Protein AF-0000000072258428 (afdb_homodimer)

Sequence (954 aa):
METIARENVQQAIDETFAAQRIQAKYNRLSSVKERKILLEKLQNWIKNNHSDIQRAIHADFKKPYAEIDLSEIFVVTSEIKHALKNLDHWVKPKKVPTPIPMLGTKSYVQYEPKGTSLIIAPWNYPFNLALGPLVSAIAAGCTAIIKPSEMTPHTSALLRRLVEETFDKSQVAVFEGEVEVAQVLLSKPFDHIFFTGSPAVGKIIMKAAAEHLSSITLELGGKSPAVIDNKADIKDAAEKIVWGKFVNCGQTCIAPDYILVHQAIKDEFLKELVQQIKKMYDPSKKGIEKSKDYARIVNSKHLKRMKNLLADAELKGAVKYFGGHVEEEENFFEPTVLTGLTEEMEVMQEEIFGPILPVISFADLEEAINYINLKPKPLALYVFSKDSENINKVFKETSSGGAVANDCVLHFLQNELPFGGVNNSGIGKAHGHFGFLAFSNEKSVLKQRVGLTASKPLYPPYGFAGKKIIDSLLKWFMETIARENVQQAIDETFAAQRIQAKYNRLSSVKERKILLEKLQNWIKNNHSDIQRAIHADFKKPYAEIDLSEIFVVTSEIKHALKNLDHWVKPKKVPTPIPMLGTKSYVQYEPKGTSLIIAPWNYPFNLALGPLVSAIAAGCTAIIKPSEMTPHTSALLRRLVEETFDKSQVAVFEGEVEVAQVLLSKPFDHIFFTGSPAVGKIIMKAAAEHLSSITLELGGKSPAVIDNKADIKDAAEKIVWGKFVNCGQTCIAPDYILVHQAIKDEFLKELVQQIKKMYDPSKKGIEKSKDYARIVNSKHLKRMKNLLADAELKGAVKYFGGHVEEEENFFEPTVLTGLTEEMEVMQEEIFGPILPVISFADLEEAINYINLKPKPLALYVFSKDSENINKVFKETSSGGAVANDCVLHFLQNELPFGGVNNSGIGKAHGHFGFLAFSNEKSVLKQRVGLTASKPLYPPYGFAGKKIIDSLLKWF

Solvent-accessible surface area (backbone atoms only — not comparable to full-atom values): 46592 Å² total; per-residue (Å²): 105,72,64,56,53,45,52,49,47,50,51,51,49,52,54,40,51,55,41,15,51,56,41,17,63,54,29,50,69,54,50,70,66,61,34,44,50,55,48,48,45,52,50,49,50,50,65,74,38,46,67,59,53,41,50,23,48,24,71,36,26,45,42,25,60,70,54,39,45,56,68,26,49,30,52,35,46,36,50,45,52,52,42,66,73,40,45,72,65,71,55,50,62,46,74,43,79,66,54,76,85,47,59,73,46,49,41,31,38,38,61,39,32,55,25,31,29,38,38,37,18,38,55,70,48,49,62,23,56,44,46,44,59,45,49,20,26,38,68,28,31,25,16,37,38,34,32,45,29,64,72,23,55,48,40,37,53,48,50,39,51,51,36,64,74,66,40,54,59,39,45,33,37,64,51,80,48,57,71,67,52,51,51,58,56,52,69,47,77,39,37,31,38,39,37,41,49,49,48,73,56,47,28,52,51,41,36,43,28,19,78,52,33,26,40,68,33,33,37,30,24,36,60,6,41,29,38,32,49,86,59,32,57,54,65,57,47,24,47,38,47,46,49,33,23,41,48,64,32,8,38,38,58,53,19,52,40,32,36,41,26,23,56,92,43,39,69,64,37,53,55,41,35,53,51,37,47,38,51,30,34,23,69,81,70,77,44,55,91,70,28,75,59,48,29,27,43,61,38,64,70,60,40,49,51,52,50,50,35,53,49,46,26,47,75,71,56,29,40,76,76,38,66,69,52,69,42,76,95,66,24,36,64,40,64,22,36,33,30,65,75,56,77,86,26,59,60,64,67,52,59,65,65,33,35,54,38,42,45,42,68,30,89,48,73,64,56,49,45,52,56,54,67,74,46,73,37,12,22,24,35,28,34,28,52,74,43,67,66,60,48,50,48,50,61,54,69,44,67,42,6,26,38,27,33,46,47,50,62,60,63,75,74,39,51,74,36,48,42,35,19,42,35,52,1,11,36,53,45,26,44,50,69,40,16,28,48,65,31,32,39,69,19,20,35,32,39,41,59,85,65,92,54,72,62,60,64,71,42,54,54,73,44,75,67,34,48,52,52,51,51,49,44,54,72,77,64,106,71,64,55,52,45,52,51,48,50,52,51,49,53,52,40,51,55,42,14,51,56,42,17,63,54,29,52,68,54,49,70,66,61,36,43,50,54,51,48,47,51,50,50,50,50,66,76,38,47,68,57,53,40,50,23,47,24,70,36,27,45,42,25,59,68,54,40,45,55,69,26,50,31,52,36,47,36,50,44,52,52,41,66,73,42,44,73,64,71,55,48,64,45,74,43,80,66,55,75,86,46,60,72,44,50,40,30,36,38,61,39,32,55,24,33,30,37,36,40,18,37,54,71,48,49,62,24,56,43,45,43,59,45,50,19,25,38,69,28,30,24,17,38,38,34,32,44,28,66,74,22,54,48,41,39,52,49,50,40,50,51,36,64,75,67,39,53,62,39,45,32,37,63,52,79,47,56,70,66,50,49,51,56,56,51,69,48,78,38,37,31,38,39,38,40,48,49,48,73,56,46,29,53,51,40,36,42,28,19,78,52,33,26,39,67,32,33,36,30,21,38,58,5,42,29,39,32,49,84,59,34,57,53,65,56,48,23,45,37,46,46,48,31,22,42,48,65,30,8,39,38,57,52,19,52,39,33,34,39,27,23,56,93,43,38,69,64,37,52,54,40,35,52,51,38,46,38,51,31,34,24,70,82,71,78,44,56,94,71,27,76,59,47,30,28,43,62,39,66,68,58,40,50,50,52,51,49,34,52,49,47,26,46,75,71,56,29,39,76,76,38,66,71,52,67,40,76,94,67,24,37,63,39,66,22,36,34,30,64,76,55,76,85,26,57,64,64,68,50,59,64,65,33,34,55,37,43,46,42,68,29,89,48,72,65,56,49,44,52,55,56,67,74,46,75,37,11,22,23,36,29,33,29,53,72,43,67,65,60,49,49,49,52,61,54,68,47,69,41,6,26,39,27,33,47,46,49,60,59,66,77,75,38,52,72,37,49,42,35,20,42,34,53,1,11,38,53,46,25,45,52,68,40,16,28,49,67,32,29,38,69,20,20,35,33,39,41,58,83,68,91,54,72,62,60,62,70,42,54,55,72,45,74,67,33,47,51,54,51,51,49,45,53,72,76,64

Radius of gyration: 29.47 Å; Cα contacts (8 Å, |Δi|>4): 2118; chains: 2; bounding box: 60×91×64 Å

InterPro domains:
  IPR012394 Aldehyde dehydrogenase NAD(P)-dependent [PIRSF036492] (10-473)
  IPR012394 Aldehyde dehydrogenase NAD(P)-dependent [PTHR43570] (10-469)
  IPR015590 Aldehyde dehydrogenase domain [PF00171] (5-445)
  IPR016160 Aldehyde dehydrogenase, cysteine active site [PS00070] (246-257)
  IPR016161 Aldehyde/histidinol dehydrogenase [SSF53720] (13-452)
  IPR016162 Aldehyde dehydrogenase, N-terminal [G3DSA:3.40.605.10] (28-443)
  IPR016163 Aldehyde dehydrogenase, C-terminal [G3DSA:3.40.309.10] (222-425)
  IPR029510 Aldehyde dehydrogenase, glutamic acid active site [PS00687] (218-225)

pLDDT: mean 96.4, std 6.34, range [39.91, 98.94]

Nearest PDB structures (foldseek):
  4h7n-assembly1_D  TM=9.033E-01  e=6.300E-34  Trichormus variabilis ATCC 29413
  1t90-assembly1_D  TM=8.951E-01  e=7.688E-31  Bacillus subtilis
  1uxv-assembly1_A  TM=9.005E-01  e=3.866E-30  Thermoproteus tenax
  1ky8-assembly1_A  TM=8.900E-01  e=6.277E-30  Thermoproteus tenax
  1uxn-assembly1_A  TM=8.991E-01  e=1.408E-29  Thermoproteus tenax

Secondary structure (DSSP, 8-state):
-HHHHHHHHHHHHHHHHHHHHHHHHHHTT--HHHHHHHHHHHHHHHHHTHHHHHHHHHHHH---HHHHIIIIIHHHHHHHHHHHHHHHHHHS-EEE---GGGTTEEEEEEEEE--EEEEE--SSSTTHHHHHHHHHHHHHT-EEEEE--TT-HHHHHHHHHHHHHHS-TTTEEE---SHHHHHHHHTS--SEEEEES-HHHHHHHHHHHHTTT-EEEEE-----EEEE-TTS-HHHHHHHHHHHHHGGGG--TTS--EEEEEGGGHHHHHHHHHHHHHHHH-TTSS-GGG-TT----SSHHHHHHHHHHHHHHHHTT-EEEE---EEGGGTEE--EEEES--TTSGGGTS---SSEEEEEEESSHHHHHHHHHTSPPPSEEEEE-S-HHHHHHHHHHS--SEEEES-SSGGGG-TTS-B---BTTEES-BSHHHHHHHTEEEEEEEEE-SS--TTGGGSSS--HHHHHHHHHHHHH-/-HHHHHHHHHHHHHHHHHHHHHHHHHHTT--HHHHHHHHHHHHHHHHHTHHHHHHHHHHHH---HHHHIIIIIHHHHHHHHHHHHHHHHHHS-EEE---GGGTTEEEEEEEEE--EEEEE--SSSTTHHHHHHHHHHHHHT-EEEEE--TT-HHHHHHHHHHHHHHS-TTTEEE---SHHHHHHHHTS--SEEEEES-HHHHHHHHHHHHTTT-EEEEE-----EEEE-TTS-HHHHHHHHHHHHHGGGG--TTS--EEEEEGGGHHHHHHHHHHHHHHHH-TTSS-GGG-TT----SSHHHHHHHHHHHHHHHHTT-EEEE---EEGGGTEE--EEEES--TTSGGGTS---SSEEEEEEESSHHHHHHHHHTSPPPSEEEEE-S-HHHHHHHHHHS--SEEEES-SSGGGG-TTS-B---BTTEES-BSHHHHHHHTEEEEEEEEE-SS--TTGGGSSS--HHHHHHHHHHHHH-

Organism: Indibacter alkaliphilus (strain CCUG 57479 / KCTC 22604 / LW1) (NCBI:txid1189612)

Structure (mmCIF, N/CA/C/O backbone):
data_AF-0000000072258428-model_v1
#
loop_
_entity.id
_entity.type
_entity.pdbx_description
1 polymer 'Aldehyde dehydrogenase'
#
loop_
_atom_site.group_PDB
_atom_site.id
_atom_site.type_symbol
_atom_site.label_atom_id
_atom_site.label_alt_id
_atom_site.label_comp_id
_atom_site.label_asym_id
_atom_site.label_entity_id
_atom_site.label_seq_id
_atom_site.pdbx_PDB_ins_code
_atom_site.Cartn_x
_atom_site.Cartn_y
_atom_site.Cartn_z
_atom_site.occupancy
_atom_site.B_iso_or_equiv
_atom_site.auth_seq_id
_atom_site.auth_comp_id
_atom_site.auth_asym_id
_atom_site.auth_atom_id
_atom_site.pdbx_PDB_model_num
ATOM 1 N N . MET A 1 1 ? 25.578 -24.094 22.656 1 41.66 1 MET A N 1
ATOM 2 C CA . MET A 1 1 ? 26.016 -24.047 21.266 1 41.66 1 MET A CA 1
ATOM 3 C C . MET A 1 1 ? 24.953 -23.391 20.391 1 41.66 1 MET A C 1
ATOM 5 O O . MET A 1 1 ? 25.266 -22.516 19.562 1 41.66 1 MET A O 1
ATOM 9 N N . GLU A 1 2 ? 23.688 -23.797 20.656 1 48.03 2 GLU A N 1
ATOM 10 C CA . GLU A 1 2 ? 22.562 -23.219 19.938 1 48.03 2 GLU A CA 1
ATOM 11 C C . GLU A 1 2 ? 22.359 -21.75 20.297 1 48.03 2 GLU A C 1
ATOM 13 O O . GLU A 1 2 ? 22.109 -20.922 19.422 1 48.03 2 GLU A O 1
ATOM 18 N N . THR A 1 3 ? 22.609 -21.5 21.609 1 46.88 3 THR A N 1
ATOM 19 C CA . THR A 1 3 ? 22.469 -20.125 22.078 1 46.88 3 THR A CA 1
ATOM 20 C C . THR A 1 3 ? 23.578 -19.234 21.531 1 46.88 3 THR A C 1
ATOM 22 O O . THR A 1 3 ? 23.328 -18.094 21.141 1 46.88 3 THR A O 1
ATOM 25 N N . ILE A 1 4 ? 24.797 -19.766 21.438 1 43.59 4 ILE A N 1
ATOM 26 C CA . ILE A 1 4 ? 25.938 -19.016 20.938 1 43.59 4 ILE A CA 1
ATOM 27 C C . ILE A 1 4 ? 25.766 -18.75 19.438 1 43.59 4 ILE A C 1
ATOM 29 O O . ILE A 1 4 ? 26.047 -17.641 18.953 1 43.59 4 ILE A O 1
ATOM 33 N N . ALA A 1 5 ? 25.328 -19.75 18.797 1 54.97 5 ALA A N 1
ATOM 34 C CA . ALA A 1 5 ? 25.078 -19.578 17.359 1 54.97 5 ALA A CA 1
ATOM 35 C C . ALA A 1 5 ? 24 -18.531 17.109 1 54.97 5 ALA A C 1
ATOM 37 O O . ALA A 1 5 ? 24.125 -17.688 16.219 1 54.97 5 ALA A O 1
ATOM 38 N N . ARG A 1 6 ? 23.172 -18.5 18.203 1 68.06 6 ARG A N 1
ATOM 39 C CA . ARG A 1 6 ? 22.078 -17.547 18.078 1 68.06 6 ARG A CA 1
ATOM 40 C C . ARG A 1 6 ? 22.578 -16.125 18.328 1 68.06 6 ARG A C 1
ATOM 42 O O . ARG A 1 6 ? 22.188 -15.195 17.609 1 68.06 6 ARG A O 1
ATOM 49 N N . GLU A 1 7 ? 23.312 -16.062 19.359 1 74.56 7 GLU A N 1
ATOM 50 C CA . GLU A 1 7 ? 23.859 -14.758 19.703 1 74.56 7 GLU A CA 1
ATOM 51 C C . GLU A 1 7 ? 24.781 -14.227 18.609 1 74.56 7 GLU A C 1
ATOM 53 O O . GLU A 1 7 ? 24.781 -13.023 18.328 1 74.56 7 GLU A O 1
ATOM 58 N N . ASN A 1 8 ? 25.359 -15.117 17.969 1 84.06 8 ASN A N 1
ATOM 59 C CA . ASN A 1 8 ? 26.266 -14.734 16.875 1 84.06 8 ASN A CA 1
ATOM 60 C C . ASN A 1 8 ? 25.484 -14.258 15.656 1 84.06 8 ASN A C 1
ATOM 62 O O . ASN A 1 8 ? 25.844 -13.242 15.047 1 84.06 8 ASN A O 1
ATOM 66 N N . VAL A 1 9 ? 24.344 -14.906 15.477 1 90.5 9 VAL A N 1
ATOM 67 C CA . VAL A 1 9 ? 23.547 -14.516 14.312 1 90.5 9 VAL A CA 1
ATOM 68 C C . VAL A 1 9 ? 22.875 -13.18 14.578 1 90.5 9 VAL A C 1
ATOM 70 O O . VAL A 1 9 ? 22.812 -12.32 13.695 1 90.5 9 VAL A O 1
ATOM 73 N N . GLN A 1 10 ? 22.406 -13.016 15.82 1 94.38 10 GLN A N 1
ATOM 74 C CA . GLN A 1 10 ? 21.781 -11.75 16.188 1 94.38 10 GLN A CA 1
ATOM 75 C C . GLN A 1 10 ? 22.75 -10.586 16.047 1 94.38 10 GLN A C 1
ATOM 77 O O . GLN A 1 10 ? 22.391 -9.531 15.523 1 94.38 10 GLN A O 1
ATOM 82 N N . GLN A 1 11 ? 23.938 -10.789 16.531 1 96.19 11 GLN A N 1
ATOM 83 C CA . GLN A 1 11 ? 24.953 -9.742 16.438 1 96.19 11 GLN A CA 1
ATOM 84 C C . GLN A 1 11 ? 25.281 -9.422 14.977 1 96.19 11 GLN A C 1
ATOM 86 O O . GLN A 1 11 ? 25.422 -8.25 14.609 1 96.19 11 GLN A O 1
ATOM 91 N N . ALA A 1 12 ? 25.391 -10.5 14.172 1 96.81 12 ALA A N 1
ATOM 92 C CA . ALA A 1 12 ? 25.672 -10.305 12.758 1 96.81 12 ALA A CA 1
ATOM 93 C C . ALA A 1 12 ? 24.547 -9.523 12.078 1 96.81 12 ALA A C 1
ATOM 95 O O . ALA A 1 12 ? 24.812 -8.641 11.25 1 96.81 12 ALA A O 1
ATOM 96 N N . ILE A 1 13 ? 23.359 -9.836 12.438 1 98.06 13 ILE A N 1
ATOM 97 C CA . ILE A 1 13 ? 22.203 -9.141 11.875 1 98.06 13 ILE A CA 1
ATOM 98 C C . ILE A 1 13 ? 22.203 -7.684 12.328 1 98.06 13 ILE A C 1
ATOM 100 O O . ILE A 1 13 ? 21.969 -6.781 11.516 1 98.06 13 ILE A O 1
ATOM 104 N N . ASP A 1 14 ? 22.484 -7.445 13.602 1 98 14 ASP A N 1
ATOM 105 C CA . ASP A 1 14 ? 22.516 -6.09 14.133 1 98 14 ASP A CA 1
ATOM 106 C C . ASP A 1 14 ? 23.562 -5.242 13.406 1 98 14 ASP A C 1
ATOM 108 O O . ASP A 1 14 ? 23.281 -4.102 13.023 1 98 14 ASP A O 1
ATOM 112 N N . GLU A 1 15 ? 24.719 -5.824 13.188 1 98.25 15 GLU A N 1
ATOM 113 C CA . GLU A 1 15 ? 25.812 -5.109 12.539 1 98.25 15 GLU A CA 1
ATOM 114 C C . GLU A 1 15 ? 25.484 -4.816 11.078 1 98.25 15 GLU A C 1
ATOM 116 O O . GLU A 1 15 ? 25.734 -3.707 10.594 1 98.25 15 GLU A O 1
ATOM 121 N N . THR A 1 16 ? 24.984 -5.824 10.414 1 98.62 16 THR A N 1
ATOM 122 C CA . THR A 1 16 ? 24.625 -5.664 9.016 1 98.62 16 THR A CA 1
ATOM 123 C C . THR A 1 16 ? 23.516 -4.629 8.852 1 98.62 16 THR A C 1
ATOM 125 O O . THR A 1 16 ? 23.578 -3.764 7.98 1 98.62 16 THR A O 1
ATOM 128 N N . PHE A 1 17 ? 22.531 -4.688 9.703 1 98.62 17 PHE A N 1
ATOM 129 C CA . PHE A 1 17 ? 21.406 -3.748 9.656 1 98.62 17 PHE A CA 1
ATOM 130 C C . PHE A 1 17 ? 21.891 -2.318 9.867 1 98.62 17 PHE A C 1
ATOM 132 O O . PHE A 1 17 ? 21.469 -1.404 9.156 1 98.62 17 PHE A O 1
ATOM 139 N N . ALA A 1 18 ? 22.719 -2.127 10.844 1 98.31 18 ALA A N 1
ATOM 140 C CA . ALA A 1 18 ? 23.281 -0.801 11.117 1 98.31 18 ALA A CA 1
ATOM 141 C C . ALA A 1 18 ? 24.047 -0.269 9.906 1 98.31 18 ALA A C 1
ATOM 143 O O . ALA A 1 18 ? 23.906 0.904 9.547 1 98.31 18 ALA A O 1
ATOM 144 N N . ALA A 1 19 ? 24.828 -1.139 9.32 1 98.62 19 ALA A N 1
ATOM 145 C CA . ALA A 1 19 ? 25.594 -0.749 8.141 1 98.62 19 ALA A CA 1
ATOM 146 C C . ALA A 1 19 ? 24.656 -0.395 6.984 1 98.62 19 ALA A C 1
ATOM 148 O O . ALA A 1 19 ? 24.938 0.542 6.227 1 98.62 19 ALA A O 1
ATOM 149 N N . GLN A 1 20 ? 23.594 -1.135 6.82 1 98.81 20 GLN A N 1
ATOM 150 C CA . GLN A 1 20 ? 22.672 -0.907 5.723 1 98.81 20 GLN A CA 1
ATOM 151 C C . GLN A 1 20 ? 21.875 0.379 5.934 1 98.81 20 GLN A C 1
ATOM 153 O O . GLN A 1 20 ? 21.5 1.054 4.973 1 98.81 20 GLN A O 1
ATOM 158 N N . ARG A 1 21 ? 21.609 0.751 7.156 1 98 21 ARG A N 1
ATOM 159 C CA . ARG A 1 21 ? 20.938 2.02 7.434 1 98 21 ARG A CA 1
ATOM 160 C C . ARG A 1 21 ? 21.797 3.197 6.98 1 98 21 ARG A C 1
ATOM 162 O O . ARG A 1 21 ? 21.281 4.172 6.426 1 98 21 ARG A O 1
ATOM 169 N N . ILE A 1 22 ? 23.078 3.08 7.227 1 97.62 22 ILE A N 1
ATOM 170 C CA . ILE A 1 22 ? 24 4.117 6.789 1 97.62 22 ILE A CA 1
ATOM 171 C C . ILE A 1 22 ? 24.047 4.164 5.266 1 97.62 22 ILE A C 1
ATOM 173 O O . ILE A 1 22 ? 23.953 5.238 4.668 1 97.62 22 ILE A O 1
ATOM 177 N N . GLN A 1 23 ? 24.172 2.994 4.66 1 98.31 23 GLN A N 1
ATOM 178 C CA . GLN A 1 23 ? 24.219 2.891 3.203 1 98.31 23 GLN A CA 1
ATOM 179 C C . GLN A 1 23 ? 22.922 3.422 2.574 1 98.31 23 GLN A C 1
ATOM 181 O O . GLN A 1 23 ? 22.953 4.043 1.511 1 98.31 23 GLN A O 1
ATOM 186 N N . ALA A 1 24 ? 21.812 3.184 3.205 1 98.19 24 ALA A N 1
ATOM 187 C CA . ALA A 1 24 ? 20.516 3.633 2.691 1 98.19 24 ALA A CA 1
ATOM 188 C C . ALA A 1 24 ? 20.469 5.156 2.584 1 98.19 24 ALA A C 1
ATOM 190 O O . ALA A 1 24 ? 19.875 5.699 1.649 1 98.19 24 ALA A O 1
ATOM 191 N N . LYS A 1 25 ? 21 5.82 3.512 1 95.5 25 LYS A N 1
ATOM 192 C CA . LYS A 1 25 ? 21.062 7.281 3.459 1 95.5 25 LYS A CA 1
ATOM 193 C C . LYS A 1 25 ? 21.875 7.75 2.252 1 95.5 25 LYS A C 1
ATOM 195 O O . LYS A 1 25 ? 21.484 8.695 1.567 1 95.5 25 LYS A O 1
ATOM 200 N N . TYR A 1 26 ? 22.922 7.031 2 1 95 26 TYR A N 1
ATOM 201 C CA . TYR A 1 26 ? 23.734 7.352 0.831 1 95 26 TYR A CA 1
ATOM 202 C C . TYR A 1 26 ? 22.984 7.027 -0.457 1 95 26 TYR A C 1
ATOM 204 O O . TYR A 1 26 ? 23.062 7.781 -1.433 1 95 26 TYR A O 1
ATOM 212 N N . ASN A 1 27 ? 22.25 5.91 -0.453 1 97.06 27 ASN A N 1
ATOM 213 C CA . ASN A 1 27 ? 21.531 5.449 -1.637 1 97.06 27 ASN A CA 1
ATOM 214 C C . ASN A 1 27 ? 20.469 6.449 -2.062 1 97.06 27 ASN A C 1
ATOM 216 O O . ASN A 1 27 ? 20.062 6.473 -3.227 1 97.06 27 ASN A O 1
ATOM 220 N N . ARG A 1 28 ? 19.953 7.211 -1.17 1 95.38 28 ARG A N 1
ATOM 221 C CA . ARG A 1 28 ? 18.938 8.219 -1.497 1 95.38 28 ARG A CA 1
ATOM 222 C C . ARG A 1 28 ? 19.453 9.18 -2.566 1 95.38 28 ARG A C 1
ATOM 224 O O . ARG A 1 28 ? 18.688 9.688 -3.375 1 95.38 28 ARG A O 1
ATOM 231 N N . LEU A 1 29 ? 20.766 9.32 -2.615 1 94.69 29 LEU A N 1
ATOM 232 C CA . LEU A 1 29 ? 21.375 10.242 -3.566 1 94.69 29 LEU A CA 1
ATOM 233 C C . LEU A 1 29 ? 22.016 9.484 -4.727 1 94.69 29 LEU A C 1
ATOM 235 O O . LEU A 1 29 ? 22.656 10.086 -5.594 1 94.69 29 LEU A O 1
ATOM 239 N N . SER A 1 30 ? 21.844 8.172 -4.742 1 95.12 30 SER A N 1
ATOM 240 C CA . SER A 1 30 ? 22.484 7.371 -5.785 1 95.12 30 SER A CA 1
ATOM 241 C C . SER A 1 30 ? 21.938 7.727 -7.164 1 95.12 30 SER A C 1
ATOM 243 O O . SER A 1 30 ? 20.75 8.031 -7.309 1 95.12 30 SER A O 1
ATOM 245 N N . SER A 1 31 ? 22.766 7.68 -8.148 1 96.81 31 SER A N 1
ATOM 246 C CA . SER A 1 31 ? 22.359 7.906 -9.531 1 96.81 31 SER A CA 1
ATOM 247 C C . SER A 1 31 ? 21.75 6.645 -10.141 1 96.81 31 SER A C 1
ATOM 249 O O . SER A 1 31 ? 21.969 5.539 -9.641 1 96.81 31 SER A O 1
ATOM 251 N N . VAL A 1 32 ? 21.016 6.867 -11.195 1 98 32 VAL A N 1
ATOM 252 C CA . VAL A 1 32 ? 20.453 5.746 -11.953 1 98 32 VAL A CA 1
ATOM 253 C C . VAL A 1 32 ? 21.594 4.848 -12.445 1 98 32 VAL A C 1
ATOM 255 O O . VAL A 1 32 ? 21.469 3.621 -12.43 1 98 32 VAL A O 1
ATOM 258 N N . LYS A 1 33 ? 22.703 5.438 -12.828 1 98.25 33 LYS A N 1
ATOM 259 C CA . LYS A 1 33 ? 23.859 4.691 -13.32 1 98.25 33 LYS A CA 1
ATOM 260 C C . LYS A 1 33 ? 24.391 3.74 -12.25 1 98.25 33 LYS A C 1
ATOM 262 O O . LYS A 1 33 ? 24.688 2.58 -12.539 1 98.25 33 LYS A O 1
ATOM 267 N N . GLU A 1 34 ? 24.516 4.199 -11.047 1 98.06 34 GLU A N 1
ATOM 268 C CA . GLU A 1 34 ? 25 3.373 -9.945 1 98.06 34 GLU A CA 1
ATOM 269 C C . GLU A 1 34 ? 24.078 2.186 -9.695 1 98.06 34 GLU A C 1
ATOM 271 O O . GLU A 1 34 ? 24.547 1.069 -9.453 1 98.06 34 GLU A O 1
ATOM 276 N N . ARG A 1 35 ? 22.781 2.408 -9.766 1 98.62 35 ARG A N 1
ATOM 277 C CA . ARG A 1 35 ? 21.812 1.347 -9.555 1 98.62 35 ARG A CA 1
ATOM 278 C C . ARG A 1 35 ? 21.844 0.328 -10.688 1 98.62 35 ARG A C 1
ATOM 280 O O . ARG A 1 35 ? 21.781 -0.879 -10.453 1 98.62 35 ARG A O 1
ATOM 287 N N . LYS A 1 36 ? 22 0.854 -11.93 1 98.75 36 LYS A N 1
ATOM 288 C CA . LYS A 1 36 ? 22.094 -0.025 -13.094 1 98.75 36 LYS A CA 1
ATOM 289 C C . LYS A 1 36 ? 23.344 -0.898 -13.016 1 98.75 36 LYS A C 1
ATOM 291 O O . LYS A 1 36 ? 23.312 -2.07 -13.391 1 98.75 36 LYS A O 1
ATOM 296 N N . ILE A 1 37 ? 24.422 -0.392 -12.5 1 98.75 37 ILE A N 1
ATOM 297 C CA . ILE A 1 37 ? 25.656 -1.148 -12.367 1 98.75 37 ILE A CA 1
ATOM 298 C C . ILE A 1 37 ? 25.438 -2.336 -11.438 1 98.75 37 ILE A C 1
ATOM 300 O O . ILE A 1 37 ? 25.906 -3.445 -11.711 1 98.75 37 ILE A O 1
ATOM 304 N N . LEU A 1 38 ? 24.75 -2.152 -10.352 1 98.69 38 LEU A N 1
ATOM 305 C CA . LEU A 1 38 ? 24.453 -3.238 -9.422 1 98.69 38 LEU A CA 1
ATOM 306 C C . LEU A 1 38 ? 23.594 -4.305 -10.086 1 98.69 38 LEU A C 1
ATOM 308 O O . LEU A 1 38 ? 23.812 -5.5 -9.891 1 98.69 38 LEU A O 1
ATOM 312 N N . LEU A 1 39 ? 22.609 -3.877 -10.875 1 98.88 39 LEU A N 1
ATOM 313 C CA . LEU A 1 39 ? 21.734 -4.816 -11.586 1 98.88 39 LEU A CA 1
ATOM 314 C C . LEU A 1 39 ? 22.531 -5.609 -12.617 1 98.88 39 LEU A C 1
ATOM 316 O O . LEU A 1 39 ? 22.312 -6.809 -12.789 1 98.88 39 LEU A O 1
ATOM 320 N N . GLU A 1 40 ? 23.438 -4.938 -13.266 1 98.75 40 GLU A N 1
ATOM 321 C CA . GLU A 1 40 ? 24.281 -5.602 -14.258 1 98.75 40 GLU A CA 1
ATOM 322 C C . GLU A 1 40 ? 25.203 -6.621 -13.602 1 98.75 40 GLU A C 1
ATOM 324 O O . GLU A 1 40 ? 25.438 -7.699 -14.156 1 98.75 40 GLU A O 1
ATOM 329 N N . LYS A 1 41 ? 25.734 -6.281 -12.414 1 98.75 41 LYS A N 1
ATOM 330 C CA . LYS A 1 41 ? 26.547 -7.238 -11.672 1 98.75 41 LYS A CA 1
ATOM 331 C C . LYS A 1 41 ? 25.734 -8.492 -11.336 1 98.75 41 LYS A C 1
ATOM 333 O O . LYS A 1 41 ? 26.25 -9.609 -11.453 1 98.75 41 LYS A O 1
ATOM 338 N N . LEU A 1 42 ? 24.531 -8.273 -10.945 1 98.81 42 LEU A N 1
ATOM 339 C CA . LEU A 1 42 ? 23.641 -9.391 -10.641 1 98.81 42 LEU A CA 1
ATOM 340 C C . LEU A 1 42 ? 23.391 -10.234 -11.883 1 98.81 42 LEU A C 1
ATOM 342 O O . LEU A 1 42 ? 23.484 -11.469 -11.828 1 98.81 42 LEU A O 1
ATOM 346 N N . GLN A 1 43 ? 23.094 -9.594 -12.969 1 98.25 43 GLN A N 1
ATOM 347 C CA . GLN A 1 43 ? 22.828 -10.273 -14.234 1 98.25 43 GLN A CA 1
ATOM 348 C C . GLN A 1 43 ? 24.047 -11.102 -14.672 1 98.25 43 GLN A C 1
ATOM 350 O O . GLN A 1 43 ? 23.906 -12.242 -15.094 1 98.25 43 GLN A O 1
ATOM 355 N N . ASN A 1 44 ? 25.203 -10.508 -14.555 1 98.38 44 ASN A N 1
ATOM 356 C CA . ASN A 1 44 ? 26.438 -11.172 -14.961 1 98.38 44 ASN A CA 1
ATOM 357 C C . ASN A 1 44 ? 26.734 -12.391 -14.086 1 98.38 44 ASN A C 1
ATOM 359 O O . ASN A 1 44 ? 27.156 -13.43 -14.578 1 98.38 44 ASN A O 1
ATOM 363 N N . TRP A 1 45 ? 26.5 -12.234 -12.812 1 98.75 45 TRP A N 1
ATOM 364 C CA . TRP A 1 45 ? 26.719 -13.375 -11.93 1 98.75 45 TRP A CA 1
ATOM 365 C C . TRP A 1 45 ? 25.812 -14.539 -12.32 1 98.75 45 TRP A C 1
ATOM 367 O O . TRP A 1 45 ? 26.266 -15.688 -12.391 1 98.75 45 TRP A O 1
ATOM 377 N N . ILE A 1 46 ? 24.578 -14.234 -12.586 1 98.56 46 ILE A N 1
ATOM 378 C CA . ILE A 1 46 ? 23.609 -15.266 -12.945 1 98.56 46 ILE A CA 1
ATOM 379 C C . ILE A 1 46 ? 24.047 -15.969 -14.234 1 98.56 46 ILE A C 1
ATOM 381 O O . ILE A 1 46 ? 24.031 -17.203 -14.305 1 98.56 46 ILE A O 1
ATOM 385 N N . LYS A 1 47 ? 24.469 -15.211 -15.188 1 97 47 LYS A N 1
ATOM 386 C CA . LYS A 1 47 ? 24.922 -15.758 -16.469 1 97 47 LYS A CA 1
ATOM 387 C C . LYS A 1 47 ? 26.141 -16.656 -16.281 1 97 47 LYS A C 1
ATOM 389 O O . LYS A 1 47 ? 26.203 -17.734 -16.859 1 97 47 LYS A O 1
ATOM 394 N N . ASN A 1 48 ? 27.016 -16.25 -15.445 1 97.88 48 ASN A N 1
ATOM 395 C CA . ASN A 1 48 ? 28.297 -16.938 -15.273 1 97.88 48 ASN A CA 1
ATOM 396 C C . ASN A 1 48 ? 28.156 -18.172 -14.375 1 97.88 48 ASN A C 1
ATOM 398 O O . ASN A 1 48 ? 29.031 -19.016 -14.336 1 97.88 48 ASN A O 1
ATOM 402 N N . ASN A 1 49 ? 27.062 -18.25 -13.672 1 98.44 49 ASN A N 1
ATOM 403 C CA . ASN A 1 49 ? 26.875 -19.359 -12.734 1 98.44 49 ASN A CA 1
ATOM 404 C C . ASN A 1 49 ? 25.594 -20.141 -13.047 1 98.44 49 ASN A C 1
ATOM 406 O O . ASN A 1 49 ? 24.953 -20.688 -12.141 1 98.44 49 ASN A O 1
ATOM 410 N N . HIS A 1 50 ? 25.203 -20.172 -14.273 1 97.69 50 HIS A N 1
ATOM 411 C CA . HIS A 1 50 ? 23.984 -20.797 -14.758 1 97.69 50 HIS A CA 1
ATOM 412 C C . HIS A 1 50 ? 23.891 -22.25 -14.312 1 97.69 50 HIS A C 1
ATOM 414 O O . HIS A 1 50 ? 22.891 -22.672 -13.734 1 97.69 50 HIS A O 1
ATOM 420 N N . SER A 1 51 ? 24.922 -23.031 -14.461 1 98.06 51 SER A N 1
ATOM 421 C CA . SER A 1 51 ? 24.938 -24.453 -14.125 1 98.06 51 SER A CA 1
ATOM 422 C C . SER A 1 51 ? 24.844 -24.672 -12.617 1 98.06 51 SER A C 1
ATOM 424 O O . SER A 1 51 ? 24.219 -25.609 -12.156 1 98.06 51 SER A O 1
ATOM 426 N N . ASP A 1 52 ? 25.516 -23.797 -11.867 1 98.69 52 ASP A N 1
ATOM 427 C CA . ASP A 1 52 ? 25.438 -23.891 -10.414 1 98.69 52 ASP A CA 1
ATOM 428 C C . ASP A 1 52 ? 24.016 -23.672 -9.914 1 98.69 52 ASP A C 1
ATOM 430 O O . ASP A 1 52 ? 23.578 -24.328 -8.969 1 98.69 52 ASP A O 1
ATOM 434 N N . ILE A 1 53 ? 23.344 -22.734 -10.539 1 98.81 53 ILE A N 1
ATOM 435 C CA . ILE A 1 53 ? 21.953 -22.453 -10.172 1 98.81 53 ILE A CA 1
ATOM 436 C C . ILE A 1 53 ? 21.094 -23.688 -10.445 1 98.81 53 ILE A C 1
ATOM 438 O O . ILE A 1 53 ? 20.328 -24.109 -9.578 1 98.81 53 ILE A O 1
ATOM 442 N N . GLN A 1 54 ? 21.25 -24.297 -11.625 1 98.44 54 GLN A N 1
ATOM 443 C CA . GLN A 1 54 ? 20.5 -25.484 -11.992 1 98.44 54 GLN A CA 1
ATOM 444 C C . GLN A 1 54 ? 20.734 -26.609 -10.984 1 98.44 54 GLN A C 1
ATOM 446 O O . GLN A 1 54 ? 19.766 -27.219 -10.492 1 98.44 54 GLN A O 1
ATOM 451 N N . ARG A 1 55 ? 21.984 -26.812 -10.68 1 98.75 55 ARG A N 1
ATOM 452 C CA . ARG A 1 55 ? 22.344 -27.938 -9.805 1 98.75 55 ARG A CA 1
ATOM 453 C C . ARG A 1 55 ? 21.797 -27.719 -8.398 1 98.75 55 ARG A C 1
ATOM 455 O O . ARG A 1 55 ? 21.312 -28.672 -7.77 1 98.75 55 ARG A O 1
ATOM 462 N N . ALA A 1 56 ? 21.891 -26.484 -7.91 1 98.81 56 ALA A N 1
ATOM 463 C CA . ALA A 1 56 ? 21.438 -26.203 -6.551 1 98.81 56 ALA A CA 1
ATOM 464 C C . ALA A 1 56 ? 19.938 -26.438 -6.418 1 98.81 56 ALA A C 1
ATOM 466 O O . ALA A 1 56 ? 19.484 -27.109 -5.492 1 98.81 56 ALA A O 1
ATOM 467 N N . ILE A 1 57 ? 19.141 -25.922 -7.34 1 98.75 57 ILE A N 1
ATOM 468 C CA . ILE A 1 57 ? 17.688 -26.031 -7.266 1 98.75 57 ILE A CA 1
ATOM 469 C C . ILE A 1 57 ? 17.281 -27.484 -7.484 1 98.75 57 ILE A C 1
ATOM 471 O O . ILE A 1 57 ? 16.406 -28 -6.785 1 98.75 57 ILE A O 1
ATOM 475 N N . HIS A 1 58 ? 17.953 -28.172 -8.469 1 98.62 58 HIS A N 1
ATOM 476 C CA . HIS A 1 58 ? 17.672 -29.578 -8.711 1 98.62 58 HIS A CA 1
ATOM 477 C C . HIS A 1 58 ? 17.938 -30.422 -7.469 1 98.62 58 HIS A C 1
ATOM 479 O O . HIS A 1 58 ? 17.188 -31.359 -7.168 1 98.62 58 HIS A O 1
ATOM 485 N N . ALA A 1 59 ? 18.938 -30.078 -6.809 1 98.56 59 ALA A N 1
ATOM 486 C CA . ALA A 1 59 ? 19.344 -30.844 -5.625 1 98.56 59 ALA A CA 1
ATOM 487 C C . ALA A 1 59 ? 18.297 -30.719 -4.523 1 98.56 59 ALA A C 1
ATOM 489 O O . ALA A 1 59 ? 18.156 -31.609 -3.68 1 98.56 59 ALA A O 1
ATOM 490 N N . ASP A 1 60 ? 17.547 -29.641 -4.48 1 98.31 60 ASP A N 1
ATOM 491 C CA . ASP A 1 60 ? 16.578 -29.391 -3.412 1 98.31 60 ASP A CA 1
ATOM 492 C C . ASP A 1 60 ? 15.297 -30.188 -3.637 1 98.31 60 ASP A C 1
ATOM 494 O O . ASP A 1 60 ? 14.711 -30.734 -2.689 1 98.31 60 ASP A O 1
ATOM 498 N N . PHE A 1 61 ? 14.82 -30.266 -4.867 1 96.38 61 PHE A N 1
ATOM 499 C CA . PHE A 1 61 ? 13.57 -31 -5.039 1 96.38 61 PHE A CA 1
ATOM 500 C C . PHE A 1 61 ? 13.406 -31.469 -6.48 1 96.38 61 PHE A C 1
ATOM 502 O O . PHE A 1 61 ? 12.297 -31.484 -7.012 1 96.38 61 PHE A O 1
ATOM 509 N N . LYS A 1 62 ? 14.492 -31.719 -7.223 1 97.69 62 LYS A N 1
ATOM 510 C CA . LYS A 1 62 ? 14.617 -32.406 -8.5 1 97.69 62 LYS A CA 1
ATOM 511 C C . LYS A 1 62 ? 13.836 -31.703 -9.594 1 97.69 62 LYS A C 1
ATOM 513 O O . LYS A 1 62 ? 13.266 -32.344 -10.477 1 97.69 62 LYS A O 1
ATOM 518 N N . LYS A 1 63 ? 13.68 -30.391 -9.445 1 98.06 63 LYS A N 1
ATOM 519 C CA . LYS A 1 63 ? 13.117 -29.641 -10.562 1 98.06 63 LYS A CA 1
ATOM 520 C C . LYS A 1 63 ? 13.953 -29.828 -11.82 1 98.06 63 LYS A C 1
ATOM 522 O O . LYS A 1 63 ? 15.188 -29.75 -11.773 1 98.06 63 LYS A O 1
ATOM 527 N N . PRO A 1 64 ? 13.266 -30.109 -12.984 1 97.31 64 PRO A N 1
ATOM 528 C CA . PRO A 1 64 ? 14.023 -30.297 -14.219 1 97.31 64 PRO A CA 1
ATOM 529 C C . PRO A 1 64 ? 14.797 -29.047 -14.641 1 97.31 64 PRO A C 1
ATOM 531 O O . PRO A 1 64 ? 14.305 -27.938 -14.484 1 97.31 64 PRO A O 1
ATOM 534 N N . TYR A 1 65 ? 16.031 -29.234 -15.188 1 96.81 65 TYR A N 1
ATOM 535 C CA . TYR A 1 65 ? 16.891 -28.125 -15.547 1 96.81 65 TYR A CA 1
ATOM 536 C C . TYR A 1 65 ? 16.188 -27.156 -16.5 1 96.81 65 TYR A C 1
ATOM 538 O O . TYR A 1 65 ? 16.266 -25.938 -16.328 1 96.81 65 TYR A O 1
ATOM 546 N N . ALA A 1 66 ? 15.469 -27.719 -17.484 1 95.75 66 ALA A N 1
ATOM 547 C CA . ALA A 1 66 ? 14.734 -26.875 -18.422 1 95.75 66 ALA A CA 1
ATOM 548 C C . ALA A 1 66 ? 13.688 -26.031 -17.703 1 95.75 66 ALA A C 1
ATOM 550 O O . ALA A 1 66 ? 13.492 -24.859 -18.031 1 95.75 66 ALA A O 1
ATOM 551 N N . GLU A 1 67 ? 13 -26.625 -16.766 1 97.19 67 GLU A N 1
ATOM 552 C CA . GLU A 1 67 ? 12.008 -25.906 -15.969 1 97.19 67 GLU A CA 1
ATOM 553 C C . GLU A 1 67 ? 12.656 -24.844 -15.102 1 97.19 67 GLU A C 1
ATOM 555 O O . GLU A 1 67 ? 12.117 -23.734 -14.953 1 97.19 67 GLU A O 1
ATOM 560 N N . ILE A 1 68 ? 13.852 -25.109 -14.5 1 98.06 68 ILE A N 1
ATOM 561 C CA . ILE A 1 68 ? 14.609 -24.141 -13.719 1 98.06 68 ILE A CA 1
ATOM 562 C C . ILE A 1 68 ? 14.953 -22.938 -14.578 1 98.06 68 ILE A C 1
ATOM 564 O O . ILE A 1 68 ? 14.766 -21.797 -14.156 1 98.06 68 ILE A O 1
ATOM 568 N N . ASP A 1 69 ? 15.383 -23.188 -15.773 1 97.06 69 ASP A N 1
ATOM 569 C CA . ASP A 1 69 ? 15.742 -22.109 -16.688 1 97.06 69 ASP A CA 1
ATOM 570 C C . ASP A 1 69 ? 14.547 -21.203 -16.969 1 97.06 69 ASP A C 1
ATOM 572 O O . ASP A 1 69 ? 14.672 -19.984 -16.984 1 97.06 69 ASP A O 1
ATOM 576 N N . LEU A 1 70 ? 13.414 -21.797 -17.109 1 94.94 70 LEU A N 1
ATOM 577 C CA . LEU A 1 70 ? 12.219 -21.062 -17.516 1 94.94 70 LEU A CA 1
ATOM 578 C C . LEU A 1 70 ? 11.594 -20.344 -16.328 1 94.94 70 LEU A C 1
ATOM 580 O O . LEU A 1 70 ? 11.25 -19.156 -16.438 1 94.94 70 LEU A O 1
ATOM 584 N N . SER A 1 71 ? 11.461 -21.047 -15.195 1 96.31 71 SER A N 1
ATOM 585 C CA . SER A 1 71 ? 10.625 -20.578 -14.102 1 96.31 71 SER A CA 1
ATOM 586 C C . SER A 1 71 ? 11.453 -19.859 -13.039 1 96.31 71 SER A C 1
ATOM 588 O O . SER A 1 71 ? 10.906 -19.172 -12.172 1 96.31 71 SER A O 1
ATOM 590 N N . GLU A 1 72 ? 12.812 -19.984 -13.086 1 97.62 72 GLU A N 1
ATOM 591 C CA . GLU A 1 72 ? 13.672 -19.391 -12.07 1 97.62 72 GLU A CA 1
ATOM 592 C C . GLU A 1 72 ? 14.641 -18.375 -12.68 1 97.62 72 GLU A C 1
ATOM 594 O O . GLU A 1 72 ? 14.609 -17.203 -12.344 1 97.62 72 GLU A O 1
ATOM 599 N N . ILE A 1 73 ? 15.344 -18.781 -13.641 1 97.88 73 ILE A N 1
ATOM 600 C CA . ILE A 1 73 ? 16.438 -17.969 -14.156 1 97.88 73 ILE A CA 1
ATOM 601 C C . ILE A 1 73 ? 15.875 -16.922 -15.133 1 97.88 73 ILE A C 1
ATOM 603 O O . ILE A 1 73 ? 16.125 -15.727 -14.969 1 97.88 73 ILE A O 1
ATOM 607 N N . PHE A 1 74 ? 15.078 -17.375 -16.125 1 96.12 74 PHE A N 1
ATOM 608 C CA . PHE A 1 74 ? 14.547 -16.469 -17.141 1 96.12 74 PHE A CA 1
ATOM 609 C C . PHE A 1 74 ? 13.719 -15.367 -16.5 1 96.12 74 PHE A C 1
ATOM 611 O O . PHE A 1 74 ? 13.82 -14.203 -16.891 1 96.12 74 PHE A O 1
ATOM 618 N N . VAL A 1 75 ? 12.938 -15.719 -15.523 1 96.31 75 VAL A N 1
ATOM 619 C CA . VAL A 1 75 ? 12.047 -14.758 -14.867 1 96.31 75 VAL A CA 1
ATOM 620 C C . VAL A 1 75 ? 12.875 -13.633 -14.25 1 96.31 75 VAL A C 1
ATOM 622 O O . VAL A 1 75 ? 12.539 -12.453 -14.406 1 96.31 75 VAL A O 1
ATOM 625 N N . VAL A 1 76 ? 13.992 -13.93 -13.602 1 98 76 VAL A N 1
ATOM 626 C CA . VAL A 1 76 ? 14.82 -12.945 -12.922 1 98 76 VAL A CA 1
ATOM 627 C C . VAL A 1 76 ? 15.57 -12.102 -13.945 1 98 76 VAL A C 1
ATOM 629 O O . VAL A 1 76 ? 15.617 -10.875 -13.836 1 98 76 VAL A O 1
ATOM 632 N N . THR A 1 77 ? 16.156 -12.766 -14.961 1 97.38 77 THR A N 1
ATOM 633 C CA . THR A 1 77 ? 16.922 -12.031 -15.961 1 97.38 77 THR A CA 1
ATOM 634 C C . THR A 1 77 ? 16.016 -11.109 -16.781 1 97.38 77 THR A C 1
ATOM 636 O O . THR A 1 77 ? 16.422 -10.016 -17.156 1 97.38 77 THR A O 1
ATOM 639 N N . SER A 1 78 ? 14.797 -11.586 -17.047 1 96.69 78 SER A N 1
ATOM 640 C CA . SER A 1 78 ? 13.82 -10.742 -17.734 1 96.69 78 SER A CA 1
ATOM 641 C C . SER A 1 78 ? 13.469 -9.516 -16.891 1 96.69 78 SER A C 1
ATOM 643 O O . SER A 1 78 ? 13.336 -8.414 -17.422 1 96.69 78 SER A O 1
ATOM 645 N N . GLU A 1 79 ? 13.328 -9.703 -15.617 1 97.38 79 GLU A N 1
ATOM 646 C CA . GLU A 1 79 ? 13.047 -8.594 -14.711 1 97.38 79 GLU A CA 1
ATOM 647 C C . GLU A 1 79 ? 14.195 -7.594 -14.688 1 97.38 79 GLU A C 1
ATOM 649 O O . GLU A 1 79 ? 13.969 -6.383 -14.703 1 97.38 79 GLU A O 1
ATOM 654 N N . ILE A 1 80 ? 15.422 -8.078 -14.609 1 98.5 80 ILE A N 1
ATOM 655 C CA . ILE A 1 80 ? 16.609 -7.219 -14.609 1 98.5 80 ILE A CA 1
ATOM 656 C C . ILE A 1 80 ? 16.656 -6.398 -15.891 1 98.5 80 ILE A C 1
ATOM 658 O O . ILE A 1 80 ? 16.844 -5.18 -15.852 1 98.5 80 ILE A O 1
ATOM 662 N N . LYS A 1 81 ? 16.469 -7.059 -17.016 1 97.5 81 LYS A N 1
ATOM 663 C CA . LYS A 1 81 ? 16.516 -6.379 -18.312 1 97.5 81 LYS A CA 1
ATOM 664 C C . LYS A 1 81 ? 15.43 -5.305 -18.422 1 97.5 81 LYS A C 1
ATOM 666 O O . LYS A 1 81 ? 15.68 -4.211 -18.922 1 97.5 81 LYS A O 1
ATOM 671 N N . HIS A 1 82 ? 14.242 -5.68 -17.969 1 97.56 82 HIS A N 1
ATOM 672 C CA . HIS A 1 82 ? 13.133 -4.727 -17.953 1 97.56 82 HIS A CA 1
ATOM 673 C C . HIS A 1 82 ? 13.484 -3.49 -17.141 1 97.56 82 HIS A C 1
ATOM 675 O O . HIS A 1 82 ? 13.227 -2.363 -17.562 1 97.56 82 HIS A O 1
ATOM 681 N N . ALA A 1 83 ? 14.055 -3.668 -15.969 1 98.56 83 ALA A N 1
ATOM 682 C CA . ALA A 1 83 ? 14.461 -2.562 -15.102 1 98.56 83 ALA A CA 1
ATOM 683 C C . ALA A 1 83 ? 15.547 -1.725 -15.766 1 98.56 83 ALA A C 1
ATOM 685 O O . ALA A 1 83 ? 15.477 -0.493 -15.766 1 98.56 83 ALA A O 1
ATOM 686 N N . LEU A 1 84 ? 16.547 -2.396 -16.297 1 98.56 84 LEU A N 1
ATOM 687 C CA . LEU A 1 84 ? 17.656 -1.692 -16.953 1 98.56 84 LEU A CA 1
ATOM 688 C C . LEU A 1 84 ? 17.141 -0.804 -18.078 1 98.56 84 LEU A C 1
ATOM 690 O O . LEU A 1 84 ? 17.625 0.318 -18.266 1 98.56 84 LEU A O 1
ATOM 694 N N . LYS A 1 85 ? 16.172 -1.299 -18.781 1 97.62 85 LYS A N 1
ATOM 695 C CA . LYS A 1 85 ? 15.625 -0.581 -19.938 1 97.62 85 LYS A CA 1
ATOM 696 C C . LYS A 1 85 ? 14.805 0.628 -19.484 1 97.62 85 LYS A C 1
ATOM 698 O O . LYS A 1 85 ? 14.805 1.663 -20.156 1 97.62 85 LYS A O 1
ATOM 703 N N . ASN A 1 86 ? 14.148 0.541 -18.344 1 98.38 86 ASN A N 1
ATOM 704 C CA . ASN A 1 86 ? 13.109 1.517 -18.047 1 98.38 86 ASN A CA 1
ATOM 705 C C . ASN A 1 86 ? 13.477 2.381 -16.844 1 98.38 86 ASN A C 1
ATOM 707 O O . ASN A 1 86 ? 12.812 3.377 -16.562 1 98.38 86 ASN A O 1
ATOM 711 N N . LEU A 1 87 ? 14.555 2.111 -16.141 1 98.69 87 LEU A N 1
ATOM 712 C CA . LEU A 1 87 ? 14.836 2.707 -14.844 1 98.69 87 LEU A CA 1
ATOM 713 C C . LEU A 1 87 ? 14.992 4.219 -14.961 1 98.69 87 LEU A C 1
ATOM 715 O O . LEU A 1 87 ? 14.578 4.961 -14.062 1 98.69 87 LEU A O 1
ATOM 719 N N . ASP A 1 88 ? 15.57 4.746 -16.078 1 98.44 88 ASP A N 1
ATOM 720 C CA . ASP A 1 88 ? 15.703 6.184 -16.281 1 98.44 88 ASP A CA 1
ATOM 721 C C . ASP A 1 88 ? 14.344 6.879 -16.234 1 98.44 88 ASP A C 1
ATOM 723 O O . ASP A 1 88 ? 14.219 7.969 -15.68 1 98.44 88 ASP A O 1
ATOM 727 N N . HIS A 1 89 ? 13.422 6.199 -16.797 1 98.06 89 HIS A N 1
ATOM 728 C CA . HIS A 1 89 ? 12.078 6.758 -16.844 1 98.06 89 HIS A CA 1
ATOM 729 C C . HIS A 1 89 ? 11.375 6.609 -15.5 1 98.06 89 HIS A C 1
ATOM 731 O O . HIS A 1 89 ? 10.672 7.523 -15.055 1 98.06 89 HIS A O 1
ATOM 737 N N . TRP A 1 90 ? 11.555 5.492 -14.82 1 98.31 90 TRP A N 1
ATOM 738 C CA . TRP A 1 90 ? 10.859 5.199 -13.57 1 98.31 90 TRP A CA 1
ATOM 739 C C . TRP A 1 90 ? 11.234 6.211 -12.492 1 98.31 90 TRP A C 1
ATOM 741 O O . TRP A 1 90 ? 10.391 6.598 -11.68 1 98.31 90 TRP A O 1
ATOM 751 N N . VAL A 1 91 ? 12.484 6.668 -12.5 1 97.69 91 VAL A N 1
ATOM 752 C CA . VAL A 1 91 ? 13 7.469 -11.398 1 97.69 91 VAL A CA 1
ATOM 753 C C . VAL A 1 91 ? 12.68 8.945 -11.625 1 97.69 91 VAL A C 1
ATOM 755 O O . VAL A 1 91 ? 12.797 9.758 -10.711 1 97.69 91 VAL A O 1
ATOM 758 N N . LYS A 1 92 ? 12.328 9.336 -12.859 1 97.31 92 LYS A N 1
ATOM 759 C CA . LYS A 1 92 ? 12.078 10.734 -13.188 1 97.31 92 LYS A CA 1
ATOM 760 C C . LYS A 1 92 ? 10.883 11.281 -12.414 1 97.31 92 LYS A C 1
ATOM 762 O O . LYS A 1 92 ? 9.82 10.656 -12.375 1 97.31 92 LYS A O 1
ATOM 767 N N . PRO A 1 93 ? 11.078 12.484 -11.75 1 97.19 93 PRO A N 1
ATOM 768 C CA . PRO A 1 93 ? 9.914 13.109 -11.117 1 97.19 93 PRO A CA 1
ATOM 769 C C . PRO A 1 93 ? 8.75 13.305 -12.086 1 97.19 93 PRO A C 1
ATOM 771 O O . PRO A 1 93 ? 8.969 13.633 -13.25 1 97.19 93 PRO A O 1
ATOM 774 N N . LYS A 1 94 ? 7.555 13.07 -11.617 1 97.56 94 LYS A N 1
ATOM 775 C CA . LYS A 1 94 ? 6.359 13.219 -12.445 1 97.56 94 LYS A CA 1
ATOM 776 C C . LYS A 1 94 ? 5.645 14.539 -12.148 1 97.56 94 LYS A C 1
ATOM 778 O O . LYS A 1 94 ? 4.98 14.672 -11.117 1 97.56 94 LYS A O 1
ATOM 783 N N . LYS A 1 95 ? 5.719 15.516 -13.039 1 97.5 95 LYS A N 1
ATOM 784 C CA . LYS A 1 95 ? 5.023 16.781 -12.883 1 97.5 95 LYS A CA 1
ATOM 785 C C . LYS A 1 95 ? 3.51 16.594 -12.922 1 97.5 95 LYS A C 1
ATOM 787 O O . LYS A 1 95 ? 3.008 15.719 -13.633 1 97.5 95 LYS A O 1
ATOM 792 N N . VAL A 1 96 ? 2.801 17.312 -12.164 1 96.62 96 VAL A N 1
ATOM 793 C CA . VAL A 1 96 ? 1.343 17.25 -12.164 1 96.62 96 VAL A CA 1
ATOM 794 C C . VAL A 1 96 ? 0.77 18.641 -12.484 1 96.62 96 VAL A C 1
ATOM 796 O O . VAL A 1 96 ? 1.426 19.656 -12.25 1 96.62 96 VAL A O 1
ATOM 799 N N . PRO A 1 97 ? -0.448 18.734 -12.938 1 94.25 97 PRO A N 1
ATOM 800 C CA . PRO A 1 97 ? -1.067 20.016 -13.266 1 94.25 97 PRO A CA 1
ATOM 801 C C . PRO A 1 97 ? -1.33 20.875 -12.031 1 94.25 97 PRO A C 1
ATOM 803 O O . PRO A 1 97 ? -1.536 20.344 -10.938 1 94.25 97 PRO A O 1
ATOM 806 N N . THR A 1 98 ? -1.313 22.125 -12.227 1 91.88 98 THR A N 1
ATOM 807 C CA . THR A 1 98 ? -1.635 23.094 -11.18 1 91.88 98 THR A CA 1
ATOM 808 C C . THR A 1 98 ? -3.098 23.516 -11.266 1 91.88 98 THR A C 1
ATOM 810 O O . THR A 1 98 ? -3.51 24.156 -12.242 1 91.88 98 THR A O 1
ATOM 813 N N . PRO A 1 99 ? -3.83 23.172 -10.242 1 88.88 99 PRO A N 1
ATOM 814 C CA . PRO A 1 99 ? -5.207 23.672 -10.258 1 88.88 99 PRO A CA 1
ATOM 815 C C . PRO A 1 99 ? -5.285 25.203 -10.211 1 88.88 99 PRO A C 1
ATOM 817 O O . PRO A 1 99 ? -4.383 25.844 -9.68 1 88.88 99 PRO A O 1
ATOM 820 N N . ILE A 1 100 ? -6.367 25.781 -10.57 1 85 100 ILE A N 1
ATOM 821 C CA . ILE A 1 100 ? -6.539 27.219 -10.742 1 85 100 ILE A CA 1
ATOM 822 C C . ILE A 1 100 ? -6.355 27.922 -9.398 1 85 100 ILE A C 1
ATOM 824 O O . ILE A 1 100 ? -5.621 28.906 -9.297 1 85 100 ILE A O 1
ATOM 828 N N . PRO A 1 101 ? -6.918 27.359 -8.352 1 84.5 101 PRO A N 1
ATOM 829 C CA . PRO A 1 101 ? -6.758 28.047 -7.07 1 84.5 101 PRO A CA 1
ATOM 830 C C . PRO A 1 101 ? -5.309 28.047 -6.582 1 84.5 101 PRO A C 1
ATOM 832 O O . PRO A 1 101 ? -4.969 28.781 -5.648 1 84.5 101 PRO A O 1
ATOM 835 N N . MET A 1 102 ? -4.465 27.344 -7.227 1 89.5 102 MET A N 1
ATOM 836 C CA . MET A 1 102 ? -3.09 27.203 -6.758 1 89.5 102 MET A CA 1
ATOM 837 C C . MET A 1 102 ? -2.107 27.75 -7.785 1 89.5 102 MET A C 1
ATOM 839 O O . MET A 1 102 ? -0.94 27.359 -7.809 1 89.5 102 MET A O 1
ATOM 843 N N . LEU A 1 103 ? -2.58 28.625 -8.672 1 88.25 103 LEU A N 1
ATOM 844 C CA . LEU A 1 103 ? -1.713 29.234 -9.672 1 88.25 103 LEU A CA 1
ATOM 845 C C . LEU A 1 103 ? -0.492 29.859 -9.016 1 88.25 103 LEU A C 1
ATOM 847 O O . LEU A 1 103 ? -0.609 30.516 -7.973 1 88.25 103 LEU A O 1
ATOM 851 N N . GLY A 1 104 ? 0.65 29.688 -9.602 1 89.88 104 GLY A N 1
ATOM 852 C CA . GLY A 1 104 ? 1.898 30.188 -9.047 1 89.88 104 GLY A CA 1
ATOM 853 C C . GLY A 1 104 ? 2.73 29.109 -8.375 1 89.88 104 GLY A C 1
ATOM 854 O O . GLY A 1 104 ? 3.887 29.344 -8.016 1 89.88 104 GLY A O 1
ATOM 855 N N . THR A 1 105 ? 2.152 27.922 -8.203 1 94.81 105 THR A N 1
ATOM 856 C CA . THR A 1 105 ? 2.879 26.797 -7.637 1 94.81 105 THR A CA 1
ATOM 857 C C . THR A 1 105 ? 3.312 25.828 -8.734 1 94.81 105 THR A C 1
ATOM 859 O O . THR A 1 105 ? 2.795 25.875 -9.852 1 94.81 105 THR A O 1
ATOM 862 N N . LYS A 1 106 ? 4.332 25.109 -8.492 1 96.75 106 LYS A N 1
ATOM 863 C CA . LYS A 1 106 ? 4.754 23.953 -9.273 1 96.75 106 LYS A CA 1
ATOM 864 C C . LYS A 1 106 ? 4.812 22.703 -8.406 1 96.75 106 LYS A C 1
ATOM 866 O O . LYS A 1 106 ? 5.273 22.75 -7.266 1 96.75 106 LYS A O 1
ATOM 871 N N . SER A 1 107 ? 4.25 21.609 -8.93 1 98 107 SER A N 1
ATOM 872 C CA . SER A 1 107 ? 4.168 20.391 -8.133 1 98 107 SER A CA 1
ATOM 873 C C . SER A 1 107 ? 4.617 19.172 -8.93 1 98 107 SER A C 1
ATOM 875 O O . SER A 1 107 ? 4.465 19.125 -10.148 1 98 107 SER A O 1
ATOM 877 N N . TYR A 1 108 ? 5.211 18.25 -8.297 1 98.5 108 TYR A N 1
ATOM 878 C CA . TYR A 1 108 ? 5.578 16.969 -8.898 1 98.5 108 TYR A CA 1
ATOM 879 C C . TYR A 1 108 ? 5.684 15.883 -7.84 1 98.5 108 TYR A C 1
ATOM 881 O O . TYR A 1 108 ? 5.746 16.172 -6.645 1 98.5 108 TYR A O 1
ATOM 889 N N . VAL A 1 109 ? 5.609 14.641 -8.242 1 98.44 109 VAL A N 1
ATOM 890 C CA . VAL A 1 109 ? 5.867 13.477 -7.395 1 98.44 109 VAL A CA 1
ATOM 891 C C . VAL A 1 109 ? 7.332 13.062 -7.523 1 98.44 109 VAL A C 1
ATOM 893 O O . VAL A 1 109 ? 7.812 12.797 -8.633 1 98.44 109 VAL A O 1
ATOM 896 N N . GLN A 1 110 ? 8 13.078 -6.441 1 98.06 110 GLN A N 1
ATOM 897 C CA . GLN A 1 110 ? 9.383 12.617 -6.398 1 98.06 110 GLN A CA 1
ATOM 898 C C . GLN A 1 110 ? 9.477 11.203 -5.844 1 98.06 110 GLN A C 1
ATOM 900 O O . GLN A 1 110 ? 8.93 10.906 -4.781 1 98.06 110 GLN A O 1
ATOM 905 N N . TYR A 1 111 ? 10.195 10.344 -6.609 1 98 111 TYR A N 1
ATOM 906 C CA . TYR A 1 111 ? 10.383 8.969 -6.152 1 98 111 TYR A CA 1
ATOM 907 C C . TYR A 1 111 ? 11.688 8.828 -5.379 1 98 111 TYR A C 1
ATOM 909 O O . TYR A 1 111 ? 12.758 9.18 -5.879 1 98 111 TYR A O 1
ATOM 917 N N . GLU A 1 112 ? 11.633 8.406 -4.164 1 97.94 112 GLU A N 1
ATOM 918 C CA . GLU A 1 112 ? 12.836 8.141 -3.373 1 97.94 112 GLU A CA 1
ATOM 919 C C . GLU A 1 112 ? 12.789 6.746 -2.746 1 97.94 112 GLU A C 1
ATOM 921 O O . GLU A 1 112 ? 11.711 6.23 -2.451 1 97.94 112 GLU A O 1
ATOM 926 N N . PRO A 1 113 ? 14 6.109 -2.555 1 98.62 113 PRO A N 1
ATOM 927 C CA . PRO A 1 113 ? 13.992 4.797 -1.908 1 98.62 113 PRO A CA 1
ATOM 928 C C . PRO A 1 113 ? 13.398 4.832 -0.501 1 98.62 113 PRO A C 1
ATOM 930 O O . PRO A 1 113 ? 13.625 5.793 0.241 1 98.62 113 PRO A O 1
ATOM 933 N N . LYS A 1 114 ? 12.648 3.807 -0.144 1 98.62 114 LYS A N 1
ATOM 934 C CA . LYS A 1 114 ? 12.102 3.729 1.209 1 98.62 114 LYS A CA 1
ATOM 935 C C . LYS A 1 114 ? 13.219 3.584 2.242 1 98.62 114 LYS A C 1
ATOM 937 O O . LYS A 1 114 ? 13.062 4.016 3.389 1 98.62 114 LYS A O 1
ATOM 942 N N . GLY A 1 115 ? 14.336 2.916 1.869 1 98.56 115 GLY A N 1
ATOM 943 C CA . GLY A 1 115 ? 15.453 2.775 2.785 1 98.56 115 GLY A CA 1
ATOM 944 C C . GLY A 1 115 ? 15.945 1.345 2.91 1 98.56 115 GLY A C 1
ATOM 945 O O . GLY A 1 115 ? 16.297 0.714 1.91 1 98.56 115 GLY A O 1
ATOM 946 N N . THR A 1 116 ? 15.953 0.78 4.113 1 98.81 116 THR A N 1
ATOM 947 C CA . THR A 1 116 ? 16.375 -0.591 4.383 1 98.81 116 THR A CA 1
ATOM 948 C C . THR A 1 116 ? 15.203 -1.558 4.23 1 98.81 116 THR A C 1
ATOM 950 O O . THR A 1 116 ? 14.102 -1.29 4.719 1 98.81 116 THR 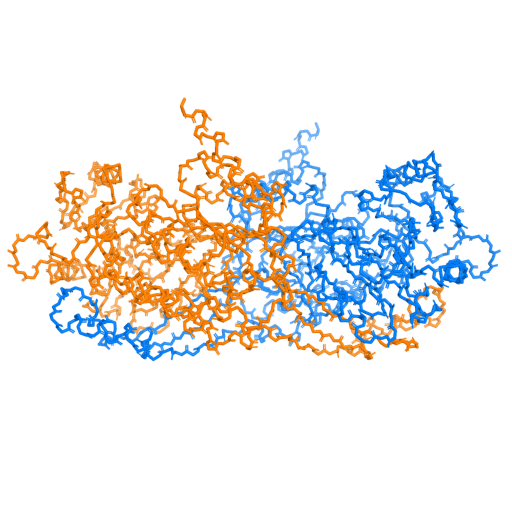A O 1
ATOM 953 N N . SER A 1 117 ? 15.445 -2.652 3.49 1 98.94 117 SER A N 1
ATOM 954 C CA . SER A 1 117 ? 14.344 -3.57 3.223 1 98.94 117 SER A CA 1
ATOM 955 C C . SER A 1 117 ? 14.703 -5 3.615 1 98.94 117 SER A C 1
ATOM 957 O O . SER A 1 117 ? 15.883 -5.348 3.699 1 98.94 117 SER A O 1
ATOM 959 N N . LEU A 1 118 ? 13.695 -5.738 3.975 1 98.94 118 LEU A N 1
ATOM 960 C CA . LEU A 1 118 ? 13.773 -7.164 4.262 1 98.94 118 LEU A CA 1
ATOM 961 C C . LEU A 1 118 ? 12.969 -7.969 3.24 1 98.94 118 LEU A C 1
ATOM 963 O O . LEU A 1 118 ? 11.82 -7.637 2.943 1 98.94 118 LEU A O 1
ATOM 967 N N . ILE A 1 119 ? 13.625 -8.953 2.633 1 98.94 119 ILE A N 1
ATOM 968 C CA . ILE A 1 119 ? 12.977 -9.867 1.701 1 98.94 119 ILE A CA 1
ATOM 969 C C . ILE A 1 119 ? 12.969 -11.281 2.287 1 98.94 119 ILE A C 1
ATOM 971 O O . ILE A 1 119 ? 14.023 -11.875 2.496 1 98.94 119 ILE A O 1
ATOM 975 N N . ILE A 1 120 ? 11.812 -11.766 2.604 1 98.88 120 ILE A N 1
ATOM 976 C CA . ILE A 1 120 ? 11.648 -13.133 3.074 1 98.88 120 ILE A CA 1
ATOM 977 C C . ILE A 1 120 ? 11.055 -13.992 1.962 1 98.88 120 ILE A C 1
ATOM 979 O O . ILE A 1 120 ? 9.883 -13.828 1.599 1 98.88 120 ILE A O 1
ATOM 983 N N . ALA A 1 121 ? 11.852 -14.914 1.464 1 98.62 121 ALA A N 1
ATOM 984 C CA . ALA A 1 121 ? 11.508 -15.641 0.247 1 98.62 121 ALA A CA 1
ATOM 985 C C . ALA A 1 121 ? 11.055 -17.062 0.569 1 98.62 121 ALA A C 1
ATOM 987 O O . ALA A 1 121 ? 11.586 -17.703 1.488 1 98.62 121 ALA A O 1
ATOM 988 N N . PRO A 1 122 ? 10.125 -17.625 -0.154 1 98.25 122 PRO A N 1
ATOM 989 C CA . PRO A 1 122 ? 9.641 -19 0.039 1 98.25 122 PRO A CA 1
ATOM 990 C C . PRO A 1 122 ? 10.531 -20.047 -0.637 1 98.25 122 PRO A C 1
ATOM 992 O O . PRO A 1 122 ? 11.539 -19.688 -1.258 1 98.25 122 PRO A O 1
ATOM 995 N N . TRP A 1 123 ? 10.117 -21.328 -0.541 1 98.38 123 TRP A N 1
ATOM 996 C CA . TRP A 1 123 ? 10.969 -22.422 -0.978 1 98.38 123 TRP A CA 1
ATOM 997 C C . TRP A 1 123 ? 10.57 -22.906 -2.371 1 98.38 123 TRP A C 1
ATOM 999 O O . TRP A 1 123 ? 11.312 -23.641 -3.018 1 98.38 123 TRP A O 1
ATOM 1009 N N . ASN A 1 124 ? 9.406 -22.469 -2.863 1 98.38 124 ASN A N 1
ATOM 1010 C CA . ASN A 1 124 ? 8.883 -23.172 -4.031 1 98.38 124 ASN A CA 1
ATOM 1011 C C . ASN A 1 124 ? 9.523 -22.672 -5.32 1 98.38 124 ASN A C 1
ATOM 1013 O O . ASN A 1 124 ? 9.656 -23.422 -6.289 1 98.38 124 ASN A O 1
ATOM 1017 N N . TYR A 1 125 ? 9.82 -21.5 -5.48 1 98.69 125 TYR A N 1
ATOM 1018 C CA . TYR A 1 125 ? 10.695 -20.859 -6.465 1 98.69 125 TYR A CA 1
ATOM 1019 C C . TYR A 1 125 ? 11.789 -20.047 -5.781 1 98.69 125 TYR A C 1
ATOM 1021 O O . TYR A 1 125 ? 11.797 -18.812 -5.875 1 98.69 125 TYR A O 1
ATOM 1029 N N . PRO A 1 126 ? 12.703 -20.766 -5.156 1 98.69 126 PRO A N 1
ATOM 1030 C CA . PRO A 1 126 ? 13.57 -20.156 -4.145 1 98.69 126 PRO A CA 1
ATOM 1031 C C . PRO A 1 126 ? 14.539 -19.125 -4.742 1 98.69 126 PRO A C 1
ATOM 1033 O O . PRO A 1 126 ? 14.984 -18.219 -4.043 1 98.69 126 PRO A O 1
ATOM 1036 N N . PHE A 1 127 ? 14.883 -19.234 -6.027 1 98.75 127 PHE A N 1
ATOM 1037 C CA . PHE A 1 127 ? 15.781 -18.297 -6.688 1 98.75 127 PHE A CA 1
ATOM 1038 C C . PHE A 1 127 ? 15.016 -17.078 -7.203 1 98.75 127 PHE A C 1
ATOM 1040 O O . PHE A 1 127 ? 15.32 -15.938 -6.844 1 98.75 127 PHE A O 1
ATOM 1047 N N . ASN A 1 128 ? 13.977 -17.359 -7.926 1 98.12 128 ASN A N 1
ATOM 1048 C CA . ASN A 1 128 ? 13.18 -16.312 -8.547 1 98.12 128 ASN A CA 1
ATOM 1049 C C . ASN A 1 128 ? 12.5 -15.43 -7.508 1 98.12 128 ASN A C 1
ATOM 1051 O O . ASN A 1 128 ? 12.516 -14.203 -7.621 1 98.12 128 ASN A O 1
ATOM 1055 N N . LEU A 1 129 ? 11.953 -16.031 -6.445 1 98.75 129 LEU A N 1
ATOM 1056 C CA . LEU A 1 129 ? 11.133 -15.289 -5.488 1 98.75 129 LEU A CA 1
ATOM 1057 C C . LEU A 1 129 ? 12.008 -14.586 -4.457 1 98.75 129 LEU A C 1
ATOM 1059 O O . LEU A 1 129 ? 11.539 -13.703 -3.736 1 98.75 129 LEU A O 1
ATOM 1063 N N . ALA A 1 130 ? 13.289 -14.867 -4.414 1 98.88 130 ALA A N 1
ATOM 1064 C CA . ALA A 1 130 ? 14.25 -14.102 -3.623 1 98.88 130 ALA A CA 1
ATOM 1065 C C . ALA A 1 130 ? 14.805 -12.93 -4.426 1 98.88 130 ALA A C 1
ATOM 1067 O O . ALA A 1 130 ? 14.906 -11.812 -3.916 1 98.88 130 ALA A O 1
ATOM 1068 N N . LEU A 1 131 ? 15.086 -13.172 -5.684 1 98.88 131 LEU A N 1
ATOM 1069 C CA . LEU A 1 131 ? 15.844 -12.195 -6.461 1 98.88 131 LEU A CA 1
ATOM 1070 C C . LEU A 1 131 ? 14.898 -11.219 -7.168 1 98.88 131 LEU A C 1
ATOM 1072 O O . LEU A 1 131 ? 15.273 -10.078 -7.441 1 98.88 131 LEU A O 1
ATOM 1076 N N . GLY A 1 132 ? 13.664 -11.656 -7.488 1 98.69 132 GLY A N 1
ATOM 1077 C CA . GLY A 1 132 ? 12.703 -10.734 -8.07 1 98.69 132 GLY A CA 1
ATOM 1078 C C . GLY A 1 132 ? 12.547 -9.453 -7.27 1 98.69 132 GLY A C 1
ATOM 1079 O O . GLY A 1 132 ? 12.836 -8.359 -7.773 1 98.69 132 GLY A O 1
ATOM 1080 N N . PRO A 1 133 ? 12.188 -9.633 -5.996 1 98.88 133 PRO A N 1
ATOM 1081 C CA . PRO A 1 133 ? 12.078 -8.445 -5.148 1 98.88 133 PRO A CA 1
ATOM 1082 C C . PRO A 1 133 ? 13.406 -7.719 -4.961 1 98.88 133 PRO A C 1
ATOM 1084 O O . PRO A 1 133 ? 13.438 -6.496 -4.809 1 98.88 133 PRO A O 1
ATOM 1087 N N . LEU A 1 134 ? 14.531 -8.445 -5.02 1 98.94 134 LEU A N 1
ATOM 1088 C CA . LEU A 1 134 ? 15.828 -7.789 -4.91 1 98.94 134 LEU A CA 1
ATOM 1089 C C . LEU A 1 134 ? 16.062 -6.836 -6.078 1 98.94 134 LEU A C 1
ATOM 1091 O O . LEU A 1 134 ? 16.578 -5.73 -5.891 1 98.94 134 LEU A O 1
ATOM 1095 N N . VAL A 1 135 ? 15.672 -7.246 -7.301 1 98.94 135 VAL A N 1
ATOM 1096 C CA . VAL A 1 135 ? 15.789 -6.387 -8.477 1 98.94 135 VAL A CA 1
ATOM 1097 C C . VAL A 1 135 ? 15.016 -5.086 -8.242 1 98.94 135 VAL A C 1
ATOM 1099 O O . VAL A 1 135 ? 15.523 -3.998 -8.516 1 98.94 135 VAL A O 1
ATOM 1102 N N . SER A 1 136 ? 13.797 -5.211 -7.691 1 98.88 136 SER A N 1
ATOM 1103 C CA . SER A 1 136 ? 12.977 -4.051 -7.391 1 98.88 136 SER A CA 1
ATOM 1104 C C . SER A 1 136 ? 13.633 -3.156 -6.344 1 98.88 136 SER A C 1
ATOM 1106 O O . SER A 1 136 ? 13.633 -1.931 -6.477 1 98.88 136 SER A O 1
ATOM 1108 N N . ALA A 1 137 ? 14.203 -3.768 -5.312 1 98.94 137 ALA A N 1
ATOM 1109 C CA . ALA A 1 137 ? 14.852 -3.025 -4.234 1 98.94 137 ALA A CA 1
ATOM 1110 C C . ALA A 1 137 ? 16.047 -2.236 -4.75 1 98.94 137 ALA A C 1
ATOM 1112 O O . ALA A 1 137 ? 16.188 -1.046 -4.465 1 98.94 137 ALA A O 1
ATOM 1113 N N . ILE A 1 138 ? 16.875 -2.902 -5.562 1 98.88 138 ILE A N 1
ATOM 1114 C CA . ILE A 1 138 ? 18.062 -2.268 -6.125 1 98.88 138 ILE A CA 1
ATOM 1115 C C . ILE A 1 138 ? 17.656 -1.141 -7.066 1 98.88 138 ILE A C 1
ATOM 1117 O O . ILE A 1 138 ? 18.203 -0.041 -7.012 1 98.88 138 ILE A O 1
ATOM 1121 N N . ALA A 1 139 ? 16.641 -1.427 -7.902 1 98.88 139 ALA A N 1
ATOM 1122 C CA . ALA A 1 139 ? 16.156 -0.422 -8.844 1 98.88 139 ALA A CA 1
ATOM 1123 C C . ALA A 1 139 ? 15.68 0.83 -8.117 1 98.88 139 ALA A C 1
ATOM 1125 O O . ALA A 1 139 ? 15.906 1.95 -8.578 1 98.88 139 ALA A O 1
ATOM 1126 N N . ALA A 1 140 ? 15.062 0.7 -6.984 1 98.81 140 ALA A N 1
ATOM 1127 C CA . ALA A 1 140 ? 14.523 1.822 -6.219 1 98.81 140 ALA A CA 1
ATOM 1128 C C . ALA A 1 140 ? 15.633 2.531 -5.438 1 98.81 140 ALA A C 1
ATOM 1130 O O . ALA A 1 140 ? 15.461 3.676 -5.012 1 98.81 140 ALA A O 1
ATOM 1131 N N . GLY A 1 141 ? 16.719 1.819 -5.176 1 98.75 141 GLY A N 1
ATOM 1132 C CA . GLY A 1 141 ? 17.828 2.377 -4.41 1 98.75 141 GLY A CA 1
ATOM 1133 C C . GLY A 1 141 ? 17.828 1.947 -2.957 1 98.75 141 GLY A C 1
ATOM 1134 O O . GLY A 1 141 ? 18.406 2.619 -2.105 1 98.75 141 GLY A O 1
ATOM 1135 N N . CYS A 1 142 ? 17.141 0.851 -2.621 1 98.88 142 CYS A N 1
ATOM 1136 C CA . CYS A 1 142 ? 17.094 0.35 -1.252 1 98.88 142 CYS A CA 1
ATOM 1137 C C . CYS A 1 142 ? 18.234 -0.619 -0.974 1 98.88 142 CYS A C 1
ATOM 1139 O O . CYS A 1 142 ? 18.781 -1.223 -1.899 1 98.88 142 CYS A O 1
ATOM 1141 N N . THR A 1 143 ? 18.609 -0.755 0.281 1 98.88 143 THR A N 1
ATOM 1142 C CA . THR A 1 143 ? 19.375 -1.912 0.727 1 98.88 143 THR A CA 1
ATOM 1143 C C . THR A 1 143 ? 18.453 -3.104 0.986 1 98.88 143 THR A C 1
ATOM 1145 O O . THR A 1 143 ? 17.234 -2.953 1.04 1 98.88 143 THR A O 1
ATOM 1148 N N . ALA A 1 144 ? 19.078 -4.309 1.093 1 98.94 144 ALA A N 1
ATOM 1149 C CA . ALA A 1 144 ? 18.203 -5.461 1.286 1 98.94 144 ALA A CA 1
ATOM 1150 C C . ALA A 1 144 ? 18.906 -6.547 2.104 1 98.94 144 ALA A C 1
ATOM 1152 O O . ALA A 1 144 ? 20.078 -6.824 1.899 1 98.94 144 ALA A O 1
ATOM 1153 N N . ILE A 1 145 ? 18.219 -7.051 3.047 1 98.94 145 ILE A N 1
ATOM 1154 C CA . ILE A 1 145 ? 18.547 -8.328 3.662 1 98.94 145 ILE A CA 1
ATOM 1155 C C . ILE A 1 145 ? 17.578 -9.406 3.178 1 98.94 145 ILE A C 1
ATOM 1157 O O . ILE A 1 145 ? 16.359 -9.203 3.199 1 98.94 145 ILE A O 1
ATOM 1161 N N . ILE A 1 146 ? 18.125 -10.484 2.682 1 98.94 146 ILE A N 1
ATOM 1162 C CA . ILE A 1 146 ? 17.312 -11.594 2.178 1 98.94 146 ILE A CA 1
ATOM 1163 C C . ILE A 1 146 ? 17.359 -12.75 3.172 1 98.94 146 ILE A C 1
ATOM 1165 O O . ILE A 1 146 ? 18.438 -13.133 3.648 1 98.94 146 ILE A O 1
ATOM 1169 N N . LYS A 1 147 ? 16.266 -13.219 3.562 1 98.81 147 LYS A N 1
ATOM 1170 C CA . LYS A 1 147 ? 16.141 -14.484 4.285 1 98.81 147 LYS A CA 1
ATOM 1171 C C . LYS A 1 147 ? 15.5 -15.555 3.414 1 98.81 147 LYS A C 1
ATOM 1173 O O . LYS A 1 147 ? 14.273 -15.648 3.336 1 98.81 147 LYS A O 1
ATOM 1178 N N . PRO A 1 148 ? 16.266 -16.469 2.811 1 98.5 148 PRO A N 1
ATOM 1179 C CA . PRO A 1 148 ? 15.711 -17.562 2.031 1 98.5 148 PRO A CA 1
ATOM 1180 C C . PRO A 1 148 ? 15.125 -18.672 2.908 1 98.5 148 PRO A C 1
ATOM 1182 O O . PRO A 1 148 ? 15.289 -18.656 4.129 1 98.5 148 PRO A O 1
ATOM 1185 N N . SER A 1 149 ? 14.43 -19.562 2.34 1 97.88 149 SER A N 1
ATOM 1186 C CA . SER A 1 149 ? 13.789 -20.641 3.086 1 97.88 149 SER A CA 1
ATOM 1187 C C . SER A 1 149 ? 14.789 -21.75 3.436 1 97.88 149 SER A C 1
ATOM 1189 O O . SER A 1 149 ? 15.633 -22.109 2.615 1 97.88 149 SER A O 1
ATOM 1191 N N . GLU A 1 150 ? 14.625 -22.281 4.641 1 96.69 150 GLU A N 1
ATOM 1192 C CA . GLU A 1 150 ? 15.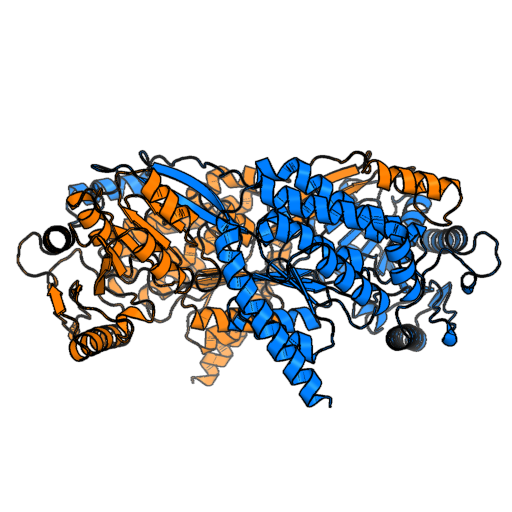484 -23.359 5.098 1 96.69 150 GLU A CA 1
ATOM 1193 C C . GLU A 1 150 ? 15.102 -24.688 4.43 1 96.69 150 GLU A C 1
ATOM 1195 O O . GLU A 1 150 ? 15.867 -25.656 4.473 1 96.69 150 GLU A O 1
ATOM 1200 N N . MET A 1 151 ? 14.055 -24.719 3.736 1 97.62 151 MET A N 1
ATOM 1201 C CA . MET A 1 151 ? 13.555 -25.953 3.127 1 97.62 151 MET A CA 1
ATOM 1202 C C . MET A 1 151 ? 14.281 -26.234 1.814 1 97.62 151 MET A C 1
ATOM 1204 O O . MET A 1 151 ? 14.18 -27.344 1.273 1 97.62 151 MET A O 1
ATOM 1208 N N . THR A 1 152 ? 14.984 -25.25 1.274 1 98.38 152 THR A N 1
ATOM 1209 C CA . THR A 1 152 ? 15.82 -25.406 0.091 1 98.38 152 THR A CA 1
ATOM 1210 C C . THR A 1 152 ? 17.266 -25 0.381 1 98.38 152 THR A C 1
ATOM 1212 O O . THR A 1 152 ? 17.719 -23.953 -0.106 1 98.38 152 THR A O 1
ATOM 1215 N N . PRO A 1 153 ? 17.953 -25.828 1.127 1 98.19 153 PRO A N 1
ATOM 1216 C CA . PRO A 1 153 ? 19.266 -25.453 1.665 1 98.19 153 PRO A CA 1
ATOM 1217 C C . PRO A 1 153 ? 20.312 -25.25 0.575 1 98.19 153 PRO A C 1
ATOM 1219 O O . PRO A 1 153 ? 21.203 -24.406 0.717 1 98.19 153 PRO A O 1
ATOM 1222 N N . HIS A 1 154 ? 20.266 -26.016 -0.548 1 98.69 154 HIS A N 1
ATOM 1223 C CA . HIS A 1 154 ? 21.25 -25.859 -1.615 1 98.69 154 HIS A CA 1
ATOM 1224 C C . HIS A 1 154 ? 21.094 -24.516 -2.311 1 98.69 154 HIS A C 1
ATOM 1226 O O . HIS A 1 154 ? 22.078 -23.844 -2.59 1 98.69 154 HIS A O 1
ATOM 1232 N N . THR A 1 155 ? 19.859 -24.109 -2.549 1 98.81 155 THR A N 1
ATOM 1233 C CA . THR A 1 155 ? 19.594 -22.812 -3.168 1 98.81 155 THR A CA 1
ATOM 1234 C C . THR A 1 155 ? 19.938 -21.688 -2.207 1 98.81 155 THR A C 1
ATOM 1236 O O . THR A 1 155 ? 20.484 -20.656 -2.619 1 98.81 155 THR A O 1
ATOM 1239 N N . SER A 1 156 ? 19.609 -21.859 -0.937 1 98.62 156 SER A N 1
ATOM 1240 C CA . SER A 1 156 ? 19.922 -20.844 0.062 1 98.62 156 SER A CA 1
ATOM 1241 C C . SER A 1 156 ? 21.422 -20.578 0.13 1 98.62 156 SER A C 1
ATOM 1243 O O . SER A 1 156 ? 21.859 -19.422 0.198 1 98.62 156 SER A O 1
ATOM 1245 N N . ALA A 1 157 ? 22.172 -21.641 0.098 1 98.56 157 ALA A N 1
ATOM 1246 C CA . ALA A 1 157 ? 23.641 -21.516 0.117 1 98.56 157 ALA A CA 1
ATOM 1247 C C . ALA A 1 157 ? 24.141 -20.812 -1.139 1 98.56 157 ALA A C 1
ATOM 1249 O O . ALA A 1 157 ? 25.062 -20 -1.074 1 98.56 157 ALA A O 1
ATOM 1250 N N . LEU A 1 158 ? 23.562 -21.141 -2.229 1 98.81 158 LEU A N 1
ATOM 1251 C CA . LEU A 1 158 ? 23.922 -20.5 -3.488 1 98.81 158 LEU A CA 1
ATOM 1252 C C . LEU A 1 158 ? 23.609 -19.016 -3.461 1 98.81 158 LEU A C 1
ATOM 1254 O O . LEU A 1 158 ? 24.391 -18.203 -3.949 1 98.81 158 LEU A O 1
ATOM 1258 N N . LEU A 1 159 ? 22.453 -18.641 -2.908 1 98.88 159 LEU A N 1
ATOM 1259 C CA . LEU A 1 159 ? 22.062 -17.234 -2.793 1 98.88 159 LEU A CA 1
ATOM 1260 C C . LEU A 1 159 ? 23.047 -16.469 -1.921 1 98.88 159 LEU A C 1
ATOM 1262 O O . LEU A 1 159 ? 23.391 -15.328 -2.225 1 98.88 159 LEU A O 1
ATOM 1266 N N . ARG A 1 160 ? 23.453 -17.078 -0.854 1 98.56 160 ARG A N 1
ATOM 1267 C CA . ARG A 1 160 ? 24.453 -16.453 -0.005 1 98.56 160 ARG A CA 1
ATOM 1268 C C . ARG A 1 160 ? 25.75 -16.188 -0.782 1 98.56 160 ARG A C 1
ATOM 1270 O O . ARG A 1 160 ? 26.297 -15.086 -0.719 1 98.56 160 ARG A O 1
ATOM 1277 N N . ARG A 1 161 ? 26.219 -17.203 -1.514 1 98.75 161 ARG A N 1
ATOM 1278 C CA . ARG A 1 161 ? 27.406 -17.047 -2.332 1 98.75 161 ARG A CA 1
ATOM 1279 C C . ARG A 1 161 ? 27.25 -15.938 -3.359 1 98.75 161 ARG A C 1
ATOM 1281 O O . ARG A 1 161 ? 28.125 -15.094 -3.516 1 98.75 161 ARG A O 1
ATOM 1288 N N . LEU A 1 162 ? 26.094 -15.945 -4.039 1 98.88 162 LEU A N 1
ATOM 1289 C CA . LEU A 1 162 ? 25.781 -14.93 -5.039 1 98.88 162 LEU A CA 1
ATOM 1290 C C . LEU A 1 162 ? 25.891 -13.531 -4.445 1 98.88 162 LEU A C 1
ATOM 1292 O O . LEU A 1 162 ? 26.578 -12.672 -5.004 1 98.88 162 LEU A O 1
ATOM 1296 N N . VAL A 1 163 ? 25.297 -13.359 -3.32 1 98.75 163 VAL A N 1
ATOM 1297 C CA . VAL A 1 163 ? 25.219 -12.039 -2.709 1 98.75 163 VAL A CA 1
ATOM 1298 C C . VAL A 1 163 ? 26.594 -11.625 -2.209 1 98.75 163 VAL A C 1
ATOM 1300 O O . VAL A 1 163 ? 27.031 -10.484 -2.424 1 98.75 163 VAL A O 1
ATOM 1303 N N . GLU A 1 164 ? 27.328 -12.539 -1.628 1 98.31 164 GLU A N 1
ATOM 1304 C CA . GLU A 1 164 ? 28.641 -12.25 -1.072 1 98.31 164 GLU A CA 1
ATOM 1305 C C . GLU A 1 164 ? 29.656 -11.953 -2.178 1 98.31 164 GLU A C 1
ATOM 1307 O O . GLU A 1 164 ? 30.578 -11.148 -1.99 1 98.31 164 GLU A O 1
ATOM 1312 N N . GLU A 1 165 ? 29.453 -12.562 -3.312 1 98.62 165 GLU A N 1
ATOM 1313 C CA . GLU A 1 165 ? 30.375 -12.375 -4.426 1 98.62 165 GLU A CA 1
ATOM 1314 C C . GLU A 1 165 ? 30.016 -11.141 -5.242 1 98.62 165 GLU A C 1
ATOM 1316 O O . GLU A 1 165 ? 30.828 -10.641 -6.02 1 98.62 165 GLU A O 1
ATOM 1321 N N . THR A 1 166 ? 28.812 -10.602 -5.082 1 98.62 166 THR A N 1
ATOM 1322 C CA . THR A 1 166 ? 28.312 -9.586 -6 1 98.62 166 THR A CA 1
ATOM 1323 C C . THR A 1 166 ? 28.188 -8.234 -5.297 1 98.62 166 THR A C 1
ATOM 1325 O O . THR A 1 166 ? 28.359 -7.188 -5.918 1 98.62 166 THR A O 1
ATOM 1328 N N . PHE A 1 167 ? 27.875 -8.266 -4.008 1 98.62 167 PHE A N 1
ATOM 1329 C CA . PHE A 1 167 ? 27.531 -7.031 -3.316 1 98.62 167 PHE A CA 1
ATOM 1330 C C . PHE A 1 167 ? 28.344 -6.891 -2.029 1 98.62 167 PHE A C 1
ATOM 1332 O O . PHE A 1 167 ? 28.797 -7.887 -1.463 1 98.62 167 PHE A O 1
ATOM 1339 N N . ASP A 1 168 ? 28.484 -5.609 -1.614 1 98.19 168 ASP A N 1
ATOM 1340 C CA . ASP A 1 168 ? 28.906 -5.352 -0.24 1 98.19 168 ASP A CA 1
ATOM 1341 C C . ASP A 1 168 ? 27.781 -5.648 0.743 1 98.19 168 ASP A C 1
ATOM 1343 O O . ASP A 1 168 ? 26.609 -5.398 0.447 1 98.19 168 ASP A O 1
ATOM 1347 N N . LYS A 1 169 ? 28.156 -6.148 1.922 1 97.88 169 LYS A N 1
ATOM 1348 C CA . LYS A 1 169 ? 27.172 -6.508 2.934 1 97.88 169 LYS A CA 1
ATOM 1349 C C . LYS A 1 169 ? 26.312 -5.309 3.322 1 97.88 169 LYS A C 1
ATOM 1351 O O . LYS A 1 169 ? 25.172 -5.469 3.756 1 97.88 169 LYS A O 1
ATOM 1356 N N . SER A 1 170 ? 26.828 -4.113 3.172 1 98.5 170 SER A N 1
ATOM 1357 C CA . SER A 1 170 ? 26.062 -2.9 3.463 1 98.5 170 SER A CA 1
ATOM 1358 C C . SER A 1 170 ? 25.016 -2.639 2.396 1 98.5 170 SER A C 1
ATOM 1360 O O . SER A 1 170 ? 24.094 -1.831 2.602 1 98.5 170 SER A O 1
ATOM 1362 N N . GLN A 1 171 ? 25.109 -3.229 1.226 1 98.62 171 GLN A N 1
ATOM 1363 C CA . GLN A 1 171 ? 24.141 -3.086 0.149 1 98.62 171 GLN A CA 1
ATOM 1364 C C . GLN A 1 171 ? 23.094 -4.195 0.201 1 98.62 171 GLN A C 1
ATOM 1366 O O . GLN A 1 171 ? 21.891 -3.922 0.233 1 98.62 171 GLN A O 1
ATOM 1371 N N . VAL A 1 172 ? 23.547 -5.418 0.131 1 98.88 172 VAL A N 1
ATOM 1372 C CA . VAL A 1 172 ? 22.703 -6.605 0.141 1 98.88 172 VAL A CA 1
ATOM 1373 C C . VAL A 1 172 ? 23.344 -7.695 0.998 1 98.88 172 VAL A C 1
ATOM 1375 O O . VAL A 1 172 ? 24.562 -7.898 0.946 1 98.88 172 VAL A O 1
ATOM 1378 N N . ALA A 1 173 ? 22.562 -8.383 1.802 1 98.88 173 ALA A N 1
ATOM 1379 C CA . ALA A 1 173 ? 23.047 -9.484 2.627 1 98.88 173 ALA A CA 1
ATOM 1380 C C . ALA A 1 173 ? 22.031 -10.617 2.684 1 98.88 173 ALA A C 1
ATOM 1382 O O . ALA A 1 173 ? 20.844 -10.414 2.406 1 98.88 173 ALA A O 1
ATOM 1383 N N . VAL A 1 174 ? 22.531 -11.789 2.996 1 98.75 174 VAL A N 1
ATOM 1384 C CA . VAL A 1 174 ? 21.672 -12.961 3.158 1 98.75 174 VAL A CA 1
ATOM 1385 C C . VAL A 1 174 ? 21.891 -13.562 4.547 1 98.75 174 VAL A C 1
ATOM 1387 O O . VAL A 1 174 ? 23.031 -13.695 5.004 1 98.75 174 VAL A O 1
ATOM 1390 N N . PHE A 1 175 ? 20.844 -13.828 5.23 1 98.44 175 PHE A N 1
ATOM 1391 C CA . PHE A 1 175 ? 20.906 -14.594 6.473 1 98.44 175 PHE A CA 1
ATOM 1392 C C . PHE A 1 175 ? 20.062 -15.859 6.367 1 98.44 175 PHE A C 1
ATOM 1394 O O . PHE A 1 175 ? 18.844 -15.781 6.168 1 98.44 175 PHE A O 1
ATOM 1401 N N . GLU A 1 176 ? 20.719 -16.984 6.477 1 97.06 176 GLU A N 1
ATOM 1402 C CA . GLU A 1 176 ? 20.047 -18.281 6.5 1 97.06 176 GLU A CA 1
ATOM 1403 C C . GLU A 1 176 ? 19.578 -18.641 7.906 1 97.06 176 GLU A C 1
ATOM 1405 O O . GLU A 1 176 ? 20.125 -18.141 8.891 1 97.06 176 GLU A O 1
ATOM 1410 N N . GLY A 1 177 ? 18.547 -19.438 8.008 1 93.19 177 GLY A N 1
ATOM 1411 C CA . GLY A 1 177 ? 18.047 -19.891 9.305 1 93.19 177 GLY A CA 1
ATOM 1412 C C . GLY A 1 177 ? 16.547 -20.125 9.32 1 93.19 177 GLY A C 1
ATOM 1413 O O . GLY A 1 177 ? 15.883 -20 8.281 1 93.19 177 GLY A O 1
ATOM 1414 N N . GLU A 1 178 ? 16.125 -20.484 10.445 1 93.31 178 GLU A N 1
ATOM 1415 C CA . GLU A 1 178 ? 14.719 -20.828 10.586 1 93.31 178 GLU A CA 1
ATOM 1416 C C . GLU A 1 178 ? 13.953 -19.703 11.281 1 93.31 178 GLU A C 1
ATOM 1418 O O . GLU A 1 178 ? 14.141 -18.531 10.961 1 93.31 178 GLU A O 1
ATOM 1423 N N . VAL A 1 179 ? 13.023 -20.094 12.078 1 91.75 179 VAL A N 1
ATOM 1424 C CA . VAL A 1 179 ? 12.055 -19.172 12.68 1 91.75 179 VAL A CA 1
ATOM 1425 C C . VAL A 1 179 ? 12.773 -18.188 13.594 1 91.75 179 VAL A C 1
ATOM 1427 O O . VAL A 1 179 ? 12.398 -17.016 13.656 1 91.75 179 VAL A O 1
ATOM 1430 N N . GLU A 1 180 ? 13.844 -18.547 14.211 1 93.81 180 GLU A N 1
ATOM 1431 C CA . GLU A 1 180 ? 14.547 -17.672 15.133 1 93.81 180 GLU A CA 1
ATOM 1432 C C . GLU A 1 180 ? 15.219 -16.516 14.391 1 93.81 180 GLU A C 1
ATOM 1434 O O . GLU A 1 180 ? 15.188 -15.375 14.852 1 93.81 180 GLU A O 1
ATOM 1439 N N . VAL A 1 181 ? 15.859 -16.828 13.281 1 96.5 181 VAL A N 1
ATOM 1440 C CA . VAL A 1 181 ? 16.5 -15.797 12.469 1 96.5 181 VAL A CA 1
ATOM 1441 C C . VAL A 1 181 ? 15.438 -14.828 11.945 1 96.5 181 VAL A C 1
ATOM 1443 O O . VAL A 1 181 ? 15.641 -13.609 11.984 1 96.5 181 VAL A O 1
ATOM 1446 N N . ALA A 1 182 ? 14.312 -15.391 11.508 1 97.06 182 ALA A N 1
ATOM 1447 C CA . ALA A 1 182 ? 13.219 -14.555 11.016 1 97.06 182 ALA A CA 1
ATOM 1448 C C . ALA A 1 182 ? 12.711 -13.609 12.102 1 97.06 182 ALA A C 1
ATOM 1450 O O . ALA A 1 182 ? 12.438 -12.438 11.828 1 97.06 182 ALA A O 1
ATOM 1451 N N . GLN A 1 183 ? 12.617 -14.102 13.289 1 96.56 183 GLN A N 1
ATOM 1452 C CA . GLN A 1 183 ? 12.125 -13.297 14.406 1 96.56 183 GLN A CA 1
ATOM 1453 C C . GLN A 1 183 ? 13.062 -12.141 14.719 1 96.56 183 GLN A C 1
ATOM 1455 O O . GLN A 1 183 ? 12.617 -11.023 14.977 1 96.56 183 GLN A O 1
ATOM 1460 N N . VAL A 1 184 ? 14.406 -12.453 14.695 1 97.75 184 VAL A N 1
ATOM 1461 C CA . VAL A 1 184 ? 15.391 -11.398 14.93 1 97.75 184 VAL A CA 1
ATOM 1462 C C . VAL A 1 184 ? 15.281 -10.336 13.836 1 97.75 184 VAL A C 1
ATOM 1464 O O . VAL A 1 184 ? 15.273 -9.141 14.125 1 97.75 184 VAL A O 1
ATOM 1467 N N . LEU A 1 185 ? 15.188 -10.781 12.648 1 98.56 185 LEU A N 1
ATOM 1468 C CA . LEU A 1 185 ? 15.086 -9.859 11.523 1 98.56 185 LEU A CA 1
ATOM 1469 C C . LEU A 1 185 ? 13.828 -9.008 11.633 1 98.56 185 LEU A C 1
ATOM 1471 O O . LEU A 1 185 ? 13.875 -7.789 11.453 1 98.56 185 LEU A O 1
ATOM 1475 N N . LEU A 1 186 ? 12.688 -9.625 11.992 1 98.31 186 LEU A N 1
ATOM 1476 C CA . LEU A 1 186 ? 11.398 -8.938 12.031 1 98.31 186 LEU A CA 1
ATOM 1477 C C . LEU A 1 186 ? 11.344 -7.961 13.203 1 98.31 186 LEU A C 1
ATOM 1479 O O . LEU A 1 186 ? 10.461 -7.098 13.25 1 98.31 186 LEU A O 1
ATOM 1483 N N . SER A 1 187 ? 12.242 -8.094 14.117 1 97.94 187 SER A N 1
ATOM 1484 C CA . SER A 1 187 ? 12.281 -7.176 15.25 1 97.94 187 SER A CA 1
ATOM 1485 C C . SER A 1 187 ? 12.984 -5.875 14.875 1 97.94 187 SER A C 1
ATOM 1487 O O . SER A 1 187 ? 12.922 -4.895 15.617 1 97.94 187 SER A O 1
ATOM 1489 N N . LYS A 1 188 ? 13.703 -5.832 13.719 1 98.31 188 LYS A N 1
ATOM 1490 C CA . LYS A 1 188 ? 14.414 -4.629 13.289 1 98.31 188 LYS A CA 1
ATOM 1491 C C . LYS A 1 188 ? 13.469 -3.66 12.586 1 98.31 188 LYS A C 1
ATOM 1493 O O . LYS A 1 188 ? 12.539 -4.082 11.898 1 98.31 188 LYS A O 1
ATOM 1498 N N . PRO A 1 189 ? 13.641 -2.424 12.75 1 98.25 189 PRO A N 1
ATOM 1499 C CA . PRO A 1 189 ? 12.781 -1.424 12.117 1 98.25 189 PRO A CA 1
ATOM 1500 C C . PRO A 1 189 ? 13.109 -1.212 10.641 1 98.25 189 PRO A C 1
ATOM 1502 O O . PRO A 1 189 ? 13.523 -0.117 10.25 1 98.25 189 PRO A O 1
ATOM 1505 N N . PHE A 1 190 ? 12.859 -2.205 9.812 1 98.88 190 PHE A N 1
ATOM 1506 C CA . PHE A 1 190 ? 13.008 -2.047 8.375 1 98.88 190 PHE A CA 1
ATOM 1507 C C . PHE A 1 190 ? 12.031 -1.01 7.836 1 98.88 190 PHE A C 1
ATOM 1509 O O . PHE A 1 190 ? 10.938 -0.837 8.391 1 98.88 190 PHE A O 1
ATOM 1516 N N . ASP A 1 191 ? 12.445 -0.332 6.777 1 98.81 191 ASP A N 1
ATOM 1517 C CA . ASP A 1 191 ? 11.531 0.602 6.121 1 98.81 191 ASP A CA 1
ATOM 1518 C C . ASP A 1 191 ? 10.484 -0.141 5.301 1 98.81 191 ASP A C 1
ATOM 1520 O O . ASP A 1 191 ? 9.367 0.346 5.129 1 98.81 191 ASP A O 1
ATOM 1524 N N . HIS A 1 192 ? 10.844 -1.274 4.742 1 98.94 192 HIS A N 1
ATOM 1525 C CA . HIS A 1 192 ? 9.93 -2.078 3.936 1 98.94 192 HIS A CA 1
ATOM 1526 C C . HIS A 1 192 ? 10.219 -3.568 4.098 1 98.94 192 HIS A C 1
ATOM 1528 O O . HIS A 1 192 ? 11.383 -3.979 4.137 1 98.94 192 HIS A O 1
ATOM 1534 N N . ILE A 1 193 ? 9.18 -4.363 4.215 1 98.94 193 ILE A N 1
ATOM 1535 C CA . ILE A 1 193 ? 9.281 -5.816 4.281 1 98.94 193 ILE A CA 1
ATOM 1536 C C . ILE A 1 193 ? 8.516 -6.441 3.121 1 98.94 193 ILE A C 1
ATOM 1538 O O . ILE A 1 193 ? 7.324 -6.172 2.943 1 98.94 193 ILE A O 1
ATOM 1542 N N . PHE A 1 194 ? 9.203 -7.203 2.307 1 98.94 194 PHE A N 1
ATOM 1543 C CA . PHE A 1 194 ? 8.617 -7.98 1.224 1 98.94 194 PHE A CA 1
ATOM 1544 C C . PHE A 1 194 ? 8.57 -9.461 1.585 1 98.94 194 PHE A C 1
ATOM 1546 O O . PHE A 1 194 ? 9.609 -10.07 1.854 1 98.94 194 PHE A O 1
ATOM 1553 N N . PHE A 1 195 ? 7.383 -10.016 1.574 1 98.88 195 PHE A N 1
ATOM 1554 C CA . PHE A 1 195 ? 7.211 -11.406 1.982 1 98.88 195 PHE A CA 1
ATOM 1555 C C . PHE A 1 195 ? 6.406 -12.18 0.945 1 98.88 195 PHE A C 1
ATOM 1557 O O . PHE A 1 195 ? 5.375 -11.703 0.469 1 98.88 195 PHE A O 1
ATOM 1564 N N . THR A 1 196 ? 6.875 -13.289 0.579 1 98.75 196 THR A N 1
ATOM 1565 C CA . THR A 1 196 ? 6.109 -14.25 -0.206 1 98.75 196 THR A CA 1
ATOM 1566 C C . THR A 1 196 ? 5.906 -15.547 0.573 1 98.75 196 THR A C 1
ATOM 1568 O O . THR A 1 196 ? 6.875 -16.156 1.038 1 98.75 196 THR A O 1
ATOM 1571 N N . GLY A 1 197 ? 4.688 -15.953 0.791 1 98 197 GLY A N 1
ATOM 1572 C CA . GLY A 1 197 ? 4.395 -17.172 1.531 1 98 197 GLY A CA 1
ATOM 1573 C C . GLY A 1 197 ? 2.914 -17.359 1.8 1 98 197 GLY A C 1
ATOM 1574 O O . GLY A 1 197 ? 2.074 -16.984 0.978 1 98 197 GLY A O 1
ATOM 1575 N N . SER A 1 198 ? 2.566 -18 2.893 1 97.19 198 SER A N 1
ATOM 1576 C CA . SER A 1 198 ? 1.178 -18.344 3.191 1 97.19 198 SER A CA 1
ATOM 1577 C C . SER A 1 198 ? 0.465 -17.188 3.887 1 97.19 198 SER A C 1
ATOM 1579 O O . SER A 1 198 ? 1.106 -16.344 4.516 1 97.19 198 SER A O 1
ATOM 1581 N N . PRO A 1 199 ? -0.894 -17.172 3.783 1 97.56 199 PRO A N 1
ATOM 1582 C CA . PRO A 1 199 ? -1.661 -16.156 4.516 1 97.56 199 PRO A CA 1
ATOM 1583 C C . PRO A 1 199 ? -1.404 -16.203 6.02 1 97.56 199 PRO A C 1
ATOM 1585 O O . PRO A 1 199 ? -1.311 -15.156 6.664 1 97.56 199 PRO A O 1
ATOM 1588 N N . ALA A 1 200 ? -1.211 -17.359 6.574 1 97.25 200 ALA A N 1
ATOM 1589 C CA . ALA A 1 200 ? -0.976 -17.5 8.008 1 97.25 200 ALA A CA 1
ATOM 1590 C C . ALA A 1 200 ? 0.301 -16.766 8.43 1 97.25 200 ALA A C 1
ATOM 1592 O O . ALA A 1 200 ? 0.306 -16.016 9.406 1 97.25 200 ALA A O 1
ATOM 1593 N N . VAL A 1 201 ? 1.359 -16.984 7.656 1 97.81 201 VAL A N 1
ATOM 1594 C CA . VAL A 1 201 ? 2.625 -16.328 7.977 1 97.81 201 VAL A CA 1
ATOM 1595 C C . VAL A 1 201 ? 2.541 -14.852 7.629 1 97.81 201 VAL A C 1
ATOM 1597 O O . VAL A 1 201 ? 3.127 -14.008 8.32 1 97.81 201 VAL A O 1
ATOM 1600 N N . GLY A 1 202 ? 1.763 -14.531 6.539 1 98.5 202 GLY A N 1
ATOM 1601 C CA . GLY A 1 202 ? 1.528 -13.133 6.199 1 98.5 202 GLY A CA 1
ATOM 1602 C C . GLY A 1 202 ? 0.961 -12.328 7.352 1 98.5 202 GLY A C 1
ATOM 1603 O O . GLY A 1 202 ? 1.366 -11.18 7.57 1 98.5 202 GLY A O 1
ATOM 1604 N N . LYS A 1 203 ? 0.025 -12.938 8.109 1 98.62 203 LYS A N 1
ATOM 1605 C CA . LYS A 1 203 ? -0.557 -12.281 9.281 1 98.62 203 LYS A CA 1
ATOM 1606 C C . LYS A 1 203 ? 0.507 -12 10.336 1 98.62 203 LYS A C 1
ATOM 1608 O O . LYS A 1 203 ? 0.525 -10.914 10.93 1 98.62 203 LYS A O 1
ATOM 1613 N N . ILE A 1 204 ? 1.423 -12.906 10.5 1 98.5 204 ILE A N 1
ATOM 1614 C CA . ILE A 1 204 ? 2.494 -12.766 11.484 1 98.5 204 ILE A CA 1
ATOM 1615 C C . ILE A 1 204 ? 3.424 -11.625 11.07 1 98.5 204 ILE A C 1
ATOM 1617 O O . ILE A 1 204 ? 3.791 -10.789 11.898 1 98.5 204 ILE A O 1
ATOM 1621 N N . ILE A 1 205 ? 3.789 -11.641 9.789 1 98.62 205 ILE A N 1
ATOM 1622 C CA . ILE A 1 205 ? 4.699 -10.633 9.258 1 98.62 205 ILE A CA 1
ATOM 1623 C C . ILE A 1 205 ? 4.066 -9.25 9.398 1 98.62 205 ILE A C 1
ATOM 1625 O O . ILE A 1 205 ? 4.73 -8.297 9.812 1 98.62 205 ILE A O 1
ATOM 1629 N N . MET A 1 206 ? 2.785 -9.133 9.023 1 98.81 206 MET A N 1
ATOM 1630 C CA . MET A 1 206 ? 2.084 -7.852 9.094 1 98.81 206 MET A CA 1
ATOM 1631 C C . MET A 1 206 ? 1.996 -7.355 10.531 1 98.81 206 MET A C 1
ATOM 1633 O O . MET A 1 206 ? 2.195 -6.168 10.789 1 98.81 206 MET A O 1
ATOM 1637 N N . LYS A 1 207 ? 1.76 -8.211 11.5 1 98.75 207 LYS A N 1
ATOM 1638 C CA . LYS A 1 207 ? 1.734 -7.84 12.906 1 98.75 207 LYS A CA 1
ATOM 1639 C C . LYS A 1 207 ? 3.104 -7.352 13.375 1 98.75 207 LYS A C 1
ATOM 1641 O O . LYS A 1 207 ? 3.199 -6.355 14.094 1 98.75 207 LYS A O 1
ATOM 1646 N N . ALA A 1 208 ? 4.164 -8.078 12.961 1 98.69 208 ALA A N 1
ATOM 1647 C CA . ALA A 1 208 ? 5.52 -7.68 13.328 1 98.69 208 ALA A CA 1
ATOM 1648 C C . ALA A 1 208 ? 5.879 -6.324 12.727 1 98.69 208 ALA A C 1
ATOM 1650 O O . ALA A 1 208 ? 6.512 -5.492 13.383 1 98.69 208 ALA A O 1
ATOM 1651 N N . ALA A 1 209 ? 5.484 -6.117 11.484 1 98.81 209 ALA A N 1
ATOM 1652 C CA . ALA A 1 209 ? 5.766 -4.871 10.781 1 98.81 209 ALA A CA 1
ATOM 1653 C C . ALA A 1 209 ? 5.117 -3.684 11.484 1 98.81 209 ALA A C 1
ATOM 1655 O O . ALA A 1 209 ? 5.648 -2.572 11.461 1 98.81 209 ALA A O 1
ATOM 1656 N N . ALA A 1 210 ? 3.953 -3.928 12.125 1 98.75 210 ALA A N 1
ATOM 1657 C CA . ALA A 1 210 ? 3.182 -2.881 12.789 1 98.75 210 ALA A CA 1
ATOM 1658 C C . ALA A 1 210 ? 3.975 -2.258 13.93 1 98.75 210 ALA A C 1
ATOM 1660 O O . ALA A 1 210 ? 3.816 -1.072 14.234 1 98.75 210 ALA A O 1
ATOM 1661 N N . GLU A 1 211 ? 4.891 -3.016 14.523 1 98.31 211 GLU A N 1
ATOM 1662 C CA . GLU A 1 211 ? 5.656 -2.533 15.664 1 98.31 211 GLU A CA 1
ATOM 1663 C C . GLU A 1 211 ? 6.488 -1.31 15.297 1 98.31 211 GLU A C 1
ATOM 1665 O O . GLU A 1 211 ? 6.738 -0.444 16.141 1 98.31 211 GLU A O 1
ATOM 1670 N N . HIS A 1 212 ? 6.891 -1.264 14.078 1 97.81 212 HIS A N 1
ATOM 1671 C CA . HIS A 1 212 ? 7.777 -0.188 13.648 1 97.81 212 HIS A CA 1
ATOM 1672 C C . HIS A 1 212 ? 7.172 0.594 12.484 1 97.81 212 HIS A C 1
ATOM 1674 O O . HIS A 1 212 ? 7.836 1.441 11.891 1 97.81 212 HIS A O 1
ATOM 1680 N N . LEU A 1 213 ? 5.93 0.263 12.156 1 98.56 213 LEU A N 1
ATOM 1681 C CA . LEU A 1 213 ? 5.25 0.867 11.016 1 98.56 213 LEU A CA 1
ATOM 1682 C C . LEU A 1 213 ? 6.074 0.704 9.75 1 98.56 213 LEU A C 1
ATOM 1684 O O . LEU A 1 213 ? 6.25 1.661 8.992 1 98.56 213 LEU A O 1
ATOM 1688 N N . SER A 1 214 ? 6.672 -0.494 9.547 1 98.81 214 SER A N 1
ATOM 1689 C CA . SER A 1 214 ? 7.258 -0.879 8.273 1 98.81 214 SER A CA 1
ATOM 1690 C C . SER A 1 214 ? 6.184 -1.087 7.211 1 98.81 214 SER A C 1
ATOM 1692 O O . SER A 1 214 ? 5.16 -1.725 7.473 1 98.81 214 SER A O 1
ATOM 1694 N N . SER A 1 215 ? 6.375 -0.439 6.055 1 98.75 215 SER A N 1
ATOM 1695 C CA . SER A 1 215 ? 5.48 -0.811 4.965 1 98.75 215 SER A CA 1
ATOM 1696 C C . SER A 1 215 ? 5.707 -2.256 4.531 1 98.75 215 SER A C 1
ATOM 1698 O O . SER A 1 215 ? 6.754 -2.838 4.816 1 98.75 215 SER A O 1
ATOM 1700 N N . ILE A 1 216 ? 4.656 -2.871 3.896 1 98.88 216 ILE A N 1
ATOM 1701 C CA . ILE A 1 216 ? 4.766 -4.293 3.584 1 98.88 216 ILE A CA 1
ATOM 1702 C C . ILE A 1 216 ? 4.27 -4.547 2.164 1 98.88 216 ILE A C 1
ATOM 1704 O O . ILE A 1 216 ? 3.416 -3.814 1.656 1 98.88 216 ILE A O 1
ATOM 1708 N N . THR A 1 217 ? 4.859 -5.449 1.462 1 98.88 217 THR A N 1
ATOM 1709 C CA . THR A 1 217 ? 4.316 -6.18 0.322 1 98.88 217 THR A CA 1
ATOM 1710 C C . THR A 1 217 ? 4.195 -7.668 0.641 1 98.88 217 THR A C 1
ATOM 1712 O O . THR A 1 217 ? 5.199 -8.336 0.89 1 98.88 217 THR A O 1
ATOM 1715 N N . LEU A 1 218 ? 2.986 -8.141 0.688 1 98.88 218 LEU A N 1
ATOM 1716 C CA . LEU A 1 218 ? 2.699 -9.539 0.995 1 98.88 218 LEU A CA 1
ATOM 1717 C C . LEU A 1 218 ? 2.182 -10.266 -0.238 1 98.88 218 LEU A C 1
ATOM 1719 O O . LEU A 1 218 ? 1.076 -9.992 -0.711 1 98.88 218 LEU A O 1
ATOM 1723 N N . GLU A 1 219 ? 3 -11.023 -0.845 1 98.44 219 GLU A N 1
ATOM 1724 C CA . GLU A 1 219 ? 2.559 -11.969 -1.865 1 98.44 219 GLU A CA 1
ATOM 1725 C C . GLU A 1 219 ? 2.174 -13.312 -1.246 1 98.44 219 GLU A C 1
ATOM 1727 O O . GLU A 1 219 ? 3.043 -14.094 -0.854 1 98.44 219 GLU A O 1
ATOM 1732 N N . LEU A 1 220 ? 0.888 -13.477 -1.279 1 97.81 220 LEU A N 1
ATOM 1733 C CA . LEU A 1 220 ? 0.417 -14.664 -0.576 1 97.81 220 LEU A CA 1
ATOM 1734 C C . LEU A 1 220 ? -0.225 -15.648 -1.545 1 97.81 220 LEU A C 1
ATOM 1736 O O . LEU A 1 220 ? 0.095 -15.656 -2.736 1 97.81 220 LEU A O 1
ATOM 1740 N N . GLY A 1 221 ? -0.953 -16.609 -1.185 1 93 221 GLY A N 1
ATOM 1741 C CA . GLY A 1 221 ? -1.588 -17.625 -2.016 1 93 221 GLY A CA 1
ATOM 1742 C C . GLY A 1 221 ? -3.1 -17.625 -1.893 1 93 221 GLY A C 1
ATOM 1743 O O . GLY A 1 221 ? -3.707 -16.609 -1.559 1 93 221 GLY A O 1
ATOM 1744 N N . GLY A 1 222 ? -3.68 -18.562 -2.262 1 89.88 222 GLY A N 1
ATOM 1745 C CA . GLY A 1 222 ? -5.113 -18.812 -2.221 1 89.88 222 GLY A CA 1
ATOM 1746 C C . GLY A 1 222 ? -5.555 -19.922 -3.156 1 89.88 222 GLY A C 1
ATOM 1747 O O . GLY A 1 222 ? -4.73 -20.516 -3.865 1 89.88 222 GLY A O 1
ATOM 1748 N N . LYS A 1 223 ? -6.801 -20.281 -3.072 1 96.94 223 LYS A N 1
ATOM 1749 C CA . LYS A 1 223 ? -7.359 -21.344 -3.912 1 96.94 223 LYS A CA 1
ATOM 1750 C C . LYS A 1 223 ? -7.766 -20.797 -5.277 1 96.94 223 LYS A C 1
ATOM 1752 O O . LYS A 1 223 ? -8.922 -20.422 -5.484 1 96.94 223 LYS A O 1
ATOM 1757 N N . SER A 1 224 ? -6.816 -20.75 -6.191 1 98.56 224 SER A N 1
ATOM 1758 C CA . SER A 1 224 ? -7.016 -20.188 -7.523 1 98.56 224 SER A CA 1
ATOM 1759 C C . SER A 1 224 ? -7.953 -21.047 -8.359 1 98.56 224 SER A C 1
ATOM 1761 O O . SER A 1 224 ? -7.625 -22.188 -8.68 1 98.56 224 SER A O 1
ATOM 1763 N N . PRO A 1 225 ? -9.07 -20.562 -8.781 1 98.81 225 PRO A N 1
ATOM 1764 C CA . PRO A 1 225 ? -10.016 -21.359 -9.57 1 98.81 225 PRO A CA 1
ATOM 1765 C C . PRO A 1 225 ? -9.742 -21.281 -11.07 1 98.81 225 PRO A C 1
ATOM 1767 O O . PRO A 1 225 ? -9.242 -20.266 -11.562 1 98.81 225 PRO A O 1
ATOM 1770 N N . ALA A 1 226 ? -10.07 -22.328 -11.766 1 98.94 226 ALA A N 1
ATOM 1771 C CA . ALA A 1 226 ? -10.172 -22.312 -13.227 1 98.94 226 ALA A CA 1
ATOM 1772 C C . ALA A 1 226 ? -11.578 -22.688 -13.688 1 98.94 226 ALA A C 1
ATOM 1774 O O . ALA A 1 226 ? -12.055 -23.797 -13.398 1 98.94 226 ALA A O 1
ATOM 1775 N N . VAL A 1 227 ? -12.219 -21.766 -14.336 1 98.94 227 VAL A N 1
ATOM 1776 C CA . VAL A 1 227 ? -13.57 -21.984 -14.836 1 98.94 227 VAL A CA 1
ATOM 1777 C C . VAL A 1 227 ? -13.516 -22.406 -16.297 1 98.94 227 VAL A C 1
ATOM 1779 O O . VAL A 1 227 ? -12.953 -21.688 -17.141 1 98.94 227 VAL A O 1
ATOM 1782 N N . ILE A 1 228 ? -14.094 -23.531 -16.641 1 98.94 228 ILE A N 1
ATOM 1783 C CA . ILE A 1 228 ? -14.18 -24.031 -18 1 98.94 228 ILE A CA 1
ATOM 1784 C C . ILE A 1 228 ? -15.641 -24.109 -18.438 1 98.94 228 ILE A C 1
ATOM 1786 O O . ILE A 1 228 ? -16.359 -25.031 -18.031 1 98.94 228 ILE A O 1
ATOM 1790 N N . ASP A 1 229 ? -16.031 -23.188 -19.281 1 98.44 229 ASP A N 1
ATOM 1791 C CA . ASP A 1 229 ? -17.438 -23.203 -19.672 1 98.44 229 ASP A CA 1
ATOM 1792 C C . ASP A 1 229 ? -17.672 -24.125 -20.875 1 98.44 229 ASP A C 1
ATOM 1794 O O . ASP A 1 229 ? -16.75 -24.812 -21.312 1 98.44 229 ASP A O 1
ATOM 1798 N N . ASN A 1 230 ? -18.938 -24.266 -21.391 1 98.06 230 ASN A N 1
ATOM 1799 C CA . ASN A 1 230 ? -19.281 -25.25 -22.406 1 98.06 230 ASN A CA 1
ATOM 1800 C C . ASN A 1 230 ? -18.828 -24.797 -23.797 1 98.06 230 ASN A C 1
ATOM 1802 O O . ASN A 1 230 ? -18.953 -25.547 -24.766 1 98.06 230 ASN A O 1
ATOM 1806 N N . LYS A 1 231 ? -18.219 -23.594 -23.891 1 98.12 231 LYS A N 1
ATOM 1807 C CA . LYS A 1 231 ? -17.719 -23.094 -25.172 1 98.12 231 LYS A CA 1
ATOM 1808 C C . LYS A 1 231 ? -16.203 -23.234 -25.266 1 98.12 231 LYS A C 1
ATOM 1810 O O . LYS A 1 231 ? -15.609 -22.922 -26.297 1 98.12 231 LYS A O 1
ATOM 1815 N N . ALA A 1 232 ? -15.562 -23.734 -24.266 1 98.44 232 ALA A N 1
ATOM 1816 C CA . ALA A 1 232 ? -14.109 -23.859 -24.203 1 98.44 232 ALA A CA 1
ATOM 1817 C C . ALA A 1 232 ? -13.609 -24.875 -25.234 1 98.44 232 ALA A C 1
ATOM 1819 O O . ALA A 1 232 ? -14.312 -25.828 -25.562 1 98.44 232 ALA A O 1
ATOM 1820 N N . ASP A 1 233 ? -12.438 -24.641 -25.75 1 98.44 233 ASP A N 1
ATOM 1821 C CA . ASP A 1 233 ? -11.695 -25.703 -26.438 1 98.44 233 ASP A CA 1
ATOM 1822 C C . ASP A 1 233 ? -11.109 -26.688 -25.438 1 98.44 233 ASP A C 1
ATOM 1824 O O . ASP A 1 233 ? -10.125 -26.391 -24.75 1 98.44 233 ASP A O 1
ATOM 1828 N N . ILE A 1 234 ? -11.68 -27.844 -25.406 1 98.5 234 ILE A N 1
ATOM 1829 C CA . ILE A 1 234 ? -11.406 -28.812 -24.344 1 98.5 234 ILE A CA 1
ATOM 1830 C C . ILE A 1 234 ? -9.93 -29.203 -24.375 1 98.5 234 ILE A C 1
ATOM 1832 O O . ILE A 1 234 ? -9.266 -29.25 -23.344 1 98.5 234 ILE A O 1
ATOM 1836 N N . LYS A 1 235 ? -9.414 -29.484 -25.547 1 97.94 235 LYS A N 1
ATOM 1837 C CA . LYS A 1 235 ? -8.023 -29.906 -25.672 1 97.94 235 LYS A CA 1
ATOM 1838 C C . LYS A 1 235 ? -7.066 -28.797 -25.25 1 97.94 235 LYS A C 1
ATOM 1840 O O . LYS A 1 235 ? -6.117 -29.047 -24.5 1 97.94 235 LYS A O 1
ATOM 1845 N N . ASP A 1 236 ? -7.316 -27.594 -25.734 1 97.81 236 ASP A N 1
ATOM 1846 C CA . ASP A 1 236 ? -6.504 -26.422 -25.375 1 97.81 236 ASP A CA 1
ATOM 1847 C C . ASP A 1 236 ? -6.52 -26.188 -23.875 1 97.81 236 ASP A C 1
ATOM 1849 O O . ASP A 1 236 ? -5.469 -25.984 -23.266 1 97.81 236 ASP A O 1
ATOM 1853 N N . ALA A 1 237 ? -7.699 -26.203 -23.281 1 98.56 237 ALA A N 1
ATOM 1854 C CA . ALA A 1 237 ? -7.871 -25.969 -21.844 1 98.56 237 ALA A CA 1
ATOM 1855 C C . ALA A 1 237 ? -7.133 -27.016 -21.016 1 98.56 237 ALA A C 1
ATOM 1857 O O . ALA A 1 237 ? -6.387 -26.672 -20.094 1 98.56 237 ALA A O 1
ATOM 1858 N N . ALA A 1 238 ? -7.305 -28.266 -21.391 1 98.69 238 ALA A N 1
ATOM 1859 C CA . ALA A 1 238 ? -6.68 -29.359 -20.641 1 98.69 238 ALA A CA 1
ATOM 1860 C C . ALA A 1 238 ? -5.156 -29.25 -20.688 1 98.69 238 ALA A C 1
ATOM 1862 O O . ALA A 1 238 ? -4.488 -29.391 -19.656 1 98.69 238 ALA A O 1
ATOM 1863 N N . GLU A 1 239 ? -4.648 -29.016 -21.906 1 98.06 239 GLU A N 1
ATOM 1864 C CA . GLU A 1 239 ? -3.201 -28.906 -22.062 1 98.06 239 GLU A CA 1
ATOM 1865 C C . GLU A 1 239 ? -2.627 -27.797 -21.188 1 98.06 239 GLU A C 1
ATOM 1867 O O . GLU A 1 239 ? -1.675 -28.016 -20.438 1 98.06 239 GLU A O 1
ATOM 1872 N N . LYS A 1 240 ? -3.217 -26.641 -21.25 1 98.19 240 LYS A N 1
ATOM 1873 C CA . LYS A 1 240 ? -2.725 -25.469 -20.531 1 98.19 240 LYS A CA 1
ATOM 1874 C C . LYS A 1 240 ? -2.922 -25.625 -19.031 1 98.19 240 LYS A C 1
ATOM 1876 O O . LYS A 1 240 ? -2.066 -25.203 -18.234 1 98.19 240 LYS A O 1
ATOM 1881 N N . ILE A 1 241 ? -4.008 -26.219 -18.578 1 98.75 241 ILE A N 1
ATOM 1882 C CA . ILE A 1 241 ? -4.293 -26.438 -17.172 1 98.75 241 ILE A CA 1
ATOM 1883 C C . ILE A 1 241 ? -3.324 -27.469 -16.594 1 98.75 241 ILE A C 1
ATOM 1885 O O . ILE A 1 241 ? -2.809 -27.297 -15.484 1 98.75 241 ILE A O 1
ATOM 1889 N N . VAL A 1 242 ? -3.055 -28.531 -17.375 1 98.69 242 VAL A N 1
ATOM 1890 C CA . VAL A 1 242 ? -2.141 -29.562 -16.906 1 98.69 242 VAL A CA 1
ATOM 1891 C C . VAL A 1 242 ? -0.756 -28.969 -16.672 1 98.69 242 VAL A C 1
ATOM 1893 O O . VAL A 1 242 ? -0.143 -29.188 -15.625 1 98.69 242 VAL A O 1
ATOM 1896 N N . TRP A 1 243 ? -0.312 -28.219 -17.594 1 97.88 243 TRP A N 1
ATOM 1897 C CA . TRP A 1 243 ? 0.981 -27.562 -17.391 1 97.88 243 TRP A CA 1
ATOM 1898 C C . TRP A 1 243 ? 0.939 -26.625 -16.203 1 97.88 243 TRP A C 1
ATOM 1900 O O . TRP A 1 243 ? 1.789 -26.703 -15.305 1 97.88 243 TRP A O 1
ATOM 1910 N N . GLY A 1 244 ? -0.056 -25.75 -16.141 1 98 244 GLY A N 1
ATOM 1911 C CA . GLY A 1 244 ? -0.17 -24.766 -15.086 1 98 244 GLY A CA 1
ATOM 1912 C C . GLY A 1 244 ? -0.275 -25.375 -13.703 1 98 244 GLY A C 1
ATOM 1913 O O . GLY A 1 244 ? 0.281 -24.844 -12.734 1 98 244 GLY A O 1
ATOM 1914 N N . LYS A 1 245 ? -0.949 -26.469 -13.586 1 98.62 245 LYS A N 1
ATOM 1915 C CA . LYS A 1 245 ? -1.181 -27.109 -12.289 1 98.62 245 LYS A CA 1
ATOM 1916 C C . LYS A 1 245 ? 0.046 -27.906 -11.844 1 98.62 245 LYS A C 1
ATOM 1918 O O . LYS A 1 245 ? 0.382 -27.906 -10.656 1 98.62 245 LYS A O 1
ATOM 1923 N N . PHE A 1 246 ? 0.729 -28.531 -12.812 1 98.56 246 PHE A N 1
ATOM 1924 C CA . PHE A 1 246 ? 1.675 -29.547 -12.367 1 98.56 246 PHE A CA 1
ATOM 1925 C C . PHE A 1 246 ? 3.109 -29.094 -12.586 1 98.56 246 PHE A C 1
ATOM 1927 O O . PHE A 1 246 ? 4.055 -29.766 -12.188 1 98.56 246 PHE A O 1
ATOM 1934 N N . VAL A 1 247 ? 3.338 -27.859 -13.234 1 97.62 247 VAL A N 1
ATOM 1935 C CA . VAL A 1 247 ? 4.668 -27.25 -13.195 1 97.62 247 VAL A CA 1
ATOM 1936 C C . VAL A 1 247 ? 5.141 -27.141 -11.75 1 97.62 247 VAL A C 1
ATOM 1938 O O . VAL A 1 247 ? 4.352 -26.844 -10.852 1 97.62 247 VAL A O 1
ATOM 1941 N N . ASN A 1 248 ? 6.418 -27.516 -11.531 1 98.31 248 ASN A N 1
ATOM 1942 C CA . ASN A 1 248 ? 7.008 -27.516 -10.203 1 98.31 248 ASN A CA 1
ATOM 1943 C C . ASN A 1 248 ? 6.262 -28.453 -9.258 1 98.31 248 ASN A C 1
ATOM 1945 O O . ASN A 1 248 ? 6.125 -28.156 -8.07 1 98.31 248 ASN A O 1
ATOM 1949 N N . CYS A 1 249 ? 5.68 -29.562 -9.828 1 98.38 249 CYS A N 1
ATOM 1950 C CA . CYS A 1 249 ? 4.934 -30.562 -9.07 1 98.38 249 CYS A CA 1
ATOM 1951 C C . CYS A 1 249 ? 3.754 -29.938 -8.344 1 98.38 249 CYS A C 1
ATOM 1953 O O . CYS A 1 249 ? 3.438 -30.312 -7.215 1 98.38 249 CYS A O 1
ATOM 1955 N N . GLY A 1 250 ? 3.195 -28.922 -8.914 1 98.38 250 GLY A N 1
ATOM 1956 C CA . GLY A 1 250 ? 2.016 -28.266 -8.375 1 98.38 250 GLY A CA 1
ATOM 1957 C C . GLY A 1 250 ? 2.326 -27.328 -7.219 1 98.38 250 GLY A C 1
ATOM 1958 O O . GLY A 1 250 ? 1.421 -26.719 -6.648 1 98.38 250 GLY A O 1
ATOM 1959 N N . GLN A 1 251 ? 3.576 -27.172 -6.84 1 98.44 251 GLN A N 1
ATOM 1960 C CA . GLN A 1 251 ? 3.992 -26.312 -5.742 1 98.44 251 GLN A CA 1
ATOM 1961 C C . GLN A 1 251 ? 4.148 -24.859 -6.207 1 98.44 251 GLN A C 1
ATOM 1963 O O . GLN A 1 251 ? 5.23 -24.281 -6.105 1 98.44 251 GLN A O 1
ATOM 1968 N N . THR A 1 252 ? 3.08 -24.312 -6.742 1 98.44 252 THR A N 1
ATOM 1969 C CA . THR A 1 252 ? 3.014 -22.984 -7.355 1 98.44 252 THR A CA 1
ATOM 1970 C C . THR A 1 252 ? 1.797 -22.219 -6.848 1 98.44 252 THR A C 1
ATOM 1972 O O . THR A 1 252 ? 0.663 -22.688 -6.977 1 98.44 252 THR A O 1
ATOM 1975 N N . CYS A 1 253 ? 1.955 -21.062 -6.336 1 97.38 253 CYS A N 1
ATOM 1976 C CA . CYS A 1 253 ? 0.914 -20.312 -5.645 1 97.38 253 CYS A CA 1
ATOM 1977 C C . CYS A 1 253 ? -0.182 -19.875 -6.613 1 97.38 253 CYS A C 1
ATOM 1979 O O . CYS A 1 253 ? -1.334 -19.703 -6.215 1 97.38 253 CYS A O 1
ATOM 1981 N N . ILE A 1 254 ? 0.17 -19.703 -7.898 1 98.25 254 ILE A N 1
ATOM 1982 C CA . ILE A 1 254 ? -0.829 -19.266 -8.867 1 98.25 254 ILE A CA 1
ATOM 1983 C C . ILE A 1 254 ? -1.262 -20.438 -9.734 1 98.25 254 ILE A C 1
ATOM 1985 O O . ILE A 1 254 ? -1.877 -20.25 -10.789 1 98.25 254 ILE A O 1
ATOM 1989 N N . ALA A 1 255 ? -0.947 -21.672 -9.383 1 98.5 255 ALA A N 1
ATOM 1990 C CA . ALA A 1 255 ? -1.459 -22.844 -10.078 1 98.5 255 ALA A CA 1
ATOM 1991 C C . ALA A 1 255 ? -2.973 -22.953 -9.914 1 98.5 255 ALA A C 1
ATOM 1993 O O . ALA A 1 255 ? -3.52 -22.609 -8.867 1 98.5 255 ALA A O 1
ATOM 1994 N N . PRO A 1 256 ? -3.668 -23.438 -10.992 1 98.62 256 PRO A N 1
ATOM 1995 C CA . PRO A 1 256 ? -5.066 -23.781 -10.734 1 98.62 256 PRO A CA 1
ATOM 1996 C C . PRO A 1 256 ? -5.23 -24.766 -9.57 1 98.62 256 PRO A C 1
ATOM 1998 O O . PRO A 1 256 ? -4.777 -25.906 -9.656 1 98.62 256 PRO A O 1
ATOM 2001 N N . ASP A 1 257 ? -5.902 -24.297 -8.547 1 98.56 257 ASP A N 1
ATOM 2002 C CA . ASP A 1 257 ? -6.02 -25.094 -7.332 1 98.56 257 ASP A CA 1
ATOM 2003 C C . ASP A 1 257 ? -7.23 -26.016 -7.391 1 98.56 257 ASP A C 1
ATOM 2005 O O . ASP A 1 257 ? -7.242 -27.078 -6.77 1 98.56 257 ASP A O 1
ATOM 2009 N N . TYR A 1 258 ? -8.273 -25.594 -8.094 1 98.75 258 TYR A N 1
ATOM 2010 C CA . TYR A 1 258 ? -9.43 -26.422 -8.398 1 98.75 258 TYR A CA 1
ATOM 2011 C C . TYR A 1 258 ? -10.086 -25.984 -9.703 1 98.75 258 TYR A C 1
ATOM 2013 O O . TYR A 1 258 ? -9.891 -24.859 -10.148 1 98.75 258 TYR A O 1
ATOM 2021 N N . ILE A 1 259 ? -10.844 -26.938 -10.289 1 98.88 259 ILE A N 1
ATOM 2022 C CA . ILE A 1 259 ? -11.492 -26.688 -11.578 1 98.88 259 ILE A CA 1
ATOM 2023 C C . ILE A 1 259 ? -13.008 -26.656 -11.398 1 98.88 259 ILE A C 1
ATOM 2025 O O . ILE A 1 259 ? -13.57 -27.5 -10.695 1 98.88 259 ILE A O 1
ATOM 2029 N N . LEU A 1 260 ? -13.609 -25.641 -11.914 1 98.88 260 LEU A N 1
ATOM 2030 C CA . LEU A 1 260 ? -15.047 -25.609 -12.164 1 98.88 260 LEU A CA 1
ATOM 2031 C C . LEU A 1 260 ? -15.352 -25.812 -13.641 1 98.88 260 LEU A C 1
ATOM 2033 O O . LEU A 1 260 ? -15.086 -24.922 -14.461 1 98.88 260 LEU A O 1
ATOM 2037 N N . VAL A 1 261 ? -15.898 -26.969 -14 1 98.88 261 VAL A N 1
ATOM 2038 C CA . VAL A 1 261 ? -16.125 -27.297 -15.406 1 98.88 261 VAL A CA 1
ATOM 2039 C C . VAL A 1 261 ? -17.625 -27.484 -15.656 1 98.88 261 VAL A C 1
ATOM 2041 O O . VAL A 1 261 ? -18.328 -28.078 -14.828 1 98.88 261 VAL A O 1
ATOM 2044 N N . HIS A 1 262 ? -18.141 -26.953 -16.75 1 98.81 262 HIS A N 1
ATOM 2045 C CA . HIS A 1 262 ? -19.531 -27.156 -17.109 1 98.81 262 HIS A CA 1
ATOM 2046 C C . HIS A 1 262 ? -19.875 -28.641 -17.203 1 98.81 262 HIS A C 1
ATOM 2048 O O . HIS A 1 262 ? -19.125 -29.406 -17.812 1 98.81 262 HIS A O 1
ATOM 2054 N N . GLN A 1 263 ? -20.984 -29 -16.688 1 98.56 263 GLN A N 1
ATOM 2055 C CA . GLN A 1 263 ? -21.375 -30.391 -16.562 1 98.56 263 GLN A CA 1
ATOM 2056 C C . GLN A 1 263 ? -21.453 -31.062 -17.922 1 98.56 263 GLN A C 1
ATOM 2058 O O . GLN A 1 263 ? -21.156 -32.25 -18.062 1 98.56 263 GLN A O 1
ATOM 2063 N N . ALA A 1 264 ? -21.75 -30.328 -18.953 1 98.44 264 ALA A N 1
ATOM 2064 C CA . ALA A 1 264 ? -21.969 -30.875 -20.297 1 98.44 264 ALA A CA 1
ATOM 2065 C C . ALA A 1 264 ? -20.656 -31.391 -20.891 1 98.44 264 ALA A C 1
ATOM 2067 O O . ALA A 1 264 ? -20.672 -32.219 -21.797 1 98.44 264 ALA A O 1
ATOM 2068 N N . ILE A 1 265 ? -19.531 -30.891 -20.422 1 98.44 265 ILE A N 1
ATOM 2069 C CA . ILE A 1 265 ? -18.266 -31.25 -21.062 1 98.44 265 ILE A CA 1
ATOM 2070 C C . ILE A 1 265 ? -17.344 -31.906 -20.047 1 98.44 265 ILE A C 1
ATOM 2072 O O . ILE A 1 265 ? -16.172 -32.188 -20.359 1 98.44 265 ILE A O 1
ATOM 2076 N N . LYS A 1 266 ? -17.766 -32.188 -18.875 1 98.56 266 LYS A N 1
ATOM 2077 C CA . LYS A 1 266 ? -16.922 -32.625 -17.766 1 98.56 266 LYS A CA 1
ATOM 2078 C C . LYS A 1 266 ? -16.203 -33.938 -18.125 1 98.56 266 LYS A C 1
ATOM 2080 O O . LYS A 1 266 ? -14.992 -34.031 -17.969 1 98.56 266 LYS A O 1
ATOM 2085 N N . ASP A 1 267 ? -16.953 -34.938 -18.656 1 98.5 267 ASP A N 1
ATOM 2086 C CA . ASP A 1 267 ? -16.375 -36.25 -18.938 1 98.5 267 ASP A CA 1
ATOM 2087 C C . ASP A 1 267 ? -15.289 -36.156 -20 1 98.5 267 ASP A C 1
ATOM 2089 O O . ASP A 1 267 ? -14.211 -36.719 -19.844 1 98.5 267 ASP A O 1
ATOM 2093 N N . GLU A 1 268 ? -15.633 -35.469 -21.047 1 98.69 268 GLU A N 1
ATOM 2094 C CA . GLU A 1 268 ? -14.648 -35.312 -22.125 1 98.69 268 GLU A CA 1
ATOM 2095 C C . GLU A 1 268 ? -13.414 -34.562 -21.609 1 98.69 268 GLU A C 1
ATOM 2097 O O . GLU A 1 268 ? -12.289 -34.906 -21.969 1 98.69 268 GLU A O 1
ATOM 2102 N N . PHE A 1 269 ? -13.648 -33.562 -20.812 1 98.75 269 PHE A N 1
ATOM 2103 C CA . PHE A 1 269 ? -12.562 -32.75 -20.25 1 98.75 269 PHE A CA 1
ATOM 2104 C C . PHE A 1 269 ? -11.656 -33.625 -19.375 1 98.75 269 PHE A C 1
ATOM 2106 O O . PHE A 1 269 ? -10.438 -33.531 -19.453 1 98.75 269 PHE A O 1
ATOM 2113 N N . LEU A 1 270 ? -12.211 -34.438 -18.5 1 98.81 270 LEU A N 1
ATOM 2114 C CA . LEU A 1 270 ? -11.453 -35.312 -17.609 1 98.81 270 LEU A CA 1
ATOM 2115 C C . LEU A 1 270 ? -10.578 -36.281 -18.406 1 98.81 270 LEU A C 1
ATOM 2117 O O . LEU A 1 270 ? -9.414 -36.469 -18.062 1 98.81 270 LEU A O 1
ATOM 2121 N N . LYS A 1 271 ? -11.164 -36.844 -19.469 1 98.75 271 LYS A N 1
ATOM 2122 C CA . LYS A 1 271 ? -10.398 -37.75 -20.328 1 98.75 271 LYS A CA 1
ATOM 2123 C C . LYS A 1 271 ? -9.211 -37.031 -20.953 1 98.75 271 LYS A C 1
ATOM 2125 O O . LYS A 1 271 ? -8.094 -37.562 -20.984 1 98.75 271 LYS A O 1
ATOM 2130 N N . GLU A 1 272 ? -9.523 -35.844 -21.359 1 98.69 272 GLU A N 1
ATOM 2131 C CA . GLU A 1 272 ? -8.469 -35.062 -22.016 1 98.69 272 GLU A CA 1
ATOM 2132 C C . GLU A 1 272 ? -7.387 -34.656 -21 1 98.69 272 GLU A C 1
ATOM 2134 O O . GLU A 1 272 ? -6.203 -34.625 -21.344 1 98.69 272 GLU A O 1
ATOM 2139 N N . LEU A 1 273 ? -7.746 -34.312 -19.781 1 98.62 273 LEU A N 1
ATOM 2140 C CA . LEU A 1 273 ? -6.789 -34 -18.734 1 98.62 273 LEU A CA 1
ATOM 2141 C C . LEU A 1 273 ? -5.777 -35.125 -18.547 1 98.62 273 LEU A C 1
ATOM 2143 O O . LEU A 1 273 ? -4.57 -34.875 -18.516 1 98.62 273 LEU A O 1
ATOM 2147 N N . VAL A 1 274 ? -6.301 -36.312 -18.453 1 98.56 274 VAL A N 1
ATOM 2148 C CA . VAL A 1 274 ? -5.457 -37.469 -18.219 1 98.56 274 VAL A CA 1
ATOM 2149 C C . VAL A 1 274 ? -4.523 -37.688 -19.406 1 98.56 274 VAL A C 1
ATOM 2151 O O . VAL A 1 274 ? -3.338 -38 -19.234 1 98.56 274 VAL A O 1
ATOM 2154 N N . GLN A 1 275 ? -5.117 -37.531 -20.594 1 98.44 275 GLN A N 1
ATOM 2155 C CA . GLN A 1 275 ? -4.309 -37.656 -21.797 1 98.44 275 GLN A CA 1
ATOM 2156 C C . GLN A 1 275 ? -3.146 -36.688 -21.812 1 98.44 275 GLN A C 1
ATOM 2158 O O . GLN A 1 275 ? -2.018 -37.031 -22.141 1 98.44 275 GLN A O 1
ATOM 2163 N N . GLN A 1 276 ? -3.42 -35.438 -21.422 1 98.38 276 GLN A N 1
ATOM 2164 C CA . GLN A 1 276 ? -2.385 -34.406 -21.422 1 98.38 276 GLN A CA 1
ATOM 2165 C C . GLN A 1 276 ? -1.35 -34.688 -20.328 1 98.38 276 GLN A C 1
ATOM 2167 O O . GLN A 1 276 ? -0.159 -34.438 -20.516 1 98.38 276 GLN A O 1
ATOM 2172 N N . ILE A 1 277 ? -1.742 -35.188 -19.141 1 98.69 277 ILE A N 1
ATOM 2173 C CA . ILE A 1 277 ? -0.819 -35.531 -18.062 1 98.69 277 ILE A CA 1
ATOM 2174 C C . ILE A 1 277 ? 0.167 -36.594 -18.547 1 98.69 277 ILE A C 1
ATOM 2176 O O . ILE A 1 277 ? 1.379 -36.469 -18.359 1 98.69 277 ILE A O 1
ATOM 2180 N N . LYS A 1 278 ? -0.366 -37.625 -19.203 1 98.19 278 LYS A N 1
ATOM 2181 C CA . LYS A 1 278 ? 0.476 -38.719 -19.703 1 98.19 278 LYS A CA 1
ATOM 2182 C C . LYS A 1 278 ? 1.406 -38.219 -20.812 1 98.19 278 LYS A C 1
ATOM 2184 O O . LYS A 1 278 ? 2.578 -38.594 -20.859 1 98.19 278 LYS A O 1
ATOM 2189 N N . LYS A 1 279 ? 0.857 -37.375 -21.672 1 97.38 279 LYS A N 1
ATOM 2190 C CA . LYS A 1 279 ? 1.654 -36.844 -22.766 1 97.38 279 LYS A CA 1
ATOM 2191 C C . LYS A 1 279 ? 2.842 -36.031 -22.234 1 97.38 279 LYS A C 1
ATOM 2193 O O . LYS A 1 279 ? 3.953 -36.156 -22.75 1 97.38 279 LYS A O 1
ATOM 2198 N N . MET A 1 280 ? 2.689 -35.25 -21.188 1 97.44 280 MET A N 1
ATOM 2199 C CA . MET A 1 280 ? 3.721 -34.344 -20.688 1 97.44 280 MET A CA 1
ATOM 2200 C C . MET A 1 280 ? 4.707 -35.125 -19.797 1 97.44 280 MET A C 1
ATOM 2202 O O . MET A 1 280 ? 5.91 -34.875 -19.859 1 97.44 280 MET A O 1
ATOM 2206 N N . TYR A 1 281 ? 4.211 -36.062 -19.016 1 97.75 281 TYR A N 1
ATOM 2207 C CA . TYR A 1 281 ? 5.062 -36.562 -17.922 1 97.75 281 TYR A CA 1
ATOM 2208 C C . TYR A 1 281 ? 5.344 -38.062 -18.078 1 97.75 281 TYR A C 1
ATOM 2210 O O . TYR A 1 281 ? 6.156 -38.594 -17.344 1 97.75 281 TYR A O 1
ATOM 2218 N N . ASP A 1 282 ? 4.684 -38.688 -19.031 1 97.06 282 ASP A N 1
ATOM 2219 C CA . ASP A 1 282 ? 4.93 -40.125 -19.297 1 97.06 282 ASP A CA 1
ATOM 2220 C C . ASP A 1 282 ? 4.867 -40.406 -20.797 1 97.06 282 ASP A C 1
ATOM 2222 O O . ASP A 1 282 ? 4.137 -41.312 -21.234 1 97.06 282 ASP A O 1
ATOM 2226 N N . PRO A 1 283 ? 5.625 -39.656 -21.516 1 93.5 283 PRO A N 1
ATOM 2227 C CA . PRO A 1 283 ? 5.531 -39.812 -22.969 1 93.5 283 PRO A CA 1
ATOM 2228 C C . PRO A 1 283 ? 6.004 -41.188 -23.422 1 93.5 283 PRO A C 1
ATOM 2230 O O . PRO A 1 283 ? 5.559 -41.688 -24.469 1 93.5 283 PRO A O 1
ATOM 2233 N N . SER A 1 284 ? 6.852 -41.875 -22.75 1 94.25 284 SER A N 1
ATOM 2234 C CA . SER A 1 284 ? 7.391 -43.188 -23.125 1 94.25 284 SER A CA 1
ATOM 2235 C C . SER A 1 284 ? 6.594 -44.312 -22.484 1 94.25 284 SER A C 1
ATOM 2237 O O . SER A 1 284 ? 6.902 -45.5 -22.688 1 94.25 284 SER A O 1
ATOM 2239 N N . LYS A 1 285 ? 5.613 -43.969 -21.688 1 95.44 285 LYS A N 1
ATOM 2240 C CA . LYS A 1 285 ? 4.723 -44.938 -21.047 1 95.44 285 LYS A CA 1
ATOM 2241 C C . LYS A 1 285 ? 5.496 -45.875 -20.109 1 95.44 285 LYS A C 1
ATOM 2243 O O . LYS A 1 285 ? 5.297 -47.094 -20.125 1 95.44 285 LYS A O 1
ATOM 2248 N N . LYS A 1 286 ? 6.418 -45.312 -19.391 1 96.44 286 LYS A N 1
ATOM 2249 C CA . LYS A 1 286 ? 7.227 -46.094 -18.438 1 96.44 286 LYS A CA 1
ATOM 2250 C C . LYS A 1 286 ? 6.844 -45.75 -17 1 96.44 286 LYS A C 1
ATOM 2252 O O . LYS A 1 286 ? 7.418 -46.312 -16.062 1 96.44 286 LYS A O 1
ATOM 2257 N N . GLY A 1 287 ? 5.898 -44.875 -16.844 1 96.62 287 GLY A N 1
ATOM 2258 C CA . GLY A 1 287 ? 5.516 -44.406 -15.523 1 96.62 287 GLY A CA 1
ATOM 2259 C C . GLY A 1 287 ? 5.996 -43 -15.227 1 96.62 287 GLY A C 1
ATOM 2260 O O . GLY A 1 287 ? 7.121 -42.625 -15.578 1 96.62 287 GLY A O 1
ATOM 2261 N N . ILE A 1 288 ? 5.121 -42.219 -14.594 1 97.62 288 ILE A N 1
ATOM 2262 C CA . ILE A 1 288 ? 5.414 -40.812 -14.344 1 97.62 288 ILE A CA 1
ATOM 2263 C C . ILE A 1 288 ? 6.535 -40.688 -13.312 1 97.62 288 ILE A C 1
ATOM 2265 O O . ILE A 1 288 ? 7.305 -39.719 -13.328 1 97.62 288 ILE A O 1
ATOM 2269 N N . GLU A 1 289 ? 6.703 -41.688 -12.375 1 96.31 289 GLU A N 1
ATOM 2270 C CA . GLU A 1 289 ? 7.742 -41.656 -11.352 1 96.31 289 GLU A CA 1
ATOM 2271 C C . GLU A 1 289 ? 9.133 -41.688 -11.969 1 96.31 289 GLU A C 1
ATOM 2273 O O . GLU A 1 289 ? 10.117 -41.281 -11.328 1 96.31 289 GLU A O 1
ATOM 2278 N N . LYS A 1 290 ? 9.211 -42.125 -13.25 1 95.88 290 LYS A N 1
ATOM 2279 C CA . LYS A 1 290 ? 10.492 -42.188 -13.953 1 95.88 290 LYS A CA 1
ATOM 2280 C C . LYS A 1 290 ? 10.68 -40.969 -14.859 1 95.88 290 LYS A C 1
ATOM 2282 O O . LYS A 1 290 ? 11.695 -40.844 -15.555 1 95.88 290 LYS A O 1
ATOM 2287 N N . SER A 1 291 ? 9.719 -40.094 -14.844 1 95.69 291 SER A N 1
ATOM 2288 C CA . SER A 1 291 ? 9.789 -38.906 -15.703 1 95.69 291 SER A CA 1
ATOM 2289 C C . SER A 1 291 ? 10.953 -38.031 -15.305 1 95.69 291 SER A C 1
ATOM 2291 O O . SER A 1 291 ? 11.094 -37.656 -14.133 1 95.69 291 SER A O 1
ATOM 2293 N N . LYS A 1 292 ? 11.766 -37.562 -16.25 1 94.06 292 LYS A N 1
ATOM 2294 C CA . LYS A 1 292 ? 12.844 -36.594 -16 1 94.06 292 LYS A CA 1
ATOM 2295 C C . LYS A 1 292 ? 12.328 -35.156 -16.016 1 94.06 292 LYS A C 1
ATOM 2297 O O . LYS A 1 292 ? 13.062 -34.219 -15.711 1 94.06 292 LYS A O 1
ATOM 2302 N N . ASP A 1 293 ? 11.055 -35 -16.344 1 96.75 293 ASP A N 1
ATOM 2303 C CA . ASP A 1 293 ? 10.492 -33.688 -16.547 1 96.75 293 ASP A CA 1
ATOM 2304 C C . ASP A 1 293 ? 9.484 -33.344 -15.445 1 96.75 293 ASP A C 1
ATOM 2306 O O . ASP A 1 293 ? 8.711 -32.406 -15.578 1 96.75 293 ASP A O 1
ATOM 2310 N N . TYR A 1 294 ? 9.461 -34.125 -14.422 1 97.75 294 TYR A N 1
ATOM 2311 C CA . TYR A 1 294 ? 8.531 -33.938 -13.32 1 97.75 294 TYR A CA 1
ATOM 2312 C C . TYR A 1 294 ? 9.273 -33.719 -12.008 1 97.75 294 TYR A C 1
ATOM 2314 O O . TYR A 1 294 ? 10.078 -34.562 -11.602 1 97.75 294 TYR A O 1
ATOM 2322 N N . ALA A 1 295 ? 9.055 -32.625 -11.359 1 98.12 295 ALA A N 1
ATOM 2323 C CA . ALA A 1 295 ? 9.711 -32.281 -10.094 1 98.12 295 ALA A CA 1
ATOM 2324 C C . ALA A 1 295 ? 9.164 -33.156 -8.961 1 98.12 295 ALA A C 1
ATOM 2326 O O . ALA A 1 295 ? 8.203 -33.906 -9.148 1 98.12 295 ALA A O 1
ATOM 2327 N N . ARG A 1 296 ? 9.844 -33.125 -7.824 1 98.5 296 ARG A N 1
ATOM 2328 C CA . ARG A 1 296 ? 9.422 -33.844 -6.625 1 98.5 296 ARG A CA 1
ATOM 2329 C C . ARG A 1 296 ? 8.891 -32.875 -5.57 1 98.5 296 ARG A C 1
ATOM 2331 O O . ARG A 1 296 ? 9.094 -31.672 -5.668 1 98.5 296 ARG A O 1
ATOM 2338 N N . ILE A 1 297 ? 8.094 -33.406 -4.656 1 98.62 297 ILE A N 1
ATOM 2339 C CA . ILE A 1 297 ? 7.699 -32.625 -3.486 1 98.62 297 ILE A CA 1
ATOM 2340 C C . ILE A 1 297 ? 8.938 -32.219 -2.695 1 98.62 297 ILE A C 1
ATOM 2342 O O . ILE A 1 297 ? 9.883 -33 -2.566 1 98.62 297 ILE A O 1
ATOM 2346 N N . VAL A 1 298 ? 8.977 -31.047 -2.135 1 98.38 298 VAL A N 1
ATOM 2347 C CA . VAL A 1 298 ? 10.172 -30.391 -1.62 1 98.38 298 VAL A CA 1
ATOM 2348 C C . VAL A 1 298 ? 10.781 -31.234 -0.502 1 98.38 298 VAL A C 1
ATOM 2350 O O . VAL A 1 298 ? 12.008 -31.312 -0.375 1 98.38 298 VAL A O 1
ATOM 2353 N N . ASN A 1 299 ? 9.945 -31.828 0.373 1 97.94 299 ASN A N 1
ATOM 2354 C CA . ASN A 1 299 ? 10.453 -32.656 1.472 1 97.94 299 ASN A CA 1
ATOM 2355 C C . ASN A 1 299 ? 9.391 -33.625 1.991 1 97.94 299 ASN A C 1
ATOM 2357 O O . ASN A 1 299 ? 8.258 -33.625 1.495 1 97.94 299 ASN A O 1
ATOM 2361 N N . SER A 1 300 ? 9.766 -34.375 2.973 1 98 300 SER A N 1
ATOM 2362 C CA . SER A 1 300 ? 8.906 -35.469 3.469 1 98 300 SER A CA 1
ATOM 2363 C C . SER A 1 300 ? 7.711 -34.906 4.23 1 98 300 SER A C 1
ATOM 2365 O O . SER A 1 300 ? 6.633 -35.5 4.23 1 98 300 SER A O 1
ATOM 2367 N N . LYS A 1 301 ? 7.891 -33.812 4.844 1 97.56 301 LYS A N 1
ATOM 2368 C CA . LYS A 1 301 ? 6.789 -33.188 5.578 1 97.56 301 LYS A CA 1
ATOM 2369 C C . LYS A 1 301 ? 5.66 -32.781 4.637 1 97.56 301 LYS A C 1
ATOM 2371 O O . LYS A 1 301 ? 4.488 -33.062 4.906 1 97.56 301 LYS A O 1
ATOM 2376 N N . HIS A 1 302 ? 6.02 -32.156 3.549 1 97.94 302 HIS A N 1
ATOM 2377 C CA . HIS A 1 302 ? 5.02 -31.734 2.574 1 97.94 302 HIS A CA 1
ATOM 2378 C C . HIS A 1 302 ? 4.422 -32.938 1.844 1 97.94 302 HIS A C 1
ATOM 2380 O O . HIS A 1 302 ? 3.246 -32.906 1.473 1 97.94 302 HIS A O 1
ATOM 2386 N N . LEU A 1 303 ? 5.277 -33.969 1.662 1 98.56 303 LEU A N 1
ATOM 2387 C CA . LEU A 1 303 ? 4.75 -35.188 1.071 1 98.56 303 LEU A CA 1
ATOM 2388 C C . LEU A 1 303 ? 3.676 -35.812 1.963 1 98.56 303 LEU A C 1
ATOM 2390 O O . LEU A 1 303 ? 2.625 -36.219 1.474 1 98.56 303 LEU A O 1
ATOM 2394 N N . LYS A 1 304 ? 3.957 -35.844 3.23 1 98.38 304 LYS A N 1
ATOM 2395 C CA . LYS A 1 304 ? 2.994 -36.375 4.188 1 98.38 304 LYS A CA 1
ATOM 2396 C C . LYS A 1 304 ? 1.705 -35.562 4.184 1 98.38 304 LYS A C 1
ATOM 2398 O O . LYS A 1 304 ? 0.61 -36.094 4.266 1 98.38 304 LYS A O 1
ATOM 2403 N N . ARG A 1 305 ? 1.815 -34.281 4.086 1 97.94 305 ARG A N 1
ATOM 2404 C CA . ARG A 1 305 ? 0.639 -33.406 4 1 97.94 305 ARG A CA 1
ATOM 2405 C C . ARG A 1 305 ? -0.207 -33.75 2.781 1 97.94 305 ARG A C 1
ATOM 2407 O O . ARG A 1 305 ? -1.432 -33.844 2.875 1 97.94 305 ARG A O 1
ATOM 2414 N N . MET A 1 306 ? 0.428 -33.969 1.656 1 98.12 306 MET A N 1
ATOM 2415 C CA . MET A 1 306 ? -0.274 -34.312 0.429 1 98.12 306 MET A CA 1
ATOM 2416 C C . MET A 1 306 ? -0.976 -35.688 0.581 1 98.12 306 MET A C 1
ATOM 2418 O O . MET A 1 306 ? -2.119 -35.844 0.148 1 98.12 306 MET A O 1
ATOM 2422 N N . LYS A 1 307 ? -0.254 -36.594 1.183 1 98.25 307 LYS A N 1
ATOM 2423 C CA . LYS A 1 307 ? -0.84 -37.906 1.429 1 98.25 307 LYS A CA 1
ATOM 2424 C C . LYS A 1 307 ? -2.086 -37.781 2.305 1 98.25 307 LYS A C 1
ATOM 2426 O O . LYS A 1 307 ? -3.094 -38.438 2.041 1 98.25 307 LYS A O 1
ATOM 2431 N N . ASN A 1 308 ? -1.988 -36.969 3.332 1 98.38 308 ASN A N 1
ATOM 2432 C CA . ASN A 1 308 ? -3.111 -36.781 4.246 1 98.38 308 ASN A CA 1
ATOM 2433 C C . ASN A 1 308 ? -4.297 -36.125 3.543 1 98.38 308 ASN A C 1
ATOM 2435 O O . ASN A 1 308 ? -5.449 -36.5 3.797 1 98.38 308 ASN A O 1
ATOM 2439 N N . LEU A 1 309 ? -4.047 -35.188 2.695 1 98.5 309 LEU A N 1
ATOM 2440 C CA . LEU A 1 309 ? -5.105 -34.531 1.935 1 98.5 309 LEU A CA 1
ATOM 2441 C C . LEU A 1 309 ? -5.836 -35.531 1.048 1 98.5 309 LEU A C 1
ATOM 2443 O O . LEU A 1 309 ? -7.066 -35.531 0.983 1 98.5 309 LEU A O 1
ATOM 2447 N N . LEU A 1 310 ? -5.043 -36.344 0.365 1 98.38 310 LEU A N 1
ATOM 2448 C CA . LEU A 1 310 ? -5.621 -37.344 -0.518 1 98.38 310 LEU A CA 1
ATOM 2449 C C . LEU A 1 310 ? -6.438 -38.344 0.277 1 98.38 310 LEU A C 1
ATOM 2451 O O . LEU A 1 310 ? -7.555 -38.688 -0.111 1 98.38 310 LEU A O 1
ATOM 2455 N N . ALA A 1 311 ? -5.883 -38.781 1.401 1 98.31 311 ALA A N 1
ATOM 2456 C CA . ALA A 1 311 ? -6.559 -39.75 2.25 1 98.31 311 ALA A CA 1
ATOM 2457 C C . ALA A 1 311 ? -7.875 -39.219 2.785 1 98.31 311 ALA A C 1
ATOM 2459 O O . ALA A 1 311 ? -8.891 -39.906 2.797 1 98.31 311 ALA A O 1
ATOM 2460 N N . ASP A 1 312 ? -7.844 -38 3.252 1 98.62 312 ASP A N 1
ATOM 2461 C CA . ASP A 1 312 ? -9.055 -37.344 3.748 1 98.62 312 ASP A CA 1
ATOM 2462 C C . ASP A 1 312 ? -10.125 -37.281 2.662 1 98.62 312 ASP A C 1
ATOM 2464 O O . ASP A 1 312 ? -11.297 -37.594 2.922 1 98.62 312 ASP A O 1
ATOM 2468 N N . ALA A 1 313 ? -9.734 -36.906 1.456 1 98.38 313 ALA A N 1
ATOM 2469 C CA . ALA A 1 313 ? -10.68 -36.781 0.342 1 98.38 313 ALA A CA 1
ATOM 2470 C C . ALA A 1 313 ? -11.305 -38.125 0.021 1 98.38 313 ALA A C 1
ATOM 2472 O O . ALA A 1 313 ? -12.523 -38.25 -0.144 1 98.38 313 ALA A O 1
ATOM 2473 N N . GLU A 1 314 ? -10.477 -39.156 -0.013 1 97.88 314 GLU A N 1
ATOM 2474 C CA . GLU A 1 314 ? -10.969 -40.5 -0.314 1 97.88 314 GLU A CA 1
ATOM 2475 C C . GLU A 1 314 ? -11.914 -41 0.773 1 97.88 314 GLU A C 1
ATOM 2477 O O . GLU A 1 314 ? -12.969 -41.562 0.475 1 97.88 314 GLU A O 1
ATOM 2482 N N . LEU A 1 315 ? -11.516 -40.75 2 1 98.25 315 LEU A N 1
ATOM 2483 C CA . LEU A 1 315 ? -12.328 -41.156 3.141 1 98.25 315 LEU A CA 1
ATOM 2484 C C . LEU A 1 315 ? -13.695 -40.469 3.102 1 98.25 315 LEU A C 1
ATOM 2486 O O . LEU A 1 315 ? -14.695 -41.094 3.514 1 98.25 315 LEU A O 1
ATOM 2490 N N . LYS A 1 316 ? -13.688 -39.344 2.588 1 98.25 316 LYS A N 1
ATOM 2491 C CA . LYS A 1 316 ? -14.922 -38.562 2.609 1 98.25 316 LYS A CA 1
ATOM 2492 C C . LYS A 1 316 ? -15.672 -38.688 1.288 1 98.25 316 LYS A C 1
ATOM 2494 O O . LYS A 1 316 ? -16.609 -37.938 1.03 1 98.25 316 LYS A O 1
ATOM 2499 N N . GLY A 1 317 ? -15.242 -39.5 0.385 1 97.94 317 GLY A N 1
ATOM 2500 C CA . GLY A 1 317 ? -16.078 -39.906 -0.732 1 97.94 317 GLY A CA 1
ATOM 2501 C C . GLY A 1 317 ? -15.562 -39.438 -2.072 1 97.94 317 GLY A C 1
ATOM 2502 O O . GLY A 1 317 ? -16.188 -39.688 -3.109 1 97.94 317 GLY A O 1
ATOM 2503 N N . ALA A 1 318 ? -14.43 -38.75 -2.1 1 98.19 318 ALA A N 1
ATOM 2504 C CA . ALA A 1 318 ? -13.859 -38.344 -3.377 1 98.19 318 ALA A CA 1
ATOM 2505 C C . ALA A 1 318 ? -13.43 -39.531 -4.211 1 98.19 318 ALA A C 1
ATOM 2507 O O . ALA A 1 318 ? -13.117 -40.594 -3.668 1 98.19 318 ALA A O 1
ATOM 2508 N N . VAL A 1 319 ? -13.477 -39.375 -5.516 1 98.06 319 VAL A N 1
ATOM 2509 C CA . VAL A 1 319 ? -13.039 -40.406 -6.449 1 98.06 319 VAL A CA 1
ATOM 2510 C C . VAL A 1 319 ? -11.711 -40 -7.086 1 98.06 319 VAL A C 1
ATOM 2512 O O . VAL A 1 319 ? -11.594 -38.906 -7.648 1 98.06 319 VAL A O 1
ATOM 2515 N N . LYS A 1 320 ? -10.734 -40.844 -6.941 1 98.12 320 LYS A N 1
ATOM 2516 C CA . LYS A 1 320 ? -9.477 -40.656 -7.66 1 98.12 320 LYS A CA 1
ATOM 2517 C C . LYS A 1 320 ? -9.633 -41 -9.141 1 98.12 320 LYS A C 1
ATOM 2519 O O . LYS A 1 320 ? -9.484 -42.156 -9.539 1 98.12 320 LYS A O 1
ATOM 2524 N N . TYR A 1 321 ? -9.898 -40.062 -9.914 1 98.5 321 TYR A N 1
ATOM 2525 C CA . TYR A 1 321 ? -10.094 -40.25 -11.352 1 98.5 321 TYR A CA 1
ATOM 2526 C C . TYR A 1 321 ? -8.789 -40.688 -12.023 1 98.5 321 TYR A C 1
ATOM 2528 O O . TYR A 1 321 ? -8.805 -41.438 -12.992 1 98.5 321 TYR A O 1
ATOM 2536 N N . PHE A 1 322 ? -7.719 -40.156 -11.555 1 98.5 322 PHE A N 1
ATOM 2537 C CA . PHE A 1 322 ? -6.395 -40.469 -12.062 1 98.5 322 PHE A CA 1
ATOM 2538 C C . PHE A 1 322 ? -5.336 -40.281 -10.984 1 98.5 322 PHE A C 1
ATOM 2540 O O . PHE A 1 322 ? -5.449 -39.375 -10.156 1 98.5 322 PHE A O 1
ATOM 2547 N N . GLY A 1 323 ? -4.273 -41.062 -11 1 98 323 GLY A N 1
ATOM 2548 C CA . GLY A 1 323 ? -3.082 -40.844 -10.203 1 98 323 GLY A CA 1
ATOM 2549 C C . GLY A 1 323 ? -3.191 -41.406 -8.797 1 98 323 GLY A C 1
ATOM 2550 O O . GLY A 1 323 ? -3.773 -42.469 -8.594 1 98 323 GLY A O 1
ATOM 2551 N N . GLY A 1 324 ? -2.465 -40.812 -7.836 1 96.06 324 GLY A N 1
ATOM 2552 C CA . GLY A 1 324 ? -2.508 -41.219 -6.438 1 96.06 324 GLY A CA 1
ATOM 2553 C C . GLY A 1 324 ? -1.3 -42 -6.004 1 96.06 324 GLY A C 1
ATOM 2554 O O . GLY A 1 324 ? -1.127 -42.281 -4.812 1 96.06 324 GLY A O 1
ATOM 2555 N N . HIS A 1 325 ? -0.438 -42.312 -6.941 1 97.31 325 HIS A N 1
ATOM 2556 C CA . HIS A 1 325 ? 0.759 -43.094 -6.602 1 97.31 325 HIS A CA 1
ATOM 2557 C C . HIS A 1 325 ? 1.77 -42.219 -5.855 1 97.31 325 HIS A C 1
ATOM 2559 O O . HIS A 1 325 ? 1.975 -41.062 -6.207 1 97.31 325 HIS A O 1
ATOM 2565 N N . VAL A 1 326 ? 2.314 -42.75 -4.773 1 98.12 326 VAL A N 1
ATOM 2566 C CA . VAL A 1 326 ? 3.293 -42.031 -3.969 1 98.12 326 VAL A CA 1
ATOM 2567 C C . VAL A 1 326 ? 4.523 -42.906 -3.74 1 98.12 326 VAL A C 1
ATOM 2569 O O . VAL A 1 326 ? 4.398 -44.125 -3.482 1 98.12 326 VAL A O 1
ATOM 2572 N N . GLU A 1 327 ? 5.66 -42.406 -3.975 1 98.06 327 GLU A N 1
ATOM 2573 C CA . GLU A 1 327 ? 6.914 -43.031 -3.555 1 98.06 327 GLU A CA 1
ATOM 2574 C C . GLU A 1 327 ? 7.621 -42.188 -2.502 1 98.06 327 GLU A C 1
ATOM 2576 O O . GLU A 1 327 ? 8.32 -41.219 -2.838 1 98.06 327 GLU A O 1
ATOM 2581 N N . GLU A 1 328 ? 7.578 -42.531 -1.274 1 97.31 328 GLU A N 1
ATOM 2582 C CA . GLU A 1 328 ? 8.016 -41.75 -0.135 1 97.31 328 GLU A CA 1
ATOM 2583 C C . GLU A 1 328 ? 9.516 -41.5 -0.174 1 97.31 328 GLU A C 1
ATOM 2585 O O . GLU A 1 328 ? 9.977 -40.375 0.122 1 97.31 328 GLU A O 1
ATOM 2590 N N . GLU A 1 329 ? 10.297 -42.5 -0.578 1 96.12 329 GLU A N 1
ATOM 2591 C CA . GLU A 1 329 ? 11.75 -42.406 -0.557 1 96.12 329 GLU A CA 1
ATOM 2592 C C . GLU A 1 329 ? 12.25 -41.375 -1.553 1 96.12 329 GLU A C 1
ATOM 2594 O O . GLU A 1 329 ? 13.344 -40.812 -1.396 1 96.12 329 GLU A O 1
ATOM 2599 N N . GLU A 1 330 ? 11.422 -41.062 -2.531 1 96.69 330 GLU A N 1
ATOM 2600 C CA . GLU A 1 330 ? 11.828 -40.125 -3.588 1 96.69 330 GLU A CA 1
ATOM 2601 C C . GLU A 1 330 ? 11.055 -38.812 -3.504 1 96.69 330 GLU A C 1
ATOM 2603 O O . GLU A 1 330 ? 11.172 -37.969 -4.383 1 96.69 330 GLU A O 1
ATOM 2608 N N . ASN A 1 331 ? 10.219 -38.688 -2.48 1 98.31 331 ASN A N 1
ATOM 2609 C CA . ASN A 1 331 ? 9.305 -37.562 -2.375 1 98.31 331 ASN A CA 1
ATOM 2610 C C . ASN A 1 331 ? 8.461 -37.406 -3.641 1 98.31 331 ASN A C 1
ATOM 2612 O O . ASN A 1 331 ? 8.211 -36.281 -4.082 1 98.31 331 ASN A O 1
ATOM 2616 N N . PHE A 1 332 ? 8.148 -38.531 -4.258 1 98.56 332 PHE A N 1
ATOM 2617 C CA . PHE A 1 332 ? 7.355 -38.531 -5.48 1 98.56 332 PHE A CA 1
ATOM 2618 C C . PHE A 1 332 ? 5.867 -38.625 -5.156 1 98.56 332 PHE A C 1
ATOM 2620 O O . PHE A 1 332 ? 5.445 -39.438 -4.332 1 98.56 332 PHE A O 1
ATOM 2627 N N . PHE A 1 333 ? 5.094 -37.781 -5.723 1 98.81 333 PHE A N 1
ATOM 2628 C CA . PHE A 1 333 ? 3.637 -37.781 -5.684 1 98.81 333 PHE A CA 1
ATOM 2629 C C . PHE A 1 333 ? 3.059 -37.625 -7.086 1 98.81 333 PHE A C 1
ATOM 2631 O O . PHE A 1 333 ? 3.322 -36.625 -7.758 1 98.81 333 PHE A O 1
ATOM 2638 N N . GLU A 1 334 ? 2.359 -38.594 -7.559 1 98.69 334 GLU A N 1
ATOM 2639 C CA . GLU A 1 334 ? 1.84 -38.625 -8.922 1 98.69 334 GLU A CA 1
ATOM 2640 C C . GLU A 1 334 ? 0.791 -37.531 -9.141 1 98.69 334 GLU A C 1
ATOM 2642 O O . GLU A 1 334 ? -0.04 -37.281 -8.266 1 98.69 334 GLU A O 1
ATOM 2647 N N . PRO A 1 335 ? 0.835 -36.812 -10.352 1 98.81 335 PRO A N 1
ATOM 2648 C CA . PRO A 1 335 ? -0.32 -35.969 -10.648 1 98.81 335 PRO A CA 1
ATOM 2649 C C . PRO A 1 335 ? -1.651 -36.656 -10.391 1 98.81 335 PRO A C 1
ATOM 2651 O O . PRO A 1 335 ? -1.857 -37.781 -10.859 1 98.81 335 PRO A O 1
ATOM 2654 N N . THR A 1 336 ? -2.504 -36.031 -9.625 1 98.88 336 THR A N 1
ATOM 2655 C CA . THR A 1 336 ? -3.73 -36.688 -9.188 1 98.88 336 THR A CA 1
ATOM 2656 C C . THR A 1 336 ? -4.949 -35.812 -9.5 1 98.88 336 THR A C 1
ATOM 2658 O O . THR A 1 336 ? -4.953 -34.625 -9.219 1 98.88 336 THR A O 1
ATOM 2661 N N . VAL A 1 337 ? -5.914 -36.406 -10.156 1 98.88 337 VAL A N 1
ATOM 2662 C CA . VAL A 1 337 ? -7.172 -35.75 -10.477 1 98.88 337 VAL A CA 1
ATOM 2663 C C . VAL A 1 337 ? -8.297 -36.344 -9.633 1 98.88 337 VAL A C 1
ATOM 2665 O O . VAL A 1 337 ? -8.5 -37.562 -9.633 1 98.88 337 VAL A O 1
ATOM 2668 N N . LEU A 1 338 ? -8.977 -35.5 -8.898 1 98.88 338 LEU A N 1
ATOM 2669 C CA . LEU A 1 338 ? -10.055 -35.969 -8.031 1 98.88 338 LEU A CA 1
ATOM 2670 C C . LEU A 1 338 ? -11.406 -35.438 -8.523 1 98.88 338 LEU A C 1
ATOM 2672 O O . LEU A 1 338 ? -11.508 -34.312 -9 1 98.88 338 LEU A O 1
ATOM 2676 N N . THR A 1 339 ? -12.43 -36.25 -8.438 1 98.62 339 THR A N 1
ATOM 2677 C CA . THR A 1 339 ? -13.828 -35.875 -8.641 1 98.62 339 THR A CA 1
ATOM 2678 C C . THR A 1 339 ? -14.68 -36.281 -7.441 1 98.62 339 THR A C 1
ATOM 2680 O O . THR A 1 339 ? -14.164 -36.844 -6.477 1 98.62 339 THR A O 1
ATOM 2683 N N . GLY A 1 340 ? -15.938 -35.906 -7.43 1 97.88 340 GLY A N 1
ATOM 2684 C CA . GLY A 1 340 ? -16.812 -36.219 -6.32 1 97.88 340 GLY A CA 1
ATOM 2685 C C . GLY A 1 340 ? -16.484 -35.469 -5.055 1 97.88 340 GLY A C 1
ATOM 2686 O O . GLY A 1 340 ? -16.516 -36.031 -3.957 1 97.88 340 GLY A O 1
ATOM 2687 N N . LEU A 1 341 ? -16.172 -34.281 -5.148 1 97.88 341 LEU A N 1
ATOM 2688 C CA . LEU A 1 341 ? -15.656 -33.469 -4.047 1 97.88 341 LEU A CA 1
ATOM 2689 C C . LEU A 1 341 ? -16.781 -32.781 -3.303 1 97.88 341 LEU A C 1
ATOM 2691 O O . LEU A 1 341 ? -17.812 -32.438 -3.898 1 97.88 341 LEU A O 1
ATOM 2695 N N . THR A 1 342 ? -16.609 -32.562 -1.999 1 96.38 342 THR A N 1
ATOM 2696 C CA . THR A 1 342 ? -17.469 -31.75 -1.157 1 96.38 342 THR A CA 1
ATOM 2697 C C . THR A 1 342 ? -16.656 -30.734 -0.36 1 96.38 342 THR A C 1
ATOM 2699 O O . THR A 1 342 ? -15.445 -30.891 -0.206 1 96.38 342 THR A O 1
ATOM 2702 N N . GLU A 1 343 ? -17.328 -29.766 0.154 1 95.88 343 GLU A N 1
ATOM 2703 C CA . GLU A 1 343 ? -16.656 -28.688 0.864 1 95.88 343 GLU A CA 1
ATOM 2704 C C . GLU A 1 343 ? -16.031 -29.172 2.172 1 95.88 343 GLU A C 1
ATOM 2706 O O . GLU A 1 343 ? -15.195 -28.5 2.762 1 95.88 343 GLU A O 1
ATOM 2711 N N . GLU A 1 344 ? -16.422 -30.297 2.662 1 96.81 344 GLU A N 1
ATOM 2712 C CA . GLU A 1 344 ? -15.93 -30.828 3.934 1 96.81 344 GLU A CA 1
ATOM 2713 C C . GLU A 1 344 ? -14.531 -31.406 3.787 1 96.81 344 GLU A C 1
ATOM 2715 O O . GLU A 1 344 ? -13.852 -31.656 4.785 1 96.81 344 GLU A O 1
ATOM 2720 N N . MET A 1 345 ? -14.195 -31.734 2.551 1 98.19 345 MET A N 1
ATOM 2721 C CA . MET A 1 345 ? -12.883 -32.312 2.287 1 98.19 345 MET A CA 1
ATOM 2722 C C . MET A 1 345 ? -11.781 -31.266 2.457 1 98.19 345 MET A C 1
ATOM 2724 O O . MET A 1 345 ? -11.914 -30.141 1.994 1 98.19 345 MET A O 1
ATOM 2728 N N . GLU A 1 346 ? -10.633 -31.609 3.033 1 97.94 346 GLU A N 1
ATOM 2729 C CA . GLU A 1 346 ? -9.531 -30.688 3.32 1 97.94 346 GLU A CA 1
ATOM 2730 C C . GLU A 1 346 ? -8.953 -30.109 2.037 1 97.94 346 GLU A C 1
ATOM 2732 O O . GLU A 1 346 ? -8.539 -28.953 2.01 1 97.94 346 GLU A O 1
ATOM 2737 N N . VAL A 1 347 ? -8.969 -30.875 0.96 1 98.06 347 VAL A N 1
ATOM 2738 C CA . VAL A 1 347 ? -8.422 -30.453 -0.322 1 98.06 347 VAL A CA 1
ATOM 2739 C C . VAL A 1 347 ? -9.219 -29.266 -0.847 1 98.06 347 VAL A C 1
ATOM 2741 O O . VAL A 1 347 ? -8.742 -28.516 -1.703 1 98.06 347 VAL A O 1
ATOM 2744 N N . MET A 1 348 ? -10.445 -29.047 -0.305 1 97.62 348 MET A N 1
ATOM 2745 C CA . MET A 1 348 ? -11.305 -27.969 -0.798 1 97.62 348 MET A CA 1
ATOM 2746 C C . MET A 1 348 ? -11.289 -26.781 0.161 1 97.62 348 MET A C 1
ATOM 2748 O O . MET A 1 348 ? -11.938 -25.766 -0.099 1 97.62 348 MET A O 1
ATOM 2752 N N . GLN A 1 349 ? -10.539 -26.875 1.271 1 94.19 349 GLN A N 1
ATOM 2753 C CA . GLN A 1 349 ? -10.586 -25.859 2.309 1 94.19 349 GLN A CA 1
ATOM 2754 C C . GLN A 1 349 ? -9.422 -24.875 2.17 1 94.19 349 GLN A C 1
ATOM 2756 O O . GLN A 1 349 ? -9.625 -23.672 2.076 1 94.19 349 GLN A O 1
ATOM 2761 N N . GLU A 1 350 ? -8.18 -25.359 2.117 1 90.12 350 GLU A N 1
ATOM 2762 C CA . GLU A 1 350 ? -7 -24.5 1.983 1 90.12 350 GLU A CA 1
ATOM 2763 C C . GLU A 1 350 ? -6.227 -24.828 0.707 1 90.12 350 GLU A C 1
ATOM 2765 O O . GLU A 1 350 ? -6.477 -25.844 0.066 1 90.12 350 GLU A O 1
ATOM 2770 N N . GLU A 1 351 ? -5.375 -23.875 0.358 1 96.31 351 GLU A N 1
ATOM 2771 C CA . GLU A 1 351 ? -4.523 -24.062 -0.813 1 96.31 351 GLU A CA 1
ATOM 2772 C C . GLU A 1 351 ? -3.805 -25.406 -0.766 1 96.31 351 GLU A C 1
ATOM 2774 O O . GLU A 1 351 ? -3.193 -25.75 0.247 1 96.31 351 GLU A O 1
ATOM 2779 N N . ILE A 1 352 ? -3.867 -26.125 -1.84 1 98.25 352 ILE A N 1
ATOM 2780 C CA . ILE A 1 352 ? -3.309 -27.484 -1.915 1 98.25 352 ILE A CA 1
ATOM 2781 C C . ILE A 1 352 ? -1.786 -27.406 -2.01 1 98.25 352 ILE A C 1
ATOM 2783 O O . ILE A 1 352 ? -1.077 -28.047 -1.229 1 98.25 352 ILE A O 1
ATOM 2787 N N . PHE A 1 353 ? -1.345 -26.547 -2.922 1 98.06 353 PHE A N 1
ATOM 2788 C CA . PHE A 1 353 ? 0.087 -26.328 -3.094 1 98.06 353 PHE A CA 1
ATOM 2789 C C . PHE A 1 353 ? 0.81 -27.656 -3.324 1 98.06 353 PHE A C 1
ATOM 2791 O O . PHE A 1 353 ? 1.801 -27.953 -2.654 1 98.06 353 PHE A O 1
ATOM 2798 N N . GLY A 1 354 ? 0.344 -28.469 -4.258 1 98.5 354 GLY A N 1
ATOM 2799 C CA . GLY A 1 354 ? 0.814 -29.797 -4.648 1 98.5 354 GLY A CA 1
ATOM 2800 C C . GLY A 1 354 ? 0.071 -30.359 -5.844 1 98.5 354 GLY A C 1
ATOM 2801 O O . GLY A 1 354 ? -0.788 -29.688 -6.422 1 98.5 354 GLY A O 1
ATOM 2802 N N . PRO A 1 355 ? 0.406 -31.547 -6.223 1 98.69 355 PRO A N 1
ATOM 2803 C CA . PRO A 1 355 ? -0.064 -32.062 -7.516 1 98.69 355 PRO A CA 1
ATOM 2804 C C . PRO A 1 355 ? -1.392 -32.812 -7.406 1 98.69 355 PRO A C 1
ATOM 2806 O O . PRO A 1 355 ? -1.546 -33.875 -7.984 1 98.69 355 PRO A O 1
ATOM 2809 N N . ILE A 1 356 ? -2.346 -32.219 -6.703 1 98.88 356 ILE A N 1
ATOM 2810 C CA . ILE A 1 356 ? -3.717 -32.719 -6.625 1 98.88 356 ILE A CA 1
ATOM 2811 C C . ILE A 1 356 ? -4.668 -31.688 -7.262 1 98.88 356 ILE A C 1
ATOM 2813 O O . ILE A 1 356 ? -4.629 -30.5 -6.934 1 98.88 356 ILE A O 1
ATOM 2817 N N . LEU A 1 357 ? -5.477 -32.125 -8.211 1 98.88 357 LEU A N 1
ATOM 2818 C CA . LEU A 1 357 ? -6.367 -31.25 -8.953 1 98.88 357 LEU A CA 1
ATOM 2819 C C . LEU A 1 357 ? -7.824 -31.672 -8.781 1 98.88 357 LEU A C 1
ATOM 2821 O O . LEU A 1 357 ? -8.289 -32.594 -9.453 1 98.88 357 LEU A O 1
ATOM 2825 N N . PRO A 1 358 ? -8.555 -31.016 -7.883 1 98.81 358 PRO A N 1
ATOM 2826 C CA . PRO A 1 358 ? -10 -31.25 -7.758 1 98.81 358 PRO A CA 1
ATOM 2827 C C . PRO A 1 358 ? -10.789 -30.703 -8.945 1 98.81 358 PRO A C 1
ATOM 2829 O O . PRO A 1 358 ? -10.539 -29.578 -9.398 1 98.81 358 PRO A O 1
ATOM 2832 N N . VAL A 1 359 ? -11.719 -31.484 -9.438 1 98.88 359 VAL A N 1
ATOM 2833 C CA . VAL A 1 359 ? -12.586 -31.062 -10.539 1 98.88 359 VAL A CA 1
ATOM 2834 C C . VAL A 1 359 ? -14.047 -31.172 -10.109 1 98.88 359 VAL A C 1
ATOM 2836 O O . VAL A 1 359 ? -14.523 -32.25 -9.758 1 98.88 359 VAL A O 1
ATOM 2839 N N . ILE A 1 360 ? -14.672 -30 -10.078 1 98.06 360 ILE A N 1
ATOM 2840 C CA . ILE A 1 360 ? -16.078 -29.891 -9.742 1 98.06 360 ILE A CA 1
ATOM 2841 C C . ILE A 1 360 ? -16.875 -29.391 -10.945 1 98.06 360 ILE A C 1
ATOM 2843 O O . ILE A 1 360 ? -16.328 -28.656 -11.781 1 98.06 360 ILE A O 1
ATOM 2847 N N . SER A 1 361 ? -18.109 -29.859 -11.055 1 97.94 361 SER A N 1
ATOM 2848 C CA . SER A 1 361 ? -18.922 -29.406 -12.18 1 97.94 361 SER A CA 1
ATOM 2849 C C . SER A 1 361 ? -19.875 -28.281 -11.758 1 97.94 361 SER A C 1
ATOM 2851 O O . SER A 1 361 ? -20.156 -28.125 -10.57 1 97.94 361 SER A O 1
ATOM 2853 N N . PHE A 1 362 ? -20.266 -27.453 -12.641 1 98.38 362 PHE A N 1
ATOM 2854 C CA . PHE A 1 362 ? -21.312 -26.469 -12.469 1 98.38 362 PHE A CA 1
ATOM 2855 C C . PHE A 1 362 ? -22.312 -26.531 -13.625 1 98.38 362 PHE A C 1
ATOM 2857 O O . PHE A 1 362 ? -21.984 -27.047 -14.695 1 98.38 362 PHE A O 1
ATOM 2864 N N . ALA A 1 363 ? -23.531 -26.094 -13.414 1 98.19 363 ALA A N 1
ATOM 2865 C CA . ALA A 1 363 ? -24.594 -26.172 -14.422 1 98.19 363 ALA A CA 1
ATOM 2866 C C . ALA A 1 363 ? -24.672 -24.875 -15.234 1 98.19 363 ALA A C 1
ATOM 2868 O O . ALA A 1 363 ? -24.859 -24.906 -16.453 1 98.19 363 ALA A O 1
ATOM 2869 N N . ASP A 1 364 ? -24.562 -23.75 -14.625 1 97.38 364 ASP A N 1
ATOM 2870 C CA . ASP A 1 364 ? -24.547 -22.469 -15.32 1 97.38 364 ASP A CA 1
ATOM 2871 C C . ASP A 1 364 ? -23.453 -21.562 -14.75 1 97.38 364 ASP A C 1
ATOM 2873 O O . ASP A 1 364 ? -23.016 -21.734 -13.617 1 97.38 364 ASP A O 1
ATOM 2877 N N . LEU A 1 365 ? -23.062 -20.641 -15.555 1 98.25 365 LEU A N 1
ATOM 2878 C CA . LEU A 1 365 ? -21.922 -19.797 -15.258 1 98.25 365 LEU A CA 1
ATOM 2879 C C . LEU A 1 365 ? -22.125 -19.047 -13.938 1 98.25 365 LEU A C 1
ATOM 2881 O O . LEU A 1 365 ? -21.156 -18.812 -13.203 1 98.25 365 LEU A O 1
ATOM 2885 N N . GLU A 1 366 ? -23.344 -18.703 -13.539 1 98.12 366 GLU A N 1
ATOM 2886 C CA . GLU A 1 366 ? -23.656 -18.016 -12.289 1 98.12 366 GLU A CA 1
ATOM 2887 C C . GLU A 1 366 ? -23.297 -18.859 -11.078 1 98.12 366 GLU A C 1
ATOM 2889 O O . GLU A 1 366 ? -22.828 -18.344 -10.062 1 98.12 366 GLU A O 1
ATOM 2894 N N . GLU A 1 367 ? -23.562 -20.125 -11.234 1 98.38 367 GLU A N 1
ATOM 2895 C CA . GLU A 1 367 ? -23.203 -21.047 -10.164 1 98.38 367 GLU A CA 1
ATOM 2896 C C . GLU A 1 367 ? -21.703 -21.031 -9.891 1 98.38 367 GLU A C 1
ATOM 2898 O O . GLU A 1 367 ? -21.281 -21.016 -8.734 1 98.38 367 GLU A O 1
ATOM 2903 N N . ALA A 1 368 ? -20.891 -21.062 -10.938 1 98.62 368 ALA A N 1
ATOM 2904 C CA . ALA A 1 368 ? -19.438 -21.016 -10.797 1 98.62 368 ALA A CA 1
ATOM 2905 C C . ALA A 1 368 ? -18.984 -19.703 -10.156 1 98.62 368 ALA A C 1
ATOM 2907 O O . ALA A 1 368 ? -18.172 -19.703 -9.234 1 98.62 368 ALA A O 1
ATOM 2908 N N . ILE A 1 369 ? -19.531 -18.609 -10.594 1 98.44 369 ILE A N 1
ATOM 2909 C CA . ILE A 1 369 ? -19.188 -17.281 -10.094 1 98.44 369 ILE A CA 1
ATOM 2910 C C . ILE A 1 369 ? -19.547 -17.172 -8.617 1 98.44 369 ILE A C 1
ATOM 2912 O O . ILE A 1 369 ? -18.75 -16.703 -7.805 1 98.44 369 ILE A O 1
ATOM 2916 N N . ASN A 1 370 ? -20.766 -17.625 -8.258 1 97.94 370 ASN A N 1
ATOM 2917 C CA . ASN A 1 370 ? -21.203 -17.594 -6.871 1 97.94 370 ASN A CA 1
ATOM 2918 C C . ASN A 1 370 ? -20.312 -18.453 -5.977 1 97.94 370 ASN A C 1
ATOM 2920 O O . ASN A 1 370 ? -20 -18.062 -4.852 1 97.94 370 ASN A O 1
ATOM 2924 N N . TYR A 1 371 ? -19.922 -19.594 -6.508 1 98.06 371 TYR A N 1
ATOM 2925 C CA . TYR A 1 371 ? -19.047 -20.484 -5.762 1 98.06 371 TYR A CA 1
ATOM 2926 C C . TYR A 1 371 ? -17.719 -19.812 -5.438 1 98.06 371 TYR A C 1
ATOM 2928 O O . TYR A 1 371 ? -17.234 -19.891 -4.309 1 98.06 371 TYR A O 1
ATOM 2936 N N . ILE A 1 372 ? -17.141 -19.156 -6.402 1 98.12 372 ILE A N 1
ATOM 2937 C CA . ILE A 1 372 ? -15.875 -18.453 -6.246 1 98.12 372 ILE A CA 1
ATOM 2938 C C . ILE A 1 372 ? -16.031 -17.328 -5.223 1 98.12 372 ILE A C 1
ATOM 2940 O O . ILE A 1 372 ? -15.172 -17.156 -4.348 1 98.12 372 ILE A O 1
ATOM 2944 N N . ASN A 1 373 ? -17.141 -16.625 -5.246 1 97.12 373 ASN A N 1
ATOM 2945 C CA . ASN A 1 373 ? -17.359 -15.445 -4.402 1 97.12 373 ASN A CA 1
ATOM 2946 C C . ASN A 1 373 ? -17.625 -15.844 -2.955 1 97.12 373 ASN A C 1
ATOM 2948 O O . ASN A 1 373 ? -17.578 -14.992 -2.059 1 97.12 373 ASN A O 1
ATOM 2952 N N . LEU A 1 374 ? -17.875 -17.125 -2.699 1 95.31 374 LEU A N 1
ATOM 2953 C CA . LEU A 1 374 ? -18.094 -17.609 -1.343 1 95.31 374 LEU A CA 1
ATOM 2954 C C . LEU A 1 374 ? -16.75 -17.859 -0.645 1 95.31 374 LEU A C 1
ATOM 2956 O O . LEU A 1 374 ? -16.719 -18.031 0.576 1 95.31 374 LEU A O 1
ATOM 2960 N N . LYS A 1 375 ? -15.695 -17.859 -1.377 1 96 375 LYS A N 1
ATOM 2961 C CA . LYS A 1 375 ? -14.367 -18.156 -0.854 1 96 375 LYS A CA 1
ATOM 2962 C C . LYS A 1 375 ? -13.508 -16.891 -0.786 1 96 375 LYS A C 1
ATOM 2964 O O . LYS A 1 375 ? -13.867 -15.859 -1.365 1 96 375 LYS A O 1
ATOM 2969 N N . PRO A 1 376 ? -12.359 -16.953 0.022 1 96.5 376 PRO A N 1
ATOM 2970 C CA . PRO A 1 376 ? -11.453 -15.797 0.008 1 96.5 376 PRO A CA 1
ATOM 2971 C C . PRO A 1 376 ? -10.961 -15.453 -1.396 1 96.5 376 PRO A C 1
ATOM 2973 O O . PRO A 1 376 ? -10.82 -16.344 -2.24 1 96.5 376 PRO A O 1
ATOM 2976 N N . LYS A 1 377 ? -10.711 -14.156 -1.674 1 97.56 377 LYS A N 1
ATOM 2977 C CA . LYS A 1 377 ? -10.211 -13.711 -2.973 1 97.56 377 LYS A CA 1
ATOM 2978 C C . LYS A 1 377 ? -8.898 -14.398 -3.326 1 97.56 377 LYS A C 1
ATOM 2980 O O . LYS A 1 377 ? -7.926 -14.312 -2.574 1 97.56 377 LYS A O 1
ATOM 2985 N N . PRO A 1 378 ? -8.859 -15.07 -4.434 1 98.19 378 PRO A N 1
ATOM 2986 C CA . PRO A 1 378 ? -7.656 -15.836 -4.789 1 98.19 378 PRO A CA 1
ATOM 2987 C C . PRO A 1 378 ? -6.559 -14.961 -5.387 1 98.19 378 PRO A C 1
ATOM 2989 O O . PRO A 1 378 ? -6.816 -13.812 -5.773 1 98.19 378 PRO A O 1
ATOM 2992 N N . LEU A 1 379 ? -5.34 -15.492 -5.461 1 98.5 379 LEU A N 1
ATOM 2993 C CA . LEU A 1 379 ? -4.215 -14.805 -6.082 1 98.5 379 LEU A CA 1
ATOM 2994 C C . LEU A 1 379 ? -4.383 -14.75 -7.598 1 98.5 379 LEU A C 1
ATOM 2996 O O . LEU A 1 379 ? -4.059 -13.734 -8.227 1 98.5 379 LEU A O 1
ATOM 3000 N N . ALA A 1 380 ? -4.902 -15.859 -8.117 1 98.69 380 ALA A N 1
ATOM 3001 C CA . ALA A 1 380 ? -5.137 -15.938 -9.562 1 98.69 380 ALA A CA 1
ATOM 3002 C C . ALA A 1 380 ? -6.484 -16.594 -9.859 1 98.69 380 ALA A C 1
ATOM 3004 O O . ALA A 1 380 ? -6.988 -17.375 -9.062 1 98.69 380 ALA A O 1
ATOM 3005 N N . LEU A 1 381 ? -7.078 -16.219 -10.93 1 98.81 381 LEU A N 1
ATOM 3006 C CA . LEU A 1 381 ? -8.32 -16.766 -11.445 1 98.81 381 LEU A CA 1
ATOM 3007 C C . LEU A 1 381 ? -8.211 -17.031 -12.945 1 98.81 381 LEU A C 1
ATOM 3009 O O . LEU A 1 381 ? -7.684 -16.203 -13.688 1 98.81 381 LEU A O 1
ATOM 3013 N N . TYR A 1 382 ? -8.695 -18.172 -13.422 1 98.94 382 TYR A N 1
ATOM 3014 C CA . TYR A 1 382 ? -8.57 -18.562 -14.828 1 98.94 382 TYR A CA 1
ATOM 3015 C C . TYR A 1 382 ? -9.938 -18.859 -15.43 1 98.94 382 TYR A C 1
ATOM 3017 O O . TYR A 1 382 ? -10.805 -19.422 -14.766 1 98.94 382 TYR A O 1
ATOM 3025 N N . VAL A 1 383 ? -10.086 -18.469 -16.656 1 98.88 383 VAL A N 1
ATOM 3026 C CA . VAL A 1 383 ? -11.305 -18.781 -17.406 1 98.88 383 VAL A CA 1
ATOM 3027 C C . VAL A 1 383 ? -10.938 -19.312 -18.781 1 98.88 383 VAL A C 1
ATOM 3029 O O . VAL A 1 383 ? -10.078 -18.75 -19.469 1 98.88 383 VAL A O 1
ATOM 3032 N N . PHE A 1 384 ? -11.523 -20.375 -19.141 1 98.88 384 PHE A N 1
ATOM 3033 C CA . PHE A 1 384 ? -11.383 -20.953 -20.469 1 98.88 384 PHE A CA 1
ATOM 3034 C C . PHE A 1 384 ? -12.719 -20.922 -21.219 1 98.88 384 PHE A C 1
ATOM 3036 O O . PHE A 1 384 ? -13.688 -21.547 -20.781 1 98.88 384 PHE A O 1
ATOM 3043 N N . SER A 1 385 ? -12.812 -20.172 -22.203 1 98.75 385 SER A N 1
ATOM 3044 C CA . SER A 1 385 ? -14 -19.984 -23.031 1 98.75 385 SER A CA 1
ATOM 3045 C C . SER A 1 385 ? -13.648 -19.344 -24.375 1 98.75 385 SER A C 1
ATOM 3047 O O . SER A 1 385 ? -12.688 -18.578 -24.469 1 98.75 385 SER A O 1
ATOM 3049 N N . LYS A 1 386 ? -14.398 -19.641 -25.453 1 98.12 386 LYS A N 1
ATOM 3050 C CA . LYS A 1 386 ? -14.297 -18.922 -26.719 1 98.12 386 LYS A CA 1
ATOM 3051 C C . LYS A 1 386 ? -15.281 -17.75 -26.766 1 98.12 386 LYS A C 1
ATOM 3053 O O . LYS A 1 386 ? -15.281 -16.969 -27.719 1 98.12 386 LYS A O 1
ATOM 3058 N N . ASP A 1 387 ? -16.078 -17.656 -25.719 1 98 387 ASP A N 1
ATOM 3059 C CA . ASP A 1 387 ? -17.078 -16.594 -25.625 1 98 387 ASP A CA 1
ATOM 3060 C C . ASP A 1 387 ? -16.547 -15.422 -24.797 1 98 387 ASP A C 1
ATOM 3062 O O . ASP A 1 387 ? -16.438 -15.523 -23.578 1 98 387 ASP A O 1
ATOM 3066 N N . SER A 1 388 ? -16.328 -14.328 -25.453 1 97.62 388 SER A N 1
ATOM 3067 C CA . SER A 1 388 ? -15.742 -13.156 -24.797 1 97.62 388 SER A CA 1
ATOM 3068 C C . SER A 1 388 ? -16.688 -12.602 -23.734 1 97.62 388 SER A C 1
ATOM 3070 O O . SER A 1 388 ? -16.234 -12.055 -22.719 1 97.62 388 SER A O 1
ATOM 3072 N N . GLU A 1 389 ? -17.969 -12.734 -23.922 1 98.06 389 GLU A N 1
ATOM 3073 C CA . GLU A 1 389 ? -18.922 -12.242 -22.938 1 98.06 389 GLU A CA 1
ATOM 3074 C C . GLU A 1 389 ? -18.844 -13.047 -21.641 1 98.06 389 GLU A C 1
ATOM 3076 O O . GLU A 1 389 ? -18.922 -12.484 -20.547 1 98.06 389 GLU A O 1
ATOM 3081 N N . ASN A 1 390 ? -18.719 -14.391 -21.797 1 98.44 390 ASN A N 1
ATOM 3082 C CA . ASN A 1 390 ? -18.562 -15.234 -20.625 1 98.44 390 ASN A CA 1
ATOM 3083 C C . ASN A 1 390 ? -17.281 -14.906 -19.859 1 98.44 390 ASN A C 1
ATOM 3085 O O . ASN A 1 390 ? -17.281 -14.828 -18.625 1 98.44 390 ASN A O 1
ATOM 3089 N N . ILE A 1 391 ? -16.188 -14.727 -20.609 1 98.62 391 ILE A N 1
ATOM 3090 C CA . ILE A 1 391 ? -14.914 -14.375 -20 1 98.62 391 ILE A CA 1
ATOM 3091 C C . ILE A 1 391 ? -15.055 -13.078 -19.219 1 98.62 391 ILE A C 1
ATOM 3093 O O . ILE A 1 391 ? -14.688 -13.023 -18.031 1 98.62 391 ILE A O 1
ATOM 3097 N N . ASN A 1 392 ? -15.609 -12.086 -19.828 1 97.69 392 ASN A N 1
ATOM 3098 C CA . ASN A 1 392 ? -15.766 -10.773 -19.203 1 97.69 392 ASN A CA 1
ATOM 3099 C C . ASN A 1 392 ? -16.672 -10.844 -17.984 1 97.69 392 ASN A C 1
ATOM 3101 O O . ASN A 1 392 ? -16.438 -10.172 -16.984 1 97.69 392 ASN A O 1
ATOM 3105 N N . LYS A 1 393 ? -17.719 -11.648 -18.125 1 97.94 393 LYS A N 1
ATOM 3106 C CA . LYS A 1 393 ? -18.641 -11.812 -17 1 97.94 393 LYS A CA 1
ATOM 3107 C C . LYS A 1 393 ? -17.922 -12.367 -15.781 1 97.94 393 LYS A C 1
ATOM 3109 O O . LYS A 1 393 ? -18.062 -11.844 -14.672 1 97.94 393 LYS A O 1
ATOM 3114 N N . VAL A 1 394 ? -17.094 -13.367 -15.93 1 98.5 394 VAL A N 1
ATOM 3115 C CA . VAL A 1 394 ? -16.359 -13.969 -14.82 1 98.5 394 VAL A CA 1
ATOM 3116 C C . VAL A 1 394 ? -15.375 -12.953 -14.242 1 98.5 394 VAL A C 1
ATOM 3118 O O . VAL A 1 394 ? -15.305 -12.781 -13.023 1 98.5 394 VAL A O 1
ATOM 3121 N N . PHE A 1 395 ? -14.633 -12.258 -15.109 1 98 395 PHE A N 1
ATOM 3122 C CA . PHE A 1 395 ? -13.625 -11.297 -14.664 1 98 395 PHE A CA 1
ATOM 3123 C C . PHE A 1 395 ? -14.266 -10.164 -13.875 1 98 395 PHE A C 1
ATOM 3125 O O . PHE A 1 395 ? -13.727 -9.727 -12.859 1 98 395 PHE A O 1
ATOM 3132 N N . LYS A 1 396 ? -15.461 -9.734 -14.25 1 96.5 396 LYS A N 1
ATOM 3133 C CA . LYS A 1 396 ? -16.109 -8.578 -13.641 1 96.5 396 LYS A CA 1
ATOM 3134 C C . LYS A 1 396 ? -16.828 -8.961 -12.352 1 96.5 396 LYS A C 1
ATOM 3136 O O . LYS A 1 396 ? -16.922 -8.164 -11.422 1 96.5 396 LYS A O 1
ATOM 3141 N N . GLU A 1 397 ? -17.312 -10.188 -12.328 1 97.56 397 GLU A N 1
ATOM 3142 C CA . GLU A 1 397 ? -18.188 -10.562 -11.227 1 97.56 397 GLU A CA 1
ATOM 3143 C C . GLU A 1 397 ? -17.406 -11.32 -10.141 1 97.56 397 GLU A C 1
ATOM 3145 O O . GLU A 1 397 ? -18 -11.797 -9.172 1 97.56 397 GLU A O 1
ATOM 3150 N N . THR A 1 398 ? -16.094 -11.453 -10.305 1 97.88 398 THR A N 1
ATOM 3151 C CA . THR A 1 398 ? -15.227 -12.016 -9.281 1 97.88 398 THR A CA 1
ATOM 3152 C C . THR A 1 398 ? -14.047 -11.086 -9.008 1 97.88 398 THR A C 1
ATOM 3154 O O . THR A 1 398 ? -13.812 -10.133 -9.758 1 97.88 398 THR A O 1
ATOM 3157 N N . SER A 1 399 ? -13.414 -11.266 -7.871 1 97.81 399 SER A N 1
ATOM 3158 C CA . SER A 1 399 ? -12.211 -10.523 -7.516 1 97.81 399 SER A CA 1
ATOM 3159 C C . SER A 1 399 ? -11.008 -11.453 -7.348 1 97.81 399 SER A C 1
ATOM 3161 O O . SER A 1 399 ? -11.148 -12.57 -6.84 1 97.81 399 SER A O 1
ATOM 3163 N N . SER A 1 400 ? -9.875 -11.047 -7.805 1 98.62 400 SER A N 1
ATOM 3164 C CA . SER A 1 400 ? -8.625 -11.797 -7.707 1 98.62 400 SER A CA 1
ATOM 3165 C C . SER A 1 400 ? -7.418 -10.883 -7.887 1 98.62 400 SER A C 1
ATOM 3167 O O . SER A 1 400 ? -7.566 -9.719 -8.25 1 98.62 400 SER A O 1
ATOM 3169 N N . GLY A 1 401 ? -6.227 -11.406 -7.531 1 98.38 401 GLY A N 1
ATOM 3170 C CA . GLY A 1 401 ? -5.004 -10.688 -7.852 1 98.38 401 GLY A CA 1
ATOM 3171 C C . GLY A 1 401 ? -4.758 -10.555 -9.344 1 98.38 401 GLY A C 1
ATOM 3172 O O . GLY A 1 401 ? -4.578 -9.445 -9.852 1 98.38 401 GLY A O 1
ATOM 3173 N N . GLY A 1 402 ? -4.77 -11.664 -10.031 1 98.44 402 GLY A N 1
ATOM 3174 C CA . GLY A 1 402 ? -4.684 -11.742 -11.477 1 98.44 402 GLY A CA 1
ATOM 3175 C C . GLY A 1 402 ? -5.777 -12.594 -12.094 1 98.44 402 GLY A C 1
ATOM 3176 O O . GLY A 1 402 ? -6.344 -13.461 -11.43 1 98.44 402 GLY A O 1
ATOM 3177 N N . ALA A 1 403 ? -6.121 -12.312 -13.297 1 98.75 403 ALA A N 1
ATOM 3178 C CA . ALA A 1 403 ? -7.098 -13.078 -14.062 1 98.75 403 ALA A CA 1
ATOM 3179 C C . ALA A 1 403 ? -6.59 -13.367 -15.469 1 98.75 403 ALA A C 1
ATOM 3181 O O . ALA A 1 403 ? -6.086 -12.469 -16.156 1 98.75 403 ALA A O 1
ATOM 3182 N N . VAL A 1 404 ? -6.68 -14.594 -15.883 1 98.81 404 VAL A N 1
ATOM 3183 C CA . VAL A 1 404 ? -6.152 -15 -17.188 1 98.81 404 VAL A CA 1
ATOM 3184 C C . VAL A 1 404 ? -7.223 -15.758 -17.969 1 98.81 404 VAL A C 1
ATOM 3186 O O . VAL A 1 404 ? -7.875 -16.656 -17.422 1 98.81 404 VAL A O 1
ATOM 3189 N N . ALA A 1 405 ? -7.434 -15.367 -19.188 1 98.75 405 ALA A N 1
ATOM 3190 C CA . ALA A 1 405 ? -8.336 -16.094 -20.078 1 98.75 405 ALA A CA 1
ATOM 3191 C C . ALA A 1 405 ? -7.555 -16.984 -21.031 1 98.75 405 ALA A C 1
ATOM 3193 O O . ALA A 1 405 ? -6.602 -16.547 -21.672 1 98.75 405 ALA A O 1
ATOM 3194 N N . ASN A 1 406 ? -7.898 -18.234 -21.047 1 98.44 406 ASN A N 1
ATOM 3195 C CA . ASN A 1 406 ? -7.406 -19.25 -21.969 1 98.44 406 ASN A CA 1
ATOM 3196 C C . ASN A 1 406 ? -5.91 -19.484 -21.797 1 98.44 406 ASN A C 1
ATOM 3198 O O . ASN A 1 406 ? -5.18 -19.641 -22.781 1 98.44 406 ASN A O 1
ATOM 3202 N N . ASP A 1 407 ? -5.477 -19.453 -20.609 1 97.88 407 ASP A N 1
ATOM 3203 C CA . ASP A 1 407 ? -4.137 -19.828 -20.188 1 97.88 407 ASP A CA 1
ATOM 3204 C C . ASP A 1 407 ? -4.035 -19.891 -18.672 1 97.88 407 ASP A C 1
ATOM 3206 O O . ASP A 1 407 ? -5.02 -19.641 -17.969 1 97.88 407 ASP A O 1
ATOM 3210 N N . CYS A 1 408 ? -2.908 -20.312 -18.156 1 96.81 408 CYS A N 1
ATOM 3211 C CA . CYS A 1 408 ? -2.615 -20.328 -16.719 1 96.81 408 CYS A CA 1
ATOM 3212 C C . CYS A 1 408 ? -1.21 -19.812 -16.453 1 96.81 408 CYS A C 1
ATOM 3214 O O . CYS A 1 408 ? -0.321 -19.938 -17.297 1 96.81 408 CYS A O 1
ATOM 3216 N N . VAL A 1 409 ? -1.005 -19.125 -15.336 1 96.56 409 VAL A N 1
ATOM 3217 C CA . VAL A 1 409 ? 0.285 -18.828 -14.719 1 96.56 409 VAL A CA 1
ATOM 3218 C C . VAL A 1 409 ? 1.017 -17.766 -15.539 1 96.56 409 VAL A C 1
ATOM 3220 O O . VAL A 1 409 ? 1.866 -17.031 -15.016 1 96.56 409 VAL A O 1
ATOM 3223 N N . LEU A 1 410 ? 0.649 -17.531 -16.797 1 95.25 410 LEU A N 1
ATOM 3224 C CA . LEU A 1 410 ? 1.411 -16.781 -17.797 1 95.25 410 LEU A CA 1
ATOM 3225 C C . LEU A 1 410 ? 1.526 -15.305 -17.391 1 95.25 410 LEU A C 1
ATOM 3227 O O . LEU A 1 410 ? 2.514 -14.648 -17.719 1 95.25 410 LEU A O 1
ATOM 3231 N N . HIS A 1 411 ? 0.562 -14.836 -16.656 1 96.25 411 HIS A N 1
ATOM 3232 C CA . HIS A 1 411 ? 0.534 -13.422 -16.297 1 96.25 411 HIS A CA 1
ATOM 3233 C C . HIS A 1 411 ? 1.7 -13.062 -15.383 1 96.25 411 HIS A C 1
ATOM 3235 O O . HIS A 1 411 ? 2.092 -11.898 -15.289 1 96.25 411 HIS A O 1
ATOM 3241 N N . PHE A 1 412 ? 2.303 -14.039 -14.75 1 96.44 412 PHE A N 1
ATOM 3242 C CA . PHE A 1 412 ? 3.455 -13.805 -13.883 1 96.44 412 PHE A CA 1
ATOM 3243 C C . PHE A 1 412 ? 4.645 -13.305 -14.695 1 96.44 412 PHE A C 1
ATOM 3245 O O . PHE A 1 412 ? 5.469 -12.539 -14.188 1 96.44 412 PHE A O 1
ATOM 3252 N N . LEU A 1 413 ? 4.738 -13.688 -15.922 1 94.25 413 LEU A N 1
ATOM 3253 C CA . LEU A 1 413 ? 5.891 -13.391 -16.766 1 94.25 413 LEU A CA 1
ATOM 3254 C C . LEU A 1 413 ? 5.746 -12.031 -17.422 1 94.25 413 LEU A C 1
ATOM 3256 O O . LEU A 1 413 ? 6.688 -11.531 -18.047 1 94.25 413 LEU A O 1
ATOM 3260 N N . GLN A 1 414 ? 4.57 -11.43 -17.344 1 95.25 414 GLN A N 1
ATOM 3261 C CA . GLN A 1 414 ? 4.309 -10.133 -17.953 1 95.25 414 GLN A CA 1
ATOM 3262 C C . GLN A 1 414 ? 4.828 -9 -17.062 1 95.25 414 GLN A C 1
ATOM 3264 O O . GLN A 1 414 ? 4.121 -8.539 -16.172 1 95.25 414 GLN A O 1
ATOM 3269 N N . ASN A 1 415 ? 5.945 -8.406 -17.375 1 95.12 415 ASN A N 1
ATOM 3270 C CA . ASN A 1 415 ? 6.633 -7.445 -16.516 1 95.12 415 ASN A CA 1
ATOM 3271 C C . ASN A 1 415 ? 5.891 -6.113 -16.469 1 95.12 415 ASN A C 1
ATOM 3273 O O . ASN A 1 415 ? 6.176 -5.27 -15.609 1 95.12 415 ASN A O 1
ATOM 3277 N N . GLU A 1 416 ? 4.949 -5.941 -17.391 1 96.62 416 GLU A N 1
ATOM 3278 C CA . GLU A 1 416 ? 4.215 -4.684 -17.438 1 96.62 416 GLU A CA 1
ATOM 3279 C C . GLU A 1 416 ? 2.955 -4.738 -16.578 1 96.62 416 GLU A C 1
ATOM 3281 O O . GLU A 1 416 ? 2.258 -3.734 -16.422 1 96.62 416 GLU A O 1
ATOM 3286 N N . LEU A 1 417 ? 2.664 -5.875 -16.031 1 97.88 417 LEU A N 1
ATOM 3287 C CA . LEU A 1 417 ? 1.505 -6.043 -15.156 1 97.88 417 LEU A CA 1
ATOM 3288 C C . LEU A 1 417 ? 1.923 -6.059 -13.688 1 97.88 417 LEU A C 1
ATOM 3290 O O . LEU A 1 417 ? 2.977 -6.598 -13.344 1 97.88 417 LEU A O 1
ATOM 3294 N N . PRO A 1 418 ? 1.039 -5.457 -12.82 1 98.19 418 PRO A N 1
ATOM 3295 C CA . PRO A 1 418 ? 1.271 -5.691 -11.391 1 98.19 418 PRO A CA 1
ATOM 3296 C C . PRO A 1 418 ? 1.042 -7.145 -10.992 1 98.19 418 PRO A C 1
ATOM 3298 O O . PRO A 1 418 ? 0.114 -7.789 -11.484 1 98.19 418 PRO A O 1
ATOM 3301 N N . PHE A 1 419 ? 1.95 -7.621 -10.195 1 98.38 419 PHE A N 1
ATOM 3302 C CA . PHE A 1 419 ? 1.74 -8.938 -9.602 1 98.38 419 PHE A CA 1
ATOM 3303 C C . PHE A 1 419 ? 1.469 -8.812 -8.109 1 98.38 419 PHE A C 1
ATOM 3305 O O . PHE A 1 419 ? 2.201 -8.125 -7.391 1 98.38 419 PHE A O 1
ATOM 3312 N N . GLY A 1 420 ? 0.449 -9.453 -7.637 1 97.94 420 GLY A N 1
ATOM 3313 C CA . GLY A 1 420 ? 0.102 -9.445 -6.227 1 97.94 420 GLY A CA 1
ATOM 3314 C C . GLY A 1 420 ? -1.354 -9.789 -5.969 1 97.94 420 GLY A C 1
ATOM 3315 O O . GLY A 1 420 ? -2.172 -9.781 -6.891 1 97.94 420 GLY A O 1
ATOM 3316 N N . GLY A 1 421 ? -1.66 -10.117 -4.773 1 98.06 421 GLY A N 1
ATOM 3317 C CA . GLY A 1 421 ? -3.004 -10.539 -4.406 1 98.06 421 GLY A CA 1
ATOM 3318 C C . GLY A 1 421 ? -3.869 -9.391 -3.908 1 98.06 421 GLY A C 1
ATOM 3319 O O . GLY A 1 421 ? -3.6 -8.227 -4.207 1 98.06 421 GLY A O 1
ATOM 3320 N N . VAL A 1 422 ? -4.973 -9.766 -3.332 1 98.25 422 VAL A N 1
ATOM 3321 C CA . VAL A 1 422 ? -5.949 -8.867 -2.729 1 98.25 422 VAL A CA 1
ATOM 3322 C C . VAL A 1 422 ? -6.52 -9.5 -1.461 1 98.25 422 VAL A C 1
ATOM 3324 O O . VAL A 1 422 ? -7.129 -10.57 -1.513 1 98.25 422 VAL A O 1
ATOM 3327 N N . ASN A 1 423 ? -6.25 -8.844 -0.294 1 97.88 423 ASN A N 1
ATOM 3328 C CA . ASN A 1 423 ? -6.668 -9.305 1.025 1 97.88 423 ASN A CA 1
ATOM 3329 C C . ASN A 1 423 ? -6.059 -10.664 1.362 1 97.88 423 ASN A C 1
ATOM 3331 O O . ASN A 1 423 ? -4.836 -10.805 1.438 1 97.88 423 ASN A O 1
ATOM 3335 N N . ASN A 1 424 ? -6.797 -11.68 1.357 1 96.94 424 ASN A N 1
ATOM 3336 C CA . ASN A 1 424 ? -6.297 -12.977 1.79 1 96.94 424 ASN A CA 1
ATOM 3337 C C . ASN A 1 424 ? -5.145 -13.453 0.915 1 96.94 424 ASN A C 1
ATOM 3339 O O . ASN A 1 424 ? -4.254 -14.172 1.387 1 96.94 424 ASN A O 1
ATOM 3343 N N . SER A 1 425 ? -5.203 -13.07 -0.337 1 98.25 425 SER A N 1
ATOM 3344 C CA . SER A 1 425 ? -4.172 -13.539 -1.253 1 98.25 425 SER A CA 1
ATOM 3345 C C . SER A 1 425 ? -2.988 -12.578 -1.293 1 98.25 425 SER A C 1
ATOM 3347 O O . SER A 1 425 ? -2 -12.828 -1.985 1 98.25 425 SER A O 1
ATOM 3349 N N . GLY A 1 426 ? -3.121 -11.445 -0.611 1 98.44 426 GLY A N 1
ATOM 3350 C CA . GLY A 1 426 ? -1.931 -10.609 -0.518 1 98.44 426 GLY A CA 1
ATOM 3351 C C . GLY A 1 426 ? -2.244 -9.133 -0.402 1 98.44 426 GLY A C 1
ATOM 3352 O O . GLY A 1 426 ? -3.406 -8.727 -0.497 1 98.44 426 GLY A O 1
ATOM 3353 N N . ILE A 1 427 ? -1.244 -8.289 -0.13 1 98.69 427 ILE A N 1
ATOM 3354 C CA . ILE A 1 427 ? -1.278 -6.832 -0.02 1 98.69 427 ILE A CA 1
ATOM 3355 C C . ILE A 1 427 ? -0.08 -6.23 -0.752 1 98.69 427 ILE A C 1
ATOM 3357 O O . ILE A 1 427 ? 1.059 -6.656 -0.546 1 98.69 427 ILE A O 1
ATOM 3361 N N . GLY A 1 428 ? -0.345 -5.215 -1.638 1 98.12 428 GLY A N 1
ATOM 3362 C CA . GLY A 1 428 ? 0.714 -4.609 -2.43 1 98.12 428 GLY A CA 1
ATOM 3363 C C . GLY A 1 428 ? 0.913 -5.281 -3.773 1 98.12 428 GLY A C 1
ATOM 3364 O O . GLY A 1 428 ? 0.307 -6.32 -4.051 1 98.12 428 GLY A O 1
ATOM 3365 N N . LYS A 1 429 ? 1.661 -4.719 -4.613 1 98.44 429 LYS A N 1
ATOM 3366 C CA . LYS A 1 429 ? 1.967 -5.219 -5.949 1 98.44 429 LYS A CA 1
ATOM 3367 C C . LYS A 1 429 ? 3.471 -5.227 -6.207 1 98.44 429 LYS A C 1
ATOM 3369 O O . LYS A 1 429 ? 4.215 -4.465 -5.582 1 98.44 429 LYS A O 1
ATOM 3374 N N . ALA A 1 430 ? 3.891 -6.051 -7.094 1 97.44 430 ALA A N 1
ATOM 3375 C CA . ALA A 1 430 ? 5.301 -6.227 -7.434 1 97.44 430 ALA A CA 1
ATOM 3376 C C . ALA A 1 430 ? 5.5 -6.27 -8.945 1 97.44 430 ALA A C 1
ATOM 3378 O O . ALA A 1 430 ? 4.586 -5.957 -9.711 1 97.44 430 ALA A O 1
ATOM 3379 N N . HIS A 1 431 ? 6.711 -6.484 -9.438 1 96.56 431 HIS A N 1
ATOM 3380 C CA . HIS A 1 431 ? 7.168 -6.648 -10.812 1 96.56 431 HIS A CA 1
ATOM 3381 C C . HIS A 1 431 ? 7.273 -5.305 -11.523 1 96.56 431 HIS A C 1
ATOM 3383 O O . HIS A 1 431 ? 6.449 -4.414 -11.312 1 96.56 431 HIS A O 1
ATOM 3389 N N . GLY A 1 432 ? 8.305 -5.145 -12.281 1 97.5 432 GLY A N 1
ATOM 3390 C CA . GLY A 1 432 ? 8.469 -3.979 -13.141 1 97.5 432 GLY A CA 1
ATOM 3391 C C . GLY A 1 432 ? 8.336 -2.666 -12.391 1 97.5 432 GLY A C 1
ATOM 3392 O O . GLY A 1 432 ? 8.953 -2.48 -11.336 1 97.5 432 GLY A O 1
ATOM 3393 N N . HIS A 1 433 ? 7.551 -1.809 -13 1 98.25 433 HIS A N 1
ATOM 3394 C CA . HIS A 1 433 ? 7.336 -0.493 -12.406 1 98.25 433 HIS A CA 1
ATOM 3395 C C . HIS A 1 433 ? 6.633 -0.604 -11.055 1 98.25 433 HIS A C 1
ATOM 3397 O O . HIS A 1 433 ? 6.91 0.179 -10.141 1 98.25 433 HIS A O 1
ATOM 3403 N N . PHE A 1 434 ? 5.746 -1.577 -10.914 1 98.5 434 PHE A N 1
ATOM 3404 C CA . PHE A 1 434 ? 5.012 -1.752 -9.672 1 98.5 434 PHE A CA 1
ATOM 3405 C C . PHE A 1 434 ? 5.938 -2.217 -8.555 1 98.5 434 PHE A C 1
ATOM 3407 O O . PHE A 1 434 ? 5.777 -1.82 -7.395 1 98.5 434 PHE A O 1
ATOM 3414 N N . GLY A 1 435 ? 6.914 -3.078 -8.922 1 98.75 435 GLY A N 1
ATOM 3415 C CA . GLY A 1 435 ? 7.941 -3.438 -7.957 1 98.75 435 GLY A CA 1
ATOM 3416 C C . GLY A 1 435 ? 8.805 -2.26 -7.535 1 98.75 435 GLY A C 1
ATOM 3417 O O . GLY A 1 435 ? 9.102 -2.096 -6.352 1 98.75 435 GLY A O 1
ATOM 3418 N N . PHE A 1 436 ? 9.195 -1.391 -8.57 1 98.81 436 PHE A N 1
ATOM 3419 C CA . PHE A 1 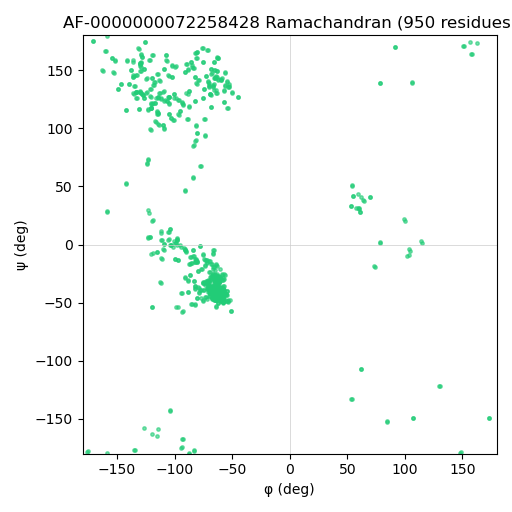436 ? 9.914 -0.154 -8.289 1 98.81 436 PHE A CA 1
ATOM 3420 C C . PHE A 1 436 ? 9.141 0.716 -7.309 1 98.81 436 PHE A C 1
ATOM 3422 O O . PHE A 1 436 ? 9.695 1.201 -6.32 1 98.81 436 PHE A O 1
ATOM 3429 N N . LEU A 1 437 ? 7.883 0.84 -7.465 1 98.75 437 LEU A N 1
ATOM 3430 C CA . LEU A 1 437 ? 7.043 1.675 -6.609 1 98.75 437 LEU A CA 1
ATOM 3431 C C . LEU A 1 437 ? 6.922 1.074 -5.215 1 98.75 437 LEU A C 1
ATOM 3433 O O . LEU A 1 437 ? 6.895 1.804 -4.223 1 98.75 437 LEU A O 1
ATOM 3437 N N . ALA A 1 438 ? 6.848 -0.268 -5.113 1 98.69 438 ALA A N 1
ATOM 3438 C CA . ALA A 1 438 ? 6.711 -0.937 -3.822 1 98.69 438 ALA A CA 1
ATOM 3439 C C . ALA A 1 438 ? 7.863 -0.575 -2.893 1 98.69 438 ALA A C 1
ATOM 3441 O O . ALA A 1 438 ? 7.684 -0.496 -1.674 1 98.69 438 ALA A O 1
ATOM 3442 N N . PHE A 1 439 ? 9.023 -0.278 -3.492 1 98.88 439 PHE A N 1
ATOM 3443 C CA . PHE A 1 439 ? 10.211 0.025 -2.703 1 98.88 439 PHE A CA 1
ATOM 3444 C C . PHE A 1 439 ? 10.508 1.52 -2.727 1 98.88 439 PHE A C 1
ATOM 3446 O O . PHE A 1 439 ? 11.586 1.949 -2.307 1 98.88 439 PHE A O 1
ATOM 3453 N N . SER A 1 440 ? 9.539 2.324 -3.244 1 98.69 440 SER A N 1
ATOM 3454 C CA . SER A 1 440 ? 9.742 3.764 -3.359 1 98.69 440 SER A CA 1
ATOM 3455 C C . SER A 1 440 ? 8.703 4.539 -2.553 1 98.69 440 SER A C 1
ATOM 3457 O O . SER A 1 440 ? 7.566 4.09 -2.406 1 98.69 440 SER A O 1
ATOM 3459 N N . ASN A 1 441 ? 9.141 5.602 -1.983 1 98.44 441 ASN A N 1
ATOM 3460 C CA . ASN A 1 441 ? 8.242 6.617 -1.444 1 98.44 441 ASN A CA 1
ATOM 3461 C C . ASN A 1 441 ? 7.848 7.637 -2.508 1 98.44 441 ASN A C 1
ATOM 3463 O O . ASN A 1 441 ? 8.711 8.273 -3.115 1 98.44 441 ASN A O 1
ATOM 3467 N N . GLU A 1 442 ? 6.539 7.727 -2.791 1 98.31 442 GLU A N 1
ATOM 3468 C CA . GLU A 1 442 ? 6.027 8.766 -3.676 1 98.31 442 GLU A CA 1
ATOM 3469 C C . GLU A 1 442 ? 5.832 10.086 -2.926 1 98.31 442 GLU A C 1
ATOM 3471 O O . GLU A 1 442 ? 4.727 10.391 -2.475 1 98.31 442 GLU A O 1
ATOM 3476 N N . LYS A 1 443 ? 6.871 10.883 -2.906 1 98.25 443 LYS A N 1
ATOM 3477 C CA . LYS A 1 443 ? 6.895 12.133 -2.15 1 98.25 443 LYS A CA 1
ATOM 3478 C C . LYS A 1 443 ? 6.23 13.258 -2.932 1 98.25 443 LYS A C 1
ATOM 3480 O O . LYS A 1 443 ? 6.633 13.562 -4.059 1 98.25 443 LYS A O 1
ATOM 3485 N N . SER A 1 444 ? 5.23 13.891 -2.383 1 98.44 444 SER A N 1
ATOM 3486 C CA . SER A 1 444 ? 4.621 15.078 -2.973 1 98.44 444 SER A CA 1
ATOM 3487 C C . SER A 1 444 ? 5.504 16.312 -2.783 1 98.44 444 SER A C 1
ATOM 3489 O O . SER A 1 444 ? 5.895 16.625 -1.659 1 98.44 444 SER A O 1
ATOM 3491 N N . VAL A 1 445 ? 5.797 16.969 -3.848 1 98.62 445 VAL A N 1
ATOM 3492 C CA . VAL A 1 445 ? 6.609 18.188 -3.773 1 98.62 445 VAL A CA 1
ATOM 3493 C C . VAL A 1 445 ? 5.832 19.359 -4.348 1 98.62 445 VAL A C 1
ATOM 3495 O O . VAL A 1 445 ? 5.262 19.266 -5.438 1 98.62 445 VAL A O 1
ATOM 3498 N N . LEU A 1 446 ? 5.727 20.391 -3.629 1 98.56 446 LEU A N 1
ATOM 3499 C CA . LEU A 1 446 ? 5.117 21.641 -4.07 1 98.56 446 LEU A CA 1
ATOM 3500 C C . LEU A 1 446 ? 6.07 22.812 -3.852 1 98.56 446 LEU A C 1
ATOM 3502 O O . LEU A 1 446 ? 6.625 22.969 -2.764 1 98.56 446 LEU A O 1
ATOM 3506 N N . LYS A 1 447 ? 6.352 23.578 -4.855 1 98 447 LYS A N 1
ATOM 3507 C CA . LYS A 1 447 ? 7.164 24.797 -4.777 1 98 447 LYS A CA 1
ATOM 3508 C C . LYS A 1 447 ? 6.324 26.031 -5.035 1 98 447 LYS A C 1
ATOM 3510 O O . LYS A 1 447 ? 5.59 26.109 -6.02 1 98 447 LYS A O 1
ATOM 3515 N N . GLN A 1 448 ? 6.391 26.875 -4.164 1 96.5 448 GLN A N 1
ATOM 3516 C CA . GLN A 1 448 ? 5.684 28.156 -4.258 1 96.5 448 GLN A CA 1
ATOM 3517 C C . GLN A 1 448 ? 6.66 29.312 -4.477 1 96.5 448 GLN A C 1
ATOM 3519 O O . GLN A 1 448 ? 7.82 29.234 -4.07 1 96.5 448 GLN A O 1
ATOM 3524 N N . ARG A 1 449 ? 6.211 30.344 -5.133 1 92.81 449 ARG A N 1
ATOM 3525 C CA . ARG A 1 449 ? 7.039 31.531 -5.289 1 92.81 449 ARG A CA 1
ATOM 3526 C C . ARG A 1 449 ? 7.098 32.344 -3.996 1 92.81 449 ARG A C 1
ATOM 3528 O O . ARG A 1 449 ? 6.223 32.219 -3.139 1 92.81 449 ARG A O 1
ATOM 3535 N N . VAL A 1 450 ? 8.156 33.125 -3.896 1 93.25 450 VAL A N 1
ATOM 3536 C CA . VAL A 1 450 ? 8.297 34.062 -2.783 1 93.25 450 VAL A CA 1
ATOM 3537 C C . VAL A 1 450 ? 7.492 35.312 -3.062 1 93.25 450 VAL A C 1
ATOM 3539 O O . VAL A 1 450 ? 7.441 35.781 -4.203 1 93.25 450 VAL A O 1
ATOM 3542 N N . GLY A 1 451 ? 6.836 35.844 -2.143 1 89.44 451 GLY A N 1
ATOM 3543 C CA . GLY A 1 451 ? 6.062 37.062 -2.297 1 89.44 451 GLY A CA 1
ATOM 3544 C C . GLY A 1 451 ? 4.566 36.844 -2.318 1 89.44 451 GLY A C 1
ATOM 3545 O O . GLY A 1 451 ? 4.066 35.906 -1.66 1 89.44 451 GLY A O 1
ATOM 3546 N N . LEU A 1 452 ? 3.875 37.625 -2.975 1 84 452 LEU A N 1
ATOM 3547 C CA . LEU A 1 452 ? 2.42 37.531 -2.986 1 84 452 LEU A CA 1
ATOM 3548 C C . LEU A 1 452 ? 1.948 36.281 -3.717 1 84 452 LEU A C 1
ATOM 3550 O O . LEU A 1 452 ? 2.438 35.969 -4.805 1 84 452 LEU A O 1
ATOM 3554 N N . THR A 1 453 ? 1.064 35.562 -3.014 1 87.5 453 THR A N 1
ATOM 3555 C CA . THR A 1 453 ? 0.482 34.344 -3.561 1 87.5 453 THR A CA 1
ATOM 3556 C C . THR A 1 453 ? -1.035 34.344 -3.396 1 87.5 453 THR A C 1
ATOM 3558 O O . THR A 1 453 ? -1.584 35.188 -2.666 1 87.5 453 THR A O 1
ATOM 3561 N N . ALA A 1 454 ? -1.709 33.438 -4.027 1 80.5 454 ALA A N 1
ATOM 3562 C CA . ALA A 1 454 ? -3.164 33.344 -3.975 1 80.5 454 ALA A CA 1
ATOM 3563 C C . ALA A 1 454 ? -3.627 32.875 -2.598 1 80.5 454 ALA A C 1
ATOM 3565 O O . ALA A 1 454 ? -4.797 33.031 -2.24 1 80.5 454 ALA A O 1
ATOM 3566 N N . SER A 1 455 ? -2.711 32.375 -1.806 1 84.81 455 SER A N 1
ATOM 3567 C CA . SER A 1 455 ? -3.074 31.812 -0.504 1 84.81 455 SER A CA 1
ATOM 3568 C C . SER A 1 455 ? -3.102 32.906 0.568 1 84.81 455 SER A C 1
ATOM 3570 O O . SER A 1 455 ? -3.836 32.781 1.552 1 84.81 455 SER A O 1
ATOM 3572 N N . LYS A 1 456 ? -2.402 33.938 0.431 1 86.81 456 LYS A N 1
ATOM 3573 C CA . LYS A 1 456 ? -2.17 34.906 1.496 1 86.81 456 LYS A CA 1
ATOM 3574 C C . LYS A 1 456 ? -3.455 35.656 1.85 1 86.81 456 LYS A C 1
ATOM 3576 O O . LYS A 1 456 ? -3.74 35.875 3.027 1 86.81 456 LYS A O 1
ATOM 3581 N N . PRO A 1 457 ? -4.27 35.938 0.815 1 84.19 457 PRO A N 1
ATOM 3582 C CA . PRO A 1 457 ? -5.527 36.594 1.154 1 84.19 457 PRO A CA 1
ATOM 3583 C C . PRO A 1 457 ? -6.457 35.719 1.987 1 84.19 457 PRO A C 1
ATOM 3585 O O . PRO A 1 457 ? -7.453 36.188 2.529 1 84.19 457 PRO A O 1
ATOM 3588 N N . LEU A 1 458 ? -6.027 34.5 2.176 1 87.62 458 LEU A N 1
ATOM 3589 C CA . LEU A 1 458 ? -6.879 33.531 2.889 1 87.62 458 LEU A CA 1
ATOM 3590 C C . LEU A 1 458 ? -6.438 33.406 4.344 1 87.62 458 LEU A C 1
ATOM 3592 O O . LEU A 1 458 ? -7.031 32.625 5.105 1 87.62 458 LEU A O 1
ATOM 3596 N N . TYR A 1 459 ? -5.426 34.188 4.711 1 92.44 459 TYR A N 1
ATOM 3597 C CA . TYR A 1 459 ? -4.938 34.188 6.086 1 92.44 459 TYR A CA 1
ATOM 3598 C C . TYR A 1 459 ? -5.785 35.094 6.973 1 92.44 459 TYR A C 1
ATOM 3600 O O . TYR A 1 459 ? -6.379 36.062 6.496 1 92.44 459 TYR A O 1
ATOM 3608 N N . PRO A 1 460 ? -5.863 34.781 8.297 1 93.25 460 PRO A N 1
ATOM 3609 C CA . PRO A 1 460 ? -6.473 35.75 9.211 1 93.25 460 PRO A CA 1
ATOM 3610 C C . PRO A 1 460 ? -5.711 37.062 9.273 1 93.25 460 PRO A C 1
ATOM 3612 O O . PRO A 1 460 ? -4.535 37.125 8.906 1 93.25 460 PRO A O 1
ATOM 3615 N N . PRO A 1 461 ? -6.336 38.062 9.719 1 94.56 461 PRO A N 1
ATOM 3616 C CA . PRO A 1 461 ? -7.738 38.156 10.133 1 94.56 461 PRO A CA 1
ATOM 3617 C C . PRO A 1 461 ? -8.711 38.062 8.953 1 94.56 461 PRO A C 1
ATOM 3619 O O . PRO A 1 461 ? -8.438 38.594 7.871 1 94.56 461 PRO A O 1
ATOM 3622 N N . TYR A 1 462 ? -9.742 37.312 9.273 1 91.31 462 TYR A N 1
ATOM 3623 C CA . TYR A 1 462 ? -10.766 37.125 8.25 1 91.31 462 TYR A CA 1
ATOM 3624 C C . TYR A 1 462 ? -11.711 38.344 8.211 1 91.31 462 TYR A C 1
ATOM 3626 O O . TYR A 1 462 ? -12.445 38.594 9.172 1 91.31 462 TYR A O 1
ATOM 3634 N N . GLY A 1 463 ? -11.453 39.312 7.305 1 85.38 463 GLY A N 1
ATOM 3635 C CA . GLY A 1 463 ? -12.336 40.438 7.121 1 85.38 463 GLY A CA 1
ATOM 3636 C C . GLY A 1 463 ? -13.359 40.219 6.02 1 85.38 463 GLY A C 1
ATOM 3637 O O . GLY A 1 463 ? -13.578 39.094 5.57 1 85.38 463 GLY A O 1
ATOM 3638 N N . PHE A 1 464 ? -14.062 41.25 5.785 1 83.38 464 PHE A N 1
ATOM 3639 C CA . PHE A 1 464 ? -15.117 41.188 4.781 1 83.38 464 PHE A CA 1
ATOM 3640 C C . PHE A 1 464 ? -14.562 40.719 3.439 1 83.38 464 PHE A C 1
ATOM 3642 O O . PHE A 1 464 ? -15.164 39.875 2.775 1 83.38 464 PHE A O 1
ATOM 3649 N N . ALA A 1 465 ? -13.469 41.188 3.062 1 82.06 465 ALA A N 1
ATOM 3650 C CA . ALA A 1 465 ? -12.852 40.844 1.784 1 82.06 465 ALA A CA 1
ATOM 3651 C C . ALA A 1 465 ? -12.406 39.406 1.764 1 82.06 465 ALA A C 1
ATOM 3653 O O . ALA A 1 465 ? -12.617 38.688 0.775 1 82.06 465 ALA A O 1
ATOM 3654 N N . GLY A 1 466 ? -11.773 39 2.857 1 84.31 466 GLY A N 1
ATOM 3655 C CA . GLY A 1 466 ? -11.352 37.625 2.961 1 84.31 466 GLY A CA 1
ATOM 3656 C C . GLY A 1 466 ? -12.5 36.625 2.869 1 84.31 466 GLY A C 1
ATOM 3657 O O . GLY A 1 466 ? -12.406 35.625 2.164 1 84.31 466 GLY A O 1
ATOM 3658 N N . LYS A 1 467 ? -13.555 36.969 3.441 1 87.25 467 LYS A N 1
ATOM 3659 C CA . LYS A 1 467 ? -14.75 36.125 3.418 1 87.25 467 LYS A CA 1
ATOM 3660 C C . LYS A 1 467 ? -15.32 36.031 2.01 1 87.25 467 LYS A C 1
ATOM 3662 O O . LYS A 1 467 ? -15.781 34.969 1.594 1 87.25 467 LYS A O 1
ATOM 3667 N N . LYS A 1 468 ? -15.25 37.062 1.298 1 87.38 468 LYS A N 1
ATOM 3668 C CA . LYS A 1 468 ? -15.758 37.062 -0.07 1 87.38 468 LYS A CA 1
ATOM 3669 C C . LYS A 1 468 ? -14.922 36.188 -0.976 1 87.38 468 LYS A C 1
ATOM 3671 O O . LYS A 1 468 ? -15.461 35.5 -1.848 1 87.38 468 LYS A O 1
ATOM 3676 N N . ILE A 1 469 ? -13.703 36.219 -0.784 1 85.94 469 ILE A N 1
ATOM 3677 C CA . ILE A 1 469 ? -12.805 35.375 -1.575 1 85.94 469 ILE A CA 1
ATOM 3678 C C . ILE A 1 469 ? -13.055 33.906 -1.255 1 85.94 469 ILE A C 1
ATOM 3680 O O . ILE A 1 469 ? -13.141 33.062 -2.16 1 85.94 469 ILE A O 1
ATOM 3684 N N . ILE A 1 470 ? -13.25 33.625 -0.034 1 87.94 470 ILE A N 1
ATOM 3685 C CA . ILE A 1 470 ? -13.5 32.25 0.409 1 87.94 470 ILE A CA 1
ATOM 3686 C C . ILE A 1 470 ? -14.836 31.781 -0.147 1 87.94 470 ILE A C 1
ATOM 3688 O O . ILE A 1 470 ? -14.93 30.656 -0.649 1 87.94 470 ILE A O 1
ATOM 3692 N N . ASP A 1 471 ? -15.773 32.656 -0.095 1 87.81 471 ASP A N 1
ATOM 3693 C CA . ASP A 1 471 ? -17.078 32.344 -0.656 1 87.81 471 ASP A CA 1
ATOM 3694 C C . ASP A 1 471 ? -16.984 32.031 -2.148 1 87.81 471 ASP A C 1
ATOM 3696 O O . ASP A 1 471 ? -17.625 31.109 -2.646 1 87.81 471 ASP A O 1
ATOM 3700 N N . SER A 1 472 ? -16.188 32.75 -2.816 1 85.62 472 SER A N 1
ATOM 3701 C CA . SER A 1 472 ? -15.977 32.562 -4.246 1 85.62 472 SER A CA 1
ATOM 3702 C C . SER A 1 472 ? -15.289 31.219 -4.516 1 85.62 472 SER A C 1
ATOM 3704 O O . SER A 1 472 ? -15.633 30.531 -5.477 1 85.62 472 SER A O 1
ATOM 3706 N N . LEU A 1 473 ? -14.391 30.844 -3.691 1 85.31 473 LEU A N 1
ATOM 3707 C CA . LEU A 1 473 ? -13.695 29.562 -3.811 1 85.31 473 LEU A CA 1
ATOM 3708 C C . LEU A 1 473 ? -14.672 28.406 -3.648 1 85.31 473 LEU A C 1
ATOM 3710 O O . LEU A 1 473 ? -14.633 27.453 -4.422 1 85.31 473 LEU A O 1
ATOM 3714 N N . LEU A 1 474 ? -15.531 28.547 -2.766 1 85.56 474 LEU A N 1
ATOM 3715 C CA . LEU A 1 474 ? -16.5 27.5 -2.484 1 85.56 474 LEU A CA 1
ATOM 3716 C C . LEU A 1 474 ? -17.5 27.344 -3.637 1 85.56 474 LEU A C 1
ATOM 3718 O O . LEU A 1 474 ? -17.906 26.234 -3.967 1 85.56 474 LEU A O 1
ATOM 3722 N N . LYS A 1 475 ? -17.797 28.547 -4.203 1 83.56 475 LYS A N 1
ATOM 3723 C CA . LYS A 1 475 ? -18.812 28.578 -5.254 1 83.56 475 LYS A CA 1
ATOM 3724 C C . LYS A 1 475 ? -18.266 28.016 -6.562 1 83.56 475 LYS A C 1
ATOM 3726 O O . LYS A 1 475 ? -18.953 27.281 -7.27 1 83.56 475 LYS A O 1
ATOM 3731 N N . TRP A 1 476 ? -16.984 28.219 -6.797 1 78 476 TRP A N 1
ATOM 3732 C CA . TRP A 1 476 ? -16.516 27.969 -8.156 1 78 476 TRP A CA 1
ATOM 3733 C C . TRP A 1 476 ? -15.586 26.75 -8.188 1 78 476 TRP A C 1
ATOM 3735 O O . TRP A 1 476 ? -15.344 26.188 -9.258 1 78 476 TRP A O 1
ATOM 3745 N N . PHE A 1 477 ? -15.211 26.359 -6.898 1 78.06 477 PHE A N 1
ATOM 3746 C CA . PHE A 1 477 ? -14.234 25.266 -6.914 1 78.06 477 PHE A CA 1
ATOM 3747 C C . PHE A 1 477 ? -14.562 24.234 -5.848 1 78.06 477 PHE A C 1
ATOM 3749 O O . PHE A 1 477 ? -15.023 24.578 -4.758 1 78.06 477 PHE A O 1
ATOM 3756 N N . MET B 1 1 ? -26.75 -1.319 31.578 1 39.91 1 MET B N 1
ATOM 3757 C CA . MET B 1 1 ? -27.094 -0.281 30.609 1 39.91 1 MET B CA 1
ATOM 3758 C C . MET B 1 1 ? -25.969 -0.085 29.609 1 39.91 1 MET B C 1
ATOM 3760 O O . MET B 1 1 ? -26.219 -0.027 28.391 1 39.91 1 MET B O 1
ATOM 3764 N N . GLU B 1 2 ? -24.688 -0.112 30.188 1 48.62 2 GLU B N 1
ATOM 3765 C CA . GLU B 1 2 ? -23.516 0.034 29.328 1 48.62 2 GLU B CA 1
ATOM 3766 C C . GLU B 1 2 ? -23.312 -1.207 28.469 1 48.62 2 GLU B C 1
ATOM 3768 O O . GLU B 1 2 ? -22.984 -1.097 27.281 1 48.62 2 GLU B O 1
ATOM 3773 N N . THR B 1 3 ? -23.625 -2.355 29.109 1 46.91 3 THR B N 1
ATOM 3774 C CA . THR B 1 3 ? -23.469 -3.611 28.375 1 46.91 3 THR B CA 1
ATOM 3775 C C . THR B 1 3 ? -24.547 -3.754 27.312 1 46.91 3 THR B C 1
ATOM 3777 O O . THR B 1 3 ? -24.266 -4.211 26.188 1 46.91 3 THR B O 1
ATOM 3780 N N . ILE B 1 4 ? -25.766 -3.322 27.609 1 45 4 ILE B N 1
ATOM 3781 C CA . ILE B 1 4 ? -26.875 -3.414 26.656 1 45 4 ILE B CA 1
ATOM 3782 C C . ILE B 1 4 ? -26.641 -2.453 25.5 1 45 4 ILE B C 1
ATOM 3784 O O . ILE B 1 4 ? -26.859 -2.803 24.328 1 45 4 ILE B O 1
ATOM 3788 N N . ALA B 1 5 ? -26.156 -1.309 25.797 1 55.81 5 ALA B N 1
ATOM 3789 C CA . ALA B 1 5 ? -25.859 -0.338 24.75 1 55.81 5 ALA B CA 1
ATOM 3790 C C . ALA B 1 5 ? -24.719 -0.835 23.844 1 55.81 5 ALA B C 1
ATOM 3792 O O . ALA B 1 5 ? -24.797 -0.704 22.625 1 55.81 5 ALA B O 1
ATOM 3793 N N . ARG B 1 6 ? -23.906 -1.575 24.609 1 69.19 6 ARG B N 1
ATOM 3794 C CA . ARG B 1 6 ? -22.781 -2.139 23.859 1 69.19 6 ARG B CA 1
ATOM 3795 C C . ARG B 1 6 ? -23.25 -3.26 22.938 1 69.19 6 ARG B C 1
ATOM 3797 O O . ARG B 1 6 ? -22.812 -3.35 21.781 1 69.19 6 ARG B O 1
ATOM 3804 N N . GLU B 1 7 ? -24.062 -4.152 23.516 1 74.88 7 GLU B N 1
ATOM 3805 C CA . GLU B 1 7 ? -24.578 -5.262 22.719 1 74.88 7 GLU B CA 1
ATOM 3806 C C . GLU B 1 7 ? -25.438 -4.754 21.562 1 74.88 7 GLU B C 1
ATOM 3808 O O . GLU B 1 7 ? -25.391 -5.32 20.469 1 74.88 7 GLU B O 1
ATOM 3813 N N . ASN B 1 8 ? -26.047 -3.709 21.781 1 84.38 8 ASN B N 1
ATOM 3814 C CA . ASN B 1 8 ? -26.875 -3.119 20.734 1 84.38 8 ASN B CA 1
ATOM 3815 C C . ASN B 1 8 ? -26.047 -2.518 19.609 1 84.38 8 ASN B C 1
ATOM 3817 O O . ASN B 1 8 ? -26.344 -2.713 18.438 1 84.38 8 ASN B O 1
ATOM 3821 N N . VAL B 1 9 ? -24.906 -1.982 20.031 1 90.5 9 VAL B N 1
ATOM 3822 C CA . VAL B 1 9 ? -24.062 -1.374 19.031 1 90.5 9 VAL B CA 1
ATOM 3823 C C . VAL B 1 9 ? -23.359 -2.465 18.219 1 90.5 9 VAL B C 1
ATOM 3825 O O . VAL B 1 9 ? -23.234 -2.354 16.984 1 90.5 9 VAL B O 1
ATOM 3828 N N . GLN B 1 10 ? -22.953 -3.521 18.922 1 94.5 10 GLN B N 1
ATOM 3829 C CA . GLN B 1 10 ? -22.312 -4.641 18.234 1 94.5 10 GLN B CA 1
ATOM 3830 C C . GLN B 1 10 ? -23.266 -5.273 17.219 1 94.5 10 GLN B C 1
ATOM 3832 O O . GLN B 1 10 ? -22.859 -5.57 16.094 1 94.5 10 GLN B O 1
ATOM 3837 N N . GLN B 1 11 ? -24.469 -5.484 17.625 1 96.31 11 GLN B N 1
ATOM 3838 C CA . GLN B 1 11 ? -25.469 -6.07 16.734 1 96.31 11 GLN B CA 1
ATOM 3839 C C . GLN B 1 11 ? -25.719 -5.172 15.531 1 96.31 11 GLN B C 1
ATOM 3841 O O . GLN B 1 11 ? -25.812 -5.656 14.398 1 96.31 11 GLN B O 1
ATOM 3846 N N . ALA B 1 12 ? -25.828 -3.861 15.805 1 96.88 12 ALA B N 1
ATOM 3847 C CA . ALA B 1 12 ? -26.031 -2.906 14.719 1 96.88 12 ALA B CA 1
ATOM 3848 C C . ALA B 1 12 ? -24.859 -2.926 13.734 1 96.88 12 ALA B C 1
ATOM 3850 O O . ALA B 1 12 ? -25.062 -2.865 12.523 1 96.88 12 ALA B O 1
ATOM 3851 N N . ILE B 1 13 ? -23.688 -3.023 14.258 1 98.06 13 ILE B N 1
ATOM 3852 C CA . ILE B 1 13 ? -22.484 -3.074 13.43 1 98.06 13 ILE B CA 1
ATOM 3853 C C . ILE B 1 13 ? -22.484 -4.363 12.609 1 98.06 13 ILE B C 1
ATOM 3855 O O . ILE B 1 13 ? -22.203 -4.348 11.406 1 98.06 13 ILE B O 1
ATOM 3859 N N . ASP B 1 14 ? -22.812 -5.48 13.25 1 98.06 14 ASP B N 1
ATOM 3860 C CA . ASP B 1 14 ? -22.844 -6.77 12.562 1 98.06 14 ASP B CA 1
ATOM 3861 C C . ASP B 1 14 ? -23.828 -6.746 11.398 1 98.06 14 ASP B C 1
ATOM 3863 O O . ASP B 1 14 ? -23.516 -7.203 10.297 1 98.06 14 ASP B O 1
ATOM 3867 N N . GLU B 1 15 ? -25 -6.18 11.641 1 98.25 15 GLU B N 1
ATOM 3868 C CA . GLU B 1 15 ? -26.047 -6.125 10.625 1 98.25 15 GLU B CA 1
ATOM 3869 C C . GLU B 1 15 ? -25.656 -5.219 9.469 1 98.25 15 GLU B C 1
ATOM 3871 O O . GLU B 1 15 ? -25.844 -5.566 8.305 1 98.25 15 GLU B O 1
ATOM 3876 N N . THR B 1 16 ? -25.141 -4.066 9.82 1 98.62 16 THR B N 1
ATOM 3877 C CA . THR B 1 16 ? -24.719 -3.113 8.805 1 98.62 16 THR B CA 1
ATOM 3878 C C . THR B 1 16 ? -23.578 -3.691 7.969 1 98.62 16 THR B C 1
ATOM 3880 O O . THR B 1 16 ? -23.594 -3.594 6.738 1 98.62 16 THR B O 1
ATOM 3883 N N . PHE B 1 17 ? -22.625 -4.328 8.617 1 98.62 17 PHE B N 1
ATOM 3884 C CA . PHE B 1 17 ? -21.484 -4.926 7.926 1 98.62 17 PHE B CA 1
ATOM 3885 C C . PHE B 1 17 ? -21.953 -6.008 6.957 1 98.62 17 PHE B C 1
ATOM 3887 O O . PHE B 1 17 ? -21.484 -6.074 5.82 1 98.62 17 PHE B O 1
ATOM 3894 N N . ALA B 1 18 ? -22.812 -6.852 7.418 1 98.31 18 ALA B N 1
ATOM 3895 C CA . ALA B 1 18 ? -23.359 -7.91 6.562 1 98.31 18 ALA B CA 1
ATOM 3896 C C . ALA B 1 18 ? -24.047 -7.328 5.336 1 98.31 18 ALA B C 1
ATOM 3898 O O . ALA B 1 18 ? -23.875 -7.824 4.219 1 98.31 18 ALA B O 1
ATOM 3899 N N . ALA B 1 19 ? -24.844 -6.301 5.574 1 98.62 19 ALA B N 1
ATOM 3900 C CA . ALA B 1 19 ? -25.531 -5.641 4.473 1 98.62 19 ALA B CA 1
ATOM 3901 C C . ALA B 1 19 ? -24.547 -5.016 3.494 1 98.62 19 ALA B C 1
ATOM 3903 O O . ALA B 1 19 ? -24.766 -5.051 2.281 1 98.62 19 ALA B O 1
ATOM 3904 N N . GLN B 1 20 ? -23.484 -4.434 3.99 1 98.75 20 GLN B N 1
ATOM 3905 C CA . GLN B 1 20 ? -22.5 -3.773 3.146 1 98.75 20 GLN B CA 1
ATOM 3906 C C . GLN B 1 20 ? -21.688 -4.793 2.35 1 98.75 20 GLN B C 1
ATOM 3908 O O . GLN B 1 20 ? -21.266 -4.512 1.228 1 98.75 20 GLN B O 1
ATOM 3913 N N . ARG B 1 21 ? -21.469 -5.965 2.875 1 98 21 ARG B N 1
ATOM 3914 C CA . ARG B 1 21 ? -20.797 -7.02 2.125 1 98 21 ARG B CA 1
ATOM 3915 C C . ARG B 1 21 ? -21.609 -7.426 0.898 1 98 21 ARG B C 1
ATOM 3917 O O . ARG B 1 21 ? -21.047 -7.652 -0.175 1 98 21 ARG B O 1
ATOM 3924 N N . ILE B 1 22 ? -22.891 -7.5 1.094 1 97.62 22 ILE B N 1
ATOM 3925 C CA . ILE B 1 22 ? -23.781 -7.824 -0.018 1 97.62 22 ILE B CA 1
ATOM 3926 C C . ILE B 1 22 ? -23.75 -6.699 -1.05 1 97.62 22 ILE B C 1
ATOM 3928 O O . ILE B 1 22 ? -23.594 -6.949 -2.248 1 97.62 22 ILE B O 1
ATOM 3932 N N . GLN B 1 23 ? -23.875 -5.48 -0.567 1 98.25 23 GLN B N 1
ATOM 3933 C CA . GLN B 1 23 ? -23.844 -4.312 -1.439 1 98.25 23 GLN B CA 1
ATOM 3934 C C . GLN B 1 23 ? -22.531 -4.211 -2.193 1 98.25 23 GLN B C 1
ATOM 3936 O O . GLN B 1 23 ? -22.5 -3.814 -3.359 1 98.25 23 GL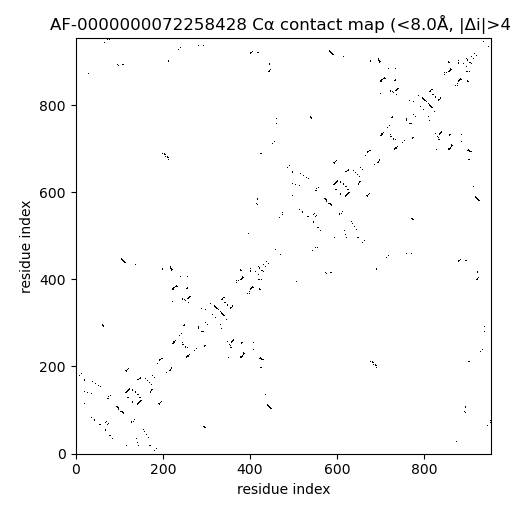N B O 1
ATOM 3941 N N . ALA B 1 24 ? -21.438 -4.559 -1.555 1 98.19 24 ALA B N 1
ATOM 3942 C CA . ALA B 1 24 ? -20.109 -4.492 -2.17 1 98.19 24 ALA B CA 1
ATOM 3943 C C . ALA B 1 24 ? -20.031 -5.398 -3.391 1 98.19 24 ALA B C 1
ATOM 3945 O O . ALA B 1 24 ? -19.375 -5.059 -4.383 1 98.19 24 ALA B O 1
ATOM 3946 N N . LYS B 1 25 ? -20.594 -6.527 -3.314 1 95.44 25 LYS B N 1
ATOM 3947 C CA . LYS B 1 25 ? -20.625 -7.434 -4.461 1 95.44 25 LYS B CA 1
ATOM 3948 C C . LYS B 1 25 ? -21.359 -6.805 -5.641 1 95.44 25 LYS B C 1
ATOM 3950 O O . LYS B 1 25 ? -20.922 -6.91 -6.785 1 95.44 25 LYS B O 1
ATOM 3955 N N . TYR B 1 26 ? -22.422 -6.125 -5.309 1 94.88 26 TYR B N 1
ATOM 3956 C CA . TYR B 1 26 ? -23.172 -5.426 -6.348 1 94.88 26 TYR B CA 1
ATOM 3957 C C . TYR B 1 26 ? -22.359 -4.258 -6.906 1 94.88 26 TYR B C 1
ATOM 3959 O O . TYR B 1 26 ? -22.375 -4.004 -8.117 1 94.88 26 TYR B O 1
ATOM 3967 N N . ASN B 1 27 ? -21.656 -3.549 -6.035 1 97 27 ASN B N 1
ATOM 3968 C CA . ASN B 1 27 ? -20.891 -2.369 -6.422 1 97 27 ASN B CA 1
ATOM 3969 C C . ASN B 1 27 ? -19.766 -2.719 -7.406 1 97 27 ASN B C 1
ATOM 3971 O O . ASN B 1 27 ? -19.312 -1.858 -8.156 1 97 27 ASN B O 1
ATOM 3975 N N . ARG B 1 28 ? -19.297 -3.92 -7.383 1 95.19 28 ARG B N 1
ATOM 3976 C CA . ARG B 1 28 ? -18.25 -4.348 -8.312 1 95.19 28 ARG B CA 1
ATOM 3977 C C . ARG B 1 28 ? -18.703 -4.145 -9.758 1 95.19 28 ARG B C 1
ATOM 3979 O O . ARG B 1 28 ? -17.875 -3.875 -10.633 1 95.19 28 ARG B O 1
ATOM 3986 N N . LEU B 1 29 ? -20 -4.156 -9.961 1 94.56 29 LEU B N 1
ATOM 3987 C CA . LEU B 1 29 ? -20.547 -4.016 -11.305 1 94.56 29 LEU B CA 1
ATOM 3988 C C . LEU B 1 29 ? -21.141 -2.625 -11.508 1 94.56 29 LEU B C 1
ATOM 3990 O O . LEU B 1 29 ? -21.734 -2.338 -12.555 1 94.56 29 LEU B O 1
ATOM 3994 N N . SER B 1 30 ? -21 -1.77 -10.5 1 95.06 30 SER B N 1
ATOM 3995 C CA . SER B 1 30 ? -21.594 -0.444 -10.594 1 95.06 30 SER B CA 1
ATOM 3996 C C . SER B 1 30 ? -20.984 0.36 -11.734 1 95.06 30 SER B C 1
ATOM 3998 O O . SER B 1 30 ? -19.797 0.25 -12.008 1 95.06 30 SER B O 1
ATOM 4000 N N . SER B 1 31 ? -21.766 1.159 -12.391 1 96.75 31 SER B N 1
ATOM 4001 C CA . SER B 1 31 ? -21.297 2.053 -13.438 1 96.75 31 SER B CA 1
ATOM 4002 C C . SER B 1 31 ? -20.688 3.32 -12.852 1 96.75 31 SER B C 1
ATOM 4004 O O . SER B 1 31 ? -20.953 3.672 -11.703 1 96.75 31 SER B O 1
ATOM 4006 N N . VAL B 1 32 ? -19.906 3.955 -13.672 1 98 32 VAL B N 1
ATOM 4007 C CA . VAL B 1 32 ? -19.344 5.246 -13.289 1 98 32 VAL B CA 1
ATOM 4008 C C . VAL B 1 32 ? -20.469 6.23 -12.984 1 98 32 VA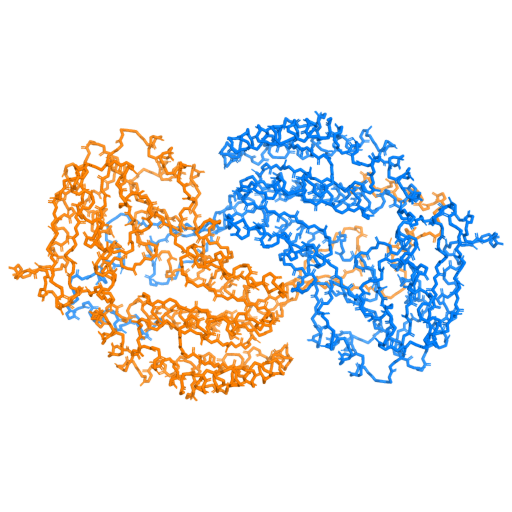L B C 1
ATOM 4010 O O . VAL B 1 32 ? -20.375 7.012 -12.039 1 98 32 VAL B O 1
ATOM 4013 N N . LYS B 1 33 ? -21.547 6.164 -13.727 1 98.25 33 LYS B N 1
ATOM 4014 C CA . LYS B 1 33 ? -22.703 7.047 -13.531 1 98.25 33 LYS B CA 1
ATOM 4015 C C . LYS B 1 33 ? -23.297 6.871 -12.141 1 98.25 33 LYS B C 1
ATOM 4017 O O . LYS B 1 33 ? -23.609 7.852 -11.461 1 98.25 33 LYS B O 1
ATOM 4022 N N . GLU B 1 34 ? -23.469 5.652 -11.711 1 98.06 34 GLU B N 1
ATOM 4023 C CA . GLU B 1 34 ? -24.016 5.371 -10.391 1 98.06 34 GLU B CA 1
ATOM 4024 C C . GLU B 1 34 ? -23.125 5.938 -9.281 1 98.06 34 GLU B C 1
ATOM 4026 O O . GLU B 1 34 ? -23.625 6.488 -8.305 1 98.06 34 GLU B O 1
ATOM 4031 N N . ARG B 1 35 ? -21.844 5.809 -9.445 1 98.62 35 ARG B N 1
ATOM 4032 C CA . ARG B 1 35 ? -20.891 6.32 -8.461 1 98.62 35 ARG B CA 1
ATOM 4033 C C . ARG B 1 35 ? -20.906 7.848 -8.43 1 98.62 35 ARG B C 1
ATOM 4035 O O . ARG B 1 35 ? -20.875 8.453 -7.355 1 98.62 35 ARG B O 1
ATOM 4042 N N . LYS B 1 36 ? -20.984 8.461 -9.641 1 98.81 36 LYS B N 1
ATOM 4043 C CA . LYS B 1 36 ? -21.047 9.914 -9.734 1 98.81 36 LYS B CA 1
ATOM 4044 C C . LYS B 1 36 ? -22.328 10.453 -9.078 1 98.81 36 LYS B C 1
ATOM 4046 O O . LYS B 1 36 ? -22.297 11.5 -8.43 1 98.81 36 LYS B O 1
ATOM 4051 N N . ILE B 1 37 ? -23.406 9.758 -9.172 1 98.75 37 ILE B N 1
ATOM 4052 C CA . ILE B 1 37 ? -24.656 10.172 -8.57 1 98.75 37 ILE B CA 1
ATOM 4053 C C . ILE B 1 37 ? -24.516 10.234 -7.051 1 98.75 37 ILE B C 1
ATOM 4055 O O . ILE B 1 37 ? -24.984 11.172 -6.41 1 98.75 37 ILE B O 1
ATOM 4059 N N . LEU B 1 38 ? -23.875 9.273 -6.461 1 98.69 38 LEU B N 1
ATOM 4060 C CA . LEU B 1 38 ? -23.641 9.273 -5.02 1 98.69 38 LEU B CA 1
ATOM 4061 C C . LEU B 1 38 ? -22.781 10.453 -4.602 1 98.69 38 LEU B C 1
ATOM 4063 O O . LEU B 1 38 ? -23.031 11.086 -3.578 1 98.69 38 LEU B O 1
ATOM 4067 N N . LEU B 1 39 ? -21.734 10.75 -5.395 1 98.88 39 LEU B N 1
ATOM 4068 C CA . LEU B 1 39 ? -20.859 11.883 -5.105 1 98.88 39 LEU B CA 1
ATOM 4069 C C . LEU B 1 39 ? -21.625 13.195 -5.211 1 98.88 39 LEU B C 1
ATOM 4071 O O . LEU B 1 39 ? -21.406 14.102 -4.402 1 98.88 39 LEU B O 1
ATOM 4075 N N . GLU B 1 40 ? -22.484 13.266 -6.168 1 98.75 40 GLU B N 1
ATOM 4076 C CA . GLU B 1 40 ? -23.297 14.469 -6.352 1 98.75 40 GLU B CA 1
ATOM 4077 C C . GLU B 1 40 ? -24.266 14.656 -5.191 1 98.75 40 GLU B C 1
ATOM 4079 O O . GLU B 1 40 ? -24.5 15.781 -4.746 1 98.75 40 GLU B O 1
ATOM 4084 N N . LYS B 1 41 ? -24.844 13.555 -4.711 1 98.75 41 LYS B N 1
ATOM 4085 C CA . LYS B 1 41 ? -25.703 13.633 -3.535 1 98.75 41 LYS B CA 1
ATOM 4086 C C . LYS B 1 41 ? -24.953 14.172 -2.33 1 98.75 41 LYS B C 1
ATOM 4088 O O . LYS B 1 41 ? -25.469 15 -1.581 1 98.75 41 LYS B O 1
ATOM 4093 N N . LEU B 1 42 ? -23.766 13.703 -2.188 1 98.81 42 LEU B N 1
ATOM 4094 C CA . LEU B 1 42 ? -22.906 14.172 -1.1 1 98.81 42 LEU B CA 1
ATOM 4095 C C . LEU B 1 42 ? -22.609 15.664 -1.25 1 98.81 42 LEU B C 1
ATOM 4097 O O . LEU B 1 42 ? -22.734 16.422 -0.288 1 98.81 42 LEU B O 1
ATOM 4101 N N . GLN B 1 43 ? -22.25 16.062 -2.438 1 98.31 43 GLN B N 1
ATOM 4102 C CA 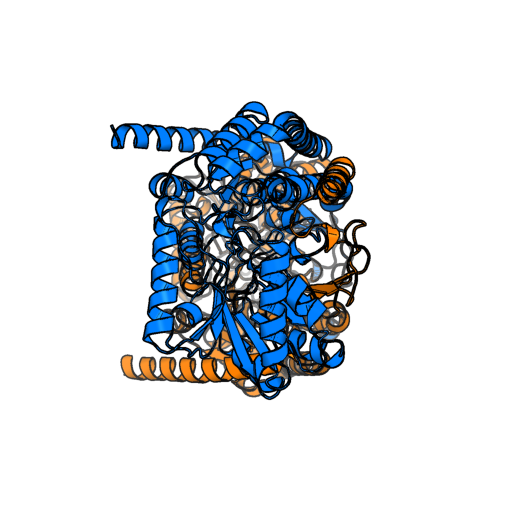. GLN B 1 43 ? -21.953 17.469 -2.73 1 98.31 43 GLN B CA 1
ATOM 4103 C C . GLN B 1 43 ? -23.156 18.359 -2.445 1 98.31 43 GLN B C 1
ATOM 4105 O O . GLN B 1 43 ? -23.016 19.422 -1.85 1 98.31 43 GLN B O 1
ATOM 4110 N N . ASN B 1 44 ? -24.297 17.906 -2.865 1 98.38 44 ASN B N 1
ATOM 4111 C CA . ASN B 1 44 ? -25.531 18.688 -2.68 1 98.38 44 ASN B CA 1
ATOM 4112 C C . ASN B 1 44 ? -25.891 18.812 -1.203 1 98.38 44 ASN B C 1
ATOM 4114 O O . ASN B 1 44 ? -26.312 19.875 -0.758 1 98.38 44 ASN B O 1
ATOM 4118 N N . TRP B 1 45 ? -25.719 17.75 -0.493 1 98.75 45 TRP B N 1
ATOM 4119 C CA . TRP B 1 45 ? -26 17.828 0.938 1 98.75 45 TRP B CA 1
ATOM 4120 C C . TRP B 1 45 ? -25.109 18.859 1.606 1 98.75 45 TRP B C 1
ATOM 4122 O O . TRP B 1 45 ? -25.578 19.672 2.412 1 98.75 45 TRP B O 1
ATOM 4132 N N . ILE B 1 46 ? -23.844 18.844 1.262 1 98.56 46 ILE B N 1
ATOM 4133 C CA . ILE B 1 46 ? -22.891 19.766 1.852 1 98.56 46 ILE B CA 1
ATOM 4134 C C . ILE B 1 46 ? -23.281 21.203 1.53 1 98.56 46 ILE B C 1
ATOM 4136 O O . ILE B 1 46 ? -23.297 22.062 2.414 1 98.56 46 ILE B O 1
ATOM 4140 N N . LYS B 1 47 ? -23.641 21.438 0.319 1 97 47 LYS B N 1
ATOM 4141 C CA . LYS B 1 47 ? -24.047 22.781 -0.119 1 97 47 LYS B CA 1
ATOM 4142 C C . LYS B 1 47 ? -25.281 23.25 0.628 1 97 47 LYS B C 1
ATOM 4144 O O . LYS B 1 47 ? -25.344 24.391 1.065 1 97 47 LYS B O 1
ATOM 4149 N N . ASN B 1 48 ? -26.188 22.375 0.818 1 97.94 48 ASN B N 1
ATOM 4150 C CA . ASN B 1 48 ? -27.484 22.719 1.398 1 97.94 48 ASN B CA 1
ATOM 4151 C C . ASN B 1 48 ? -27.406 22.828 2.918 1 97.94 48 ASN B C 1
ATOM 4153 O O . ASN B 1 48 ? -28.312 23.375 3.551 1 97.94 48 ASN B O 1
ATOM 4157 N N . ASN B 1 49 ? -26.359 22.328 3.494 1 98.44 49 ASN B N 1
ATOM 4158 C CA . ASN B 1 49 ? -26.234 22.328 4.949 1 98.44 49 ASN B CA 1
ATOM 4159 C C . ASN B 1 49 ? -24.984 23.062 5.398 1 98.44 49 ASN B C 1
ATOM 4161 O O . ASN B 1 49 ? -24.391 22.703 6.426 1 98.44 49 ASN B O 1
ATOM 4165 N N . HIS B 1 50 ? -24.516 24 4.629 1 97.69 50 HIS B N 1
ATOM 4166 C CA . HIS B 1 50 ? -23.297 24.75 4.848 1 97.69 50 HIS B CA 1
ATOM 4167 C C . HIS B 1 50 ? -23.25 25.359 6.246 1 97.69 50 HIS B C 1
ATOM 4169 O O . HIS B 1 50 ? -22.281 25.172 6.984 1 97.69 50 HIS B O 1
ATOM 4175 N N . SER B 1 51 ? -24.281 26 6.691 1 98.06 51 SER B N 1
ATOM 4176 C CA . SER B 1 51 ? -24.344 26.672 7.984 1 98.06 51 SER B CA 1
ATOM 4177 C C . SER B 1 51 ? -24.328 25.672 9.133 1 98.06 51 SER B C 1
ATOM 4179 O O . SER B 1 51 ? -23.75 25.938 10.18 1 98.06 51 SER B O 1
ATOM 4181 N N . ASP B 1 52 ? -25 24.547 8.938 1 98.69 52 ASP B N 1
ATOM 4182 C CA . ASP B 1 52 ? -25 23.5 9.953 1 98.69 52 ASP B CA 1
ATOM 4183 C C . ASP B 1 52 ? -23.609 22.938 10.18 1 98.69 52 ASP B C 1
ATOM 4185 O O . ASP B 1 52 ? -23.219 22.656 11.312 1 98.69 52 ASP B O 1
ATOM 4189 N N . ILE B 1 53 ? -22.875 22.812 9.094 1 98.81 53 ILE B N 1
ATOM 4190 C CA . ILE B 1 53 ? -21.516 22.312 9.18 1 98.81 53 ILE B CA 1
ATOM 4191 C C . ILE B 1 53 ? -20.656 23.297 9.969 1 98.81 53 ILE B C 1
ATOM 4193 O O . ILE B 1 53 ? -19.953 22.906 10.898 1 98.81 53 ILE B O 1
ATOM 4197 N N . GLN B 1 54 ? -20.781 24.609 9.664 1 98.38 54 GLN B N 1
ATOM 4198 C CA . GLN B 1 54 ? -20.031 25.641 10.359 1 98.38 54 GLN B CA 1
ATOM 4199 C C . GLN B 1 54 ? -20.328 25.625 11.859 1 98.38 54 GLN B C 1
ATOM 4201 O O . GLN B 1 54 ? -19.422 25.625 12.68 1 98.38 54 GLN B O 1
ATOM 4206 N N . ARG B 1 55 ? -21.609 25.547 12.164 1 98.69 55 ARG B N 1
ATOM 4207 C CA . ARG B 1 55 ? -22.031 25.609 13.555 1 98.69 55 ARG B CA 1
ATOM 4208 C C . ARG B 1 55 ? -21.547 24.406 14.344 1 98.69 55 ARG B C 1
ATOM 4210 O O . ARG B 1 55 ? -21.109 24.531 15.484 1 98.69 55 ARG B O 1
ATOM 4217 N N . ALA B 1 56 ? -21.625 23.219 13.711 1 98.81 56 ALA B N 1
ATOM 4218 C CA . ALA B 1 56 ? -21.234 22 14.398 1 98.81 56 ALA B CA 1
ATOM 4219 C C . ALA B 1 56 ? -19.734 22.016 14.727 1 98.81 56 ALA B C 1
ATOM 4221 O O . ALA B 1 56 ? -19.344 21.75 15.867 1 98.81 56 ALA B O 1
ATOM 4222 N N . ILE B 1 57 ? -18.906 22.359 13.781 1 98.75 57 ILE B N 1
ATOM 4223 C CA . ILE B 1 57 ? -17.469 22.344 13.977 1 98.75 57 ILE B CA 1
ATOM 4224 C C . ILE B 1 57 ? -17.062 23.453 14.953 1 98.75 57 ILE B C 1
ATOM 4226 O O . ILE B 1 57 ? -16.234 23.234 15.844 1 98.75 57 ILE B O 1
ATOM 4230 N N . HIS B 1 58 ? -17.703 24.672 14.805 1 98.62 58 HIS B N 1
ATOM 4231 C CA . HIS B 1 58 ? -17.438 25.766 15.727 1 98.62 58 HIS B CA 1
ATOM 4232 C C . HIS B 1 58 ? -17.781 25.375 17.156 1 98.62 58 HIS B C 1
ATOM 4234 O O . HIS B 1 58 ? -17.062 25.75 18.094 1 98.62 58 HIS B O 1
ATOM 4240 N N . ALA B 1 59 ? -18.812 24.672 17.281 1 98.56 59 ALA B N 1
ATOM 4241 C CA . ALA B 1 59 ? -19.281 24.281 18.609 1 98.56 59 ALA B CA 1
ATOM 4242 C C . ALA B 1 59 ? -18.281 23.344 19.281 1 98.56 59 ALA B C 1
ATOM 4244 O O . ALA B 1 59 ? -18.203 23.281 20.516 1 98.56 59 ALA B O 1
ATOM 4245 N N . ASP B 1 60 ? -17.516 22.594 18.531 1 98.38 60 ASP B N 1
ATOM 4246 C CA . ASP B 1 60 ? -16.594 21.609 19.078 1 98.38 60 ASP B CA 1
ATOM 4247 C C . ASP B 1 60 ? -15.312 22.266 19.609 1 98.38 60 ASP B C 1
ATOM 4249 O O . ASP B 1 60 ? -14.789 21.891 20.656 1 98.38 60 ASP B O 1
ATOM 4253 N N . PHE B 1 61 ? -14.781 23.234 18.891 1 96.44 61 PHE B N 1
ATOM 4254 C CA . PHE B 1 61 ? -13.539 23.812 19.375 1 96.44 61 PHE B CA 1
ATOM 4255 C C . PHE B 1 61 ? -13.32 25.203 18.797 1 96.44 61 PHE B C 1
ATOM 4257 O O . PHE B 1 61 ? -12.18 25.594 18.531 1 96.44 61 PHE B O 1
ATOM 4264 N N . LYS B 1 62 ? -14.383 25.969 18.453 1 97.69 62 LYS B N 1
ATOM 4265 C CA . LYS B 1 62 ? -14.461 27.391 18.141 1 97.69 62 LYS B CA 1
ATOM 4266 C C . LYS B 1 62 ? -13.609 27.734 16.922 1 97.69 62 LYS B C 1
ATOM 4268 O O . LYS B 1 62 ? -13.016 28.812 16.859 1 97.69 62 LYS B O 1
ATOM 4273 N N . LYS B 1 63 ? -13.445 26.766 16.047 1 98.06 63 LYS B N 1
ATOM 4274 C CA . LYS B 1 63 ? -12.82 27.094 14.773 1 98.06 63 LYS B CA 1
ATOM 4275 C C . LYS B 1 63 ? -13.602 28.188 14.047 1 98.06 63 LYS B C 1
ATOM 4277 O O . LYS B 1 63 ? -14.828 28.125 13.969 1 98.06 63 LYS B O 1
ATOM 4282 N N . PRO B 1 64 ? -12.867 29.25 13.539 1 97.31 64 PRO B N 1
ATOM 4283 C CA . PRO B 1 64 ? -13.562 30.328 12.852 1 97.31 64 PRO B CA 1
ATOM 4284 C C . PRO B 1 64 ? -14.289 29.859 11.594 1 97.31 64 PRO B C 1
ATOM 4286 O O . PRO B 1 64 ? -13.781 29 10.867 1 97.31 64 PRO B O 1
ATOM 4289 N N . TYR B 1 65 ? -15.492 30.406 11.32 1 96.88 65 TYR B N 1
ATOM 4290 C CA . TYR B 1 65 ? -16.312 29.984 10.203 1 96.88 65 TYR B CA 1
ATOM 4291 C C . TYR B 1 65 ? -15.547 30.047 8.891 1 96.88 65 TYR B C 1
ATOM 4293 O O . TYR B 1 65 ? -15.609 29.125 8.07 1 96.88 65 TYR B O 1
ATOM 4301 N N . ALA B 1 66 ? -14.797 31.156 8.703 1 95.81 66 ALA B N 1
ATOM 4302 C CA . ALA B 1 66 ? -14.008 31.297 7.488 1 95.81 66 ALA B CA 1
ATOM 4303 C C . ALA B 1 66 ? -12.977 30.188 7.363 1 95.81 66 ALA B C 1
ATOM 4305 O O . ALA B 1 66 ? -12.742 29.672 6.266 1 95.81 66 ALA B O 1
ATOM 4306 N N . GLU B 1 67 ? -12.344 29.828 8.461 1 97.19 67 GLU B N 1
ATOM 4307 C CA . GLU B 1 67 ? -11.375 28.75 8.469 1 97.19 67 GLU B CA 1
ATOM 4308 C C . GLU B 1 67 ? -12.047 27.406 8.195 1 97.19 67 GLU B C 1
ATOM 4310 O O . GLU B 1 67 ? -11.484 26.562 7.488 1 97.19 67 GLU B O 1
ATOM 4315 N N . ILE B 1 68 ? -13.266 27.156 8.742 1 98.06 68 ILE B N 1
ATOM 4316 C CA . ILE B 1 68 ? -14.039 25.938 8.484 1 98.06 68 ILE B CA 1
ATOM 4317 C C . ILE B 1 68 ? -14.312 25.812 6.988 1 98.06 68 ILE B C 1
ATOM 4319 O O . ILE B 1 68 ? -14.133 24.75 6.406 1 98.06 68 ILE B O 1
ATOM 4323 N N . ASP B 1 69 ? -14.703 26.906 6.387 1 97.12 69 ASP B N 1
ATOM 4324 C CA . ASP B 1 69 ? -15 26.906 4.957 1 97.12 69 ASP B CA 1
ATOM 4325 C C . ASP B 1 69 ? -13.773 26.5 4.145 1 97.12 69 ASP B C 1
ATOM 4327 O O . ASP B 1 69 ? -13.875 25.719 3.195 1 97.12 69 ASP B O 1
ATOM 4331 N N . LEU B 1 70 ? -12.656 26.969 4.551 1 95 70 LEU B N 1
ATOM 4332 C CA . LEU B 1 70 ? -11.43 26.766 3.787 1 95 70 LEU B CA 1
ATOM 4333 C C . LEU B 1 70 ? -10.844 25.391 4.039 1 95 70 LEU B C 1
ATOM 4335 O O . LEU B 1 70 ? -10.477 24.688 3.098 1 95 70 LEU B O 1
ATOM 4339 N N . SER B 1 71 ? -10.766 24.969 5.32 1 96.31 71 SER B N 1
ATOM 4340 C CA . SER B 1 71 ? -9.969 23.812 5.711 1 96.31 71 SER B CA 1
ATOM 4341 C C . SER B 1 71 ? -10.836 22.562 5.82 1 96.31 71 SER B C 1
ATOM 4343 O O . SER B 1 71 ? -10.312 21.453 5.895 1 96.31 71 SER B O 1
ATOM 4345 N N . GLU B 1 72 ? -12.188 22.719 5.828 1 97.62 72 GLU B N 1
ATOM 4346 C CA . GLU B 1 72 ? -13.086 21.578 6.004 1 97.62 72 GLU B CA 1
ATOM 4347 C C . GLU B 1 72 ? -14 21.406 4.801 1 97.62 72 GLU B C 1
ATOM 4349 O O . GLU B 1 72 ? -13.977 20.359 4.137 1 97.62 72 GLU B O 1
ATOM 4354 N N . ILE B 1 73 ? -14.664 22.406 4.445 1 97.94 73 ILE B N 1
ATOM 4355 C CA . ILE B 1 73 ? -15.719 22.297 3.439 1 97.94 73 ILE B CA 1
ATOM 4356 C C . ILE B 1 73 ? -15.102 22.344 2.043 1 97.94 73 ILE B C 1
ATOM 4358 O O . ILE B 1 73 ? -15.32 21.438 1.229 1 97.94 73 ILE B O 1
ATOM 4362 N N . PHE B 1 74 ? -14.266 23.359 1.774 1 96.19 74 PHE B N 1
ATOM 4363 C CA . PHE B 1 74 ? -13.664 23.531 0.455 1 96.19 74 PHE B CA 1
ATOM 4364 C C . PHE B 1 74 ? -12.844 22.312 0.068 1 96.19 74 PHE B C 1
ATOM 4366 O O . PHE B 1 74 ? -12.906 21.859 -1.076 1 96.19 74 PHE B O 1
ATOM 4373 N N . VAL B 1 75 ? -12.109 21.781 1 1 96.31 75 VAL B N 1
ATOM 4374 C CA . VAL B 1 75 ? -11.234 20.641 0.743 1 96.31 75 VAL B CA 1
ATOM 4375 C C . VAL B 1 75 ? -12.062 19.453 0.251 1 96.31 75 VAL B C 1
ATOM 4377 O O . VAL B 1 75 ? -11.695 18.797 -0.727 1 96.31 75 VAL B O 1
ATOM 4380 N N . VAL B 1 76 ? -13.219 19.188 0.849 1 98 76 VAL B N 1
ATOM 4381 C CA . VAL B 1 76 ? -14.055 18.047 0.51 1 98 76 VAL B CA 1
ATOM 4382 C C . VAL B 1 76 ? -14.742 18.297 -0.832 1 98 76 VAL B C 1
ATOM 4384 O O . VAL B 1 76 ? -14.766 17.406 -1.693 1 98 76 VAL B O 1
ATOM 4387 N N . THR B 1 77 ? -15.289 19.516 -1.009 1 97.44 77 THR B N 1
ATOM 4388 C CA . THR B 1 77 ? -16 19.797 -2.246 1 97.44 77 THR B CA 1
ATOM 4389 C C . THR B 1 77 ? -15.047 19.797 -3.436 1 97.44 77 THR B C 1
ATOM 4391 O O . THR B 1 77 ? -15.414 19.375 -4.535 1 97.44 77 THR B O 1
ATOM 4394 N N . SER B 1 78 ? -13.828 20.281 -3.203 1 96.69 78 SER B N 1
ATOM 4395 C CA . SER B 1 78 ? -12.805 20.234 -4.246 1 96.69 78 SER B CA 1
ATOM 4396 C C . SER B 1 78 ? -12.469 18.797 -4.617 1 96.69 78 SER B C 1
ATOM 4398 O O . SER B 1 78 ? -12.281 18.484 -5.797 1 96.69 78 SER B O 1
ATOM 4400 N N . GLU B 1 79 ? -12.383 17.953 -3.639 1 97.44 79 GLU B N 1
ATOM 4401 C CA . GLU B 1 79 ? -12.117 16.531 -3.873 1 97.44 79 GLU B CA 1
ATOM 4402 C C . GLU B 1 79 ? -13.242 15.891 -4.672 1 97.44 79 GLU B C 1
ATOM 4404 O O . GLU B 1 79 ? -12.992 15.109 -5.59 1 97.44 79 GLU B O 1
ATOM 4409 N N . ILE B 1 80 ? -14.492 16.172 -4.312 1 98.56 80 ILE B N 1
ATOM 4410 C CA . ILE B 1 80 ? -15.656 15.641 -5.012 1 98.56 80 ILE B CA 1
ATOM 4411 C C . ILE B 1 80 ? -15.625 16.078 -6.473 1 98.56 80 ILE B C 1
ATOM 4413 O O . ILE B 1 80 ? -15.789 15.258 -7.379 1 98.56 80 ILE B O 1
ATOM 4417 N N . LYS B 1 81 ? -15.391 17.359 -6.695 1 97.56 81 LYS B N 1
ATOM 4418 C CA . LYS B 1 81 ? -15.375 17.906 -8.055 1 97.56 81 LYS B CA 1
ATOM 4419 C C . LYS B 1 81 ? -14.266 17.266 -8.883 1 97.56 81 LYS B C 1
ATOM 4421 O O . LYS B 1 81 ? -14.461 16.938 -10.055 1 97.56 81 LYS B O 1
ATOM 4426 N N . HIS B 1 82 ? -13.102 17.141 -8.258 1 97.56 82 HIS B N 1
ATOM 4427 C CA . HIS B 1 82 ? -11.977 16.484 -8.922 1 97.56 82 HIS B CA 1
ATOM 4428 C C . HIS B 1 82 ? -12.336 15.062 -9.344 1 97.56 82 HIS B C 1
ATOM 4430 O O . HIS B 1 82 ? -12.031 14.648 -10.461 1 97.56 82 HIS B O 1
ATOM 4436 N N . ALA B 1 83 ? -12.961 14.305 -8.477 1 98.56 83 ALA B N 1
ATOM 4437 C CA . ALA B 1 83 ? -13.383 12.938 -8.773 1 98.56 83 ALA B CA 1
ATOM 4438 C C . ALA B 1 83 ? -14.422 12.914 -9.883 1 98.56 83 ALA B C 1
ATOM 4440 O O . ALA B 1 83 ? -14.328 12.117 -10.82 1 98.56 83 ALA B O 1
ATOM 4441 N N . LEU B 1 84 ? -15.414 13.789 -9.773 1 98.56 84 LEU B N 1
ATOM 4442 C CA . LEU B 1 84 ? -16.469 13.844 -10.781 1 98.56 84 LEU B CA 1
ATOM 4443 C C . LEU B 1 84 ? -15.891 14.109 -12.164 1 98.56 84 LEU B C 1
ATOM 4445 O O . LEU B 1 84 ? -16.344 13.523 -13.148 1 98.56 84 LEU B O 1
ATOM 4449 N N . LYS B 1 85 ? -14.898 14.945 -12.203 1 97.69 85 LYS B N 1
ATOM 4450 C CA . LYS B 1 85 ? -14.281 15.328 -13.469 1 97.69 85 LYS B CA 1
ATOM 4451 C C . LYS B 1 85 ? -13.461 14.188 -14.055 1 97.69 85 LYS B C 1
ATOM 4453 O O . LYS B 1 85 ? -13.406 14.023 -15.273 1 97.69 85 LYS B O 1
ATOM 4458 N N . ASN B 1 86 ? -12.859 13.359 -13.219 1 98.38 86 ASN B N 1
ATOM 4459 C CA . ASN B 1 86 ? -11.812 12.477 -13.711 1 98.38 86 ASN B CA 1
ATOM 4460 C C . ASN B 1 86 ? -12.219 11.008 -13.602 1 98.38 86 ASN B C 1
ATOM 4462 O O . ASN B 1 86 ? -11.539 10.125 -14.141 1 98.38 86 ASN B O 1
ATOM 4466 N N . LEU B 1 87 ? -13.336 10.68 -12.992 1 98.69 87 LEU B N 1
ATOM 4467 C CA . LEU B 1 87 ? -13.656 9.305 -12.609 1 98.69 87 LEU B CA 1
ATOM 4468 C C . LEU B 1 87 ? -13.766 8.414 -13.844 1 98.69 87 LEU B C 1
ATOM 4470 O O . LEU B 1 87 ? -13.375 7.242 -13.797 1 98.69 87 LEU B O 1
ATOM 4474 N N . ASP B 1 88 ? -14.297 8.93 -14.992 1 98.44 88 ASP B N 1
ATOM 4475 C CA . ASP B 1 88 ? -14.391 8.156 -16.219 1 98.44 88 ASP B CA 1
ATOM 4476 C C . ASP B 1 88 ? -13.023 7.641 -16.656 1 98.44 88 ASP B C 1
ATOM 4478 O O . ASP B 1 88 ? -12.898 6.5 -17.109 1 98.44 88 ASP B O 1
ATOM 4482 N N . HIS B 1 89 ? -12.086 8.484 -16.469 1 98.06 89 HIS B N 1
ATOM 4483 C CA . HIS B 1 89 ? -10.727 8.133 -16.859 1 98.06 89 HIS B CA 1
ATOM 4484 C C . HIS B 1 89 ? -10.094 7.195 -15.836 1 98.06 89 HIS B C 1
ATOM 4486 O O . HIS B 1 89 ? -9.398 6.242 -16.203 1 98.06 89 HIS B O 1
ATOM 4492 N N . TRP B 1 90 ? -10.328 7.406 -14.562 1 98.31 90 TRP B N 1
ATOM 4493 C CA . TRP B 1 90 ? -9.695 6.633 -13.5 1 98.31 90 TRP B CA 1
ATOM 4494 C C . TRP B 1 90 ? -10.102 5.164 -13.578 1 98.31 90 TRP B C 1
ATOM 4496 O O . TRP B 1 90 ? -9.289 4.277 -13.312 1 98.31 90 TRP B O 1
ATOM 4506 N N . VAL B 1 91 ? -11.336 4.891 -13.992 1 97.69 91 VAL B N 1
ATOM 4507 C CA . VAL B 1 91 ? -11.891 3.543 -13.898 1 97.69 91 VAL B CA 1
ATOM 4508 C C . VAL B 1 91 ? -11.523 2.75 -15.156 1 97.69 91 VAL B C 1
ATOM 4510 O O . VAL B 1 91 ? -11.656 1.525 -15.188 1 97.69 91 VAL B O 1
ATOM 4513 N N . LYS B 1 92 ? -11.102 3.428 -16.234 1 97.31 92 LYS B N 1
ATOM 4514 C CA . LYS B 1 92 ? -10.812 2.764 -17.5 1 97.31 92 LYS B CA 1
ATOM 4515 C C . LYS B 1 92 ? -9.641 1.795 -17.344 1 97.31 92 LYS B C 1
ATOM 4517 O O . LYS B 1 92 ? -8.594 2.15 -16.797 1 97.31 92 LYS B O 1
ATOM 4522 N N . PRO B 1 93 ? -9.844 0.5 -17.844 1 97.19 93 PRO B N 1
ATOM 4523 C CA . PRO B 1 93 ? -8.695 -0.411 -17.844 1 97.19 93 PRO B CA 1
ATOM 4524 C C . PRO B 1 93 ? -7.484 0.172 -18.562 1 97.19 93 PRO B C 1
ATOM 4526 O O . PRO B 1 93 ? -7.633 0.85 -19.594 1 97.19 93 PRO B O 1
ATOM 4529 N N . LYS B 1 94 ? -6.312 -0.048 -18.031 1 97.56 94 LYS B N 1
ATOM 4530 C CA . LYS B 1 94 ? -5.074 0.454 -18.625 1 97.56 94 LYS B CA 1
ATOM 4531 C C . LYS B 1 94 ? -4.355 -0.643 -19.406 1 97.56 94 LYS B C 1
ATOM 4533 O O . LYS B 1 94 ? -3.746 -1.535 -18.812 1 97.56 94 LYS B O 1
ATOM 4538 N N . LYS B 1 95 ? -4.363 -0.594 -20.719 1 97.44 95 LYS B N 1
ATOM 4539 C CA . LYS B 1 95 ? -3.65 -1.557 -21.547 1 97.44 95 LYS B CA 1
ATOM 4540 C C . LYS B 1 95 ? -2.141 -1.438 -21.359 1 97.44 95 LYS B C 1
ATOM 4542 O O . LYS B 1 95 ? -1.624 -0.342 -21.125 1 97.44 95 LYS B O 1
ATOM 4547 N N . VAL B 1 96 ? -1.468 -2.51 -21.375 1 96.62 96 VAL B N 1
ATOM 4548 C CA . VAL B 1 96 ? -0.013 -2.504 -21.266 1 96.62 96 VAL B CA 1
ATOM 4549 C C . VAL B 1 96 ? 0.604 -3.172 -22.5 1 96.62 96 VAL B C 1
ATOM 4551 O O . VAL B 1 96 ? -0.04 -3.994 -23.156 1 96.62 96 VAL B O 1
ATOM 4554 N N . PRO B 1 97 ? 1.857 -2.906 -22.797 1 94.25 97 PRO B N 1
ATOM 4555 C CA . PRO B 1 97 ? 2.518 -3.51 -23.969 1 94.25 97 PRO B CA 1
ATOM 4556 C C . PRO B 1 97 ? 2.736 -5.012 -23.797 1 94.25 97 PRO B C 1
ATOM 4558 O O . PRO B 1 97 ? 2.877 -5.504 -22.672 1 94.25 97 PRO B O 1
ATOM 4561 N N . THR B 1 98 ? 2.752 -5.688 -24.891 1 91.81 98 THR B N 1
ATOM 4562 C CA . THR B 1 98 ? 3.043 -7.113 -24.938 1 91.81 98 THR B CA 1
ATOM 4563 C C . THR B 1 98 ? 4.516 -7.359 -25.25 1 91.81 98 THR B C 1
ATOM 4565 O O . THR B 1 98 ? 4.98 -7.043 -26.344 1 91.81 98 THR B O 1
ATOM 4568 N N . PRO B 1 99 ? 5.199 -7.926 -24.297 1 88.62 99 PRO B N 1
ATOM 4569 C CA . PRO B 1 99 ? 6.586 -8.273 -24.625 1 88.62 99 PRO B CA 1
ATOM 4570 C C . PRO B 1 99 ? 6.684 -9.312 -25.734 1 88.62 99 PRO B C 1
ATOM 4572 O O . PRO B 1 99 ? 5.77 -10.117 -25.922 1 88.62 99 PRO B O 1
ATOM 4575 N N . ILE B 1 100 ? 7.789 -9.438 -26.375 1 84.94 100 ILE B N 1
ATOM 4576 C CA . ILE B 1 100 ? 7.992 -10.258 -27.562 1 84.94 100 ILE B CA 1
ATOM 4577 C C . ILE B 1 100 ? 7.762 -11.727 -27.219 1 84.94 100 ILE B C 1
ATOM 4579 O O . ILE B 1 100 ? 7.039 -12.43 -27.922 1 84.94 100 ILE B O 1
ATOM 4583 N N . PRO B 1 101 ? 8.273 -12.164 -26.078 1 84.31 101 PRO B N 1
ATOM 4584 C CA . PRO B 1 101 ? 8.07 -13.578 -25.766 1 84.31 101 PRO B CA 1
ATOM 4585 C C . PRO B 1 101 ? 6.602 -13.914 -25.516 1 84.31 101 PRO B C 1
ATOM 4587 O O . PRO B 1 101 ? 6.234 -15.094 -25.469 1 84.31 101 PRO B O 1
ATOM 4590 N N . MET B 1 102 ? 5.77 -12.953 -25.453 1 89.31 102 MET B N 1
ATOM 4591 C CA . MET B 1 102 ? 4.371 -13.18 -25.094 1 89.31 102 MET B CA 1
ATOM 4592 C C . MET B 1 102 ? 3.445 -12.742 -26.234 1 89.31 102 MET B C 1
ATOM 4594 O O . MET B 1 102 ? 2.275 -12.438 -26 1 89.31 102 MET B O 1
ATOM 4598 N N . LEU B 1 103 ? 3.986 -12.648 -27.438 1 88.19 103 LEU B N 1
ATOM 4599 C CA . LEU B 1 103 ? 3.176 -12.273 -28.594 1 88.19 103 LEU B CA 1
ATOM 4600 C C . LEU B 1 103 ? 1.94 -13.164 -28.703 1 88.19 103 LEU B C 1
ATOM 4602 O O . LEU B 1 103 ? 2.023 -14.375 -28.516 1 88.19 103 LEU B O 1
ATOM 4606 N N . GLY B 1 104 ? 0.821 -12.57 -28.984 1 89.81 104 GLY B N 1
ATOM 4607 C CA . GLY B 1 104 ? -0.441 -13.289 -29.062 1 89.81 104 GLY B CA 1
ATOM 4608 C C . GLY B 1 104 ? -1.323 -13.078 -27.844 1 89.81 104 GLY B C 1
ATOM 4609 O O . GLY B 1 104 ? -2.488 -13.484 -27.844 1 89.81 104 GLY B O 1
ATOM 4610 N N . THR B 1 105 ? -0.783 -12.438 -26.812 1 94.81 105 THR B N 1
ATOM 4611 C CA . THR B 1 105 ? -1.556 -12.117 -25.625 1 94.81 105 THR B CA 1
ATOM 4612 C C . THR B 1 105 ? -1.958 -10.641 -25.625 1 94.81 105 THR B C 1
ATOM 4614 O O . THR B 1 105 ? -1.389 -9.836 -26.359 1 94.81 105 THR B O 1
ATOM 4617 N N . LYS B 1 106 ? -3.002 -10.336 -24.984 1 96.75 106 LYS B N 1
ATOM 4618 C CA . LYS B 1 106 ? -3.408 -8.977 -24.625 1 96.75 106 LYS B CA 1
ATOM 4619 C C . LYS B 1 106 ? -3.533 -8.82 -23.109 1 96.75 106 LYS B C 1
ATOM 4621 O O . LYS B 1 106 ? -4.051 -9.703 -22.438 1 96.75 106 LYS B O 1
ATOM 4626 N N . SER B 1 107 ? -2.965 -7.727 -22.594 1 97.94 107 SER B N 1
ATOM 4627 C CA . SER B 1 107 ? -2.941 -7.543 -21.156 1 97.94 107 SER B CA 1
ATOM 4628 C C . SER B 1 107 ? -3.383 -6.137 -20.766 1 97.94 107 SER B C 1
ATOM 4630 O O . SER B 1 107 ? -3.17 -5.184 -21.531 1 97.94 107 SER B O 1
ATOM 4632 N N . TYR B 1 108 ? -4.023 -5.992 -19.688 1 98.5 108 TYR B N 1
ATOM 4633 C CA . TYR B 1 108 ? -4.391 -4.695 -19.125 1 98.5 108 TYR B CA 1
ATOM 4634 C C . TYR B 1 108 ? -4.566 -4.789 -17.609 1 98.5 108 TYR B C 1
ATOM 4636 O O . TYR B 1 108 ? -4.68 -5.883 -17.062 1 98.5 108 TYR B O 1
ATOM 4644 N N . VAL B 1 109 ? -4.5 -3.691 -16.938 1 98.44 109 VAL B N 1
ATOM 4645 C CA . VAL B 1 109 ? -4.82 -3.568 -15.516 1 98.44 109 VAL B CA 1
ATOM 4646 C C . VAL B 1 109 ? -6.285 -3.162 -15.352 1 98.44 109 VAL B C 1
ATOM 4648 O O . VAL B 1 109 ? -6.715 -2.139 -15.883 1 98.44 109 VAL B O 1
ATOM 4651 N N . GLN B 1 110 ? -6.996 -3.971 -14.695 1 98.06 110 GLN B N 1
ATOM 4652 C CA . GLN B 1 110 ? -8.391 -3.676 -14.383 1 98.06 110 GLN B CA 1
ATOM 4653 C C . GLN B 1 110 ? -8.539 -3.174 -12.953 1 98.06 110 GLN B C 1
ATOM 4655 O O . GLN B 1 110 ? -8.055 -3.803 -12.016 1 98.06 110 GLN B O 1
ATOM 4660 N N . TYR B 1 111 ? -9.242 -2.023 -12.836 1 97.94 111 TYR B N 1
ATOM 4661 C CA . TYR B 1 111 ? -9.477 -1.472 -11.508 1 97.94 111 TYR B CA 1
ATOM 4662 C C . TYR B 1 111 ? -10.82 -1.938 -10.953 1 97.94 111 TYR B C 1
ATOM 4664 O O . TYR B 1 111 ? -11.859 -1.764 -11.594 1 97.94 111 TYR B O 1
ATOM 4672 N N . GLU B 1 112 ? -10.828 -2.574 -9.828 1 97.88 112 GLU B N 1
ATOM 4673 C CA . GLU B 1 112 ? -12.07 -2.975 -9.172 1 97.88 112 GLU B CA 1
ATOM 4674 C C . GLU B 1 112 ? -12.078 -2.545 -7.707 1 97.88 112 GLU B C 1
ATOM 4676 O O . GLU B 1 112 ? -11.023 -2.455 -7.074 1 97.88 112 GLU B O 1
ATOM 4681 N N . PRO B 1 113 ? -13.312 -2.246 -7.156 1 98.62 113 PRO B N 1
ATOM 4682 C CA . PRO B 1 113 ? -13.367 -1.881 -5.738 1 98.62 113 PRO B CA 1
ATOM 4683 C C . PRO B 1 113 ? -12.836 -2.986 -4.828 1 98.62 113 PRO B C 1
ATOM 4685 O O . PRO B 1 113 ? -13.078 -4.168 -5.082 1 98.62 113 PRO B O 1
ATOM 4688 N N . LYS B 1 114 ? -12.125 -2.609 -3.783 1 98.62 114 LYS B N 1
ATOM 4689 C CA . LYS B 1 114 ? -11.641 -3.596 -2.818 1 98.62 114 LYS B CA 1
ATOM 4690 C C . LYS B 1 114 ? -12.805 -4.258 -2.088 1 98.62 114 LYS B C 1
ATOM 4692 O O . LYS B 1 114 ? -12.703 -5.41 -1.658 1 98.62 114 LYS B O 1
ATOM 4697 N N . GLY B 1 115 ? -13.922 -3.508 -1.876 1 98.56 115 GLY B N 1
ATOM 4698 C CA . GLY B 1 115 ? -15.086 -4.086 -1.229 1 98.56 115 GLY B CA 1
ATOM 4699 C C . GLY B 1 115 ? -15.617 -3.244 -0.082 1 98.56 115 GLY B C 1
ATOM 4700 O O . GLY B 1 115 ? -15.93 -2.066 -0.265 1 98.56 115 GLY B O 1
ATOM 4701 N N . THR B 1 116 ? -15.688 -3.791 1.13 1 98.81 116 THR B N 1
ATOM 4702 C CA . THR B 1 116 ? -16.141 -3.092 2.326 1 98.81 116 THR B CA 1
ATOM 4703 C C . THR B 1 116 ? -14.992 -2.371 3.01 1 98.81 116 THR B C 1
ATOM 4705 O O . THR B 1 116 ? -13.906 -2.938 3.176 1 98.81 116 THR B O 1
ATOM 4708 N N . SER B 1 117 ? -15.227 -1.099 3.348 1 98.94 117 SER B N 1
ATOM 4709 C CA . SER B 1 117 ? -14.133 -0.32 3.918 1 98.94 117 SER B CA 1
ATOM 4710 C C . SER B 1 117 ? -14.539 0.317 5.242 1 98.94 117 SER B C 1
ATOM 4712 O O . SER B 1 117 ? -15.727 0.502 5.508 1 98.94 117 SER B O 1
ATOM 4714 N N . LEU B 1 118 ? -13.562 0.514 6.082 1 98.94 118 LEU B N 1
ATOM 4715 C CA . LEU B 1 118 ? -13.68 1.228 7.348 1 98.94 118 LEU B CA 1
ATOM 4716 C C . LEU B 1 118 ? -12.852 2.508 7.328 1 98.94 118 LEU B C 1
ATOM 4718 O O . LEU B 1 118 ? -11.68 2.492 6.934 1 98.94 118 LEU B O 1
ATOM 4722 N N . ILE B 1 119 ? -13.5 3.625 7.652 1 98.94 119 ILE B N 1
ATOM 4723 C CA . ILE B 1 119 ? -12.828 4.914 7.77 1 98.94 119 ILE B CA 1
ATOM 4724 C C . ILE B 1 119 ? -12.875 5.391 9.219 1 98.94 119 ILE B C 1
ATOM 4726 O O . ILE B 1 119 ? -13.953 5.645 9.766 1 98.94 119 ILE B O 1
ATOM 4730 N N . ILE B 1 120 ? -11.734 5.438 9.844 1 98.88 120 ILE B N 1
ATOM 4731 C CA . ILE B 1 120 ? -11.633 5.969 11.203 1 98.88 120 ILE B CA 1
ATOM 4732 C C . ILE B 1 120 ? -11 7.359 11.156 1 98.88 120 ILE B C 1
ATOM 4734 O O . ILE B 1 120 ? -9.812 7.504 10.844 1 98.88 120 ILE B O 1
ATOM 4738 N N . ALA B 1 121 ? -11.789 8.359 11.492 1 98.62 121 ALA B N 1
ATOM 4739 C CA . ALA B 1 121 ? -11.406 9.75 11.266 1 98.62 121 ALA B CA 1
ATOM 4740 C C . ALA B 1 121 ? -11.008 10.422 12.578 1 98.62 121 ALA B C 1
ATOM 4742 O O . ALA B 1 121 ? -11.594 10.148 13.633 1 98.62 121 ALA B O 1
ATOM 4743 N N . PRO B 1 122 ? -10.062 11.32 12.578 1 98.25 122 PRO B N 1
ATOM 4744 C CA . PRO B 1 122 ? -9.617 12.055 13.766 1 98.25 122 PRO B CA 1
ATOM 4745 C C . PRO B 1 122 ? -10.492 13.266 14.078 1 98.25 122 PRO B C 1
ATOM 4747 O O . PRO B 1 122 ? -11.461 13.531 13.367 1 98.25 122 PRO B O 1
ATOM 4750 N N . TRP B 1 123 ? -10.102 14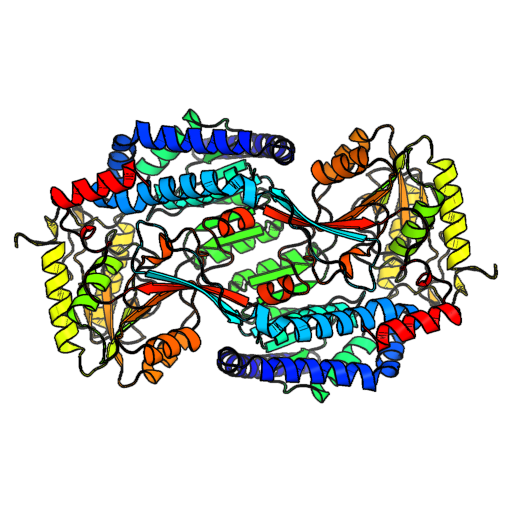.031 15.125 1 98.38 123 TRP B N 1
ATOM 4751 C CA . TRP B 1 123 ? -10.961 15.094 15.641 1 98.38 123 TRP B CA 1
ATOM 4752 C C . TRP B 1 123 ? -10.508 16.453 15.109 1 98.38 123 TRP B C 1
ATOM 4754 O O . TRP B 1 123 ? -11.242 17.438 15.219 1 98.38 123 TRP B O 1
ATOM 4764 N N . ASN B 1 124 ? -9.312 16.516 14.508 1 98.38 124 ASN B N 1
ATOM 4765 C CA . ASN B 1 124 ? -8.758 17.844 14.312 1 98.38 124 ASN B CA 1
ATOM 4766 C C . ASN B 1 124 ? -9.328 18.516 13.062 1 98.38 124 ASN B C 1
ATOM 4768 O O . ASN B 1 124 ? -9.438 19.734 13 1 98.38 124 ASN B O 1
ATOM 4772 N N . TYR B 1 125 ? -9.586 17.875 12.055 1 98.69 125 TYR B N 1
ATOM 4773 C CA . TYR B 1 125 ? -10.406 18.234 10.906 1 98.69 125 TYR B CA 1
ATOM 4774 C C . TYR B 1 125 ? -11.508 17.203 10.672 1 98.69 125 TYR B C 1
ATOM 4776 O O . TYR B 1 125 ? -11.492 16.469 9.68 1 98.69 125 TYR B O 1
ATOM 4784 N N . PRO B 1 126 ? -12.469 17.203 11.586 1 98.69 126 PRO B N 1
ATOM 4785 C CA . PRO B 1 126 ? -13.367 16.062 11.742 1 98.69 126 PRO B CA 1
ATOM 4786 C C . PRO B 1 126 ? -14.281 15.867 10.531 1 98.69 126 PRO B C 1
ATOM 4788 O O . PRO B 1 126 ? -14.742 14.75 10.273 1 98.69 126 PRO B O 1
ATOM 4791 N N . PHE B 1 127 ? -14.57 16.922 9.758 1 98.81 127 PHE B N 1
ATOM 4792 C CA . PHE B 1 127 ? -15.422 16.828 8.578 1 98.81 127 PHE B CA 1
ATOM 4793 C C . PHE B 1 127 ? -14.602 16.422 7.359 1 98.81 127 PHE B C 1
ATOM 4795 O O . PHE B 1 127 ? -14.906 15.406 6.715 1 98.81 127 PHE B O 1
ATOM 4802 N N . ASN B 1 128 ? -13.547 17.125 7.148 1 98.19 128 ASN B N 1
ATOM 4803 C CA . ASN B 1 128 ? -12.695 16.891 5.98 1 98.19 128 ASN B CA 1
ATOM 4804 C C . ASN B 1 128 ? -12.047 15.516 6.02 1 98.19 128 ASN B C 1
ATOM 4806 O O . ASN B 1 128 ? -12.031 14.805 5.012 1 98.19 128 ASN B O 1
ATOM 4810 N N . LEU B 1 129 ? -11.562 15.086 7.195 1 98.75 129 LEU B N 1
ATOM 4811 C CA . LEU B 1 129 ? -10.773 13.859 7.289 1 98.75 129 LEU B CA 1
ATOM 4812 C C . LEU B 1 129 ? -11.68 12.641 7.391 1 98.75 129 LEU B C 1
ATOM 4814 O O . LEU B 1 129 ? -11.219 11.508 7.211 1 98.75 129 LEU B O 1
ATOM 4818 N N . ALA B 1 130 ? -12.961 12.82 7.574 1 98.88 130 ALA B N 1
ATOM 4819 C CA . ALA B 1 130 ? -13.945 11.742 7.461 1 98.88 130 ALA B CA 1
ATOM 4820 C C . ALA B 1 130 ? -14.438 11.602 6.023 1 98.88 130 ALA B C 1
ATOM 4822 O O . ALA B 1 130 ? -14.539 10.484 5.5 1 98.88 130 ALA B O 1
ATOM 4823 N N . LEU B 1 131 ? -14.664 12.711 5.387 1 98.88 131 LEU B N 1
ATOM 4824 C CA . LEU B 1 131 ? -15.359 12.688 4.102 1 98.88 131 LEU B CA 1
ATOM 4825 C C . LEU B 1 131 ? -14.367 12.562 2.949 1 98.88 131 LEU B C 1
ATOM 4827 O O . LEU B 1 131 ? -14.703 12.031 1.89 1 98.88 131 LEU B O 1
ATOM 4831 N N . GLY B 1 132 ? -13.133 13.07 3.119 1 98.69 132 GLY B N 1
ATOM 4832 C CA . GLY B 1 132 ? -12.125 12.891 2.084 1 98.69 132 GLY B CA 1
ATOM 4833 C C . GLY B 1 132 ? -11.977 11.445 1.641 1 98.69 132 GLY B C 1
ATOM 4834 O O . GLY B 1 132 ? -12.219 11.125 0.476 1 98.69 132 GLY B O 1
ATOM 4835 N N . PRO B 1 133 ? -11.68 10.586 2.619 1 98.88 133 PRO B N 1
ATOM 4836 C CA . PRO B 1 133 ? -11.578 9.164 2.277 1 98.88 133 PRO B CA 1
ATOM 4837 C C . PRO B 1 133 ? -12.906 8.586 1.793 1 98.88 133 PRO B C 1
ATOM 4839 O O . PRO B 1 133 ? -12.914 7.672 0.961 1 98.88 133 PRO B O 1
ATOM 4842 N N . LEU B 1 134 ? -14.039 9.117 2.258 1 98.94 134 LEU B N 1
ATOM 4843 C CA . LEU B 1 134 ? -15.328 8.641 1.774 1 98.94 134 LEU B CA 1
ATOM 4844 C C . LEU B 1 134 ? -15.484 8.906 0.281 1 98.94 134 LEU B C 1
ATOM 4846 O O . LEU B 1 134 ? -15.984 8.055 -0.457 1 98.94 134 LEU B O 1
ATOM 4850 N N . VAL B 1 135 ? -15.055 10.094 -0.184 1 98.94 135 VAL B N 1
ATOM 4851 C CA . VAL B 1 135 ? -15.102 10.422 -1.604 1 98.94 135 VAL B CA 1
ATOM 4852 C C . VAL B 1 135 ? -14.312 9.391 -2.4 1 98.94 135 VAL B C 1
ATOM 4854 O O . VAL B 1 135 ? -14.781 8.898 -3.43 1 98.94 135 VAL B O 1
ATOM 4857 N N . SER B 1 136 ? -13.117 9.023 -1.898 1 98.88 136 SER B N 1
ATOM 4858 C CA . SER B 1 136 ? -12.281 8.023 -2.549 1 98.88 136 SER B CA 1
ATOM 4859 C C . SER B 1 136 ? -12.969 6.664 -2.578 1 98.88 136 SER B C 1
ATOM 4861 O O . SER B 1 136 ? -12.938 5.969 -3.596 1 98.88 136 SER B O 1
ATOM 4863 N N . ALA B 1 137 ? -13.602 6.289 -1.469 1 98.94 137 ALA B N 1
ATOM 4864 C CA . ALA B 1 137 ? -14.281 5 -1.36 1 98.94 137 ALA B CA 1
ATOM 4865 C C . ALA B 1 137 ? -15.438 4.902 -2.352 1 98.94 137 ALA B C 1
ATOM 4867 O O . ALA B 1 137 ? -15.562 3.912 -3.074 1 98.94 137 ALA B O 1
ATOM 4868 N N . ILE B 1 138 ? -16.25 5.969 -2.404 1 98.88 138 ILE B N 1
ATOM 4869 C CA . ILE B 1 138 ? -17.391 6.004 -3.307 1 98.88 138 ILE B CA 1
ATOM 4870 C C . ILE B 1 138 ? -16.906 5.977 -4.754 1 98.88 138 ILE B C 1
ATOM 4872 O O . ILE B 1 138 ? -17.438 5.23 -5.578 1 98.88 138 ILE B O 1
ATOM 4876 N N . ALA B 1 139 ? -15.867 6.781 -5.039 1 98.88 139 ALA B N 1
ATOM 4877 C CA . ALA B 1 139 ? -15.32 6.828 -6.391 1 98.88 139 ALA B CA 1
ATOM 4878 C C . ALA B 1 139 ? -14.852 5.449 -6.844 1 98.88 139 ALA B C 1
ATOM 4880 O O . ALA B 1 139 ? -15.039 5.074 -8 1 98.88 139 ALA B O 1
ATOM 4881 N N . ALA B 1 140 ? -14.289 4.66 -5.984 1 98.81 140 ALA B N 1
ATOM 4882 C CA . ALA B 1 140 ? -13.766 3.338 -6.316 1 98.81 140 ALA B CA 1
ATOM 4883 C C . ALA B 1 140 ? -14.883 2.307 -6.395 1 98.81 140 ALA B C 1
ATOM 4885 O O . ALA B 1 140 ? -14.711 1.23 -6.973 1 98.81 140 ALA B O 1
ATOM 4886 N N . GLY B 1 141 ? -16 2.594 -5.734 1 98.75 141 GLY B N 1
ATOM 4887 C CA . GLY B 1 141 ? -17.141 1.675 -5.711 1 98.75 141 GLY B CA 1
ATOM 4888 C C . GLY B 1 141 ? -17.203 0.851 -4.441 1 98.75 141 GLY B C 1
ATOM 4889 O O . GLY B 1 141 ? -17.812 -0.221 -4.426 1 98.75 141 GLY B O 1
ATOM 4890 N N . CYS B 1 142 ? -16.578 1.29 -3.357 1 98.88 142 CYS B N 1
ATOM 4891 C CA . CYS B 1 142 ? -16.578 0.577 -2.086 1 98.88 142 CYS B CA 1
ATOM 4892 C C . CYS B 1 142 ? -17.766 1.021 -1.224 1 98.88 142 CYS B C 1
ATOM 4894 O O . CYS B 1 142 ? -18.281 2.125 -1.396 1 98.88 142 CYS B O 1
ATOM 4896 N N . THR B 1 143 ? -18.188 0.176 -0.317 1 98.88 143 THR B N 1
ATOM 4897 C CA . THR B 1 143 ? -19 0.607 0.816 1 98.88 143 THR B CA 1
ATOM 4898 C C . THR B 1 143 ? -18.125 1.168 1.929 1 98.88 143 THR B C 1
ATOM 4900 O O . THR B 1 143 ? -16.906 1.009 1.901 1 98.88 143 THR B O 1
ATOM 4903 N N . ALA B 1 144 ? -18.781 1.879 2.881 1 98.94 144 ALA B N 1
ATOM 4904 C CA . ALA B 1 144 ? -17.938 2.463 3.922 1 98.94 144 ALA B CA 1
ATOM 4905 C C . ALA B 1 144 ? -18.688 2.564 5.246 1 98.94 144 ALA B C 1
ATOM 4907 O O . ALA B 1 144 ? -19.875 2.926 5.27 1 98.94 144 ALA B O 1
ATOM 4908 N N . ILE B 1 145 ? -18.062 2.166 6.273 1 98.94 145 ILE B N 1
ATOM 4909 C CA . ILE B 1 145 ? -18.438 2.541 7.629 1 98.94 145 ILE B CA 1
ATOM 4910 C C . ILE B 1 145 ? -17.469 3.586 8.172 1 98.94 145 ILE B C 1
ATOM 4912 O O . ILE B 1 145 ? -16.25 3.412 8.086 1 98.94 145 ILE B O 1
ATOM 4916 N N . ILE B 1 146 ? -18.016 4.68 8.641 1 98.94 146 ILE B N 1
ATOM 4917 C CA . ILE B 1 146 ? -17.219 5.77 9.188 1 98.94 146 ILE B CA 1
ATOM 4918 C C . ILE B 1 146 ? -17.328 5.77 10.711 1 98.94 146 ILE B C 1
ATOM 4920 O O . ILE B 1 146 ? -18.422 5.676 11.266 1 98.94 146 ILE B O 1
ATOM 4924 N N . LYS B 1 147 ? -16.266 5.754 11.375 1 98.81 147 LYS B N 1
ATOM 4925 C CA . LYS B 1 147 ? -16.203 6.023 12.805 1 98.81 147 LYS B CA 1
ATOM 4926 C C . LYS B 1 147 ? -15.539 7.371 13.086 1 98.81 147 LYS B C 1
ATOM 4928 O O . LYS B 1 147 ? -14.312 7.461 13.164 1 98.81 147 LYS B O 1
ATOM 4933 N N . PRO B 1 148 ? -16.297 8.445 13.344 1 98.5 148 PRO B N 1
ATOM 4934 C CA . PRO B 1 148 ? -15.727 9.742 13.695 1 98.5 148 PRO B CA 1
ATOM 4935 C C . PRO B 1 148 ? -15.211 9.789 15.133 1 98.5 148 PRO B C 1
ATOM 4937 O O . PRO B 1 148 ? -15.43 8.852 15.898 1 98.5 148 PRO B O 1
ATOM 4940 N N . SER B 1 149 ? -14.508 10.781 15.477 1 97.88 149 SER B N 1
ATOM 4941 C CA . SER B 1 149 ? -13.922 10.898 16.812 1 97.88 149 SER B CA 1
ATOM 4942 C C . SER B 1 149 ? -14.953 11.367 17.828 1 97.88 149 SER B C 1
ATOM 4944 O O . SER B 1 149 ? -15.773 12.242 17.531 1 97.88 149 SER B O 1
ATOM 4946 N N . GLU B 1 150 ? -14.867 10.812 19.016 1 96.75 150 GLU B N 1
ATOM 4947 C CA . GLU B 1 150 ? -15.766 11.195 20.109 1 96.75 150 GLU B CA 1
ATOM 4948 C C . GLU B 1 150 ? -15.383 12.547 20.688 1 96.75 150 GLU B C 1
ATOM 4950 O O . GLU B 1 150 ? -16.172 13.164 21.406 1 96.75 150 GLU B O 1
ATOM 4955 N N . MET B 1 151 ? -14.297 13.078 20.312 1 97.62 151 MET B N 1
ATOM 4956 C CA . MET B 1 151 ? -13.797 14.328 20.875 1 97.62 151 MET B CA 1
ATOM 4957 C C . MET B 1 151 ? -14.469 15.523 20.203 1 97.62 151 MET B C 1
ATOM 4959 O O . MET B 1 151 ? -14.375 16.656 20.688 1 97.62 151 MET B O 1
ATOM 4963 N N . THR B 1 152 ? -15.125 15.305 19.062 1 98.38 152 THR B N 1
ATOM 4964 C CA . THR B 1 152 ? -15.906 16.328 18.375 1 98.38 152 THR B CA 1
ATOM 4965 C C . THR B 1 152 ? -17.344 15.867 18.188 1 98.38 152 THR B C 1
ATOM 4967 O O . THR B 1 152 ? -17.766 15.57 17.062 1 98.38 152 THR B O 1
ATOM 4970 N N . PRO B 1 153 ? -18.094 15.859 19.281 1 98.19 153 PRO B N 1
ATOM 4971 C CA . PRO B 1 153 ? -19.422 15.234 19.281 1 98.19 153 PRO B CA 1
ATOM 4972 C C . PRO B 1 153 ? -20.422 15.953 18.375 1 98.19 153 PRO B C 1
ATOM 4974 O O . PRO B 1 153 ? -21.297 15.312 17.781 1 98.19 153 PRO B O 1
ATOM 4977 N N . HIS B 1 154 ? -20.328 17.297 18.234 1 98.69 154 HIS B N 1
ATOM 4978 C CA . HIS B 1 154 ? -21.266 18.031 17.375 1 98.69 154 HIS B CA 1
ATOM 4979 C C . HIS B 1 154 ? -21.047 17.672 15.906 1 98.69 154 HIS B C 1
ATOM 4981 O O . HIS B 1 154 ? -22.016 17.469 15.164 1 98.69 154 HIS B O 1
ATOM 4987 N N . THR B 1 155 ? -19.797 17.578 15.5 1 98.81 155 THR B N 1
ATOM 4988 C CA . THR B 1 155 ? -19.484 17.188 14.125 1 98.81 155 THR B CA 1
ATOM 4989 C C . THR B 1 155 ? -19.844 15.734 13.875 1 98.81 155 THR B C 1
ATOM 4991 O O . THR B 1 155 ? -20.344 15.383 12.797 1 98.81 155 THR B O 1
ATOM 4994 N N . SER B 1 156 ? -19.578 14.875 14.844 1 98.62 156 SER B N 1
ATOM 4995 C CA . SER B 1 156 ? -19.906 13.461 14.711 1 98.62 156 SER B CA 1
ATOM 4996 C C . SER B 1 156 ? -21.406 13.266 14.484 1 98.62 156 SER B C 1
ATOM 4998 O O . SER B 1 156 ? -21.812 12.469 13.633 1 98.62 156 SER B O 1
ATOM 5000 N N . ALA B 1 157 ? -22.188 14 15.242 1 98.56 157 ALA B N 1
ATOM 5001 C CA . ALA B 1 157 ? -23.641 13.93 15.094 1 98.56 157 ALA B CA 1
ATOM 5002 C C . ALA B 1 157 ? -24.062 14.43 13.719 1 98.56 157 ALA B C 1
ATOM 5004 O O . ALA B 1 157 ? -24.984 13.875 13.102 1 98.56 157 ALA B O 1
ATOM 5005 N N . LEU B 1 158 ? -23.453 15.469 13.289 1 98.81 158 LEU B N 1
ATOM 5006 C CA . LEU B 1 158 ? -23.75 16.016 11.969 1 98.81 158 LEU B CA 1
ATOM 5007 C C . LEU B 1 158 ? -23.406 15.016 10.867 1 98.81 158 LEU B C 1
ATOM 5009 O O . LEU B 1 158 ? -24.141 14.875 9.898 1 98.81 158 LEU B O 1
ATOM 5013 N N . LEU B 1 159 ? -22.266 14.328 10.992 1 98.88 159 LEU B N 1
ATOM 5014 C CA . LEU B 1 159 ? -21.859 13.32 10.023 1 98.88 159 LEU B CA 1
ATOM 5015 C C . LEU B 1 159 ? -22.859 12.18 9.969 1 98.88 159 LEU B C 1
ATOM 5017 O O . LEU B 1 159 ? -23.172 11.664 8.891 1 98.88 159 LEU B O 1
ATOM 5021 N N . ARG B 1 160 ? -23.312 11.773 11.102 1 98.62 160 ARG B N 1
ATOM 5022 C CA . ARG B 1 160 ? -24.344 10.742 11.133 1 98.62 160 ARG B CA 1
ATOM 5023 C C . ARG B 1 160 ? -25.594 11.188 10.367 1 98.62 160 ARG B C 1
ATOM 5025 O O . ARG B 1 160 ? -26.125 10.438 9.555 1 98.62 160 ARG B O 1
ATOM 5032 N N . ARG B 1 161 ? -26.047 12.414 10.641 1 98.75 161 ARG B N 1
ATOM 5033 C CA . ARG B 1 161 ? -27.203 12.961 9.945 1 98.75 161 ARG B CA 1
ATOM 5034 C C . ARG B 1 161 ? -26.969 13.008 8.438 1 98.75 161 ARG B C 1
ATOM 5036 O O . ARG B 1 161 ? -27.812 12.594 7.656 1 98.75 161 ARG B O 1
ATOM 5043 N N . LEU B 1 162 ? -25.781 13.516 8.055 1 98.88 162 LEU B N 1
ATOM 5044 C CA . LEU B 1 162 ? -25.406 13.602 6.648 1 98.88 162 LEU B CA 1
ATOM 5045 C C . LEU B 1 162 ? -25.531 12.242 5.969 1 98.88 162 LEU B C 1
ATOM 5047 O O . LEU B 1 162 ? -26.172 12.125 4.922 1 98.88 162 LEU B O 1
ATOM 5051 N N . VAL B 1 163 ? -24.969 11.266 6.602 1 98.75 163 VAL B N 1
ATOM 5052 C CA . VAL B 1 163 ? -24.891 9.938 6 1 98.75 163 VAL B CA 1
ATOM 5053 C C . VAL B 1 163 ? -26.297 9.312 5.949 1 98.75 163 VAL B C 1
ATOM 5055 O O . VAL B 1 163 ? -26.688 8.742 4.93 1 98.75 163 VAL B O 1
ATOM 5058 N N . GLU B 1 164 ? -27.062 9.484 6.988 1 98.31 164 GLU B N 1
ATOM 5059 C CA . GLU B 1 164 ? -28.391 8.898 7.066 1 98.31 164 GLU B CA 1
ATOM 5060 C C . GLU B 1 164 ? -29.344 9.57 6.078 1 98.31 164 GLU B C 1
ATOM 5062 O O . GLU B 1 164 ? -30.25 8.922 5.551 1 98.31 164 GLU B O 1
ATOM 5067 N N . GLU B 1 165 ? -29.109 10.82 5.812 1 98.62 165 GLU B N 1
ATOM 5068 C CA . GLU B 1 165 ? -29.969 11.562 4.902 1 98.62 165 GLU B CA 1
ATOM 5069 C C . GLU B 1 165 ? -29.547 11.367 3.451 1 98.62 165 GLU B C 1
ATOM 5071 O O . GLU B 1 165 ? -30.312 11.648 2.529 1 98.62 165 GLU B O 1
ATOM 5076 N N . THR B 1 166 ? -28.344 10.875 3.199 1 98.62 166 THR B N 1
ATOM 5077 C CA . THR B 1 166 ? -27.781 10.898 1.853 1 98.62 166 THR B CA 1
ATOM 5078 C C . THR B 1 166 ? -27.672 9.484 1.292 1 98.62 166 THR B C 1
ATOM 5080 O O . THR B 1 166 ? -27.797 9.273 0.083 1 98.62 166 THR B O 1
ATOM 5083 N N . PHE B 1 167 ? -27.422 8.516 2.172 1 98.62 167 PHE B N 1
ATOM 5084 C CA . PHE B 1 167 ? -27.078 7.176 1.7 1 98.62 167 PHE B CA 1
ATOM 5085 C C . PHE B 1 167 ? -27.938 6.125 2.395 1 98.62 167 PHE B C 1
ATOM 5087 O O . PHE B 1 167 ? -28.438 6.352 3.496 1 98.62 167 PHE B O 1
ATOM 5094 N N . ASP B 1 168 ? -28.078 4.977 1.691 1 98.19 168 ASP B N 1
ATOM 5095 C CA . ASP B 1 168 ? -28.547 3.773 2.369 1 98.19 168 ASP B CA 1
ATOM 5096 C C . ASP B 1 168 ? -27.469 3.195 3.281 1 98.19 168 ASP B C 1
ATOM 5098 O O . ASP B 1 168 ? -26.281 3.23 2.949 1 98.19 168 ASP B O 1
ATOM 5102 N N . LYS B 1 169 ? -27.922 2.629 4.406 1 97.88 169 LYS B N 1
ATOM 5103 C CA . LYS B 1 169 ? -26.984 2.076 5.383 1 97.88 169 LYS B CA 1
ATOM 5104 C C . LYS B 1 169 ? -26.125 0.982 4.758 1 97.88 169 LYS B C 1
ATOM 5106 O O . LYS B 1 169 ? -25 0.732 5.211 1 97.88 169 LYS B O 1
ATOM 5111 N N . SER B 1 170 ? -26.594 0.337 3.73 1 98.5 170 SER B N 1
ATOM 5112 C CA . SER B 1 170 ? -25.828 -0.688 3.029 1 98.5 170 SER B CA 1
ATOM 5113 C C . SER B 1 170 ? -24.719 -0.071 2.189 1 98.5 170 SER B C 1
ATOM 5115 O O . SER B 1 170 ? -23.812 -0.771 1.749 1 98.5 170 SER B O 1
ATOM 5117 N N . GLN B 1 171 ? -24.781 1.207 1.872 1 98.62 171 GLN B N 1
ATOM 5118 C CA . GLN B 1 171 ? -23.75 1.913 1.107 1 98.62 171 GLN B CA 1
ATOM 5119 C C . GLN B 1 171 ? -22.734 2.576 2.031 1 98.62 171 GLN B C 1
ATOM 5121 O O . GLN B 1 171 ? -21.531 2.35 1.898 1 98.62 171 GLN B O 1
ATOM 5126 N N . VAL B 1 172 ? -23.219 3.428 2.895 1 98.88 172 VAL B N 1
ATOM 5127 C CA . VAL B 1 172 ? -22.406 4.176 3.84 1 98.88 172 VAL B CA 1
ATOM 5128 C C . VAL B 1 172 ? -23.109 4.25 5.191 1 98.88 172 VAL B C 1
ATOM 5130 O O . VAL B 1 172 ? -24.312 4.441 5.258 1 98.88 172 VAL B O 1
ATOM 5133 N N . ALA B 1 173 ? -22.375 4.074 6.27 1 98.88 173 ALA B N 1
ATOM 5134 C CA . ALA B 1 173 ? -22.922 4.18 7.621 1 98.88 173 ALA B CA 1
ATOM 5135 C C . ALA B 1 173 ? -21.922 4.852 8.562 1 98.88 173 ALA B C 1
ATOM 5137 O O . ALA B 1 173 ? -20.734 4.902 8.281 1 98.88 173 ALA B O 1
ATOM 5138 N N . VAL B 1 174 ? -22.453 5.387 9.641 1 98.75 174 VAL B N 1
ATOM 5139 C CA . VAL B 1 174 ? -21.641 6.012 10.672 1 98.75 174 VAL B CA 1
ATOM 5140 C C . VAL B 1 174 ? -21.938 5.363 12.023 1 98.75 174 VAL B C 1
ATOM 5142 O O . VAL B 1 174 ? -23.094 5.129 12.367 1 98.75 174 VAL B O 1
ATOM 5145 N N . PHE B 1 175 ? -20.922 4.988 12.719 1 98.44 175 PHE B N 1
ATOM 5146 C CA . PHE B 1 175 ? -21.062 4.547 14.102 1 98.44 175 PHE B CA 1
ATOM 5147 C C . PHE B 1 175 ? -20.234 5.434 15.031 1 98.44 175 PHE B C 1
ATOM 5149 O O . PHE B 1 175 ? -19.016 5.512 14.898 1 98.44 175 PHE B O 1
ATOM 5156 N N . GLU B 1 176 ? -20.922 6.105 15.922 1 97.06 176 GLU B N 1
ATOM 5157 C CA . GLU B 1 176 ? -20.266 6.918 16.953 1 97.06 176 GLU B CA 1
ATOM 5158 C C . GLU B 1 176 ? -19.875 6.07 18.156 1 97.06 176 GLU B C 1
ATOM 5160 O O . GLU B 1 176 ? -20.453 5.004 18.391 1 97.06 176 GLU B O 1
ATOM 5165 N N . GLY B 1 177 ? -18.875 6.488 18.891 1 93.19 177 GLY B N 1
ATOM 5166 C CA . GLY B 1 177 ? -18.438 5.785 20.078 1 93.19 177 GLY B CA 1
ATOM 5167 C C . GLY B 1 177 ? -16.953 5.898 20.328 1 93.19 177 GLY B C 1
ATOM 5168 O O . GLY B 1 177 ? -16.234 6.594 19.594 1 93.19 177 GLY B O 1
ATOM 5169 N N . GLU B 1 178 ? -16.578 5.266 21.359 1 93.25 178 GLU B N 1
ATOM 5170 C CA . GLU B 1 178 ? -15.18 5.348 21.766 1 93.25 178 GLU B CA 1
ATOM 5171 C C . GLU B 1 178 ? -14.43 4.07 21.406 1 93.25 178 GLU B C 1
ATOM 5173 O O . GLU B 1 178 ? -14.57 3.551 20.297 1 93.25 178 GLU B O 1
ATOM 5178 N N . VAL B 1 179 ? -13.562 3.701 22.266 1 91.75 179 VAL B N 1
ATOM 5179 C CA . VAL B 1 179 ? -12.602 2.627 22.016 1 91.75 179 VAL B CA 1
ATOM 5180 C C . VAL B 1 179 ? -13.352 1.308 21.828 1 91.75 179 VAL B C 1
ATOM 5182 O O . VAL B 1 179 ? -12.953 0.483 21 1 91.75 179 VAL B O 1
ATOM 5185 N N . GLU B 1 180 ? -14.445 1.097 22.453 1 93.88 180 GLU B N 1
ATOM 5186 C CA . GLU B 1 180 ? -15.18 -0.162 22.359 1 93.88 180 GLU B CA 1
ATOM 5187 C C . GLU B 1 180 ? -15.789 -0.334 20.969 1 93.88 180 GLU B C 1
ATOM 5189 O O . GLU B 1 180 ? -15.75 -1.429 20.406 1 93.88 180 GLU B O 1
ATOM 5194 N N . VAL B 1 181 ? -16.391 0.726 20.453 1 96.56 181 VAL B N 1
ATOM 5195 C CA . VAL B 1 181 ? -16.969 0.693 19.109 1 96.56 181 VAL B CA 1
ATOM 5196 C C . VAL B 1 181 ? -15.867 0.432 18.094 1 96.56 181 VAL B C 1
ATOM 5198 O O . VAL B 1 181 ? -16.047 -0.384 17.188 1 96.56 181 VAL B O 1
ATOM 5201 N N . ALA B 1 182 ? -14.719 1.101 18.281 1 97.06 182 ALA B N 1
ATOM 5202 C CA . ALA B 1 182 ? -13.594 0.908 17.375 1 97.06 182 ALA B CA 1
ATOM 5203 C C . ALA B 1 182 ? -13.117 -0.544 17.391 1 97.06 182 ALA B C 1
ATOM 5205 O O . ALA B 1 182 ? -12.805 -1.108 16.344 1 97.06 182 ALA B O 1
ATOM 5206 N N . GLN B 1 183 ? -13.094 -1.123 18.531 1 96.62 183 GLN B N 1
ATOM 5207 C CA . GLN B 1 183 ? -12.633 -2.5 18.672 1 96.62 183 GLN B CA 1
ATOM 5208 C C . GLN B 1 183 ? -13.562 -3.469 17.953 1 96.62 183 GLN B C 1
ATOM 5210 O O . GLN B 1 183 ? -13.109 -4.402 17.297 1 96.62 183 GLN B O 1
ATOM 5215 N N . VAL B 1 184 ? -14.906 -3.225 18.125 1 97.75 184 VAL B N 1
ATOM 5216 C CA . VAL B 1 184 ? -15.875 -4.07 17.438 1 97.75 184 VAL B CA 1
ATOM 5217 C C . VAL B 1 184 ? -15.703 -3.93 15.922 1 97.75 184 VAL B C 1
ATOM 5219 O O . VAL B 1 184 ? -15.68 -4.926 15.195 1 97.75 184 VAL B O 1
ATOM 5222 N N . LEU B 1 185 ? -15.555 -2.74 15.492 1 98.56 185 LEU B N 1
ATOM 5223 C CA . LEU B 1 185 ? -15.383 -2.486 14.062 1 98.56 185 LEU B CA 1
ATOM 5224 C C . LEU B 1 185 ? -14.109 -3.15 13.547 1 98.56 185 LEU B C 1
ATOM 5226 O O . LEU B 1 185 ? -14.133 -3.807 12.5 1 98.56 185 LEU B O 1
ATOM 5230 N N . LEU B 1 186 ? -13.008 -3.055 14.297 1 98.31 186 LEU B N 1
ATOM 5231 C CA . LEU B 1 186 ? -11.711 -3.559 13.859 1 98.31 186 LEU B CA 1
ATOM 5232 C C . LEU B 1 186 ? -11.688 -5.082 13.883 1 98.31 186 LEU B C 1
ATOM 5234 O O . LEU B 1 186 ? -10.789 -5.699 13.305 1 98.31 186 LEU B O 1
ATOM 5238 N N . SER B 1 187 ? -12.625 -5.664 14.547 1 97.88 187 SER B N 1
ATOM 5239 C CA . SER B 1 187 ? -12.703 -7.121 14.578 1 97.88 187 SER B CA 1
ATOM 5240 C C . SER B 1 187 ? -13.352 -7.672 13.32 1 97.88 187 SER B C 1
ATOM 5242 O O . SER B 1 187 ? -13.305 -8.875 13.062 1 97.88 187 SER B O 1
ATOM 5244 N N . LYS B 1 188 ? -14.023 -6.809 12.5 1 98.31 188 LYS B N 1
ATOM 5245 C CA . LYS B 1 188 ? -14.68 -7.25 11.281 1 98.31 188 LYS B CA 1
ATOM 5246 C C . LYS B 1 188 ? -13.688 -7.371 10.133 1 98.31 188 LYS B C 1
ATOM 5248 O O . LYS B 1 188 ? -12.734 -6.594 10.047 1 98.31 188 LYS B O 1
ATOM 5253 N N . PRO B 1 189 ? -13.836 -8.305 9.289 1 98.25 189 PRO B N 1
ATOM 5254 C CA . PRO B 1 189 ? -12.93 -8.492 8.156 1 98.25 189 PRO B CA 1
ATOM 5255 C C . PRO B 1 189 ? -13.188 -7.508 7.02 1 98.25 189 PRO B C 1
ATOM 5257 O O . PRO B 1 189 ? -13.562 -7.91 5.914 1 98.25 189 PRO B O 1
ATOM 5260 N N . PHE B 1 190 ? -12.922 -6.23 7.25 1 98.88 190 PHE B N 1
ATOM 5261 C CA . PHE B 1 190 ? -13 -5.238 6.184 1 98.88 190 PHE B CA 1
ATOM 5262 C C . PHE B 1 190 ? -11.977 -5.531 5.094 1 98.88 190 PHE B C 1
ATOM 5264 O O . PHE B 1 190 ? -10.914 -6.082 5.371 1 98.88 190 PHE B O 1
ATOM 5271 N N . ASP B 1 191 ? -12.328 -5.156 3.865 1 98.81 191 ASP B N 1
ATOM 5272 C CA . ASP B 1 191 ? -11.367 -5.289 2.773 1 98.81 191 ASP B CA 1
ATOM 5273 C C . ASP B 1 191 ? -10.289 -4.203 2.854 1 98.81 191 ASP B C 1
ATOM 5275 O O . ASP B 1 191 ? -9.156 -4.418 2.426 1 98.81 191 ASP B O 1
ATOM 5279 N N . HIS B 1 192 ? -10.648 -3.037 3.33 1 98.94 192 HIS B N 1
ATOM 5280 C CA . HIS B 1 192 ? -9.719 -1.923 3.457 1 98.94 192 HIS B CA 1
ATOM 5281 C C . HIS B 1 192 ? -10.047 -1.071 4.68 1 98.94 192 HIS B C 1
ATOM 5283 O O . HIS B 1 192 ? -11.219 -0.808 4.965 1 98.94 192 HIS B O 1
ATOM 5289 N N . ILE B 1 193 ? -9.023 -0.663 5.406 1 98.94 193 ILE B N 1
ATOM 5290 C CA . ILE B 1 193 ? -9.164 0.235 6.547 1 98.94 193 ILE B CA 1
ATOM 5291 C C . ILE B 1 193 ? -8.352 1.506 6.305 1 98.94 193 ILE B C 1
ATOM 5293 O O . ILE B 1 193 ? -7.152 1.44 6.043 1 98.94 193 ILE B O 1
ATOM 5297 N N . PHE B 1 194 ? -9.031 2.637 6.32 1 98.94 194 PHE B N 1
ATOM 5298 C CA . PHE B 1 194 ? -8.414 3.953 6.23 1 98.94 194 PHE B CA 1
ATOM 5299 C C . PHE B 1 194 ? -8.414 4.645 7.59 1 98.94 194 PHE B C 1
ATOM 5301 O O . PHE B 1 194 ? -9.469 4.855 8.188 1 98.94 194 PHE B O 1
ATOM 5308 N N . PHE B 1 195 ? -7.234 4.984 8.062 1 98.88 195 PHE B N 1
ATOM 5309 C CA . PHE B 1 195 ? -7.113 5.578 9.391 1 98.88 195 PHE B CA 1
ATOM 5310 C C . PHE B 1 195 ? -6.277 6.852 9.336 1 98.88 195 PHE B C 1
ATOM 5312 O O . PHE B 1 195 ? -5.211 6.879 8.719 1 98.88 195 PHE B O 1
ATOM 5319 N N . THR B 1 196 ? -6.758 7.863 9.922 1 98.75 196 THR B N 1
ATOM 5320 C CA . THR B 1 196 ? -5.977 9.07 10.172 1 98.75 196 THR B CA 1
ATOM 5321 C C . THR B 1 196 ? -5.836 9.32 11.672 1 98.75 196 THR B C 1
ATOM 5323 O O . THR B 1 196 ? -6.836 9.375 12.391 1 98.75 196 THR B O 1
ATOM 5326 N N . GLY B 1 197 ? -4.637 9.391 12.164 1 98 197 GLY B N 1
ATOM 5327 C CA . GLY B 1 197 ? -4.402 9.617 13.586 1 98 197 GLY B CA 1
ATOM 5328 C C . GLY B 1 197 ? -2.941 9.508 13.977 1 98 197 GLY B C 1
ATOM 5329 O O . GLY B 1 197 ? -2.057 9.867 13.195 1 98 197 GLY B O 1
ATOM 5330 N N . SER B 1 198 ? -2.65 9.086 15.188 1 97.12 198 SER B N 1
ATOM 5331 C CA . SER B 1 198 ? -1.284 9.055 15.703 1 97.12 198 SER B CA 1
ATOM 5332 C C . SER B 1 198 ? -0.58 7.758 15.312 1 97.12 198 SER B C 1
ATOM 5334 O O . SER B 1 198 ? -1.232 6.746 15.039 1 97.12 198 SER B O 1
ATOM 5336 N N . PRO B 1 199 ? 0.781 7.797 15.297 1 97.62 199 PRO B N 1
ATOM 5337 C CA . PRO B 1 199 ? 1.535 6.566 15.047 1 97.62 199 PRO B CA 1
ATOM 5338 C C . PRO B 1 199 ? 1.207 5.461 16.047 1 97.62 199 PRO B C 1
ATOM 5340 O O . PRO B 1 199 ? 1.106 4.289 15.664 1 97.62 199 PRO B O 1
ATOM 5343 N N . ALA B 1 200 ? 0.964 5.801 17.281 1 97.25 200 ALA B N 1
ATOM 5344 C CA . ALA B 1 200 ? 0.66 4.809 18.297 1 97.25 200 ALA B CA 1
ATOM 5345 C C . ALA B 1 200 ? -0.619 4.047 17.969 1 97.25 200 ALA B C 1
ATOM 5347 O O . ALA B 1 200 ? -0.654 2.816 18.047 1 97.25 200 ALA B O 1
ATOM 5348 N N . VAL B 1 201 ? -1.645 4.789 17.578 1 97.81 201 VAL B N 1
ATOM 5349 C CA . VAL B 1 201 ? -2.908 4.148 17.234 1 97.81 201 VAL B CA 1
ATOM 5350 C C . VAL B 1 201 ? -2.777 3.443 15.883 1 97.81 201 VAL B C 1
ATOM 5352 O O . VAL B 1 201 ? -3.377 2.387 15.672 1 97.81 201 VAL B O 1
ATOM 5355 N N . GLY B 1 202 ? -1.944 4.043 14.969 1 98.5 202 GLY B N 1
ATOM 5356 C CA . GLY B 1 202 ? -1.667 3.387 13.703 1 98.5 202 GLY B CA 1
ATOM 5357 C C . GLY B 1 202 ? -1.137 1.976 13.859 1 98.5 202 GLY B C 1
ATOM 5358 O O . GLY B 1 202 ? -1.526 1.072 13.117 1 98.5 202 GLY B O 1
ATOM 5359 N N . LYS B 1 203 ? -0.247 1.778 14.859 1 98.62 203 LYS B N 1
ATOM 5360 C CA . LYS B 1 203 ? 0.293 0.454 15.148 1 98.62 203 LYS B CA 1
ATOM 5361 C C . LYS B 1 203 ? -0.813 -0.511 15.57 1 98.62 203 LYS B C 1
ATOM 5363 O O . LYS B 1 203 ? -0.834 -1.665 15.141 1 98.62 203 LYS B O 1
ATOM 5368 N N . ILE B 1 204 ? -1.754 -0.03 16.328 1 98.5 204 ILE B N 1
ATOM 5369 C CA . ILE B 1 204 ? -2.867 -0.841 16.812 1 98.5 204 ILE B CA 1
ATOM 5370 C C . ILE B 1 204 ? -3.752 -1.254 15.641 1 98.5 204 ILE B C 1
ATOM 5372 O O . ILE B 1 204 ? -4.137 -2.42 15.523 1 98.5 204 ILE B O 1
ATOM 5376 N N . ILE B 1 205 ? -4.059 -0.26 14.797 1 98.62 205 ILE B N 1
ATOM 5377 C CA . ILE B 1 205 ? -4.922 -0.498 13.641 1 98.62 205 ILE B CA 1
ATOM 5378 C C . ILE B 1 205 ? -4.266 -1.516 12.711 1 98.62 205 ILE B C 1
ATOM 5380 O O . ILE B 1 205 ? -4.926 -2.439 12.227 1 98.62 205 ILE B O 1
ATOM 5384 N N . MET B 1 206 ? -2.971 -1.336 12.453 1 98.81 206 MET B N 1
ATOM 5385 C CA . MET B 1 206 ? -2.246 -2.232 11.555 1 98.81 206 MET B CA 1
ATOM 5386 C C . MET B 1 206 ? -2.215 -3.65 12.109 1 98.81 206 MET B C 1
ATOM 5388 O O . MET B 1 206 ? -2.402 -4.617 11.375 1 98.81 206 MET B O 1
ATOM 5392 N N . LYS B 1 207 ? -2.039 -3.832 13.398 1 98.75 207 LYS B N 1
ATOM 5393 C CA . LYS B 1 207 ? -2.072 -5.148 14.039 1 98.75 207 LYS B CA 1
ATOM 5394 C C . LYS B 1 207 ? -3.449 -5.789 13.906 1 98.75 207 LYS B C 1
ATOM 5396 O O . LYS B 1 207 ? -3.559 -6.98 13.609 1 98.75 207 LYS B O 1
ATOM 5401 N N . ALA B 1 208 ? -4.512 -4.98 14.141 1 98.69 208 ALA B N 1
ATOM 5402 C CA . ALA B 1 208 ? -5.875 -5.492 14.016 1 98.69 208 ALA B CA 1
ATOM 5403 C C . ALA B 1 208 ? -6.176 -5.91 12.578 1 98.69 208 ALA B C 1
ATOM 5405 O O . ALA B 1 208 ? -6.82 -6.934 12.344 1 98.69 208 ALA B O 1
ATOM 5406 N N . ALA B 1 209 ? -5.715 -5.109 11.641 1 98.81 209 ALA B N 1
ATOM 5407 C CA . ALA B 1 209 ? -5.934 -5.383 10.219 1 98.81 209 ALA B CA 1
ATOM 5408 C C . ALA B 1 209 ? -5.293 -6.707 9.812 1 98.81 209 ALA B C 1
ATOM 5410 O O . ALA B 1 209 ? -5.797 -7.398 8.922 1 98.81 209 ALA B O 1
ATOM 5411 N N . ALA B 1 210 ? -4.164 -7.047 10.453 1 98.75 210 ALA B N 1
ATOM 5412 C CA . ALA B 1 210 ? -3.404 -8.25 10.133 1 98.75 210 ALA B CA 1
ATOM 5413 C C . ALA B 1 210 ? -4.234 -9.508 10.367 1 98.75 210 ALA B C 1
ATOM 5415 O O . ALA B 1 210 ? -4.066 -10.516 9.672 1 98.75 210 ALA B O 1
ATOM 5416 N N . GLU B 1 211 ? -5.188 -9.438 11.289 1 98.31 211 GLU B N 1
ATOM 5417 C CA . GLU B 1 211 ? -5.996 -10.609 11.633 1 98.31 211 GLU B CA 1
ATOM 5418 C C . GLU B 1 211 ? -6.781 -11.109 10.43 1 98.31 211 GLU B C 1
ATOM 5420 O O . GLU B 1 211 ? -7.047 -12.305 10.305 1 98.31 211 GLU B O 1
ATOM 5425 N N . HIS B 1 212 ? -7.129 -10.211 9.578 1 97.81 212 HIS B N 1
ATOM 5426 C CA . HIS B 1 212 ? -7.969 -10.57 8.445 1 97.81 212 HIS B CA 1
ATOM 5427 C C . HIS B 1 212 ? -7.297 -10.211 7.125 1 97.81 212 HIS B C 1
ATOM 5429 O O . HIS B 1 212 ? -7.918 -10.305 6.062 1 97.81 212 HIS B O 1
ATOM 5435 N N . LEU B 1 213 ? -6.051 -9.766 7.215 1 98.56 213 LEU B N 1
ATOM 5436 C CA . LEU B 1 213 ? -5.305 -9.312 6.047 1 98.56 213 LEU B CA 1
ATOM 5437 C C . LEU B 1 213 ? -6.074 -8.227 5.305 1 98.56 213 LEU B C 1
ATOM 5439 O O . LEU B 1 213 ? -6.195 -8.273 4.078 1 98.56 213 LEU B O 1
ATOM 5443 N N . SER B 1 214 ? -6.684 -7.281 6.059 1 98.81 214 SER B N 1
ATOM 5444 C CA . SER B 1 214 ? -7.219 -6.051 5.492 1 98.81 214 SER B CA 1
ATOM 5445 C C . SER B 1 214 ? -6.102 -5.133 5.012 1 98.81 214 SER B C 1
ATOM 5447 O O . SER B 1 214 ? -5.105 -4.934 5.715 1 98.81 214 SER B O 1
ATOM 5449 N N . SER B 1 215 ? -6.227 -4.672 3.764 1 98.75 215 SER B N 1
ATOM 5450 C CA . SER B 1 215 ? -5.293 -3.621 3.377 1 98.75 215 SER B CA 1
ATOM 5451 C C . SER B 1 215 ? -5.527 -2.348 4.18 1 98.75 215 SER B C 1
ATOM 5453 O O . SER B 1 215 ? -6.598 -2.162 4.762 1 98.75 215 SER B O 1
ATOM 5455 N N . ILE B 1 216 ? -4.473 -1.482 4.277 1 98.88 216 ILE B N 1
ATOM 5456 C CA . ILE B 1 216 ? -4.598 -0.316 5.145 1 98.88 216 ILE B CA 1
ATOM 5457 C C . ILE B 1 216 ? -4.039 0.917 4.438 1 98.88 216 ILE B C 1
ATOM 5459 O O . ILE B 1 216 ? -3.152 0.804 3.588 1 98.88 216 ILE B O 1
ATOM 5463 N N . THR B 1 217 ? -4.617 2.043 4.637 1 98.88 217 THR B N 1
ATOM 5464 C CA . THR B 1 217 ? -4.039 3.371 4.473 1 98.88 217 THR B CA 1
ATOM 5465 C C . THR B 1 217 ? -3.967 4.098 5.812 1 98.88 217 THR B C 1
ATOM 5467 O O . THR B 1 217 ? -4.996 4.371 6.434 1 98.88 217 THR B O 1
ATOM 5470 N N . LEU B 1 218 ? -2.764 4.352 6.254 1 98.88 218 LEU B N 1
ATOM 5471 C CA . LEU B 1 218 ? -2.521 5.023 7.523 1 98.88 218 LEU B CA 1
ATOM 5472 C C . LEU B 1 218 ? -1.964 6.426 7.301 1 98.88 218 LEU B C 1
ATOM 5474 O O . LEU B 1 218 ? -0.842 6.582 6.812 1 98.88 218 LEU B O 1
ATOM 5478 N N . GLU B 1 219 ? -2.775 7.398 7.453 1 98.5 219 GLU B N 1
ATOM 5479 C CA . GLU B 1 219 ? -2.307 8.781 7.523 1 98.5 219 GLU B CA 1
ATOM 5480 C C . GLU B 1 219 ? -1.981 9.18 8.961 1 98.5 219 GLU B C 1
ATOM 5482 O O . GLU B 1 219 ? -2.885 9.422 9.766 1 98.5 219 GLU B O 1
ATOM 5487 N N . LEU B 1 220 ? -0.704 9.281 9.109 1 97.75 220 LEU B N 1
ATOM 5488 C CA . LEU B 1 220 ? -0.301 9.516 10.484 1 97.75 220 LEU B CA 1
ATOM 5489 C C . LEU B 1 220 ? 0.338 10.891 10.641 1 97.75 220 LEU B C 1
ATOM 5491 O O . LEU B 1 220 ? 0.005 11.82 9.898 1 97.75 220 LEU B O 1
ATOM 5495 N N . GLY B 1 221 ? 1.102 11.25 11.555 1 93.31 221 GLY B N 1
ATOM 5496 C CA . GLY B 1 221 ? 1.742 12.531 11.812 1 93.31 221 GLY B CA 1
ATOM 5497 C C . GLY B 1 221 ? 3.246 12.422 11.984 1 93.31 221 GLY B C 1
ATOM 5498 O O . GLY B 1 221 ? 3.883 11.555 11.391 1 93.31 221 GLY B O 1
ATOM 5499 N N . GLY B 1 222 ? 3.791 13.242 12.547 1 90.12 222 GLY B N 1
ATOM 5500 C CA . GLY B 1 222 ? 5.215 13.336 12.836 1 90.12 222 GLY B CA 1
ATOM 5501 C C . GLY B 1 222 ? 5.676 14.758 13.086 1 90.12 222 GLY B C 1
ATOM 5502 O O . GLY B 1 222 ? 4.879 15.695 13.031 1 90.12 222 GLY B O 1
ATOM 5503 N N . LYS B 1 223 ? 6.922 14.914 13.461 1 96.94 223 LYS B N 1
ATOM 5504 C CA . LYS B 1 223 ? 7.5 16.219 13.742 1 96.94 223 LYS B CA 1
ATOM 5505 C C . LYS B 1 223 ? 7.984 16.906 12.461 1 96.94 223 LYS B C 1
ATOM 5507 O O . LYS B 1 223 ? 9.156 16.797 12.102 1 96.94 223 LYS B O 1
ATOM 5512 N N . SER B 1 224 ? 7.082 17.578 11.789 1 98.56 224 SER B N 1
ATOM 5513 C CA . SER B 1 224 ? 7.355 18.219 10.5 1 98.56 224 SER B CA 1
ATOM 5514 C C . SER B 1 224 ? 8.312 19.391 10.664 1 98.56 224 SER B C 1
ATOM 5516 O O . SER B 1 224 ? 7.973 20.391 11.305 1 98.56 224 SER B O 1
ATOM 5518 N N . PRO B 1 225 ? 9.461 19.375 10.07 1 98.81 225 PRO B N 1
ATOM 5519 C CA . PRO B 1 225 ? 10.414 20.484 10.203 1 98.81 225 PRO B CA 1
ATOM 5520 C C . PRO B 1 225 ? 10.211 21.578 9.156 1 98.81 225 PRO B C 1
ATOM 5522 O O . PRO B 1 225 ? 9.758 21.297 8.047 1 98.81 225 PRO B O 1
ATOM 5525 N N . ALA B 1 226 ? 10.547 22.766 9.508 1 98.94 226 ALA B N 1
ATOM 5526 C CA . ALA B 1 226 ? 10.711 23.859 8.555 1 98.94 226 ALA B CA 1
ATOM 5527 C C . ALA B 1 226 ? 12.125 24.422 8.609 1 98.94 226 ALA B C 1
ATOM 5529 O O . ALA B 1 226 ? 12.562 24.938 9.656 1 98.94 226 ALA B O 1
ATOM 5530 N N . VAL B 1 227 ? 12.812 24.312 7.52 1 98.94 227 VAL B N 1
ATOM 5531 C CA . VAL B 1 227 ? 14.188 24.797 7.422 1 98.94 227 VAL B CA 1
ATOM 5532 C C . VAL B 1 227 ? 14.195 26.188 6.777 1 98.94 227 VAL B C 1
ATOM 5534 O O . VAL B 1 227 ? 13.688 26.359 5.668 1 98.94 227 VAL B O 1
ATOM 5537 N N . ILE B 1 228 ? 14.766 27.156 7.445 1 98.94 228 ILE B N 1
ATOM 5538 C CA . ILE B 1 228 ? 14.906 28.516 6.93 1 98.94 228 ILE B CA 1
ATOM 5539 C C . ILE B 1 228 ? 16.391 28.859 6.785 1 98.94 228 ILE B C 1
ATOM 5541 O O . ILE B 1 228 ? 17.062 29.156 7.773 1 98.94 228 ILE B O 1
ATOM 5545 N N . ASP B 1 229 ? 16.844 28.891 5.543 1 98.44 229 ASP B N 1
ATOM 5546 C CA . ASP B 1 229 ? 18.266 29.172 5.371 1 98.44 229 ASP B CA 1
ATOM 5547 C C . ASP B 1 229 ? 18.531 30.672 5.297 1 98.44 229 ASP B C 1
ATOM 5549 O O . ASP B 1 229 ? 17.609 31.469 5.488 1 98.44 229 ASP B O 1
ATOM 5553 N N . ASN B 1 230 ? 19.812 31.141 5.129 1 98.06 230 ASN B N 1
ATOM 5554 C CA . ASN B 1 230 ? 20.188 32.531 5.227 1 98.06 230 ASN B CA 1
ATOM 5555 C C . ASN B 1 230 ? 19.812 33.312 3.965 1 98.06 230 ASN B C 1
ATOM 5557 O O . ASN B 1 230 ? 19.953 34.531 3.91 1 98.06 230 ASN B O 1
ATOM 5561 N N . LYS B 1 231 ? 19.234 32.625 2.957 1 98.12 231 LYS B N 1
ATOM 5562 C CA . LYS B 1 231 ? 18.797 33.25 1.72 1 98.12 231 LYS B CA 1
ATOM 5563 C C . LYS B 1 231 ? 17.281 33.469 1.7 1 98.12 231 LYS B C 1
ATOM 5565 O O . LYS B 1 231 ? 16.75 34.062 0.766 1 98.12 231 LYS B O 1
ATOM 5570 N N . ALA B 1 232 ? 16.594 33.062 2.699 1 98.44 232 ALA B N 1
ATOM 5571 C CA . ALA B 1 232 ? 15.133 33.125 2.768 1 98.44 232 ALA B CA 1
ATOM 5572 C C . ALA B 1 232 ? 14.656 34.562 2.855 1 98.44 232 ALA B C 1
ATOM 5574 O O . ALA B 1 232 ? 15.359 35.438 3.385 1 98.44 232 ALA B O 1
ATOM 5575 N N . ASP B 1 233 ? 13.516 34.844 2.275 1 98.44 233 ASP B N 1
ATOM 5576 C CA . ASP B 1 233 ? 12.781 36.062 2.602 1 98.44 233 ASP B CA 1
ATOM 5577 C C . ASP B 1 233 ? 12.133 35.938 3.979 1 98.44 233 ASP B C 1
ATOM 5579 O O . ASP B 1 233 ? 11.117 35.281 4.141 1 98.44 233 ASP B O 1
ATOM 5583 N N . ILE B 1 234 ? 12.68 36.656 4.902 1 98.5 234 ILE B N 1
ATOM 5584 C CA . ILE B 1 234 ? 12.336 36.5 6.312 1 98.5 234 ILE B CA 1
ATOM 5585 C C . ILE B 1 234 ? 10.852 36.812 6.516 1 98.5 234 ILE B C 1
ATOM 5587 O O . ILE B 1 234 ? 10.141 36.062 7.191 1 98.5 234 ILE B O 1
ATOM 5591 N N . LYS B 1 235 ? 10.391 37.875 5.941 1 97.94 235 LYS B N 1
ATOM 5592 C CA . LYS B 1 235 ? 9 38.281 6.113 1 97.94 235 LYS B CA 1
ATOM 5593 C C . LYS B 1 235 ? 8.047 37.25 5.508 1 97.94 235 LYS B C 1
ATOM 5595 O O . LYS B 1 235 ? 7.055 36.875 6.129 1 97.94 235 LYS B O 1
ATOM 5600 N N . ASP B 1 236 ? 8.336 36.844 4.293 1 97.81 236 ASP B N 1
ATOM 5601 C CA . ASP B 1 236 ? 7.539 35.844 3.604 1 97.81 236 ASP B CA 1
ATOM 5602 C C . ASP B 1 236 ? 7.484 34.531 4.398 1 97.81 236 ASP B C 1
ATOM 5604 O O . ASP B 1 236 ? 6.414 33.938 4.586 1 97.81 236 ASP B O 1
ATOM 5608 N N . ALA B 1 237 ? 8.641 34.062 4.848 1 98.56 237 ALA B N 1
ATOM 5609 C CA . ALA B 1 237 ? 8.75 32.812 5.609 1 98.56 237 ALA B CA 1
ATOM 5610 C C . ALA B 1 237 ? 7.949 32.875 6.906 1 98.56 237 ALA B C 1
ATOM 5612 O O . ALA B 1 237 ? 7.172 31.984 7.219 1 98.56 237 ALA B O 1
ATOM 5613 N N . ALA B 1 238 ? 8.109 33.969 7.629 1 98.69 238 ALA B N 1
ATOM 5614 C CA . ALA B 1 238 ? 7.43 34.156 8.914 1 98.69 238 ALA B CA 1
ATOM 5615 C C . ALA B 1 238 ? 5.914 34.125 8.727 1 98.69 238 ALA B C 1
ATOM 5617 O O . ALA B 1 238 ? 5.195 33.469 9.484 1 98.69 238 ALA B O 1
ATOM 5618 N N . GLU B 1 239 ? 5.469 34.906 7.73 1 98.06 239 GLU B N 1
ATOM 5619 C CA . GLU B 1 239 ? 4.031 35 7.469 1 98.06 239 GLU B CA 1
ATOM 5620 C C . GLU B 1 239 ? 3.441 33.625 7.18 1 98.06 239 GLU B C 1
ATOM 5622 O O . GLU B 1 239 ? 2.447 33.219 7.793 1 98.06 239 GLU B O 1
ATOM 5627 N N . LYS B 1 240 ? 4.051 32.906 6.301 1 98.19 240 LYS B N 1
ATOM 5628 C CA . LYS B 1 240 ? 3.551 31.609 5.852 1 98.19 240 LYS B CA 1
ATOM 5629 C C . LYS B 1 240 ? 3.674 30.562 6.957 1 98.19 240 LYS B C 1
ATOM 5631 O O . LYS B 1 240 ? 2.791 29.719 7.117 1 98.19 240 LYS B O 1
ATOM 5636 N N . ILE B 1 241 ? 4.727 30.594 7.75 1 98.69 241 ILE B N 1
ATOM 5637 C CA . ILE B 1 241 ? 4.941 29.656 8.844 1 98.69 241 ILE B CA 1
ATOM 5638 C C . ILE B 1 241 ? 3.926 29.906 9.953 1 98.69 241 ILE B C 1
ATOM 5640 O O . ILE B 1 241 ? 3.363 28.969 10.523 1 98.69 241 ILE B O 1
ATOM 5644 N N . VAL B 1 242 ? 3.672 31.219 10.242 1 98.69 242 VAL B N 1
ATOM 5645 C CA . VAL B 1 242 ? 2.715 31.547 11.297 1 98.69 242 VAL B CA 1
ATOM 5646 C C . VAL B 1 242 ? 1.335 31.016 10.922 1 98.69 242 VAL B C 1
ATOM 5648 O O . VAL B 1 242 ? 0.669 30.375 11.75 1 98.69 242 VAL B O 1
ATOM 5651 N N . TRP B 1 243 ? 0.947 31.219 9.727 1 97.81 243 TRP B N 1
ATOM 5652 C CA . TRP B 1 243 ? -0.34 30.672 9.305 1 97.81 243 TRP B CA 1
ATOM 5653 C C . TRP B 1 243 ? -0.333 29.156 9.375 1 97.81 243 TRP B C 1
ATOM 5655 O O . TRP B 1 243 ? -1.224 28.547 9.969 1 97.81 243 TRP B O 1
ATOM 5665 N N . GLY B 1 244 ? 0.682 28.516 8.797 1 98 244 GLY B N 1
ATOM 5666 C CA . GLY B 1 244 ? 0.767 27.078 8.742 1 98 244 GLY B CA 1
ATOM 5667 C C . GLY B 1 244 ? 0.793 26.422 10.109 1 98 244 GLY B C 1
ATOM 5668 O O . GLY B 1 244 ? 0.203 25.359 10.312 1 98 244 GLY B O 1
ATOM 5669 N N . LYS B 1 245 ? 1.442 27.031 11.047 1 98.62 245 LYS B N 1
ATOM 5670 C CA . LYS B 1 245 ? 1.6 26.469 12.383 1 98.62 245 LYS B CA 1
ATOM 5671 C C . LYS B 1 245 ? 0.335 26.656 13.219 1 98.62 245 LYS B C 1
ATOM 5673 O O . LYS B 1 245 ? -0.056 25.781 13.984 1 98.62 245 LYS B O 1
ATOM 5678 N N . PHE B 1 246 ? -0.315 27.828 13.039 1 98.56 246 PHE B N 1
ATOM 5679 C CA . PHE B 1 246 ? -1.3 28.188 14.055 1 98.56 246 PHE B CA 1
ATOM 5680 C C . PHE B 1 246 ? -2.715 28.078 13.5 1 98.56 246 PHE B C 1
ATOM 5682 O O . PHE B 1 246 ? -3.689 28.25 14.234 1 98.56 246 PHE B O 1
ATOM 5689 N N . VAL B 1 247 ? -2.889 27.766 12.133 1 97.62 247 VAL B N 1
ATOM 5690 C CA . VAL B 1 247 ? -4.203 27.375 11.633 1 97.62 247 VAL B CA 1
ATOM 5691 C C . VAL B 1 247 ? -4.742 26.203 12.469 1 97.62 247 VAL B C 1
ATOM 5693 O O . VAL B 1 247 ? -3.988 25.312 12.859 1 97.62 247 VAL B O 1
ATOM 5696 N N . ASN B 1 248 ? -6.027 26.312 12.828 1 98.31 248 ASN B N 1
ATOM 5697 C CA . ASN B 1 248 ? -6.676 25.312 13.672 1 98.31 248 ASN B CA 1
ATOM 5698 C C . ASN B 1 248 ? -5.996 25.188 15.031 1 98.31 248 ASN B C 1
ATOM 5700 O O . ASN B 1 248 ? -5.906 24.094 15.594 1 98.31 248 ASN B O 1
ATOM 5704 N N . CYS B 1 249 ? -5.422 26.344 15.547 1 98.38 249 CYS B N 1
ATOM 5705 C CA . CYS B 1 249 ? -4.727 26.406 16.828 1 98.38 249 CYS B CA 1
ATOM 5706 C C . CYS B 1 249 ? -3.572 25.422 16.875 1 98.38 249 CYS B C 1
ATOM 5708 O O . CYS B 1 249 ? -3.324 24.797 17.906 1 98.38 249 CYS B O 1
ATOM 5710 N N . GLY B 1 250 ? -2.971 25.172 15.766 1 98.38 250 GLY B N 1
ATOM 5711 C CA . GLY B 1 250 ? -1.804 24.312 15.664 1 98.38 250 GLY B CA 1
ATOM 5712 C C . GLY B 1 250 ? -2.148 22.828 15.695 1 98.38 250 GLY B C 1
ATOM 5713 O O . GLY B 1 250 ? -1.26 21.984 15.641 1 98.38 250 GLY B O 1
ATOM 5714 N N . GLN B 1 251 ? -3.408 22.469 15.766 1 98.44 251 GLN B N 1
ATOM 5715 C CA . GLN B 1 251 ? -3.857 21.078 15.805 1 98.44 251 GLN B CA 1
ATOM 5716 C C . GLN B 1 251 ? -3.961 20.5 14.398 1 98.44 251 GLN B C 1
ATOM 5718 O O . GLN B 1 251 ? -5.035 20.062 13.977 1 98.44 251 GLN B O 1
ATOM 5723 N N . THR B 1 252 ? -2.859 20.516 13.688 1 98.44 252 THR B N 1
ATOM 5724 C CA . THR B 1 252 ? -2.74 20.125 12.289 1 98.44 252 THR B CA 1
ATOM 5725 C C . THR B 1 252 ? -1.533 19.219 12.086 1 98.44 252 THR B C 1
ATOM 5727 O O . THR B 1 252 ? -0.403 19.594 12.398 1 98.44 252 THR B O 1
ATOM 5730 N N . CYS B 1 253 ? -1.691 18.078 11.523 1 97.44 253 CYS B N 1
ATOM 5731 C CA . CYS B 1 253 ? -0.67 17.031 11.453 1 97.44 253 CYS B CA 1
ATOM 5732 C C . CYS B 1 253 ? 0.478 17.453 10.547 1 97.44 253 CYS B C 1
ATOM 5734 O O . CYS B 1 253 ? 1.61 17 10.711 1 97.44 253 CYS B O 1
ATOM 5736 N N . ILE B 1 254 ? 0.193 18.328 9.57 1 98.25 254 ILE B N 1
ATOM 5737 C CA . ILE B 1 254 ? 1.245 18.766 8.656 1 98.25 254 ILE B CA 1
ATOM 5738 C C . ILE B 1 254 ? 1.694 20.172 9.008 1 98.25 254 ILE B C 1
ATOM 5740 O O . ILE B 1 254 ? 2.359 20.844 8.211 1 98.25 254 ILE B O 1
ATOM 5744 N N . ALA B 1 255 ? 1.34 20.719 10.156 1 98.5 255 ALA B N 1
ATOM 5745 C CA . ALA B 1 255 ? 1.856 22 10.617 1 98.5 255 ALA B CA 1
ATOM 5746 C C . ALA B 1 255 ? 3.357 21.922 10.883 1 98.5 255 ALA B C 1
ATOM 5748 O O . ALA B 1 255 ? 3.865 20.891 11.328 1 98.5 255 ALA B O 1
ATOM 5749 N N . PRO B 1 256 ? 4.094 23.031 10.562 1 98.56 256 PRO B N 1
ATOM 5750 C CA . PRO B 1 256 ? 5.473 23.031 11.055 1 98.56 256 PRO B CA 1
ATOM 5751 C C . PRO B 1 256 ? 5.562 22.781 12.562 1 98.56 256 PRO B C 1
ATOM 5753 O O . PRO B 1 256 ? 5.09 23.609 13.352 1 98.56 256 PRO B O 1
ATOM 5756 N N . ASP B 1 257 ? 6.195 21.703 12.898 1 98.56 257 ASP B N 1
ATOM 5757 C CA . ASP B 1 257 ? 6.242 21.281 14.305 1 98.56 257 ASP B CA 1
ATOM 5758 C C . ASP B 1 257 ? 7.438 21.922 15.016 1 98.56 257 ASP B C 1
ATOM 5760 O O . ASP B 1 257 ? 7.395 22.141 16.234 1 98.56 257 ASP B O 1
ATOM 5764 N N . TYR B 1 258 ? 8.516 22.156 14.297 1 98.75 258 TYR B N 1
ATOM 5765 C CA . TYR B 1 258 ? 9.672 22.906 14.773 1 98.75 258 TYR B CA 1
ATOM 5766 C C . TYR B 1 258 ? 10.391 23.594 13.625 1 98.75 258 TYR B C 1
ATOM 5768 O O . TYR B 1 258 ? 10.25 23.203 12.469 1 98.75 258 TYR B O 1
ATOM 5776 N N . ILE B 1 259 ? 11.156 24.641 13.992 1 98.88 259 ILE B N 1
ATOM 5777 C CA . ILE B 1 259 ? 11.867 25.438 13.008 1 98.88 259 ILE B CA 1
ATOM 5778 C C . ILE B 1 259 ? 13.375 25.25 13.172 1 98.88 259 ILE B C 1
ATOM 5780 O O . ILE B 1 259 ? 13.883 25.25 14.289 1 98.88 259 ILE B O 1
ATOM 5784 N N . LEU B 1 260 ? 14.016 24.969 12.086 1 98.88 260 LEU B N 1
ATOM 5785 C CA . LEU B 1 260 ? 15.461 25.094 11.961 1 98.88 260 LEU B CA 1
ATOM 5786 C C . LEU B 1 260 ? 15.828 26.344 11.172 1 98.88 260 LEU B C 1
ATOM 5788 O O . LEU B 1 260 ? 15.625 26.406 9.961 1 98.88 260 LEU B O 1
ATOM 5792 N N . VAL B 1 261 ? 16.375 27.359 11.844 1 98.88 261 VAL B N 1
ATOM 5793 C CA . VAL B 1 261 ? 16.672 28.625 11.18 1 98.88 261 VAL B CA 1
ATOM 5794 C C . VAL B 1 261 ? 18.172 28.922 11.234 1 98.88 261 VAL B C 1
ATOM 5796 O O . VAL B 1 261 ? 18.828 28.641 12.25 1 98.88 261 VAL B O 1
ATOM 5799 N N . HIS B 1 262 ? 18.75 29.391 10.148 1 98.75 262 HIS B N 1
ATOM 5800 C CA . HIS B 1 262 ? 20.156 29.766 10.133 1 98.75 262 HIS B CA 1
ATOM 5801 C C . HIS B 1 262 ? 20.469 30.797 11.211 1 98.75 262 HIS B C 1
ATOM 5803 O O . HIS B 1 262 ? 19.734 31.781 11.367 1 98.75 262 HIS B O 1
ATOM 5809 N N . GLN B 1 263 ? 21.547 30.594 11.867 1 98.5 263 GLN B N 1
ATOM 5810 C CA . GLN B 1 263 ? 21.891 31.406 13.023 1 98.5 263 GLN B CA 1
ATOM 5811 C C . GLN B 1 263 ? 22.031 32.875 12.648 1 98.5 263 GLN B C 1
ATOM 5813 O O . GLN B 1 263 ? 21.719 33.781 13.445 1 98.5 263 GLN B O 1
ATOM 5818 N N . ALA B 1 264 ? 22.391 33.188 11.445 1 98.44 264 ALA B N 1
ATOM 5819 C CA . ALA B 1 264 ? 22.656 34.531 10.992 1 98.44 264 ALA B CA 1
ATOM 5820 C C . ALA B 1 264 ? 21.375 35.344 10.922 1 98.44 264 ALA B C 1
ATOM 5822 O O . ALA B 1 264 ? 21.406 36.594 10.984 1 98.44 264 ALA B O 1
ATOM 5823 N N . ILE B 1 265 ? 20.234 34.688 10.797 1 98.44 265 ILE B N 1
ATOM 5824 C CA . ILE B 1 265 ? 19 35.438 10.594 1 98.44 265 ILE B CA 1
ATOM 5825 C C . ILE B 1 265 ? 18 35.125 11.711 1 98.44 265 ILE B C 1
ATOM 5827 O O . ILE B 1 265 ? 16.859 35.562 11.672 1 98.44 265 ILE B O 1
ATOM 5831 N N . LYS B 1 266 ? 18.359 34.406 12.695 1 98.56 266 LYS B N 1
ATOM 5832 C CA . LYS B 1 266 ? 17.469 33.875 13.734 1 98.56 266 LYS B CA 1
ATOM 5833 C C . LYS B 1 266 ? 16.734 35.031 14.445 1 98.56 266 LYS B C 1
ATOM 5835 O O . LYS B 1 266 ? 15.516 35 14.586 1 98.56 266 LYS B O 1
ATOM 5840 N N . ASP B 1 267 ? 17.5 36.062 14.891 1 98.44 267 ASP B N 1
ATOM 5841 C CA . ASP B 1 267 ? 16.906 37.125 15.688 1 98.44 267 ASP B CA 1
ATOM 5842 C C . ASP B 1 267 ? 15.867 37.906 14.875 1 98.44 267 ASP B C 1
ATOM 5844 O O . ASP B 1 267 ? 14.773 38.188 15.359 1 98.44 267 ASP B O 1
ATOM 5848 N N . GLU B 1 268 ? 16.266 38.25 13.68 1 98.69 268 GLU B N 1
ATOM 5849 C CA . GLU B 1 268 ? 15.344 38.969 12.805 1 98.69 268 GLU B CA 1
ATOM 5850 C C . GLU B 1 268 ? 14.102 38.125 12.516 1 98.69 268 GLU B C 1
ATOM 5852 O O . GLU B 1 268 ? 12.984 38.656 12.492 1 98.69 268 GLU B O 1
ATOM 5857 N N . PHE B 1 269 ? 14.32 36.875 12.297 1 98.69 269 PHE B N 1
ATOM 5858 C CA . PHE B 1 269 ? 13.227 35.938 12.008 1 98.69 269 PHE B CA 1
ATOM 5859 C C . PHE B 1 269 ? 12.266 35.844 13.188 1 98.69 269 PHE B C 1
ATOM 5861 O O . PHE B 1 269 ? 11.047 35.906 13 1 98.69 269 PHE B O 1
ATOM 5868 N N . LEU B 1 270 ? 12.758 35.719 14.406 1 98.81 270 LEU B N 1
ATOM 5869 C CA . LEU B 1 270 ? 11.938 35.625 15.609 1 98.81 270 LEU B CA 1
ATOM 5870 C C . LEU B 1 270 ? 11.078 36.875 15.781 1 98.81 270 LEU B C 1
ATOM 5872 O O . LEU B 1 270 ? 9.898 36.781 16.109 1 98.81 270 LEU B O 1
ATOM 5876 N N . LYS B 1 271 ? 11.703 38.062 15.562 1 98.75 271 LYS B N 1
ATOM 5877 C CA . LYS B 1 271 ? 10.961 39.312 15.656 1 98.75 271 LYS B CA 1
ATOM 5878 C C . LYS B 1 271 ? 9.82 39.344 14.648 1 98.75 271 LYS B C 1
ATOM 5880 O O . LYS B 1 271 ? 8.703 39.75 14.977 1 98.75 271 LYS B O 1
ATOM 5885 N N . GLU B 1 272 ? 10.18 38.875 13.484 1 98.69 272 GLU B N 1
ATOM 5886 C CA . GLU B 1 272 ? 9.172 38.875 12.422 1 98.69 272 GLU B CA 1
ATOM 5887 C C . GLU B 1 272 ? 8.062 37.875 12.727 1 98.69 272 GLU B C 1
ATOM 5889 O O . GLU B 1 272 ? 6.891 38.125 12.43 1 98.69 272 GLU B O 1
ATOM 5894 N N . LEU B 1 273 ? 8.367 36.719 13.273 1 98.56 273 LEU B N 1
ATOM 5895 C CA . LEU B 1 273 ? 7.375 35.719 13.664 1 98.56 273 LEU B CA 1
ATOM 5896 C C . LEU B 1 273 ? 6.332 36.344 14.594 1 98.56 273 LEU B C 1
ATOM 5898 O O . LEU B 1 273 ? 5.129 36.156 14.383 1 98.56 273 LEU B O 1
ATOM 5902 N N . VAL B 1 274 ? 6.82 37.031 15.586 1 98.56 274 VAL B N 1
ATOM 5903 C CA . VAL B 1 274 ? 5.941 37.625 16.594 1 98.56 274 VAL B CA 1
ATOM 5904 C C . VAL B 1 274 ? 5.059 38.688 15.938 1 98.56 274 VAL B C 1
ATOM 5906 O O . VAL B 1 274 ? 3.863 38.781 16.219 1 98.56 274 VAL B O 1
ATOM 5909 N N . GLN B 1 275 ? 5.715 39.469 15.047 1 98.44 275 GLN B N 1
ATOM 5910 C CA . GLN B 1 275 ? 4.957 40.5 14.344 1 98.44 275 GLN B CA 1
ATOM 5911 C C . GLN B 1 275 ? 3.818 39.875 13.531 1 98.44 275 GLN B C 1
ATOM 5913 O O . GLN B 1 275 ? 2.697 40.406 13.531 1 98.44 275 GLN B O 1
ATOM 5918 N N . GLN B 1 276 ? 4.102 38.781 12.867 1 98.38 276 GLN B N 1
ATOM 5919 C CA . GLN B 1 276 ? 3.088 38.125 12.047 1 98.38 276 GLN B CA 1
ATOM 5920 C C . GLN B 1 276 ? 1.999 37.5 12.906 1 98.38 276 GLN B C 1
ATOM 5922 O O . GLN B 1 276 ? 0.825 37.5 12.531 1 98.38 276 GLN B O 1
ATOM 5927 N N . ILE B 1 277 ? 2.324 36.906 14.078 1 98.69 277 ILE B N 1
ATOM 5928 C CA . ILE B 1 277 ? 1.346 36.344 15 1 98.69 277 ILE B CA 1
ATOM 5929 C C . ILE B 1 277 ? 0.36 37.438 15.445 1 98.69 277 ILE B C 1
ATOM 5931 O O . ILE B 1 277 ? -0.855 37.219 15.398 1 98.69 277 ILE B O 1
ATOM 5935 N N . LYS B 1 278 ? 0.903 38.594 15.82 1 98.19 278 LYS B N 1
ATOM 5936 C CA . LYS B 1 278 ? 0.061 39.688 16.281 1 98.19 278 LYS B CA 1
ATOM 5937 C C . LYS B 1 278 ? -0.808 40.219 15.141 1 98.19 278 LYS B C 1
ATOM 5939 O O . LYS B 1 278 ? -1.985 40.531 15.344 1 98.19 278 LYS B O 1
ATOM 5944 N N . LYS B 1 279 ? -0.2 40.312 13.969 1 97.38 279 LYS B N 1
ATOM 5945 C CA . LYS B 1 279 ? -0.934 40.812 12.805 1 97.38 279 LYS B CA 1
ATOM 5946 C C . LYS B 1 279 ? -2.127 39.906 12.492 1 97.38 279 LYS B C 1
ATOM 5948 O O . LYS B 1 279 ? -3.215 40.406 12.18 1 97.38 279 LYS B O 1
ATOM 5953 N N . MET B 1 280 ? -2.014 38.625 12.594 1 97.44 280 MET B N 1
ATOM 5954 C CA . MET B 1 280 ? -3.049 37.656 12.195 1 97.44 280 MET B CA 1
ATOM 5955 C C . MET B 1 280 ? -4.086 37.5 13.297 1 97.44 280 MET B C 1
ATOM 5957 O O . MET B 1 280 ? -5.285 37.406 13.016 1 97.44 280 MET B O 1
ATOM 5961 N N . TYR B 1 281 ? -3.654 37.531 14.555 1 97.75 281 TYR B N 1
ATOM 5962 C CA . TYR B 1 281 ? -4.562 37.031 15.586 1 97.75 281 TYR B CA 1
ATOM 5963 C C . TYR B 1 281 ? -4.867 38.125 16.609 1 97.75 281 TYR B C 1
ATOM 5965 O O . TYR B 1 281 ? -5.723 37.938 17.484 1 97.75 281 TYR B O 1
ATOM 5973 N N . ASP B 1 282 ? -4.172 39.25 16.516 1 97.06 282 ASP B N 1
ATOM 5974 C CA . ASP B 1 282 ? -4.434 40.375 17.406 1 97.06 282 ASP B CA 1
ATOM 5975 C C . ASP B 1 282 ? -4.312 41.719 16.656 1 97.06 282 ASP B C 1
ATOM 5977 O O . ASP B 1 282 ? -3.584 42.594 17.094 1 97.06 282 ASP B O 1
ATOM 5981 N N . PRO B 1 283 ? -5.02 41.781 15.578 1 93.44 283 PRO B N 1
ATOM 5982 C CA . PRO B 1 283 ? -4.863 43 14.773 1 93.44 283 PRO B CA 1
ATOM 5983 C C . PRO B 1 283 ? -5.344 44.25 15.5 1 93.44 283 PRO B C 1
ATOM 5985 O O . PRO B 1 283 ? -4.859 45.344 15.227 1 93.44 283 PRO B O 1
ATOM 5988 N N . SER B 1 284 ? -6.23 44.188 16.422 1 94.06 284 SER B N 1
ATOM 5989 C CA . SER B 1 284 ? -6.777 45.344 17.141 1 94.06 284 SER B CA 1
ATOM 5990 C C . SER B 1 284 ? -6.031 45.562 18.453 1 94.06 284 SER B C 1
ATOM 5992 O O . SER B 1 284 ? -6.348 46.5 19.203 1 94.06 284 SER B O 1
ATOM 5994 N N . LYS B 1 285 ? -5.074 44.75 18.766 1 95.62 285 LYS B N 1
ATOM 5995 C CA . LYS B 1 285 ? -4.23 44.844 19.938 1 95.62 285 LYS B CA 1
ATOM 5996 C C . LYS B 1 285 ? -5.059 44.781 21.219 1 95.62 285 LYS B C 1
ATOM 5998 O O . LYS B 1 285 ? -4.871 45.562 22.141 1 95.62 285 LYS B O 1
ATOM 6003 N N . LYS B 1 286 ? -6.012 43.875 21.234 1 96.38 286 LYS B N 1
ATOM 6004 C CA . LYS B 1 286 ? -6.875 43.688 22.406 1 96.38 286 LYS B CA 1
ATOM 6005 C C . LYS B 1 286 ? -6.551 42.344 23.109 1 96.38 286 LYS B C 1
ATOM 6007 O O . LYS B 1 286 ? -7.176 42 24.109 1 96.38 286 LYS B O 1
ATOM 6012 N N . GLY B 1 287 ? -5.598 41.625 22.578 1 96.69 287 GLY B N 1
ATOM 6013 C CA . GLY B 1 287 ? -5.266 40.312 23.078 1 96.69 287 GLY B CA 1
ATOM 6014 C C . GLY B 1 287 ? -5.734 39.188 22.188 1 96.69 287 GLY B C 1
ATOM 6015 O O . GLY B 1 287 ? -6.836 39.25 21.625 1 96.69 287 GLY B O 1
ATOM 6016 N N . ILE B 1 288 ? -4.883 38.188 22.062 1 97.62 288 ILE B N 1
ATOM 6017 C CA . ILE B 1 288 ? -5.164 37.062 21.141 1 97.62 288 ILE B CA 1
ATOM 6018 C C . ILE B 1 288 ? -6.328 36.25 21.672 1 97.62 288 ILE B C 1
ATOM 6020 O O . ILE B 1 288 ? -7.074 35.656 20.891 1 97.62 288 ILE B O 1
ATOM 6024 N N . GLU B 1 289 ? -6.559 36.188 23.016 1 96.44 289 GLU B N 1
ATOM 6025 C CA . GLU B 1 289 ? -7.648 35.438 23.625 1 96.44 289 GLU B CA 1
ATOM 6026 C C . GLU B 1 289 ? -9.008 35.938 23.156 1 96.44 289 GLU B C 1
ATOM 6028 O O . GLU B 1 289 ? -10.008 35.219 23.234 1 96.44 289 GLU B O 1
ATOM 6033 N N . LYS B 1 290 ? -9.031 37.188 22.656 1 95.94 290 LYS B N 1
ATOM 6034 C CA . LYS B 1 290 ? -10.281 37.812 22.188 1 95.94 290 LYS B CA 1
ATOM 6035 C C . LYS B 1 290 ? -10.398 37.688 20.672 1 95.94 290 LYS B C 1
ATOM 6037 O O . LYS B 1 290 ? -11.383 38.188 20.094 1 95.94 290 LYS B O 1
ATOM 6042 N N . SER B 1 291 ? -9.422 37.094 20.062 1 95.69 291 SER B N 1
ATOM 6043 C CA . SER B 1 291 ? -9.422 37 18.609 1 95.69 291 SER B CA 1
ATOM 6044 C C . SER B 1 291 ? -10.586 36.125 18.125 1 95.69 291 SER B C 1
ATOM 6046 O O . SER B 1 291 ? -10.773 35 18.609 1 95.69 291 SER B O 1
ATOM 6048 N N . LYS B 1 292 ? -11.344 36.562 17.125 1 94.06 292 LYS B N 1
ATOM 6049 C CA . LYS B 1 292 ? -12.422 35.781 16.516 1 94.06 292 LYS B CA 1
ATOM 6050 C C . LYS B 1 292 ? -11.875 34.844 15.445 1 94.06 292 LYS B C 1
ATOM 6052 O O . LYS B 1 292 ? -12.609 34 14.906 1 94.06 292 LYS B O 1
ATOM 6057 N N . ASP B 1 293 ? -10.586 34.938 15.172 1 96.81 293 ASP B N 1
ATOM 6058 C CA . ASP B 1 293 ? -9.984 34.219 14.062 1 96.81 293 ASP B CA 1
ATOM 6059 C C . ASP B 1 293 ? -9.031 33.125 14.555 1 96.81 293 ASP B C 1
ATOM 6061 O O . ASP B 1 293 ? -8.234 32.594 13.789 1 96.81 293 ASP B O 1
ATOM 6065 N N . TYR B 1 294 ? -9.062 32.875 15.828 1 97.81 294 TYR B N 1
ATOM 6066 C CA . TYR B 1 294 ? -8.18 31.891 16.438 1 97.81 294 TYR B CA 1
ATOM 6067 C C . TYR B 1 294 ? -8.984 30.766 17.094 1 97.81 294 TYR B C 1
ATOM 6069 O O . TYR B 1 294 ? -9.82 31.031 17.969 1 97.81 294 TYR B O 1
ATOM 6077 N N . ALA B 1 295 ? -8.773 29.562 16.688 1 98.12 295 ALA B N 1
ATOM 6078 C CA . ALA B 1 295 ? -9.469 28.406 17.234 1 98.12 295 ALA B CA 1
ATOM 6079 C C . ALA B 1 295 ? -9 28.094 18.656 1 98.12 295 ALA B C 1
ATOM 6081 O O . ALA B 1 295 ? -8.047 28.703 19.141 1 98.12 295 ALA B O 1
ATOM 6082 N N . ARG B 1 296 ? -9.734 27.234 19.344 1 98.56 296 ARG B N 1
ATOM 6083 C CA . ARG B 1 296 ? -9.383 26.781 20.688 1 98.56 296 ARG B CA 1
ATOM 6084 C C . ARG B 1 296 ? -8.883 25.344 20.672 1 98.56 296 ARG B C 1
ATOM 6086 O O . ARG B 1 296 ? -9.055 24.641 19.688 1 98.56 296 ARG B O 1
ATOM 6093 N N . ILE B 1 297 ? -8.133 24.984 21.703 1 98.62 297 ILE B N 1
ATOM 6094 C CA . ILE B 1 297 ? -7.777 23.578 21.906 1 98.62 297 ILE B CA 1
ATOM 6095 C C . ILE B 1 297 ? -9.039 22.75 22.047 1 98.62 297 ILE B C 1
ATOM 6097 O O . ILE B 1 297 ? -10.008 23.172 22.688 1 98.62 297 ILE B O 1
ATOM 6101 N N . VAL B 1 298 ? -9.07 21.547 21.531 1 98.38 298 VAL B N 1
ATOM 6102 C CA . VAL B 1 298 ? -10.281 20.75 21.312 1 98.38 298 VAL B CA 1
ATOM 6103 C C . VAL B 1 298 ? -10.961 20.469 22.641 1 98.38 298 VAL B C 1
ATOM 6105 O O . VAL B 1 298 ? -12.188 20.453 22.734 1 98.38 298 VAL B O 1
ATOM 6108 N N . ASN B 1 299 ? -10.188 20.188 23.703 1 97.94 299 ASN B N 1
ATOM 6109 C CA . ASN B 1 299 ? -10.758 19.891 25.016 1 97.94 299 ASN B CA 1
ATOM 6110 C C . ASN B 1 299 ? -9.742 20.109 26.141 1 97.94 299 ASN B C 1
ATOM 6112 O O . ASN B 1 299 ? -8.594 20.469 25.875 1 97.94 299 ASN B O 1
ATOM 6116 N N . SER B 1 300 ? -10.18 19.875 27.344 1 98 300 SER B N 1
ATOM 6117 C CA . SER B 1 300 ? -9.367 20.188 28.531 1 98 300 SER B CA 1
ATOM 6118 C C . SER B 1 300 ? -8.195 19.219 28.656 1 98 300 SER B C 1
ATOM 6120 O O . SER B 1 300 ? -7.133 19.578 29.156 1 98 300 SER B O 1
ATOM 6122 N N . LYS B 1 301 ? -8.383 18.031 28.219 1 97.56 301 LYS B N 1
ATOM 6123 C CA . LYS B 1 301 ? -7.301 17.047 28.266 1 97.56 301 LYS B CA 1
ATOM 6124 C C . LYS B 1 301 ? -6.121 17.484 27.406 1 97.56 301 LYS B C 1
ATOM 6126 O O . LYS B 1 301 ? -4.973 17.422 27.844 1 97.56 301 LYS B O 1
ATOM 6131 N N . HIS B 1 302 ? -6.418 17.906 26.203 1 98 302 HIS B N 1
ATOM 6132 C CA . HIS B 1 302 ? -5.367 18.344 25.281 1 98 302 HIS B CA 1
ATOM 6133 C C . HIS B 1 302 ? -4.762 19.656 25.75 1 98 302 HIS B C 1
ATOM 6135 O O . HIS B 1 302 ? -3.57 19.906 25.547 1 98 302 HIS B O 1
ATOM 6141 N N . LEU B 1 303 ? -5.633 20.5 26.375 1 98.56 303 LEU B N 1
ATOM 6142 C CA . LEU B 1 303 ? -5.102 21.734 26.938 1 98.56 303 LEU B CA 1
ATOM 6143 C C . LEU B 1 303 ? -4.082 21.438 28.031 1 98.56 303 LEU B C 1
ATOM 6145 O O . LEU B 1 303 ? -3.02 22.062 28.078 1 98.56 303 LEU B O 1
ATOM 6149 N N . LYS B 1 304 ? -4.426 20.5 28.859 1 98.38 304 LYS B N 1
ATOM 6150 C CA . LYS B 1 304 ? -3.518 20.094 29.938 1 98.38 304 LYS B CA 1
ATOM 6151 C C . LYS B 1 304 ? -2.213 19.547 29.375 1 98.38 304 LYS B C 1
ATOM 6153 O O . LYS B 1 304 ? -1.134 19.812 29.906 1 98.38 304 LYS B O 1
ATOM 6158 N N . ARG B 1 305 ? -2.291 18.781 28.328 1 98 305 ARG B N 1
ATOM 6159 C CA . ARG B 1 305 ? -1.094 18.266 27.688 1 98 305 ARG B CA 1
ATOM 6160 C C . ARG B 1 305 ? -0.2 19.391 27.188 1 98 305 ARG B C 1
ATOM 6162 O O . ARG B 1 305 ? 1.018 19.359 27.375 1 98 305 ARG B O 1
ATOM 6169 N N . MET B 1 306 ? -0.788 20.406 26.594 1 98.12 306 MET B N 1
ATOM 6170 C CA . MET B 1 306 ? -0.038 21.562 26.094 1 98.12 306 MET B CA 1
ATOM 6171 C C . MET B 1 306 ? 0.629 22.312 27.25 1 98.12 306 MET B C 1
ATOM 6173 O O . MET B 1 306 ? 1.786 22.719 27.141 1 98.12 306 MET B O 1
ATOM 6177 N N . LYS B 1 307 ? -0.142 22.453 28.297 1 98.25 307 LYS B N 1
ATOM 6178 C CA . LYS B 1 307 ? 0.405 23.125 29.484 1 98.25 307 LYS B CA 1
ATOM 6179 C C . LYS B 1 307 ? 1.61 22.359 30.031 1 98.25 307 LYS B C 1
ATOM 6181 O O . LYS B 1 307 ? 2.615 22.969 30.406 1 98.25 307 LYS B O 1
ATOM 6186 N N . ASN B 1 308 ? 1.481 21.047 30.078 1 98.38 308 ASN B N 1
ATOM 6187 C CA . ASN B 1 308 ? 2.564 20.203 30.578 1 98.38 308 ASN B CA 1
ATOM 6188 C C . ASN B 1 308 ? 3.795 20.281 29.672 1 98.38 308 ASN B C 1
ATOM 6190 O O . ASN B 1 308 ? 4.926 20.297 30.156 1 98.38 308 ASN B O 1
ATOM 6194 N N . LEU B 1 309 ? 3.605 20.312 28.391 1 98.56 309 LEU B N 1
ATOM 6195 C CA . LEU B 1 309 ? 4.711 20.438 27.453 1 98.56 309 LEU B CA 1
ATOM 6196 C C . LEU B 1 309 ? 5.461 21.75 27.672 1 98.56 309 LEU B C 1
ATOM 6198 O O . LEU B 1 309 ? 6.695 21.766 27.672 1 98.56 309 LEU B O 1
ATOM 6202 N N . LEU B 1 310 ? 4.684 22.812 27.797 1 98.38 310 LEU B N 1
ATOM 6203 C CA . LEU B 1 310 ? 5.281 24.141 28.016 1 98.38 310 LEU B CA 1
ATOM 6204 C C . LEU B 1 310 ? 6.035 24.172 29.344 1 98.38 310 LEU B C 1
ATOM 6206 O O . LEU B 1 310 ? 7.16 24.672 29.406 1 98.38 310 LEU B O 1
ATOM 6210 N N . ALA B 1 311 ? 5.418 23.609 30.359 1 98.31 311 ALA B N 1
ATOM 6211 C CA . ALA B 1 311 ? 6.031 23.578 31.688 1 98.31 311 ALA B CA 1
ATOM 6212 C C . ALA B 1 311 ? 7.336 22.797 31.672 1 98.31 311 ALA B C 1
ATOM 6214 O O . ALA B 1 311 ? 8.336 23.219 32.25 1 98.31 311 ALA B O 1
ATOM 6215 N N . ASP B 1 312 ? 7.32 21.656 31.062 1 98.62 312 ASP B N 1
ATOM 6216 C CA . ASP B 1 312 ? 8.516 20.828 30.938 1 98.62 312 ASP B CA 1
ATOM 6217 C C . ASP B 1 312 ? 9.641 21.578 30.234 1 98.62 312 ASP B C 1
ATOM 6219 O O . ASP B 1 312 ? 10.789 21.547 30.672 1 98.62 312 ASP B O 1
ATOM 6223 N N . ALA B 1 313 ? 9.32 22.25 29.141 1 98.38 313 ALA B N 1
ATOM 6224 C CA . ALA B 1 313 ? 10.312 23.016 28.375 1 98.38 313 ALA B CA 1
ATOM 6225 C C . ALA B 1 313 ? 10.93 24.125 29.219 1 98.38 313 ALA B C 1
ATOM 6227 O O . ALA B 1 313 ? 12.148 24.281 29.234 1 98.38 313 ALA B O 1
ATOM 6228 N N . GLU B 1 314 ? 10.078 24.812 29.922 1 97.88 314 GLU B N 1
ATOM 6229 C CA . GLU B 1 314 ? 10.555 25.906 30.766 1 97.88 314 GLU B CA 1
ATOM 6230 C C . GLU B 1 314 ? 11.438 25.391 31.891 1 97.88 314 GLU B C 1
ATOM 6232 O O . GLU B 1 314 ? 12.492 25.969 32.188 1 97.88 314 GLU B O 1
ATOM 6237 N N . LEU B 1 315 ? 10.992 24.297 32.5 1 98.19 315 LEU B N 1
ATOM 6238 C CA . LEU B 1 315 ? 11.734 23.688 33.594 1 98.19 315 LEU B CA 1
ATOM 6239 C C . LEU B 1 315 ? 13.125 23.25 33.125 1 98.19 315 LEU B C 1
ATOM 6241 O O . LEU B 1 315 ? 14.086 23.312 33.875 1 98.19 315 LEU B O 1
ATOM 6245 N N . LYS B 1 316 ? 13.156 22.906 31.922 1 98.25 316 LYS B N 1
ATOM 6246 C CA . LYS B 1 316 ? 14.406 22.344 31.391 1 98.25 316 LYS B CA 1
ATOM 6247 C C . LYS B 1 316 ? 15.219 23.422 30.656 1 98.25 316 LYS B C 1
ATOM 6249 O O . LYS B 1 316 ? 16.172 23.094 29.969 1 98.25 316 LYS B O 1
ATOM 6254 N N . GLY B 1 317 ? 14.797 24.641 30.672 1 97.94 317 GLY B N 1
ATOM 6255 C CA . GLY B 1 317 ? 15.672 25.75 30.297 1 97.94 317 GLY B CA 1
ATOM 6256 C C . GLY B 1 317 ? 15.234 26.453 29.031 1 97.94 317 GLY B C 1
ATOM 6257 O O . GLY B 1 317 ? 15.898 27.375 28.578 1 97.94 317 GLY B O 1
ATOM 6258 N N . ALA B 1 318 ? 14.117 26.062 28.453 1 98.19 318 ALA B N 1
ATOM 6259 C CA . ALA B 1 318 ? 13.617 26.766 27.281 1 98.19 318 ALA B CA 1
ATOM 6260 C C . ALA B 1 318 ? 13.203 28.188 27.625 1 98.19 318 ALA B C 1
ATOM 6262 O O . ALA B 1 318 ? 12.844 28.469 28.781 1 98.19 318 ALA B O 1
ATOM 6263 N N . VAL B 1 319 ? 13.32 29.078 26.656 1 98.06 319 VAL B N 1
ATOM 6264 C CA . VAL B 1 319 ? 12.906 30.453 26.812 1 98.06 319 VAL B CA 1
ATOM 6265 C C . VAL B 1 319 ? 11.617 30.703 26.031 1 98.06 319 VAL B C 1
ATOM 6267 O O . VAL B 1 319 ? 11.539 30.422 24.844 1 98.06 319 VAL B O 1
ATOM 6270 N N . LYS B 1 320 ? 10.617 31.172 26.719 1 98.19 320 LYS B N 1
ATOM 6271 C CA . LYS B 1 320 ? 9.391 31.625 26.062 1 98.19 320 LYS B CA 1
ATOM 6272 C C . LYS B 1 320 ? 9.609 32.969 25.359 1 98.19 320 LYS B C 1
ATOM 6274 O O . LYS B 1 320 ? 9.453 34.031 25.969 1 98.19 320 LYS B O 1
ATOM 6279 N N . TYR B 1 321 ? 9.93 32.938 24.156 1 98.5 321 TYR B N 1
ATOM 6280 C CA . TYR B 1 321 ? 10.188 34.125 23.375 1 98.5 321 TYR B CA 1
ATOM 6281 C C . TYR B 1 321 ? 8.906 34.938 23.188 1 98.5 321 TYR B C 1
ATOM 6283 O O . TYR B 1 321 ? 8.953 36.188 23.156 1 98.5 321 TYR B O 1
ATOM 6291 N N . PHE B 1 322 ? 7.828 34.281 23.047 1 98.5 322 PHE B N 1
ATOM 6292 C CA . PHE B 1 322 ? 6.52 34.906 22.906 1 98.5 322 PHE B CA 1
ATOM 6293 C C . PHE B 1 322 ? 5.418 33.969 23.406 1 98.5 322 PHE B C 1
ATOM 6295 O O . PHE B 1 322 ? 5.516 32.75 23.266 1 98.5 322 PHE B O 1
ATOM 6302 N N . GLY B 1 323 ? 4.34 34.531 23.953 1 98 323 GLY B N 1
ATOM 6303 C CA . GLY B 1 323 ? 3.117 33.812 24.25 1 98 323 GLY B CA 1
ATOM 6304 C C . GLY B 1 323 ? 3.152 33.094 25.594 1 98 323 GLY B C 1
ATOM 6305 O O . GLY B 1 323 ? 3.701 33.625 26.562 1 98 323 GLY B O 1
ATOM 6306 N N . GLY B 1 324 ? 2.412 32 25.75 1 96.19 324 GLY B N 1
ATOM 6307 C CA . GLY B 1 324 ? 2.383 31.203 26.953 1 96.19 324 GLY B CA 1
ATOM 6308 C C . GLY B 1 324 ? 1.14 31.422 27.797 1 96.19 324 GLY B C 1
ATOM 6309 O O . GLY B 1 324 ? 0.907 30.719 28.766 1 96.19 324 GLY B O 1
ATOM 6310 N N . HIS B 1 325 ? 0.306 32.344 27.375 1 97.31 325 HIS B N 1
ATOM 6311 C CA . HIS B 1 325 ? -0.922 32.625 28.109 1 97.31 325 HIS B CA 1
ATOM 6312 C C . HIS B 1 325 ? -1.948 31.516 27.891 1 97.31 325 HIS B C 1
ATOM 6314 O O . HIS B 1 325 ? -2.111 31.031 26.766 1 97.31 325 HIS B O 1
ATOM 6320 N N . VAL B 1 326 ? -2.559 31.062 28.984 1 98.12 326 VAL B N 1
ATOM 6321 C CA . VAL B 1 326 ? -3.557 30 28.906 1 98.12 326 VAL B CA 1
ATOM 6322 C C . VAL B 1 326 ? -4.812 30.422 29.672 1 98.12 326 VAL B C 1
ATOM 6324 O O . VAL B 1 326 ? -4.73 31.016 30.75 1 98.12 326 VAL B O 1
ATOM 6327 N N . GLU B 1 327 ? -5.93 30.281 29.078 1 98.06 327 GLU B N 1
ATOM 6328 C CA . GLU B 1 327 ? -7.215 30.406 29.766 1 98.06 327 GLU B CA 1
ATOM 6329 C C . GLU B 1 327 ? -7.949 29.062 29.766 1 98.06 327 GLU B C 1
ATOM 6331 O O . GLU B 1 327 ? -8.617 28.703 28.797 1 98.06 327 GLU B O 1
ATOM 6336 N N . GLU B 1 328 ? -7.969 28.375 30.844 1 97.31 328 GLU B N 1
ATOM 6337 C CA . GLU B 1 328 ? -8.438 26.984 30.969 1 97.31 328 GLU B CA 1
ATOM 6338 C C . GLU B 1 328 ? -9.938 26.891 30.672 1 97.31 328 GLU B C 1
ATOM 6340 O O . GLU B 1 328 ? -10.391 25.953 30.016 1 97.31 328 GLU B O 1
ATOM 6345 N N . GLU B 1 329 ? -10.719 27.875 31.156 1 96.06 329 GLU B N 1
ATOM 6346 C CA . GLU B 1 329 ? -12.172 27.828 31.031 1 96.06 329 GLU B CA 1
ATOM 6347 C C . GLU B 1 329 ? -12.602 27.906 29.562 1 96.06 329 GLU B C 1
ATOM 6349 O O . GLU B 1 329 ? -13.68 27.438 29.203 1 96.06 329 GLU B O 1
ATOM 6354 N N . GLU B 1 330 ? -11.727 28.438 28.719 1 96.69 330 GLU B N 1
ATOM 6355 C CA . GLU B 1 330 ? -12.062 28.641 27.312 1 96.69 330 GLU B CA 1
ATOM 6356 C C . GLU B 1 330 ? -11.258 27.703 26.406 1 96.69 330 GLU B C 1
ATOM 6358 O O . GLU B 1 330 ? -11.328 27.797 25.188 1 96.69 330 GLU B O 1
ATOM 6363 N N . ASN B 1 331 ? -10.469 26.828 27.016 1 98.25 331 ASN B N 1
ATOM 6364 C CA . ASN B 1 331 ? -9.539 25.984 26.266 1 98.25 331 ASN B CA 1
ATOM 6365 C C . ASN B 1 331 ? -8.633 26.828 25.359 1 98.25 331 ASN B C 1
ATOM 6367 O O . ASN B 1 331 ? -8.344 26.422 24.234 1 98.25 331 ASN B O 1
ATOM 6371 N N . PHE B 1 332 ? -8.328 28.031 25.844 1 98.56 332 PHE B N 1
ATOM 6372 C CA . PHE B 1 332 ? -7.473 28.938 25.094 1 98.56 332 PHE B CA 1
ATOM 6373 C C . PHE B 1 332 ? -6.004 28.719 25.422 1 98.56 332 PHE B C 1
ATOM 6375 O O . PHE B 1 332 ? -5.637 28.609 26.594 1 98.56 332 PHE B O 1
ATOM 6382 N N . PHE B 1 333 ? -5.191 28.578 24.453 1 98.81 333 PHE B N 1
ATOM 6383 C CA . PHE B 1 333 ? -3.736 28.516 24.547 1 98.81 333 PHE B CA 1
ATOM 6384 C C . PHE B 1 333 ? -3.092 29.469 23.531 1 98.81 333 PHE B C 1
ATOM 6386 O O . PHE B 1 333 ? -3.305 29.328 22.328 1 98.81 333 PHE B O 1
ATOM 6393 N N . GLU B 1 334 ? -2.393 30.438 23.984 1 98.69 334 GLU B N 1
ATOM 6394 C CA . GLU B 1 334 ? -1.811 31.484 23.156 1 98.69 334 GLU B CA 1
ATOM 6395 C C . GLU B 1 334 ? -0.73 30.922 22.234 1 98.69 334 GLU B C 1
ATOM 6397 O O . GLU B 1 334 ? 0.057 30.062 22.641 1 98.69 334 GLU B O 1
ATOM 6402 N N . PRO B 1 335 ? -0.699 31.359 20.891 1 98.81 335 PRO B N 1
ATOM 6403 C CA . PRO B 1 335 ? 0.488 31 20.109 1 98.81 335 PRO B CA 1
ATOM 6404 C C . PRO B 1 335 ? 1.789 31.234 20.875 1 98.81 335 PRO B C 1
ATOM 6406 O O . PRO B 1 335 ? 1.995 32.312 21.422 1 98.81 335 PRO B O 1
ATOM 6409 N N . THR B 1 336 ? 2.611 30.234 20.953 1 98.88 336 THR B N 1
ATOM 6410 C CA . THR B 1 336 ? 3.801 30.312 21.781 1 98.88 336 THR B CA 1
ATOM 6411 C C . THR B 1 336 ? 5.051 29.953 20.984 1 98.88 336 THR B C 1
ATOM 6413 O O . THR B 1 336 ? 5.07 28.953 20.266 1 98.88 336 THR B O 1
ATOM 6416 N N . VAL B 1 337 ? 6.027 30.812 21.047 1 98.88 337 VAL B N 1
ATOM 6417 C CA . VAL B 1 337 ? 7.312 30.594 20.406 1 98.88 337 VAL B CA 1
ATOM 6418 C C . VAL B 1 337 ? 8.383 30.312 21.453 1 98.88 337 VAL B C 1
ATOM 6420 O O . VAL B 1 337 ? 8.57 31.109 22.375 1 98.88 337 VAL B O 1
ATOM 6423 N N . LEU B 1 338 ? 9.047 29.203 21.312 1 98.88 338 LEU B N 1
ATOM 6424 C CA . LEU B 1 338 ? 10.078 28.812 22.266 1 98.88 338 LEU B CA 1
ATOM 6425 C C . LEU B 1 338 ? 11.453 28.828 21.625 1 98.88 338 LEU B C 1
ATOM 6427 O O . LEU B 1 338 ? 11.602 28.438 20.453 1 98.88 338 LEU B O 1
ATOM 6431 N N . THR B 1 339 ? 12.461 29.266 22.328 1 98.62 339 THR B N 1
ATOM 6432 C CA . THR B 1 339 ? 13.875 29.141 21.984 1 98.62 339 THR B CA 1
ATOM 6433 C C . THR B 1 339 ? 14.664 28.484 23.109 1 98.62 339 THR B C 1
ATOM 6435 O O . THR B 1 339 ? 14.094 28.141 24.141 1 98.62 339 THR B O 1
ATOM 6438 N N . GLY B 1 340 ? 15.93 28.203 22.891 1 97.88 340 GLY B N 1
ATOM 6439 C CA . GLY B 1 340 ? 16.766 27.547 23.891 1 97.88 340 GLY B CA 1
ATOM 6440 C C . GLY B 1 340 ? 16.391 26.094 24.125 1 97.88 340 GLY B C 1
ATOM 6441 O O . GLY B 1 340 ? 16.359 25.625 25.266 1 97.88 340 GLY B O 1
ATOM 6442 N N . LEU B 1 341 ? 16.094 25.391 23.141 1 97.88 341 LEU B N 1
ATOM 6443 C CA . LEU B 1 341 ? 15.547 24.047 23.234 1 97.88 341 LEU B CA 1
ATOM 6444 C C . LEU B 1 341 ? 16.656 23 23.234 1 97.88 341 LEU B C 1
ATOM 6446 O O . LEU B 1 341 ? 17.719 23.219 22.641 1 97.88 341 LEU B O 1
ATOM 6450 N N . THR B 1 342 ? 16.422 21.891 23.922 1 96.38 342 THR B N 1
ATOM 6451 C CA . THR B 1 342 ? 17.266 20.703 23.891 1 96.38 342 THR B CA 1
ATOM 6452 C C . THR B 1 342 ? 16.422 19.453 23.609 1 96.38 342 THR B C 1
ATOM 6454 O O . THR B 1 342 ? 15.203 19.469 23.766 1 96.38 342 THR B O 1
ATOM 6457 N N . GLU B 1 343 ? 17.094 18.422 23.234 1 95.88 343 GLU B N 1
ATOM 6458 C CA . GLU B 1 343 ? 16.406 17.188 22.844 1 95.88 343 GLU B CA 1
ATOM 6459 C C . GLU B 1 343 ? 15.727 16.531 24.031 1 95.88 343 GLU B C 1
ATOM 6461 O O . GLU B 1 343 ? 14.875 15.656 23.859 1 95.88 343 GLU B O 1
ATOM 6466 N N . GLU B 1 344 ? 16.062 16.875 25.219 1 96.81 344 GLU B N 1
ATOM 6467 C CA . GLU B 1 344 ? 15.5 16.266 26.422 1 96.81 344 GLU B CA 1
ATOM 6468 C C . GLU B 1 344 ? 14.094 16.797 26.703 1 96.81 344 GLU B C 1
ATOM 6470 O O . GLU B 1 344 ? 13.359 16.203 27.516 1 96.81 344 GLU B O 1
ATOM 6475 N N . MET B 1 345 ? 13.82 17.953 26.125 1 98.19 345 MET B N 1
ATOM 6476 C CA . MET B 1 345 ? 12.508 18.562 26.344 1 98.19 345 MET B CA 1
ATOM 6477 C C . MET B 1 345 ? 11.422 17.781 25.609 1 98.19 345 MET B C 1
ATOM 6479 O O . MET B 1 345 ? 11.602 17.391 24.453 1 98.19 345 MET B O 1
ATOM 6483 N N . GLU B 1 346 ? 10.242 17.594 26.188 1 98 346 GLU B N 1
ATOM 6484 C CA . GLU B 1 346 ? 9.148 16.797 25.641 1 98 346 GLU B CA 1
ATOM 6485 C C . GLU B 1 346 ? 8.641 17.406 24.328 1 98 346 GLU B C 1
ATOM 6487 O O . GLU B 1 346 ? 8.25 16.672 23.406 1 98 346 GLU B O 1
ATOM 6492 N N . VAL B 1 347 ? 8.688 18.734 24.219 1 98 347 VAL B N 1
ATOM 6493 C CA . VAL B 1 347 ? 8.211 19.422 23.031 1 98 347 VAL B CA 1
ATOM 6494 C C . VAL B 1 347 ? 9.062 19.031 21.812 1 98 347 VAL B C 1
ATOM 6496 O O . VAL B 1 347 ? 8.633 19.203 20.672 1 98 347 VAL B O 1
ATOM 6499 N N . MET B 1 348 ? 10.258 18.453 22.078 1 97.62 348 MET B N 1
ATOM 6500 C CA . MET B 1 348 ? 11.156 18.109 20.969 1 97.62 348 MET B CA 1
ATOM 6501 C C . MET B 1 348 ? 11.125 16.609 20.703 1 97.62 348 MET B C 1
ATOM 6503 O O . MET B 1 348 ? 11.789 16.125 19.781 1 97.62 348 MET B O 1
ATOM 6507 N N . GLN B 1 349 ? 10.336 15.844 21.469 1 94.25 349 GLN B N 1
ATOM 6508 C CA . GLN B 1 349 ? 10.352 14.391 21.359 1 94.25 349 GLN B CA 1
ATOM 6509 C C . GLN B 1 349 ? 9.219 13.883 20.469 1 94.25 349 GLN B C 1
ATOM 6511 O O . GLN B 1 349 ? 9.461 13.172 19.5 1 94.25 349 GLN B O 1
ATOM 6516 N N . GLU B 1 350 ? 7.961 14.258 20.75 1 90.31 350 GLU B N 1
ATOM 6517 C CA . GLU B 1 350 ? 6.809 13.828 19.953 1 90.31 350 GLU B CA 1
ATOM 6518 C C . GLU B 1 350 ? 6.094 15.023 19.344 1 90.31 350 GLU B C 1
ATOM 6520 O O . GLU B 1 350 ? 6.34 16.172 19.719 1 90.31 350 GLU B O 1
ATOM 6525 N N . GLU B 1 351 ? 5.277 14.688 18.344 1 96.44 351 GLU B N 1
ATOM 6526 C CA . GLU B 1 351 ? 4.48 15.711 17.688 1 96.44 351 GLU B CA 1
ATOM 6527 C C . GLU B 1 351 ? 3.727 16.562 18.703 1 96.44 351 GLU B C 1
ATOM 6529 O O . GLU B 1 351 ? 3.061 16.031 19.594 1 96.44 351 GLU B O 1
ATOM 6534 N N . ILE B 1 352 ? 3.826 17.875 18.562 1 98.25 352 ILE B N 1
ATOM 6535 C CA . ILE B 1 352 ? 3.24 18.812 19.516 1 98.25 352 ILE B CA 1
ATOM 6536 C C . ILE B 1 352 ? 1.726 18.859 19.312 1 98.25 352 ILE B C 1
ATOM 6538 O O . ILE B 1 352 ? 0.966 18.703 20.266 1 98.25 352 ILE B O 1
ATOM 6542 N N . PHE B 1 353 ? 1.349 19 18.047 1 98.06 353 PHE B N 1
ATOM 6543 C CA . PHE B 1 353 ? -0.069 19.016 17.719 1 98.06 353 PHE B CA 1
ATOM 6544 C C . PHE B 1 353 ? -0.809 20.062 18.531 1 98.06 353 PHE B C 1
ATOM 6546 O O . PHE B 1 353 ? -1.835 19.766 19.156 1 98.06 353 PHE B O 1
ATOM 6553 N N . GLY B 1 354 ? -0.322 21.312 18.562 1 98.5 354 GLY B N 1
ATOM 6554 C CA . GLY B 1 354 ? -0.799 22.469 19.297 1 98.5 354 GLY B CA 1
ATOM 6555 C C . GLY B 1 354 ? -0.018 23.734 18.984 1 98.5 354 GLY B C 1
ATOM 6556 O O . GLY B 1 354 ? 0.878 23.719 18.125 1 98.5 354 GLY B O 1
ATOM 6557 N N . PRO B 1 355 ? -0.365 24.797 19.625 1 98.69 355 PRO B N 1
ATOM 6558 C CA . PRO B 1 355 ? 0.154 26.094 19.188 1 98.69 355 PRO B CA 1
ATOM 6559 C C . PRO B 1 355 ? 1.46 26.484 19.875 1 98.69 355 PRO B C 1
ATOM 6561 O O . PRO B 1 355 ? 1.616 27.609 20.328 1 98.69 355 PRO B O 1
ATOM 6564 N N . ILE B 1 356 ? 2.395 25.531 19.938 1 98.88 356 ILE B N 1
ATOM 6565 C CA . ILE B 1 356 ? 3.75 25.766 20.422 1 98.88 356 ILE B CA 1
ATOM 6566 C C . ILE B 1 356 ? 4.75 25.578 19.297 1 98.88 356 ILE B C 1
ATOM 6568 O O . ILE B 1 356 ? 4.719 24.547 18.594 1 98.88 356 ILE B O 1
ATOM 6572 N N . LEU B 1 357 ? 5.598 26.562 19.047 1 98.88 357 LEU B N 1
ATOM 6573 C CA . LEU B 1 357 ? 6.539 26.516 17.922 1 98.88 357 LEU B CA 1
ATOM 6574 C C . LEU B 1 357 ? 7.973 26.641 18.422 1 98.88 357 LEU B C 1
ATOM 6576 O O . LEU B 1 357 ? 8.453 27.734 18.719 1 98.88 357 LEU B O 1
ATOM 6580 N N . PRO B 1 358 ? 8.68 25.516 18.547 1 98.81 358 PRO B N 1
ATOM 6581 C CA . PRO B 1 358 ? 10.109 25.547 18.875 1 98.81 358 PRO B CA 1
ATOM 6582 C C . PRO B 1 358 ? 10.961 26.078 17.719 1 98.81 358 PRO B C 1
ATOM 6584 O O . PRO B 1 358 ? 10.758 25.688 16.562 1 98.81 358 PRO B O 1
ATOM 6587 N N . VAL B 1 359 ? 11.898 26.922 18.031 1 98.81 359 VAL B N 1
ATOM 6588 C CA . VAL B 1 359 ? 12.828 27.469 17.047 1 98.81 359 VAL B CA 1
ATOM 6589 C C . VAL B 1 359 ? 14.266 27.172 17.469 1 98.81 359 VAL B C 1
ATOM 6591 O O . VAL B 1 359 ? 14.695 27.609 18.531 1 98.81 359 VAL B O 1
ATOM 6594 N N . ILE B 1 360 ? 14.898 26.391 16.641 1 98.06 360 ILE B N 1
ATOM 6595 C CA . ILE B 1 360 ? 16.297 26.031 16.844 1 98.06 360 ILE B CA 1
ATOM 6596 C C . ILE B 1 360 ? 17.156 26.594 15.703 1 98.06 360 ILE B C 1
ATOM 6598 O O . ILE B 1 360 ? 16.672 26.766 14.578 1 98.06 360 ILE B O 1
ATOM 6602 N N . SER B 1 361 ? 18.391 26.953 16.047 1 98 361 SER B N 1
ATOM 6603 C CA . SER B 1 361 ? 19.266 27.5 15.016 1 98 361 SER B CA 1
ATOM 6604 C C . SER B 1 361 ? 20.219 26.438 14.492 1 98 361 SER B C 1
ATOM 6606 O O . SER B 1 361 ? 20.453 25.422 15.148 1 98 361 SER B O 1
ATOM 6608 N N . PHE B 1 362 ? 20.656 26.547 13.305 1 98.38 362 PHE B N 1
ATOM 6609 C CA . PHE B 1 362 ? 21.734 25.75 12.719 1 98.38 362 PHE B CA 1
ATOM 6610 C C . PHE B 1 362 ? 22.781 26.656 12.062 1 98.38 362 PHE B C 1
ATOM 6612 O O . PHE B 1 362 ? 22.5 27.812 11.734 1 98.38 362 PHE B O 1
ATOM 6619 N N . ALA B 1 363 ? 24 26.172 11.914 1 98.19 363 ALA B N 1
ATOM 6620 C CA . ALA B 1 363 ? 25.094 26.969 11.367 1 98.19 363 ALA B CA 1
ATOM 6621 C C . ALA B 1 363 ? 25.234 26.75 9.867 1 98.19 363 ALA B C 1
ATOM 6623 O O . ALA B 1 363 ? 25.484 27.688 9.109 1 98.19 363 ALA B O 1
ATOM 6624 N N . ASP B 1 364 ? 25.125 25.562 9.398 1 97.38 364 ASP B N 1
ATOM 6625 C CA . ASP B 1 364 ? 25.156 25.266 7.969 1 97.38 364 ASP B CA 1
ATOM 6626 C C . ASP B 1 364 ? 24.062 24.25 7.602 1 97.38 364 ASP B C 1
ATOM 6628 O O . ASP B 1 364 ? 23.578 23.516 8.461 1 97.38 364 ASP B O 1
ATOM 6632 N N . LEU B 1 365 ? 23.734 24.266 6.363 1 98.19 365 LEU B N 1
ATOM 6633 C CA . LEU B 1 365 ? 22.594 23.516 5.863 1 98.19 365 LEU B CA 1
ATOM 6634 C C . LEU B 1 365 ? 22.75 22.016 6.164 1 98.19 365 LEU B C 1
ATOM 6636 O O . LEU B 1 365 ? 21.766 21.328 6.418 1 98.19 365 LEU B O 1
ATOM 6640 N N . GLU B 1 366 ? 23.953 21.469 6.215 1 98.19 366 GLU B N 1
ATOM 6641 C CA . GLU B 1 366 ? 24.234 20.062 6.52 1 98.19 366 GLU B CA 1
ATOM 6642 C C . GLU B 1 366 ? 23.797 19.703 7.938 1 98.19 366 GLU B C 1
ATOM 6644 O O . GLU B 1 366 ? 23.297 18.609 8.18 1 98.19 366 GLU B O 1
ATOM 6649 N N . GLU B 1 367 ? 24.031 20.641 8.805 1 98.38 367 GLU B N 1
ATOM 6650 C CA . GLU B 1 367 ? 23.625 20.438 10.188 1 98.38 367 GLU B CA 1
ATOM 6651 C C . GLU B 1 367 ? 22.109 20.25 10.281 1 98.38 367 GLU B C 1
ATOM 6653 O O . GLU B 1 367 ? 21.625 19.375 11.008 1 98.38 367 GLU B O 1
ATOM 6658 N N . ALA B 1 368 ? 21.344 21.094 9.602 1 98.62 368 ALA B N 1
ATOM 6659 C CA . ALA B 1 368 ? 19.891 20.984 9.586 1 98.62 368 ALA B CA 1
ATOM 6660 C C . ALA B 1 368 ? 19.438 19.641 8.992 1 98.62 368 ALA B C 1
ATOM 6662 O O . ALA B 1 368 ? 18.578 18.969 9.555 1 98.62 368 ALA B O 1
ATOM 6663 N N . ILE B 1 369 ? 20.016 19.25 7.895 1 98.5 369 ILE B N 1
ATOM 6664 C CA . ILE B 1 369 ? 19.672 18.016 7.199 1 98.5 369 ILE B CA 1
ATOM 6665 C C . ILE B 1 369 ? 19.969 16.812 8.102 1 98.5 369 ILE B C 1
ATOM 6667 O O . ILE B 1 369 ? 19.156 15.914 8.234 1 98.5 369 ILE B O 1
ATOM 6671 N N . ASN B 1 370 ? 21.156 16.812 8.719 1 98 370 ASN B N 1
ATOM 6672 C CA . ASN B 1 370 ? 21.547 15.734 9.625 1 98 370 ASN B CA 1
ATOM 6673 C C . ASN B 1 370 ? 20.594 15.633 10.812 1 98 370 ASN B C 1
ATOM 6675 O O . ASN B 1 370 ? 20.234 14.531 11.234 1 98 370 ASN B O 1
ATOM 6679 N N . TYR B 1 371 ? 20.203 16.781 11.312 1 98.06 371 TYR B N 1
ATOM 6680 C CA . TYR B 1 371 ? 19.281 16.812 12.438 1 98.06 371 TYR B CA 1
ATOM 6681 C C . TYR B 1 371 ? 17.953 16.156 12.07 1 98.06 371 TYR B C 1
ATOM 6683 O O . TYR B 1 371 ? 17.422 15.367 12.844 1 98.06 371 TYR B O 1
ATOM 6691 N N . ILE B 1 372 ? 17.438 16.484 10.93 1 98.12 372 ILE B N 1
ATOM 6692 C CA . ILE B 1 372 ? 16.172 15.93 10.445 1 98.12 372 ILE B CA 1
ATOM 6693 C C . ILE B 1 372 ? 16.312 14.422 10.258 1 98.12 372 ILE B C 1
ATOM 6695 O O . ILE B 1 372 ? 15.414 13.664 10.656 1 98.12 372 ILE B O 1
ATOM 6699 N N . ASN B 1 373 ? 17.422 13.945 9.75 1 97.19 373 ASN B N 1
ATOM 6700 C CA . ASN B 1 373 ? 17.641 12.539 9.414 1 97.19 373 ASN B CA 1
ATOM 6701 C C . ASN B 1 373 ? 17.828 11.688 10.664 1 97.19 373 ASN B C 1
ATOM 6703 O O . ASN B 1 373 ? 17.766 10.461 10.602 1 97.19 373 ASN B O 1
ATOM 6707 N N . LEU B 1 374 ? 18.047 12.328 11.82 1 95.38 374 LEU B N 1
ATOM 6708 C CA . LEU B 1 374 ? 18.172 11.609 13.078 1 95.38 374 LEU B CA 1
ATOM 6709 C C . LEU B 1 374 ? 16.797 11.273 13.656 1 95.38 374 LEU B C 1
ATOM 6711 O O . LEU B 1 374 ? 16.688 10.461 14.578 1 95.38 374 LEU B O 1
ATOM 6715 N N . LYS B 1 375 ? 15.781 11.852 13.133 1 96 375 LYS B N 1
ATOM 6716 C CA . LYS B 1 375 ? 14.414 11.672 13.633 1 96 375 LYS B CA 1
ATOM 6717 C C . LYS B 1 375 ? 13.586 10.812 12.68 1 96 375 LYS B C 1
ATOM 6719 O O . LYS B 1 375 ? 14 10.57 11.547 1 96 375 LYS B O 1
ATOM 6724 N N . PRO B 1 376 ? 12.398 10.273 13.211 1 96.56 376 PRO B N 1
ATOM 6725 C CA . PRO B 1 376 ? 11.516 9.555 12.289 1 96.56 376 PRO B CA 1
ATOM 6726 C C . PRO B 1 376 ? 11.094 10.406 11.094 1 96.56 376 PRO B C 1
ATOM 6728 O O . PRO B 1 376 ? 10.977 11.625 11.211 1 96.56 376 PRO B O 1
ATOM 6731 N N . LYS B 1 377 ? 10.883 9.773 9.914 1 97.62 377 LYS B N 1
ATOM 6732 C CA . LYS B 1 377 ? 10.453 10.477 8.703 1 97.62 377 LYS B CA 1
ATOM 6733 C C . LYS B 1 377 ? 9.141 11.219 8.938 1 97.62 377 LYS B C 1
ATOM 6735 O O . LYS B 1 377 ? 8.133 10.609 9.312 1 97.62 377 LYS B O 1
ATOM 6740 N N . PRO B 1 378 ? 9.141 12.492 8.727 1 98.19 378 PRO B N 1
ATOM 6741 C CA . PRO B 1 378 ? 7.938 13.281 9.023 1 98.19 378 PRO B CA 1
ATOM 6742 C C . PRO B 1 378 ? 6.891 13.195 7.918 1 98.19 378 PRO B C 1
ATOM 6744 O O . PRO B 1 378 ? 7.191 12.742 6.809 1 98.19 378 PRO B O 1
ATOM 6747 N N . LEU B 1 379 ? 5.664 13.625 8.211 1 98.5 379 LEU B N 1
ATOM 6748 C CA . LEU B 1 379 ? 4.586 13.664 7.23 1 98.5 379 LEU B CA 1
ATOM 6749 C C . LEU B 1 379 ? 4.824 14.773 6.211 1 98.5 379 LEU B C 1
ATOM 6751 O O . LEU B 1 379 ? 4.547 14.602 5.02 1 98.5 379 LEU B O 1
ATOM 6755 N N . ALA B 1 380 ? 5.352 15.891 6.738 1 98.75 380 ALA B N 1
ATOM 6756 C CA . ALA B 1 380 ? 5.648 17.031 5.871 1 98.75 380 ALA B CA 1
ATOM 6757 C C . ALA B 1 380 ? 6.996 17.656 6.23 1 98.75 380 ALA B C 1
ATOM 6759 O O . ALA B 1 380 ? 7.457 17.547 7.367 1 98.75 380 ALA B O 1
ATOM 6760 N N . LEU B 1 381 ? 7.637 18.219 5.281 1 98.81 381 LEU B N 1
ATOM 6761 C CA . LEU B 1 381 ? 8.891 18.938 5.426 1 98.81 381 LEU B CA 1
ATOM 6762 C C . LEU B 1 381 ? 8.852 20.25 4.645 1 98.81 381 LEU B C 1
ATOM 6764 O O . LEU B 1 381 ? 8.367 20.281 3.506 1 98.81 381 LEU B O 1
ATOM 6768 N N . TYR B 1 382 ? 9.328 21.344 5.223 1 98.94 382 TYR B N 1
ATOM 6769 C CA . TYR B 1 382 ? 9.266 22.656 4.594 1 98.94 382 TYR B CA 1
ATOM 6770 C C . TYR B 1 382 ? 10.656 23.281 4.492 1 98.94 382 TYR B C 1
ATOM 6772 O O . TYR B 1 382 ? 11.477 23.141 5.398 1 98.94 382 TYR B O 1
ATOM 6780 N N . VAL B 1 383 ? 10.867 23.969 3.404 1 98.88 383 VAL B N 1
ATOM 6781 C CA . VAL B 1 383 ? 12.109 24.703 3.215 1 98.88 383 VAL B CA 1
ATOM 6782 C C . VAL B 1 383 ? 11.805 26.109 2.701 1 98.88 383 VAL B C 1
ATOM 6784 O O . VAL B 1 383 ? 10.977 26.281 1.796 1 98.88 383 VAL B O 1
ATOM 6787 N N . PHE B 1 384 ? 12.383 27.062 3.314 1 98.88 384 PHE B N 1
ATOM 6788 C CA . PHE B 1 384 ? 12.297 28.438 2.867 1 98.88 384 PHE B CA 1
ATOM 6789 C C . PHE B 1 384 ? 13.656 28.953 2.426 1 98.88 384 PHE B C 1
ATOM 6791 O O . PHE B 1 384 ? 14.594 29.016 3.225 1 98.88 384 PHE B O 1
ATOM 6798 N N . SER B 1 385 ? 13.812 29.219 1.223 1 98.75 385 SER B N 1
ATOM 6799 C CA . SER B 1 385 ? 15.039 29.703 0.598 1 98.75 385 SER B CA 1
ATOM 6800 C C . SER B 1 385 ? 14.758 30.312 -0.772 1 98.75 385 SER B C 1
ATOM 6802 O O . SER B 1 385 ? 13.812 29.906 -1.456 1 98.75 385 SER B O 1
ATOM 6804 N N . LYS B 1 386 ? 15.562 31.312 -1.213 1 98.12 386 LYS B N 1
ATOM 6805 C CA . LYS B 1 386 ? 15.531 31.797 -2.588 1 98.12 386 LYS B CA 1
ATOM 6806 C C . LYS B 1 386 ? 16.547 31.047 -3.457 1 98.12 386 LYS B C 1
ATOM 6808 O O . LYS B 1 386 ? 16.609 31.266 -4.668 1 98.12 386 LYS B O 1
ATOM 6813 N N . ASP B 1 387 ? 17.281 30.172 -2.828 1 98 387 ASP B N 1
ATOM 6814 C CA . ASP B 1 387 ? 18.297 29.391 -3.525 1 98 387 ASP B CA 1
ATOM 6815 C C . ASP B 1 387 ? 17.75 28.016 -3.896 1 98 387 ASP B C 1
ATOM 6817 O O . ASP B 1 387 ? 17.594 27.156 -3.029 1 98 387 ASP B O 1
ATOM 6821 N N . SER B 1 388 ? 17.594 27.797 -5.168 1 97.62 388 SER B N 1
ATOM 6822 C CA . SER B 1 388 ? 17 26.547 -5.648 1 97.62 388 SER B CA 1
ATOM 6823 C C . SER B 1 388 ? 17.906 25.359 -5.332 1 97.62 388 SER B C 1
ATOM 6825 O O . SER B 1 388 ? 17.422 24.25 -5.117 1 97.62 388 SER B O 1
ATOM 6827 N N . GLU B 1 389 ? 19.188 25.562 -5.297 1 98.06 389 GLU B N 1
ATOM 6828 C CA . GLU B 1 389 ? 20.109 24.484 -4.984 1 98.06 389 GLU B CA 1
ATOM 6829 C C . GLU B 1 389 ? 19.953 24.031 -3.535 1 98.06 389 GLU B C 1
ATOM 6831 O O . GLU B 1 389 ? 20 22.828 -3.25 1 98.06 389 GLU B O 1
ATOM 6836 N N . ASN B 1 390 ? 19.797 25.031 -2.631 1 98.44 390 ASN B N 1
ATOM 6837 C CA . ASN B 1 390 ? 19.578 24.688 -1.229 1 98.44 390 ASN B CA 1
ATOM 6838 C C . ASN B 1 390 ? 18.266 23.922 -1.041 1 98.44 390 ASN B C 1
ATOM 6840 O O . ASN B 1 390 ? 18.219 22.938 -0.296 1 98.44 390 ASN B O 1
ATOM 6844 N N . ILE B 1 391 ? 17.219 24.391 -1.717 1 98.62 391 ILE B N 1
ATOM 6845 C CA . ILE B 1 391 ? 15.922 23.734 -1.647 1 98.62 391 ILE B CA 1
ATOM 6846 C C . ILE B 1 391 ? 16.047 22.281 -2.107 1 98.62 391 ILE B C 1
ATOM 6848 O O . ILE B 1 391 ? 15.641 21.359 -1.399 1 98.62 391 ILE B O 1
ATOM 6852 N N . ASN B 1 392 ? 16.656 22.094 -3.236 1 97.75 392 ASN B N 1
ATOM 6853 C CA . ASN B 1 392 ? 16.812 20.766 -3.809 1 97.75 392 ASN B CA 1
ATOM 6854 C C . ASN B 1 392 ? 17.656 19.859 -2.918 1 97.75 392 ASN B C 1
ATOM 6856 O O . ASN B 1 392 ? 17.391 18.656 -2.793 1 97.75 392 ASN B O 1
ATOM 6860 N N . LYS B 1 393 ? 18.688 20.469 -2.365 1 98 393 LYS B N 1
ATOM 6861 C CA . LYS B 1 393 ? 19.562 19.703 -1.467 1 98 393 LYS B CA 1
ATOM 6862 C C . LYS B 1 393 ? 18.766 19.156 -0.283 1 98 393 LYS B C 1
ATOM 6864 O O . LYS B 1 393 ? 18.875 17.969 0.039 1 98 393 LYS B O 1
ATOM 6869 N N . VAL B 1 394 ? 17.922 19.938 0.343 1 98.56 394 VAL B N 1
ATOM 6870 C CA . VAL B 1 394 ? 17.125 19.5 1.484 1 98.56 394 VAL B CA 1
ATOM 6871 C C . VAL B 1 394 ? 16.141 18.422 1.046 1 98.56 394 VAL B C 1
ATOM 6873 O O . VAL B 1 394 ? 16.016 17.391 1.707 1 98.56 394 VAL B O 1
ATOM 6876 N N . PHE B 1 395 ? 15.461 18.641 -0.075 1 98.06 395 PHE B N 1
ATOM 6877 C CA . PHE B 1 395 ? 14.453 17.703 -0.561 1 98.06 395 PHE B CA 1
ATOM 6878 C C . PHE B 1 395 ? 15.086 16.359 -0.87 1 98.06 395 PHE B C 1
ATOM 6880 O O . PHE B 1 395 ? 14.508 15.305 -0.566 1 98.06 395 PHE B O 1
ATOM 6887 N N . LYS B 1 396 ? 16.312 16.328 -1.393 1 96.56 396 LYS B N 1
ATOM 6888 C CA . LYS B 1 396 ? 16.953 15.102 -1.846 1 96.56 396 LYS B CA 1
ATOM 6889 C C . LYS B 1 396 ? 17.594 14.367 -0.681 1 96.56 396 LYS B C 1
ATOM 6891 O O . LYS B 1 396 ? 17.672 13.133 -0.682 1 96.56 396 LYS B O 1
ATOM 6896 N N . GLU B 1 397 ? 18.047 15.133 0.279 1 97.62 397 GLU B N 1
ATOM 6897 C CA . GLU B 1 397 ? 18.859 14.516 1.323 1 97.62 397 GLU B CA 1
ATOM 6898 C C . GLU B 1 397 ? 18.031 14.203 2.562 1 97.62 397 GLU B C 1
ATOM 6900 O O . GLU B 1 397 ? 18.562 13.781 3.588 1 97.62 397 GLU B O 1
ATOM 6905 N N . THR B 1 398 ? 16.734 14.438 2.5 1 97.94 398 THR B N 1
ATOM 6906 C CA . THR B 1 398 ? 15.797 14.039 3.551 1 97.94 398 THR B CA 1
ATOM 6907 C C . THR B 1 398 ? 14.625 13.258 2.969 1 97.94 398 THR B C 1
ATOM 6909 O O . THR B 1 398 ? 14.438 13.219 1.749 1 97.94 398 THR B O 1
ATOM 6912 N N . SER B 1 399 ? 13.93 12.523 3.822 1 97.88 399 SER B N 1
ATOM 6913 C CA . SER B 1 399 ? 12.727 11.797 3.432 1 97.88 399 SER B CA 1
ATOM 6914 C C . SER B 1 399 ? 11.508 12.297 4.191 1 97.88 399 SER B C 1
ATOM 6916 O O . SER B 1 399 ? 11.594 12.617 5.379 1 97.88 399 SER B O 1
ATOM 6918 N N . SER B 1 400 ? 10.406 12.414 3.529 1 98.62 400 SER B N 1
ATOM 6919 C CA . SER B 1 400 ? 9.141 12.852 4.105 1 98.62 400 SER B CA 1
ATOM 6920 C C . SER B 1 400 ? 7.957 12.414 3.244 1 98.62 400 SER B C 1
ATOM 6922 O O . SER B 1 400 ? 8.141 11.93 2.125 1 98.62 400 SER B O 1
ATOM 6924 N N . GLY B 1 401 ? 6.738 12.508 3.812 1 98.38 401 GLY B N 1
ATOM 6925 C CA . GLY B 1 401 ? 5.551 12.305 3.004 1 98.38 401 GLY B CA 1
ATOM 6926 C C . GLY B 1 401 ? 5.379 13.352 1.919 1 98.38 401 GLY B C 1
ATOM 6927 O O . GLY B 1 401 ? 5.234 13.016 0.741 1 98.38 401 GLY B O 1
ATOM 6928 N N . GLY B 1 402 ? 5.41 14.602 2.309 1 98.44 402 GLY B N 1
ATOM 6929 C CA . GLY B 1 402 ? 5.395 15.75 1.415 1 98.44 402 GLY B CA 1
ATOM 6930 C C . GLY B 1 402 ? 6.488 16.75 1.716 1 98.44 402 GLY B C 1
ATOM 6931 O O . GLY B 1 402 ? 7.004 16.797 2.836 1 98.44 402 GLY B O 1
ATOM 6932 N N . ALA B 1 403 ? 6.895 17.484 0.735 1 98.75 403 ALA B N 1
ATOM 6933 C CA . ALA B 1 403 ? 7.887 18.547 0.87 1 98.75 403 ALA B CA 1
ATOM 6934 C C . ALA B 1 403 ? 7.43 19.812 0.148 1 98.75 403 ALA B C 1
ATOM 6936 O O . ALA B 1 403 ? 6.98 19.75 -1 1 98.75 403 ALA B O 1
ATOM 6937 N N . VAL B 1 404 ? 7.508 20.922 0.812 1 98.81 404 VAL B N 1
ATOM 6938 C CA . VAL B 1 404 ? 7.031 22.188 0.248 1 98.81 404 VAL B CA 1
ATOM 6939 C C . VAL B 1 404 ? 8.117 23.25 0.362 1 98.81 404 VAL B C 1
ATOM 6941 O O . VAL B 1 404 ? 8.727 23.422 1.423 1 98.81 404 VAL B O 1
ATOM 6944 N N . ALA B 1 405 ? 8.391 23.906 -0.714 1 98.75 405 ALA B N 1
ATOM 6945 C CA . ALA B 1 405 ? 9.32 25.047 -0.714 1 98.75 405 ALA B CA 1
ATOM 6946 C C . ALA B 1 405 ? 8.562 26.359 -0.68 1 98.75 405 ALA B C 1
ATOM 6948 O O . ALA B 1 405 ? 7.641 26.578 -1.471 1 98.75 405 ALA B O 1
ATOM 6949 N N . ASN B 1 406 ? 8.883 27.188 0.28 1 98.44 406 ASN B N 1
ATOM 6950 C CA . ASN B 1 406 ? 8.414 28.562 0.417 1 98.44 406 ASN B CA 1
ATOM 6951 C C . ASN B 1 406 ? 6.906 28.609 0.647 1 98.44 406 ASN B C 1
ATOM 6953 O O . ASN B 1 406 ? 6.223 29.469 0.091 1 98.44 406 ASN B O 1
ATOM 6957 N N . ASP B 1 407 ? 6.422 27.703 1.363 1 97.88 407 ASP B N 1
ATOM 6958 C CA . ASP B 1 407 ? 5.055 27.656 1.872 1 97.88 407 ASP B CA 1
ATOM 6959 C C . ASP B 1 407 ? 4.879 26.531 2.891 1 97.88 407 ASP B C 1
ATOM 6961 O O . ASP B 1 407 ? 5.836 25.828 3.207 1 97.88 407 ASP B O 1
ATOM 6965 N N . CYS B 1 408 ? 3.725 26.438 3.506 1 96.81 408 CYS B N 1
ATOM 6966 C CA . CYS B 1 408 ? 3.365 25.375 4.434 1 96.81 408 CYS B CA 1
ATOM 6967 C C . CYS B 1 408 ? 1.96 24.859 4.152 1 96.81 408 CYS B C 1
ATOM 6969 O O . CYS B 1 408 ? 1.111 25.594 3.648 1 96.81 408 CYS B O 1
ATOM 6971 N N . VAL B 1 409 ? 1.724 23.562 4.34 1 96.56 409 VAL B N 1
ATOM 6972 C CA . VAL B 1 409 ? 0.413 22.938 4.457 1 96.56 409 VAL B CA 1
ATOM 6973 C C . VAL B 1 409 ? -0.257 22.875 3.086 1 96.56 409 VAL B C 1
ATOM 6975 O O . VAL B 1 409 ? -1.112 22.031 2.838 1 96.56 409 VAL B O 1
ATOM 6978 N N . LEU B 1 410 ? 0.167 23.672 2.107 1 95.25 410 LEU B N 1
ATOM 6979 C CA . LEU B 1 410 ? -0.533 23.953 0.858 1 95.25 410 LEU B CA 1
ATOM 6980 C C . LEU B 1 410 ? -0.638 22.703 -0.001 1 95.25 410 LEU B C 1
ATOM 6982 O O . LEU B 1 410 ? -1.595 22.547 -0.763 1 95.25 410 LEU B O 1
ATOM 6986 N N . HIS B 1 411 ? 0.304 21.812 0.16 1 96.25 411 HIS B N 1
ATOM 6987 C CA . HIS B 1 411 ? 0.344 20.625 -0.675 1 96.25 411 HIS B CA 1
ATOM 6988 C C . HIS B 1 411 ? -0.854 19.719 -0.402 1 96.25 411 HIS B C 1
ATOM 6990 O O . HIS B 1 411 ? -1.221 18.891 -1.243 1 96.25 411 HIS B O 1
ATOM 6996 N N . PHE B 1 412 ? -1.505 19.875 0.721 1 96.31 412 PHE B N 1
ATOM 6997 C CA . PHE B 1 412 ? -2.689 19.094 1.056 1 96.31 412 PHE B CA 1
ATOM 6998 C C . PHE B 1 412 ? -3.834 19.406 0.101 1 96.31 412 PHE B C 1
ATOM 7000 O O . PHE B 1 412 ? -4.664 18.547 -0.186 1 96.31 412 PHE B O 1
ATOM 7007 N N . LEU B 1 413 ? -3.875 20.594 -0.419 1 94.19 413 LEU B N 1
ATOM 7008 C CA . LEU B 1 413 ? -4.984 21.078 -1.242 1 94.19 413 LEU B CA 1
ATOM 7009 C C . LEU B 1 413 ? -4.777 20.688 -2.703 1 94.19 413 LEU B C 1
ATOM 7011 O O . LEU B 1 413 ? -5.676 20.859 -3.529 1 94.19 413 LEU B O 1
ATOM 7015 N N . GLN B 1 414 ? -3.596 20.203 -3.045 1 95.25 414 GLN B N 1
ATOM 7016 C CA . GLN B 1 414 ? -3.277 19.812 -4.414 1 95.25 414 GLN B CA 1
ATOM 7017 C C . GLN B 1 414 ? -3.814 18.422 -4.73 1 95.25 414 GLN B C 1
ATOM 7019 O O . GLN B 1 414 ? -3.146 17.422 -4.465 1 95.25 414 GLN B O 1
ATOM 7024 N N . ASN B 1 415 ? -4.902 18.297 -5.422 1 95.12 415 ASN B N 1
ATOM 7025 C CA . ASN B 1 415 ? -5.609 17.031 -5.633 1 95.12 415 ASN B CA 1
ATOM 7026 C C . ASN B 1 415 ? -4.852 16.109 -6.582 1 95.12 415 ASN B C 1
ATOM 7028 O O . ASN B 1 415 ? -5.16 14.922 -6.684 1 95.12 415 ASN B O 1
ATOM 7032 N N . GLU B 1 416 ? -3.857 16.672 -7.262 1 96.69 416 GLU B N 1
ATOM 7033 C CA . GLU B 1 416 ? -3.098 15.883 -8.227 1 96.69 416 GLU B CA 1
ATOM 7034 C C . GLU B 1 416 ? -1.884 15.234 -7.566 1 96.69 416 GLU B C 1
ATOM 7036 O O . GLU B 1 416 ? -1.177 14.445 -8.195 1 96.69 416 GLU B O 1
ATOM 7041 N N . LEU B 1 417 ? -1.64 15.539 -6.324 1 97.94 417 LEU B N 1
ATOM 7042 C CA . LEU B 1 417 ? -0.525 14.961 -5.582 1 97.94 417 LEU B CA 1
ATOM 7043 C C . LEU B 1 417 ? -1.011 13.867 -4.637 1 97.94 417 LEU B C 1
ATOM 7045 O O . LEU B 1 417 ? -2.09 13.984 -4.047 1 97.94 417 LEU B O 1
ATOM 7049 N N . PRO B 1 418 ? -0.155 12.789 -4.488 1 98.19 418 PRO B N 1
ATOM 7050 C CA . PRO B 1 418 ? -0.457 11.867 -3.393 1 98.19 418 PRO B CA 1
ATOM 7051 C C . PRO B 1 418 ? -0.274 12.5 -2.016 1 98.19 418 PRO B C 1
ATOM 7053 O O . PRO B 1 418 ? 0.661 13.281 -1.811 1 98.19 418 PRO B O 1
ATOM 7056 N N . PHE B 1 419 ? -1.226 12.242 -1.176 1 98.38 419 PHE B N 1
ATOM 7057 C CA . PHE B 1 419 ? -1.067 12.641 0.219 1 98.38 419 PHE B CA 1
ATOM 7058 C C . PHE B 1 419 ? -0.864 11.422 1.109 1 98.38 419 PHE B C 1
ATOM 7060 O O . PHE B 1 419 ? -1.614 10.445 1.017 1 98.38 419 PHE B O 1
ATOM 7067 N N . GLY B 1 420 ? 0.115 11.469 1.953 1 97.94 420 GLY B N 1
ATOM 7068 C CA . GLY B 1 420 ? 0.397 10.383 2.883 1 97.94 420 GLY B CA 1
ATOM 7069 C C . GLY B 1 420 ? 1.832 10.383 3.375 1 97.94 420 GLY B C 1
ATOM 7070 O O . GLY B 1 420 ? 2.689 11.062 2.812 1 97.94 420 GLY B O 1
ATOM 7071 N N . GLY B 1 421 ? 2.076 9.664 4.422 1 98.12 421 GLY B N 1
ATOM 7072 C CA . GLY B 1 421 ? 3.395 9.633 5.035 1 98.12 421 GLY B CA 1
ATOM 7073 C C . GLY B 1 421 ? 4.254 8.484 4.527 1 98.12 421 GLY B C 1
ATOM 7074 O O . GLY B 1 421 ? 4.016 7.953 3.443 1 98.12 421 GLY B O 1
ATOM 7075 N N . VAL B 1 422 ? 5.324 8.273 5.23 1 98.25 422 VAL B N 1
ATOM 7076 C CA . VAL B 1 422 ? 6.289 7.207 4.984 1 98.25 422 VAL B CA 1
ATOM 7077 C C . VAL B 1 422 ? 6.789 6.645 6.312 1 98.25 422 VAL B C 1
ATOM 7079 O O . VAL B 1 422 ? 7.383 7.371 7.113 1 98.25 422 VAL B O 1
ATOM 7082 N N . ASN B 1 423 ? 6.477 5.344 6.57 1 97.94 423 ASN B N 1
ATOM 7083 C CA . ASN B 1 423 ? 6.824 4.637 7.801 1 97.94 423 ASN B CA 1
ATOM 7084 C C . ASN B 1 423 ? 6.176 5.285 9.023 1 97.94 423 ASN B C 1
ATOM 7086 O O . ASN B 1 423 ? 4.949 5.348 9.117 1 97.94 423 ASN B O 1
ATOM 7090 N N . ASN B 1 424 ? 6.895 5.938 9.82 1 97.06 424 ASN B N 1
ATOM 7091 C CA . ASN B 1 424 ? 6.355 6.469 11.062 1 97.06 424 ASN B CA 1
ATOM 7092 C C . ASN B 1 424 ? 5.227 7.465 10.805 1 97.06 424 ASN B C 1
ATOM 7094 O O . ASN B 1 424 ? 4.305 7.59 11.609 1 97.06 424 ASN B O 1
ATOM 7098 N N . SER B 1 425 ? 5.352 8.156 9.695 1 98.31 425 SER B N 1
ATOM 7099 C CA . SER B 1 425 ? 4.352 9.18 9.406 1 98.31 425 SER B CA 1
ATOM 7100 C C . SER B 1 425 ? 3.191 8.602 8.602 1 98.31 425 SER B C 1
ATOM 7102 O O . SER B 1 425 ? 2.23 9.312 8.297 1 98.31 425 SER B O 1
ATOM 7104 N N . GLY B 1 426 ? 3.312 7.348 8.188 1 98.5 426 GLY B N 1
ATOM 7105 C CA . GLY B 1 426 ? 2.139 6.762 7.562 1 98.5 426 GLY B CA 1
ATOM 7106 C C . GLY B 1 426 ? 2.479 5.699 6.535 1 98.5 426 GLY B C 1
ATOM 7107 O O . GLY B 1 426 ? 3.652 5.484 6.219 1 98.5 426 GLY B O 1
ATOM 7108 N N . ILE B 1 427 ? 1.489 4.957 6.027 1 98.62 427 ILE B N 1
ATOM 7109 C CA . ILE B 1 427 ? 1.553 3.926 5 1 98.62 427 ILE B CA 1
ATOM 7110 C C . ILE B 1 427 ? 0.404 4.109 4.008 1 98.62 427 ILE B C 1
ATOM 7112 O O . ILE B 1 427 ? -0.753 4.25 4.41 1 98.62 427 ILE B O 1
ATOM 7116 N N . GLY B 1 428 ? 0.732 4.121 2.67 1 98.12 428 GLY B N 1
ATOM 7117 C CA . GLY B 1 428 ? -0.275 4.348 1.646 1 98.12 428 GLY B CA 1
ATOM 7118 C C . GLY B 1 428 ? -0.429 5.812 1.274 1 98.12 428 GLY B C 1
ATOM 7119 O O . GLY B 1 428 ? 0.169 6.684 1.907 1 98.12 428 GLY B O 1
ATOM 7120 N N . LYS B 1 429 ? -1.134 6.094 0.27 1 98.44 429 LYS B N 1
ATOM 7121 C CA . LYS B 1 429 ? -1.391 7.441 -0.229 1 98.44 429 LYS B CA 1
ATOM 7122 C C . LYS B 1 429 ? -2.883 7.668 -0.458 1 98.44 429 LYS B C 1
ATOM 7124 O O . LYS B 1 429 ? -3.637 6.715 -0.656 1 98.44 429 LYS B O 1
ATOM 7129 N N . ALA B 1 430 ? -3.271 8.891 -0.43 1 97.44 430 ALA B N 1
ATOM 7130 C CA . ALA B 1 430 ? -4.668 9.289 -0.585 1 97.44 430 ALA B CA 1
ATOM 7131 C C . ALA B 1 430 ? -4.797 10.477 -1.541 1 97.44 430 ALA B C 1
ATOM 7133 O O . ALA B 1 430 ? -3.838 10.836 -2.223 1 97.44 430 ALA B O 1
ATOM 7134 N N . HIS B 1 431 ? -5.992 11.016 -1.746 1 96.5 431 HIS B N 1
ATOM 7135 C CA . HIS B 1 431 ? -6.391 12.18 -2.531 1 96.5 431 HIS B CA 1
ATOM 7136 C C . HIS B 1 431 ? -6.438 11.852 -4.02 1 96.5 431 HIS B C 1
ATOM 7138 O O . HIS B 1 431 ? -5.605 11.094 -4.52 1 96.5 431 HIS B O 1
ATOM 7144 N N . GLY B 1 432 ? -7.43 12.336 -4.68 1 97.5 432 GLY B N 1
ATOM 7145 C CA . GLY B 1 432 ? -7.527 12.234 -6.129 1 97.5 432 GLY B CA 1
ATOM 7146 C C . GLY B 1 432 ? -7.402 10.812 -6.633 1 97.5 432 GLY B C 1
ATOM 7147 O O . GLY B 1 432 ? -8.055 9.898 -6.117 1 97.5 432 GLY B O 1
ATOM 7148 N N . HIS B 1 433 ? -6.574 10.688 -7.645 1 98.31 433 HIS B N 1
ATOM 7149 C CA . HIS B 1 433 ? -6.355 9.383 -8.25 1 98.31 433 HIS B CA 1
ATOM 7150 C C . HIS B 1 433 ? -5.719 8.414 -7.258 1 98.31 433 HIS B C 1
ATOM 7152 O O . HIS B 1 433 ? -6.016 7.219 -7.27 1 98.31 433 HIS B O 1
ATOM 7158 N N . PHE B 1 434 ? -4.859 8.914 -6.391 1 98.5 434 PHE B N 1
ATOM 7159 C CA . PHE B 1 434 ? -4.188 8.07 -5.418 1 98.5 434 PHE B CA 1
ATOM 7160 C C . PHE B 1 434 ? -5.172 7.547 -4.379 1 98.5 434 PHE B C 1
ATOM 7162 O O . PHE B 1 434 ? -5.051 6.41 -3.916 1 98.5 434 PHE B O 1
ATOM 7169 N N . GLY B 1 435 ? -6.148 8.406 -4.008 1 98.75 435 GLY B N 1
ATOM 7170 C CA . GLY B 1 435 ? -7.227 7.93 -3.158 1 98.75 435 GLY B CA 1
ATOM 7171 C C . GLY B 1 435 ? -8.078 6.859 -3.814 1 98.75 435 GLY B C 1
ATOM 7172 O O . GLY B 1 435 ? -8.422 5.859 -3.184 1 98.75 435 GLY B O 1
ATOM 7173 N N . PHE B 1 436 ? -8.406 7.09 -5.16 1 98.81 436 PHE B N 1
ATOM 7174 C CA . PHE B 1 436 ? -9.117 6.086 -5.945 1 98.81 436 PHE B CA 1
ATOM 7175 C C . PHE B 1 436 ? -8.359 4.762 -5.934 1 98.81 436 PHE B C 1
ATOM 7177 O O . PHE B 1 436 ? -8.953 3.709 -5.688 1 98.81 436 PHE B O 1
ATOM 7184 N N . LEU B 1 437 ? -7.102 4.773 -6.074 1 98.75 437 LEU B N 1
ATOM 7185 C CA . LEU B 1 437 ? -6.285 3.566 -6.113 1 98.75 437 LEU B CA 1
ATOM 7186 C C . LEU B 1 437 ? -6.238 2.896 -4.742 1 98.75 437 LEU B C 1
ATOM 7188 O O . LEU B 1 437 ? -6.242 1.666 -4.648 1 98.75 437 LEU B O 1
ATOM 7192 N N . ALA B 1 438 ? -6.188 3.691 -3.66 1 98.75 438 ALA B N 1
ATOM 7193 C CA . ALA B 1 438 ? -6.125 3.145 -2.309 1 98.75 438 ALA B CA 1
ATOM 7194 C C . ALA B 1 438 ? -7.312 2.227 -2.029 1 98.75 438 ALA B C 1
ATOM 7196 O O . ALA B 1 438 ? -7.188 1.248 -1.291 1 98.75 438 ALA B O 1
ATOM 7197 N N . PHE B 1 439 ? -8.438 2.516 -2.693 1 98.88 439 PHE B N 1
ATOM 7198 C CA . PHE B 1 439 ? -9.656 1.747 -2.463 1 98.88 439 PHE B CA 1
ATOM 7199 C C . PHE B 1 439 ? -9.922 0.797 -3.623 1 98.88 439 PHE B C 1
ATOM 7201 O O . PHE B 1 439 ? -11.016 0.224 -3.725 1 98.88 439 PHE B O 1
ATOM 7208 N N . SER B 1 440 ? -8.922 0.642 -4.523 1 98.69 440 SER B N 1
ATOM 7209 C CA . SER B 1 440 ? -9.094 -0.204 -5.699 1 98.69 440 SER B CA 1
ATOM 7210 C C . SER B 1 440 ? -8.078 -1.344 -5.711 1 98.69 440 SER B C 1
ATOM 7212 O O . SER B 1 440 ? -6.957 -1.192 -5.215 1 98.69 440 SER B O 1
ATOM 7214 N N . ASN B 1 441 ? -8.516 -2.463 -6.172 1 98.44 441 ASN B N 1
ATOM 7215 C CA . ASN B 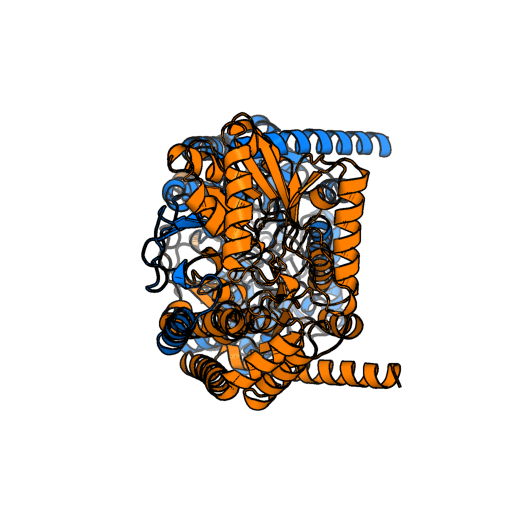1 441 ? -7.621 -3.553 -6.547 1 98.44 441 ASN B CA 1
ATOM 7216 C C . ASN B 1 441 ? -7.152 -3.422 -7.996 1 98.44 441 ASN B C 1
ATOM 7218 O O . ASN B 1 441 ? -7.973 -3.359 -8.914 1 98.44 441 ASN B O 1
ATOM 7222 N N . GLU B 1 442 ? -5.832 -3.283 -8.188 1 98.31 442 GLU B N 1
ATOM 7223 C CA . GLU B 1 442 ? -5.254 -3.307 -9.531 1 98.31 442 GLU B CA 1
ATOM 7224 C C . GLU B 1 442 ? -5.07 -4.738 -10.023 1 98.31 442 GLU B C 1
ATOM 7226 O O . GLU B 1 442 ? -3.98 -5.301 -9.914 1 98.31 442 GLU B O 1
ATOM 7231 N N . LYS B 1 443 ? -6.078 -5.25 -10.664 1 98.25 443 LYS B N 1
ATOM 7232 C CA . LYS B 1 443 ? -6.113 -6.637 -11.125 1 98.25 443 LYS B CA 1
ATOM 7233 C C . LYS B 1 443 ? -5.383 -6.793 -12.453 1 98.25 443 LYS B C 1
ATOM 7235 O O . LYS B 1 443 ? -5.715 -6.121 -13.438 1 98.25 443 LYS B O 1
ATOM 7240 N N . SER B 1 444 ? -4.398 -7.648 -12.531 1 98.44 444 SER B N 1
ATOM 7241 C CA . SER B 1 444 ? -3.73 -7.984 -13.789 1 98.44 444 SER B CA 1
ATOM 7242 C C . SER B 1 444 ? -4.594 -8.906 -14.641 1 98.44 444 SER B C 1
ATOM 7244 O O . SER B 1 444 ? -5.02 -9.969 -14.18 1 98.44 444 SER B O 1
ATOM 7246 N N . VAL B 1 445 ? -4.836 -8.523 -15.844 1 98.62 445 VAL B N 1
ATOM 7247 C CA . VAL B 1 445 ? -5.625 -9.352 -16.75 1 98.62 445 VAL B CA 1
ATOM 7248 C C . VAL B 1 445 ? -4.797 -9.703 -17.984 1 98.62 445 VAL B C 1
ATOM 7250 O O . VAL B 1 445 ? -4.18 -8.828 -18.594 1 98.62 445 VAL B O 1
ATOM 7253 N N . LEU B 1 446 ? -4.703 -10.914 -18.281 1 98.5 446 LEU B N 1
ATOM 7254 C CA . LEU B 1 446 ? -4.055 -11.406 -19.5 1 98.5 446 LEU B CA 1
ATOM 7255 C C . LEU B 1 446 ? -4.984 -12.32 -20.281 1 98.5 446 LEU B C 1
ATOM 7257 O O . LEU B 1 446 ? -5.586 -13.234 -19.719 1 98.5 446 LEU B O 1
ATOM 7261 N N . LYS B 1 447 ? -5.211 -12.055 -21.531 1 98.06 447 LYS B N 1
ATOM 7262 C CA . LYS B 1 447 ? -6.004 -12.883 -22.438 1 98.06 447 LYS B CA 1
ATOM 7263 C C . LYS B 1 447 ? -5.121 -13.523 -23.516 1 98.06 447 LYS B C 1
ATOM 7265 O O . LYS B 1 447 ? -4.34 -12.836 -24.172 1 98.06 447 LYS B O 1
ATOM 7270 N N . GLN B 1 448 ? -5.199 -14.727 -23.594 1 96.56 448 GLN B N 1
ATOM 7271 C CA . GLN B 1 448 ? -4.461 -15.5 -24.578 1 96.56 448 GLN B CA 1
ATOM 7272 C C . GLN B 1 448 ? -5.395 -16.062 -25.641 1 96.56 448 GLN B C 1
ATOM 7274 O O . GLN B 1 448 ? -6.574 -16.312 -25.375 1 96.56 448 GLN B O 1
ATOM 7279 N N . ARG B 1 449 ? -4.902 -16.25 -26.828 1 92.88 449 ARG B N 1
ATOM 7280 C CA . ARG B 1 449 ? -5.691 -16.891 -27.875 1 92.88 449 ARG B CA 1
ATOM 7281 C C . ARG B 1 449 ? -5.785 -18.391 -27.656 1 92.88 449 ARG B C 1
ATOM 7283 O O . ARG B 1 449 ? -4.953 -18.984 -26.953 1 92.88 449 ARG B O 1
ATOM 7290 N N . VAL B 1 450 ? -6.828 -18.969 -28.234 1 93.38 450 VAL B N 1
ATOM 7291 C CA . VAL B 1 450 ? -7 -20.406 -28.234 1 93.38 450 VAL B CA 1
ATOM 7292 C C . VAL B 1 450 ? -6.148 -21.031 -29.328 1 93.38 450 VAL B C 1
ATOM 7294 O O . VAL B 1 450 ? -6.043 -20.484 -30.438 1 93.38 450 VAL B O 1
ATOM 7297 N N . GLY B 1 451 ? -5.52 -22.078 -29.109 1 89.5 451 GLY B N 1
ATOM 7298 C CA . GLY B 1 451 ? -4.715 -22.781 -30.094 1 89.5 451 GLY B CA 1
ATOM 7299 C C . GLY B 1 451 ? -3.223 -22.641 -29.859 1 89.5 451 GLY B C 1
ATOM 7300 O O . GLY B 1 451 ? -2.777 -22.562 -28.703 1 89.5 451 GLY B O 1
ATOM 7301 N N . LEU B 1 452 ? -2.488 -22.656 -30.844 1 84.12 452 LEU B N 1
ATOM 7302 C CA . LEU B 1 452 ? -1.034 -22.625 -30.719 1 84.12 452 LEU B CA 1
ATOM 7303 C C . LEU B 1 452 ? -0.558 -21.281 -30.219 1 84.12 452 LEU B C 1
ATOM 7305 O O . LEU B 1 452 ? -1.014 -20.234 -30.688 1 84.12 452 LEU B O 1
ATOM 7309 N N . THR B 1 453 ? 0.277 -21.359 -29.172 1 87.38 453 THR B N 1
ATOM 7310 C CA . THR B 1 453 ? 0.858 -20.156 -28.562 1 87.38 453 THR B CA 1
ATOM 7311 C C . THR B 1 453 ? 2.365 -20.328 -28.391 1 87.38 453 THR B C 1
ATOM 7313 O O . THR B 1 453 ? 2.895 -21.438 -28.516 1 87.38 453 THR B O 1
ATOM 7316 N N . ALA B 1 454 ? 3.051 -19.281 -28.094 1 80.62 454 ALA B N 1
ATOM 7317 C CA . ALA B 1 454 ? 4.5 -19.281 -27.906 1 80.62 454 ALA B CA 1
ATOM 7318 C C . ALA B 1 454 ? 4.883 -20.031 -26.625 1 80.62 454 ALA B C 1
ATOM 7320 O O . ALA B 1 454 ? 6.031 -20.453 -26.469 1 80.62 454 ALA B O 1
ATOM 7321 N N . SER B 1 455 ? 3.92 -20.281 -25.781 1 84.94 455 SER B N 1
ATOM 7322 C CA . SER B 1 455 ? 4.203 -20.922 -24.5 1 84.94 455 SER B CA 1
ATOM 7323 C C . SER B 1 455 ? 4.195 -22.438 -24.625 1 84.94 455 SER B C 1
ATOM 7325 O O . SER B 1 455 ? 4.883 -23.141 -23.859 1 84.94 455 SER B O 1
ATOM 7327 N N . LYS B 1 456 ? 3.521 -23 -25.531 1 86.88 456 LYS B N 1
ATOM 7328 C CA . LYS B 1 456 ? 3.258 -24.438 -25.594 1 86.88 456 LYS B CA 1
ATOM 7329 C C . LYS B 1 456 ? 4.539 -25.219 -25.875 1 86.88 456 LYS B C 1
ATOM 7331 O O . LYS B 1 456 ? 4.77 -26.266 -25.266 1 86.88 456 LYS B O 1
ATOM 7336 N N . PRO B 1 457 ? 5.41 -24.625 -26.703 1 84.31 457 PRO B N 1
ATOM 7337 C CA . PRO B 1 457 ? 6.664 -25.344 -26.938 1 84.31 457 PRO B CA 1
ATOM 7338 C C . PRO B 1 457 ? 7.535 -25.422 -25.672 1 84.31 457 PRO B C 1
ATOM 7340 O O . PRO B 1 457 ? 8.508 -26.188 -25.641 1 84.31 457 PRO B O 1
ATOM 7343 N N . LEU B 1 458 ? 7.074 -24.766 -24.656 1 87.69 458 LEU B N 1
ATOM 7344 C CA . LEU B 1 458 ? 7.871 -24.703 -23.438 1 87.69 458 LEU B CA 1
ATOM 7345 C C . LEU B 1 458 ? 7.359 -25.703 -22.406 1 87.69 458 LEU B C 1
ATOM 7347 O O . LEU B 1 458 ? 7.891 -25.781 -21.297 1 87.69 458 LEU B O 1
ATOM 7351 N N . TYR B 1 459 ? 6.348 -26.484 -22.812 1 92.5 459 TYR B N 1
ATOM 7352 C CA . TYR B 1 459 ? 5.793 -27.5 -21.938 1 92.5 459 TYR B CA 1
ATOM 7353 C C . TYR B 1 459 ? 6.613 -28.781 -22 1 92.5 459 TYR B C 1
ATOM 7355 O O . TYR B 1 459 ? 7.25 -29.062 -23.016 1 92.5 459 TYR B O 1
ATOM 7363 N N . PRO B 1 460 ? 6.617 -29.578 -20.891 1 93.12 460 PRO B N 1
ATOM 7364 C CA . PRO B 1 460 ? 7.207 -30.922 -21.016 1 93.12 460 PRO B CA 1
ATOM 7365 C C . PRO B 1 460 ? 6.473 -31.812 -22.016 1 93.12 460 PRO B C 1
ATOM 7367 O O . PRO B 1 460 ? 5.316 -31.547 -22.344 1 93.12 460 PRO B O 1
ATOM 7370 N N . PRO B 1 461 ? 7.121 -32.812 -22.469 1 94.56 461 PRO B N 1
ATOM 7371 C CA . PRO B 1 461 ? 8.508 -33.219 -22.203 1 94.56 461 PRO B CA 1
ATOM 7372 C C . PRO B 1 461 ? 9.523 -32.281 -22.828 1 94.56 461 PRO B C 1
ATOM 7374 O O . PRO B 1 461 ? 9.32 -31.797 -23.938 1 94.56 461 PRO B O 1
ATOM 7377 N N . TYR B 1 462 ? 10.516 -32.031 -22.016 1 91.38 462 TYR B N 1
ATOM 7378 C CA . TYR B 1 462 ? 11.578 -31.172 -22.5 1 91.38 462 TYR B CA 1
ATOM 7379 C C . TYR B 1 462 ? 12.555 -31.938 -23.375 1 91.38 462 TYR B C 1
ATOM 7381 O O . TYR B 1 462 ? 13.266 -32.844 -22.906 1 91.38 462 TYR B O 1
ATOM 7389 N N . GLY B 1 463 ? 12.352 -31.875 -24.703 1 85.44 463 GLY B N 1
ATOM 7390 C CA . GLY B 1 463 ? 13.258 -32.5 -25.656 1 85.44 463 GLY B CA 1
ATOM 7391 C C . GLY B 1 463 ? 14.32 -31.531 -26.172 1 85.44 463 GLY B C 1
ATOM 7392 O O . GLY B 1 463 ? 14.531 -30.469 -25.609 1 85.44 463 GLY B O 1
ATOM 7393 N N . PHE B 1 464 ? 15.047 -32.031 -27.078 1 83.25 464 PHE B N 1
ATOM 7394 C CA . PHE B 1 464 ? 16.141 -31.266 -27.641 1 83.25 464 PHE B CA 1
ATOM 7395 C C . PHE B 1 464 ? 15.641 -29.922 -28.188 1 83.25 464 PHE B C 1
ATOM 7397 O O . PHE B 1 464 ? 16.25 -28.875 -27.938 1 83.25 464 PHE B O 1
ATOM 7404 N N . ALA B 1 465 ? 14.578 -29.938 -28.844 1 82.25 465 ALA B N 1
ATOM 7405 C CA . ALA B 1 465 ? 14.008 -28.734 -29.438 1 82.25 465 ALA B CA 1
ATOM 7406 C C . ALA B 1 465 ? 13.531 -27.75 -28.359 1 82.25 465 ALA B C 1
ATOM 7408 O O . ALA B 1 465 ? 13.781 -26.547 -28.453 1 82.25 465 ALA B O 1
ATOM 7409 N N . GLY B 1 466 ? 12.859 -28.312 -27.391 1 84.44 466 GLY B N 1
ATOM 7410 C CA . GLY B 1 466 ? 12.406 -27.484 -26.281 1 84.44 466 GLY B CA 1
ATOM 7411 C C . GLY B 1 466 ? 13.547 -26.797 -25.547 1 84.44 466 GLY B C 1
ATOM 7412 O O . GLY B 1 466 ? 13.469 -25.609 -25.25 1 84.44 466 GLY B O 1
ATOM 7413 N N . LYS B 1 467 ? 14.578 -27.484 -25.406 1 87.44 467 LYS B N 1
ATOM 7414 C CA . LYS B 1 467 ? 15.758 -26.953 -24.734 1 87.44 467 LYS B CA 1
ATOM 7415 C C . LYS B 1 467 ? 16.391 -25.828 -25.547 1 87.44 467 LYS B C 1
ATOM 7417 O O . LYS B 1 467 ? 16.859 -24.828 -24.984 1 87.44 467 LYS B O 1
ATOM 7422 N N . LYS B 1 468 ? 16.375 -25.938 -26.797 1 87.69 468 LYS B N 1
ATOM 7423 C CA . LYS B 1 468 ? 16.938 -24.922 -27.656 1 87.69 468 LYS B CA 1
ATOM 7424 C C . LYS B 1 468 ? 16.141 -23.625 -27.594 1 87.69 468 LYS B C 1
ATOM 7426 O O . LYS B 1 468 ? 16.703 -22.531 -27.625 1 87.69 468 LYS B O 1
ATOM 7431 N N . ILE B 1 469 ? 14.906 -23.766 -27.547 1 86.25 469 ILE B N 1
ATOM 7432 C CA . ILE B 1 469 ? 14.031 -22.594 -27.453 1 86.25 469 ILE B CA 1
ATOM 7433 C C . ILE B 1 469 ? 14.242 -21.891 -26.125 1 86.25 469 ILE B C 1
ATOM 7435 O O . ILE B 1 469 ? 14.352 -20.672 -26.078 1 86.25 469 ILE B O 1
ATOM 7439 N N . ILE B 1 470 ? 14.383 -22.656 -25.125 1 88 470 ILE B N 1
ATOM 7440 C CA . ILE B 1 470 ? 14.586 -22.109 -23.797 1 88 470 ILE B CA 1
ATOM 7441 C C . ILE B 1 470 ? 15.938 -21.406 -23.719 1 88 470 ILE B C 1
ATOM 7443 O O . ILE B 1 470 ? 16.031 -20.297 -23.188 1 88 470 ILE B O 1
ATOM 7447 N N . ASP B 1 471 ? 16.891 -22.031 -24.312 1 88 471 ASP B N 1
ATOM 7448 C CA . ASP B 1 471 ? 18.219 -21.422 -24.375 1 88 471 ASP B CA 1
ATOM 7449 C C . ASP B 1 471 ? 18.172 -20.078 -25.109 1 88 471 ASP B C 1
ATOM 7451 O O . ASP B 1 471 ? 18.812 -19.125 -24.703 1 88 471 ASP B O 1
ATOM 7455 N N . SER B 1 472 ? 17.406 -20.031 -26.141 1 85.75 472 SER B N 1
ATOM 7456 C CA . SER B 1 472 ? 17.266 -18.812 -26.922 1 85.75 472 SER B CA 1
ATOM 7457 C C . SER B 1 472 ? 16.578 -17.719 -26.094 1 85.75 472 SER B C 1
ATOM 7459 O O . SER B 1 472 ? 16.938 -16.547 -26.172 1 85.75 472 SER B O 1
ATOM 7461 N N . LEU B 1 473 ? 15.625 -18.094 -25.328 1 85.56 473 LEU B N 1
ATOM 7462 C CA . LEU B 1 473 ? 14.914 -17.156 -24.469 1 85.56 473 LEU B CA 1
ATOM 7463 C C . LEU B 1 473 ? 15.852 -16.547 -23.438 1 85.56 473 LEU B C 1
ATOM 7465 O O . LEU B 1 473 ? 15.836 -15.336 -23.203 1 85.56 473 LEU B O 1
ATOM 7469 N N . LEU B 1 474 ? 16.688 -17.328 -22.922 1 85.62 474 LEU B N 1
ATOM 7470 C CA . LEU B 1 474 ? 17.625 -16.875 -21.906 1 85.62 474 LEU B CA 1
ATOM 7471 C C . LEU B 1 474 ? 18.672 -15.938 -22.5 1 85.62 474 LEU B C 1
ATOM 7473 O O . LEU B 1 474 ? 19.078 -14.969 -21.844 1 85.62 474 LEU B O 1
ATOM 7477 N N . LYS B 1 475 ? 19.016 -16.281 -23.766 1 83.44 475 LYS B N 1
ATOM 7478 C CA . LYS B 1 475 ? 20.078 -15.523 -24.422 1 83.44 475 LYS B CA 1
ATOM 7479 C C . LYS B 1 475 ? 19.578 -14.148 -24.859 1 83.44 475 LYS B C 1
ATOM 7481 O O . LYS B 1 475 ? 20.281 -13.148 -24.719 1 83.44 475 LYS B O 1
ATOM 7486 N N . TRP B 1 476 ? 18.312 -14.086 -25.234 1 77.75 476 TRP B N 1
ATOM 7487 C CA . TRP B 1 476 ? 17.891 -12.875 -25.938 1 77.75 476 TRP B CA 1
ATOM 7488 C C . TRP B 1 476 ? 16.953 -12.047 -25.078 1 77.75 476 TRP B C 1
ATOM 7490 O O . TRP B 1 476 ? 16.75 -10.859 -25.328 1 77.75 476 TRP B O 1
ATOM 7500 N N . PHE B 1 477 ? 16.5 -12.766 -23.953 1 77.75 477 PHE B N 1
ATOM 7501 C CA . PHE B 1 477 ? 15.508 -12.023 -23.172 1 77.75 477 PHE B CA 1
ATOM 7502 C C . PHE B 1 477 ? 15.773 -12.164 -21.688 1 77.75 477 PHE B C 1
ATOM 7504 O O . PHE B 1 477 ? 16.281 -13.188 -21.234 1 77.75 477 PHE B O 1
#

Foldseek 3Di:
DVVVVLVVLLVVLVVLQVLLQVQQVVLQPDDLVVLLVLLVLLLVLCVVCVVLLLVLLCVQWNAFSVLCCVVASCLLNLQSVLLSVCLVVLQDWAWDDDDPLFPQKTKTWGKGFLEEEEEEAESLRQRRSQRQLVSLNSSRRYAYEYETDPLRVSNLVVVQVSDVVRHDSSRYHYDYDDPSSVVSNLQDQGQEYEYEEALVVVVVSVVSNVVNVRHYWYQHAWQAEEEEEPFFPLLLLLLQLLCQCCSSQNLDRQRNLEYEYAPVCQVVSLVSNVVNLCVQQPVVVPDSVPGSNGIADSALVLLVVLLVLVVQFVVVPKDFSDFQDADRVSNHGRQTEIEPGDCVRPSNPTRSSHRYYYYDYDHDLVRVLVVQQVTPAGQEYEYGHPDPVSQVCSPVSGHWNYYYYSHTPVVSSVQVDWHHTDVNSIDATDHRSSSNVSRIDGDMDMDGDPDDGSCVLCDDPCDPVNVVSVVVVVVPD/DVVVVLVVLLVVLVVLQVLLQVQQVVLQPDDLVVLLVLLVLLLVLCVVCVVLLLVLLCVQWNAFSVLCCVVASCLLNLQSVLLSVCLVVLQDWAWDDDDPLFPQKTKTWGKGFLEEEEEEAESLRQRRSQRQLVSLNSSRRYAYEYETDPLRVSNLVVVQVSDVVRHDSSRYHYDYDDDSSVVSNLQDQGQEYEYEEALVVVVVSVVSNVVNVRHYWYQHAWQAEEEEEPFFPLLLLLLQLLCQCCSSQNLDRQRNLEYEYAPVCQVVSLVSNVVNLCVQQPVVVPDSVPGSNGIADSALVLLVVLLVLVVQFVVVPKDFSDFQDADNVSNDGRQTEIEPGDCVRPSNPTRSSHRYYYYDYDHDLVRVLVVQQVGPAGQEYEYGHPDVVSQVCSPVSGHWNYYYYSHTPVVSSVQVDWHHTDVNSIDATDHRSSSNVSRIDGDMDMDGDPDDTSCVLCDDPCDPVNVVSVVVVVVPD